Protein 8GI1 (pdb70)

Organism: NCBI:txid873513

Solvent-accessible surface area: 60807 Å² total; per-residue (Å²): 122,83,136,64,58,116,98,42,14,90,90,50,51,110,62,79,14,27,25,59,4,56,52,7,54,22,62,14,21,4,103,9,4,67,52,0,10,47,8,3,31,1,11,10,92,74,51,30,94,21,2,2,27,48,143,81,188,63,18,45,8,49,32,25,0,123,116,2,23,124,34,14,10,92,6,13,36,73,100,0,3,0,13,15,8,43,167,105,0,43,71,24,8,53,62,7,32,87,29,0,65,27,41,35,96,95,23,136,144,43,98,135,101,65,49,142,16,116,87,104,136,26,0,78,97,7,66,104,0,25,94,49,7,20,105,56,3,50,74,32,5,73,150,118,99,76,173,56,57,107,118,29,16,68,104,50,30,96,68,84,4,26,26,56,5,61,57,6,55,23,61,13,20,6,99,7,4,68,52,0,10,47,8,3,31,1,12,12,90,75,49,30,96,20,2,1,28,46,142,78,191,64,19,45,8,50,33,26,0,121,117,3,25,124,34,13,10,93,6,13,36,72,101,1,4,0,11,15,7,44,166,104,1,46,71,25,9,53,61,7,32,86,30,0,65,27,40,35,97,94,24,134,147,44,98,135,102,63,49,143,15,118,86,102,134,28,0,78,97,7,65,102,0,23,95,50,7,20,106,53,3,50,75,32,6,73,151,121,112,61,144,60,57,95,98,45,20,94,94,31,46,105,71,89,5,26,22,55,4,60,57,6,55,22,61,14,20,4,100,8,4,66,53,0,10,47,9,3,32,1,13,11,92,75,50,31,95,20,2,2,28,47,145,79,191,64,18,44,8,49,33,25,0,122,115,3,23,125,34,13,9,92,6,13,37,72,102,0,2,0,12,15,7,43,166,106,0,45,73,26,8,53,63,6,33,87,30,0,65,27,42,36,94,93,24,137,144,44,97,133,103,65,50,145,16,118,86,104,134,26,0,80,98,9,68,104,0,24,94,48,8,20,106,54,2,51,75,32,6,73,150,118,101,78,135,53,51,101,98,37,16,77,92,59,41,106,67,80,7,30,15,52,4,62,52,6,53,24,61,13,20,5,101,7,4,68,52,0,10,47,8,4,32,1,12,11,92,74,53,30,95,21,1,1,27,46,142,80,192,65,18,43,7,49,32,25,0,123,114,2,24,124,33,14,9,92,6,12,37,72,100,0,2,0,14,15,8,42,165,106,0,45,72,25,9,53,61,6,32,87,30,0,65,26,39,35,97,96,24,135,145,42,96,134,101,64,48,137,16,117,87,107,136,26,0,79,97,7,68,105,0,26,94,49,7,20,105,54,3,51,74,31,5,73,150,121,103,62,169,64,42,68,121,39,16,78,94,53,22,105,80,50,4,42,13,30,6,54,50,6,57,24,62,13,20,5,100,7,3,66,52,0,10,47,9,3,31,1,12,11,91,75,50,30,95,21,1,2,29,46,141,80,190,64,21,44,8,49,33,26,0,122,115,4,26,126,35,13,9,93,6,13,37,72,101,0,3,0,12,15,7,45,166,104,1,45,72,25,8,53,62,6,33,85,30,0,66,27,41,36,95,95,24,134,146,43,98,135,101,63,49,143,15,118,86,105,136,26,0,76,98,7,66,102,0,24,94,50,7,19,105,54,2,50,74,32,5,72,151,120,111,65,176,71,56,69,118,39,18,90,98,67,71,132,48,82,12,42,17,42,4,58,54,7,54,22,61,14,20,4,101,8,4,68,51,0,10,48,8,3,32,1,12,10,92,76,50,30,93,20,1,2,26,47,144,79,192,68,18,42,7,48,33,25,0,123,115,3,24,124,34,15,9,92,6,12,36,72,99,0,2,0,13,15,7,44,166,106,0,43,72,25,8,53,64,6,33,88,29,0,65,27,41,36,94,95,23,136,144,43,98,135,102,65,51,138,16,117,86,108,137,26,0,78,97,8,67,104,0,25,95,48,7,20,105,55,2,51,74,31,5,73,150,118,99,78,134,47,59,104,92,34,13,78,110,44,31,103,44,62,6,52,2,40,6,53,51,7,55,23,62,14,20,5,102,7,4,68,51,0,10,46,8,4,32,1,12,12,91,74,52,31,95,21,1,2,27,46,143,80,190,63,19,46,7,49,33,25,0,124,115,3,25,124,33,14,10,94,6,13,36,73,101,1,3,0,12,15,8,44,165,105,1,46,71,24,10,53,62,6,31,87,30,0,66,26,41,35,96,94,23,135,144,43,96,135,102,64,49,143,15,119,86,106,135,26,0,78,98,7,66,104,0,24,94,49,7,19,106,53,3,50,76,31,5,73,151,114,99,38,164,82,65,55,129,48,12,72,99,49,27,84,80,63,5,27,19,46,5,62,52,6,57,24,62,12,20,5,100,7,2,66,52,0,10,47,9,4,32,1,13,11,92,75,51,30,95,21,2,2,29,45,141,78,191,64,20,42,7,50,34,26,0,124,115,3,24,125,34,13,9,92,7,12,38,72,101,1,3,0,12,15,7,43,167,105,0,45,72,25,9,53,62,5,33,86,30,0,67,27,41,36,94,94,25,136,144,43,97,134,102,64,49,140,16,117,85,108,135,25,0,79,97,8,67,104,0,24,93,48,7,20,104,54,2,50,74,32,5,74,152,120

B-factor: mean 50.04, std 1.01, range [49.88, 75.0]

Radius of gyration: 36.74 Å; Cα contacts (8 Å, |Δi|>4): 1249; chains: 8; bounding box: 101×101×74 Å

Sequence (1152 aa):
AAYVAYYYAIKQLHQKSVENIEYAKYQAVLQAHKSLYKLLRFTTNTENEDSILIWEKYYFRKENIRKFIKELSKEIYNEGCGIFMSKEALSLISEYRNIVYGFMLSAQNNPQETIRITNRESVERMKKIHQNLSIEIRQAINLKAAYVAYYYAIKQLHQKSVENIEYAKYQAVLQAHKSLYKLLRFTTNTENEDSILIWEKYYFRKENIRKFIKELSKEIYNEGCGIFMSKEALSLISEYRNIVYGFMLSAQNNPQETIRITNRESVERMKKIHQNLSIEIRQAINLKAAYVAYYYAIKQLHQKSVENIEYAKYQAVLQAHKSLYKLLRFTTNTENEDSILIWEKYYFRKENIRKFIKELSKEIYNEGCGIFMSKEALSLISEYRNIVYGFMLSAQNNPQETIRITNRESVERMKKIHQNLSIEIRQAINLKAAYVAYYYAIKQLHQKSVENIEYAKYQAVLQAHKSLYKLLRFTTNTENEDSILIWEKYYFRKENIRKFIKELSKEIYNEGCGIFMSKEALSLISEYRNIVYGFMLSAQNNPQETIRITNRESVERMKKIHQNLSIEIRQAINLKAAYVAYYYAIKQLHQKSVENIEYAKYQAVLQAHKSLYKLLRFTTNTENEDSILIWEKYYFRKENIRKFIKELSKEIYNEGCGIFMSKEALSLISEYRNIVYGFMLSAQNNPQETIRITNRESVERMKKIHQNLSIEIRQAINLKAAYVAYYYAIKQLHQKSVENIEYAKYQAVLQAHKSLYKLLRFTTNTENEDSILIWEKYYFRKENIRKFIKELSKEIYNEGCGIFMSKEALSLISEYRNIVYGFMLSAQNNPQETIRITNRESVERMKKIHQNLSIEIRQAINLKAAYVAYYYAIKQLHQKSVENIEYAKYQAVLQAHKSLYKLLRFTTNTENEDSILIWEKYYFRKENIRKFIKELSKEIYNEGCGIFMSKEALSLISEYRNIVYGFMLSAQNNPQETIRITNRESVERMKKIHQNLSIEIRQAINLKAAYVAYYYAIKQLHQKSVENIEYAKYQAVLQAHKSLYKLLRFTTNTENEDSILIWEKYYFRKENIRKFIKELSKEIYNEGCGIFMSKEALSLISEYRNIVYGFMLSAQNNPQETIRITNRESVERMKKIHQNLSIEIRQAINLK

Nearest PDB structures (foldseek):
  8gi1-assembly1_A  TM=1.006E+00  e=3.257E-23  Segatella buccae
  7uj2-assembly1_A  TM=4.398E-01  e=1.183E+00  Borreliella burgdorferi 297
  8y7g-assembly1_A-2  TM=3.786E-01  e=6.427E+00  Marinitoga sp. 1155
  8gi1-assembly1_A  TM=1.007E+00  e=3.165E-23  Segatella buccae
  8y7g-assembly1_A-2  TM=3.786E-01  e=6.967E+00  Marinitoga sp. 1155

Structure (mmCIF, N/CA/C/O backbone):
data_8GI1
#
_entry.id   8GI1
#
loop_
_atom_site.group_PDB
_atom_site.id
_atom_site.type_symbol
_atom_site.label_atom_id
_atom_site.label_alt_id
_atom_site.label_comp_id
_atom_site.label_asym_id
_atom_site.label_entity_id
_atom_site.label_seq_id
_atom_site.pdbx_PDB_ins_code
_atom_site.Cartn_x
_atom_site.Cartn_y
_atom_site.Cartn_z
_atom_site.occupancy
_atom_site.B_iso_or_equiv
_atom_site.auth_seq_id
_atom_site.auth_comp_id
_atom_site.auth_asym_id
_atom_site.auth_atom_id
_atom_site.pdbx_PDB_model_num
ATOM 1 N N . ALA A 1 19 ? 131.195 151.947 117.932 1.00 50.00 19 ALA A N 1
ATOM 2 C CA . ALA A 1 19 ? 132.113 151.220 118.802 1.00 50.00 19 ALA A CA 1
ATOM 3 C C . ALA A 1 19 ? 132.922 152.176 119.672 1.00 50.00 19 ALA A C 1
ATOM 4 O O . ALA A 1 19 ? 133.069 151.964 120.877 1.00 50.00 19 ALA A O 1
ATOM 6 N N . ALA A 1 20 ? 133.430 153.241 119.062 1.00 50.00 20 ALA A N 1
ATOM 7 C CA . ALA A 1 20 ? 134.227 154.218 119.791 1.00 50.00 20 ALA A CA 1
ATOM 8 C C . ALA A 1 20 ? 133.399 154.880 120.886 1.00 50.00 20 ALA A C 1
ATOM 9 O O . ALA A 1 20 ? 133.881 155.085 122.001 1.00 50.00 20 ALA A O 1
ATOM 11 N N . TYR A 1 21 ? 132.147 155.199 120.572 1.00 50.00 21 TYR A N 1
ATOM 12 C CA . TYR A 1 21 ? 131.268 155.830 121.546 1.00 50.00 21 TYR A CA 1
ATOM 13 C C . TYR A 1 21 ? 131.042 154.901 122.732 1.00 50.00 21 TYR A C 1
ATOM 14 O O . TYR A 1 21 ? 131.057 155.337 123.883 1.00 50.00 21 TYR A O 1
ATOM 23 N N . VAL A 1 22 ? 130.834 153.619 122.447 1.00 50.00 22 VAL A N 1
ATOM 24 C CA . VAL A 1 22 ? 130.625 152.633 123.505 1.00 50.00 22 VAL A CA 1
ATOM 25 C C . VAL A 1 22 ? 131.880 152.483 124.369 1.00 50.00 22 VAL A C 1
ATOM 26 O O . VAL A 1 22 ? 131.791 152.314 125.585 1.00 50.00 22 VAL A O 1
ATOM 30 N N . ALA A 1 23 ? 133.045 152.544 123.729 1.00 50.00 23 ALA A N 1
ATOM 31 C CA . ALA A 1 23 ? 134.321 152.405 124.423 1.00 50.00 23 ALA A CA 1
ATOM 32 C C . ALA A 1 23 ? 134.484 153.391 125.578 1.00 50.00 23 ALA A C 1
ATOM 33 O O . ALA A 1 23 ? 134.649 152.987 126.729 1.00 50.00 23 ALA A O 1
ATOM 35 N N . TYR A 1 24 ? 134.439 154.683 125.268 1.00 50.00 24 TYR A N 1
ATOM 36 C CA . TYR A 1 24 ? 134.605 155.714 126.285 1.00 50.00 24 TYR A CA 1
ATOM 37 C C . TYR A 1 24 ? 133.398 155.709 127.231 1.00 50.00 24 TYR A C 1
ATOM 38 O O . TYR A 1 24 ? 133.555 155.909 128.430 1.00 50.00 24 TYR A O 1
ATOM 47 N N . TYR A 1 25 ? 132.197 155.467 126.694 1.00 50.00 25 TYR A N 1
ATOM 48 C CA . TYR A 1 25 ? 130.979 155.366 127.504 1.00 50.00 25 TYR A CA 1
ATOM 49 C C . TYR A 1 25 ? 131.108 154.136 128.399 1.00 50.00 25 TYR A C 1
ATOM 50 O O . TYR A 1 25 ? 130.794 154.155 129.600 1.00 50.00 25 TYR A O 1
ATOM 59 N N . TYR A 1 26 ? 131.626 153.063 127.802 1.00 50.00 26 TYR A N 1
ATOM 60 C CA . TYR A 1 26 ? 131.873 151.824 128.513 1.00 50.00 26 TYR A CA 1
ATOM 61 C C . TYR A 1 26 ? 132.906 152.091 129.602 1.00 50.00 26 TYR A C 1
ATOM 62 O O . TYR A 1 26 ? 132.756 151.613 130.714 1.00 50.00 26 TYR A O 1
ATOM 71 N N . ALA A 1 27 ? 133.942 152.870 129.290 1.00 50.00 27 ALA A N 1
ATOM 72 C CA . ALA A 1 27 ? 134.951 153.198 130.281 1.00 50.00 27 ALA A CA 1
ATOM 73 C C . ALA A 1 27 ? 134.321 153.971 131.440 1.00 50.00 27 ALA A C 1
ATOM 74 O O . ALA A 1 27 ? 134.571 153.658 132.594 1.00 50.00 27 ALA A O 1
ATOM 76 N N . ILE A 1 28 ? 133.454 154.942 131.165 1.00 50.00 28 ILE A N 1
ATOM 77 C CA . ILE A 1 28 ? 132.849 155.660 132.291 1.00 50.00 28 ILE A CA 1
ATOM 78 C C . ILE A 1 28 ? 131.990 154.718 133.143 1.00 50.00 28 ILE A C 1
ATOM 79 O O . ILE A 1 28 ? 131.991 154.817 134.370 1.00 50.00 28 ILE A O 1
ATOM 84 N N . LYS A 1 29 ? 131.261 153.807 132.499 1.00 50.00 29 LYS A N 1
ATOM 85 C CA . LYS A 1 29 ? 130.446 152.852 133.246 1.00 50.00 29 LYS A CA 1
ATOM 86 C C . LYS A 1 29 ? 131.303 151.918 134.115 1.00 50.00 29 LYS A C 1
ATOM 87 O O . LYS A 1 29 ? 130.940 151.584 13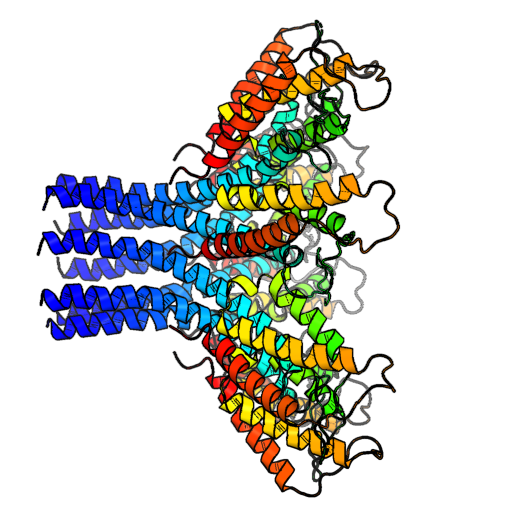5.243 1.00 50.00 29 LYS A O 1
ATOM 93 N N . GLN A 1 30 ? 132.442 151.509 133.563 1.00 50.00 30 GLN A N 1
ATOM 94 C CA . GLN A 1 30 ? 133.380 150.572 134.183 1.00 50.00 30 GLN A CA 1
ATOM 95 C C . GLN A 1 30 ? 134.155 151.031 135.420 1.00 50.00 30 GLN A C 1
ATOM 96 O O . GLN A 1 30 ? 133.960 150.468 136.499 1.00 50.00 30 GLN A O 1
ATOM 102 N N . LEU A 1 31 ? 135.049 152.011 135.262 1.00 50.00 31 LEU A N 1
ATOM 103 C CA . LEU A 1 31 ? 135.848 152.481 136.379 1.00 50.00 31 LEU A CA 1
ATOM 104 C C . LEU A 1 31 ? 134.965 152.901 137.537 1.00 50.00 31 LEU A C 1
ATOM 105 O O . LEU A 1 31 ? 135.179 152.458 138.677 1.00 50.00 31 LEU A O 1
ATOM 110 N N . HIS A 1 32 ? 133.930 153.653 137.167 1.00 50.00 32 HIS A N 1
ATOM 111 C CA . HIS A 1 32 ? 132.948 154.236 138.040 1.00 50.00 32 HIS A CA 1
ATOM 112 C C . HIS A 1 32 ? 132.471 153.139 138.903 1.00 50.00 32 HIS A C 1
ATOM 113 O O . HIS A 1 32 ? 132.464 153.270 140.106 1.00 50.00 32 HIS A O 1
ATOM 120 N N . GLN A 1 33 ? 132.120 152.036 138.284 1.00 50.00 33 GLN A N 1
ATOM 121 C CA . GLN A 1 33 ? 131.782 150.878 139.046 1.00 50.00 33 GLN A CA 1
ATOM 122 C C . GLN A 1 33 ? 132.895 150.487 139.985 1.00 50.00 33 GLN A C 1
ATOM 123 O O . GLN A 1 33 ? 132.654 150.287 141.194 1.00 50.00 33 GLN A O 1
ATOM 129 N N . LYS A 1 34 ? 134.159 150.621 139.567 1.00 50.00 34 LYS A N 1
ATOM 130 C CA . LYS A 1 34 ? 135.307 150.302 140.467 1.00 50.00 34 LYS A CA 1
ATOM 131 C C . LYS A 1 34 ? 135.281 150.910 141.903 1.00 50.00 34 LYS A C 1
ATOM 132 O O . LYS A 1 34 ? 135.413 150.180 142.908 1.00 50.00 34 LYS A O 1
ATOM 138 N N . SER A 1 35 ? 135.043 152.218 142.012 1.00 50.00 35 SER A N 1
ATOM 139 C CA . SER A 1 35 ? 134.927 152.822 143.344 1.00 50.00 35 SER A CA 1
ATOM 140 C C . SER A 1 35 ? 133.716 152.252 144.030 1.00 50.00 35 SER A C 1
ATOM 141 O O . SER A 1 35 ? 133.775 152.010 145.213 1.00 50.00 35 SER A O 1
ATOM 144 N N . VAL A 1 36 ? 132.609 152.082 143.308 1.00 50.00 36 VAL A N 1
ATOM 145 C CA . VAL A 1 36 ? 131.402 151.495 143.874 1.00 50.00 36 VAL A CA 1
ATOM 146 C C . VAL A 1 36 ? 131.629 150.047 144.268 1.00 50.00 36 VAL A C 1
ATOM 147 O O . VAL A 1 36 ? 130.990 149.567 145.177 1.00 50.00 36 VAL A O 1
ATOM 151 N N . GLU A 1 37 ? 132.435 149.291 143.540 1.00 50.00 37 GLU A N 1
ATOM 152 C CA . GLU A 1 37 ? 132.706 147.943 144.008 1.00 50.00 37 GLU A CA 1
ATOM 153 C C . GLU A 1 37 ? 133.481 148.016 145.300 1.00 50.00 37 GLU A C 1
ATOM 154 O O . GLU A 1 37 ? 133.246 147.217 146.183 1.00 50.00 37 GLU A O 1
ATOM 160 N N . ASN A 1 38 ? 134.432 148.933 145.428 1.00 50.00 38 ASN A N 1
ATOM 161 C CA . ASN A 1 38 ? 135.126 149.032 146.713 1.00 50.00 38 ASN A CA 1
ATOM 162 C C . ASN A 1 38 ? 134.208 149.301 147.933 1.00 50.00 38 ASN A C 1
ATOM 163 O O . ASN A 1 38 ? 134.210 148.569 148.900 1.00 50.00 38 ASN A O 1
ATOM 168 N N . ILE A 1 39 ? 133.451 150.378 147.896 1.00 50.00 39 ILE A N 1
ATOM 169 C CA . ILE A 1 39 ? 132.507 150.729 148.917 1.00 50.00 39 ILE A CA 1
ATOM 170 C C . ILE A 1 39 ? 131.574 149.573 149.206 1.00 50.00 39 ILE A C 1
ATOM 171 O O . ILE A 1 39 ? 131.303 149.300 150.374 1.00 50.00 39 ILE A O 1
ATOM 176 N N . GLU A 1 40 ? 131.074 148.876 148.180 1.00 50.00 40 GLU A N 1
ATOM 177 C CA . GLU A 1 40 ? 130.206 147.740 148.442 1.00 50.00 40 GLU A CA 1
ATOM 178 C C . GLU A 1 40 ? 130.935 146.752 149.335 1.00 50.00 40 GLU A C 1
ATOM 179 O O . GLU A 1 40 ? 130.334 146.197 150.255 1.00 50.00 40 GLU A O 1
ATOM 185 N N . TYR A 1 41 ? 132.226 146.533 149.085 1.00 50.00 41 TYR A N 1
ATOM 186 C CA . TYR A 1 41 ? 133.013 145.668 149.938 1.00 50.00 41 TYR A CA 1
ATOM 187 C C . TYR A 1 41 ? 133.020 146.147 151.383 1.00 50.00 41 TYR A C 1
ATOM 188 O O . TYR A 1 41 ? 132.799 145.350 152.297 1.00 50.00 41 TYR A O 1
ATOM 197 N N . ALA A 1 42 ? 133.307 147.439 151.611 1.00 50.00 42 ALA A N 1
ATOM 198 C CA . ALA A 1 42 ? 133.359 147.956 152.979 1.00 50.00 42 ALA A CA 1
ATOM 199 C C . ALA A 1 42 ? 132.042 147.791 153.701 1.00 50.00 42 ALA A C 1
ATOM 200 O O . ALA A 1 42 ? 132.017 147.435 154.887 1.00 50.00 42 ALA A O 1
ATOM 202 N N . LYS A 1 43 ? 130.938 148.003 152.999 1.00 50.00 43 LYS A N 1
ATOM 203 C CA . LYS A 1 43 ? 129.679 147.830 153.665 1.00 50.00 43 LYS A CA 1
ATOM 204 C C . LYS A 1 43 ? 129.464 146.369 153.971 1.00 50.00 43 LYS A C 1
ATOM 205 O O . LYS A 1 43 ? 129.025 146.047 155.071 1.00 50.00 43 LYS A O 1
ATOM 211 N N . TYR A 1 44 ? 129.800 145.466 153.045 1.00 50.00 44 TYR A N 1
ATOM 212 C CA . TYR A 1 44 ? 129.616 144.048 153.304 1.00 50.00 44 TYR A CA 1
ATOM 213 C C . TYR A 1 44 ? 130.322 143.641 154.559 1.00 50.00 44 TYR A C 1
ATOM 214 O O . TYR A 1 44 ? 129.758 142.908 155.368 1.00 50.00 44 TYR A O 1
ATOM 223 N N . GLN A 1 45 ? 131.564 144.068 154.732 1.00 50.00 45 GLN A N 1
ATOM 224 C CA . GLN A 1 45 ? 132.273 143.638 155.913 1.00 50.00 45 GLN A CA 1
ATOM 225 C C . GLN A 1 45 ? 131.561 144.115 157.178 1.00 50.00 45 GLN A C 1
ATOM 226 O O . GLN A 1 45 ? 131.474 143.366 158.156 1.00 50.00 45 GLN A O 1
ATOM 232 N N . ALA A 1 46 ? 131.010 145.331 157.171 1.00 50.00 46 ALA A N 1
ATOM 233 C CA . ALA A 1 46 ? 130.274 145.798 158.341 1.00 50.00 46 ALA A CA 1
ATOM 234 C C . ALA A 1 46 ? 129.020 144.965 158.585 1.00 50.00 46 ALA A C 1
ATOM 235 O O . ALA A 1 46 ? 128.687 144.677 159.737 1.00 50.00 46 ALA A O 1
ATOM 237 N N . VAL A 1 47 ? 128.356 144.540 157.508 1.00 50.00 47 VAL A N 1
ATOM 238 C CA . VAL A 1 47 ? 127.145 143.736 157.615 1.00 50.00 47 VAL A CA 1
ATOM 239 C C . VAL A 1 47 ? 127.488 142.396 158.204 1.00 50.00 47 VAL A C 1
ATOM 240 O O . VAL A 1 47 ? 126.759 141.876 159.045 1.00 50.00 47 VAL A O 1
ATOM 244 N N . LEU A 1 48 ? 128.583 141.820 157.759 1.00 50.00 48 LEU A N 1
ATOM 245 C CA . LEU A 1 48 ? 128.990 140.531 158.241 1.00 50.00 48 LEU A CA 1
ATOM 246 C C . LEU A 1 48 ? 129.217 140.570 159.733 1.00 50.00 48 LEU A C 1
ATOM 247 O O . LEU A 1 48 ? 128.756 139.672 160.441 1.00 50.00 48 LEU A O 1
ATOM 252 N N . GLN A 1 49 ? 129.881 141.609 160.241 1.00 50.00 49 GLN A N 1
ATOM 253 C CA . GLN A 1 49 ? 130.078 141.687 161.681 1.00 50.00 49 GLN A CA 1
ATOM 254 C C . GLN A 1 49 ? 128.777 141.944 162.435 1.00 50.00 49 GLN A C 1
ATOM 255 O O . GLN A 1 49 ? 128.562 141.369 163.503 1.00 50.00 49 GLN A O 1
ATOM 261 N N . ALA A 1 50 ? 127.897 142.787 161.886 1.00 50.00 50 ALA A N 1
ATOM 262 C CA . ALA A 1 50 ? 126.649 143.098 162.559 1.00 50.00 50 ALA A CA 1
ATOM 263 C C . ALA A 1 50 ? 125.787 141.874 162.738 1.00 50.00 50 ALA A C 1
ATOM 264 O O . ALA A 1 50 ? 125.194 141.695 163.801 1.00 50.00 50 ALA A O 1
ATOM 266 N N . HIS A 1 51 ? 125.758 140.992 161.742 1.00 50.00 51 HIS A N 1
ATOM 267 C CA . HIS A 1 51 ? 124.981 139.773 161.874 1.00 50.00 51 HIS A CA 1
ATOM 268 C C . HIS A 1 51 ? 125.715 138.715 162.686 1.00 50.00 51 HIS A C 1
ATOM 269 O O . HIS A 1 51 ? 125.101 138.018 163.498 1.00 50.00 51 HIS A O 1
ATOM 276 N N . LYS A 1 52 ? 127.044 138.658 162.612 1.00 50.00 52 LYS A N 1
ATOM 277 C CA . LYS A 1 52 ? 127.766 137.673 163.406 1.00 50.00 52 LYS A CA 1
ATOM 278 C C . LYS A 1 52 ? 127.453 137.854 164.883 1.00 50.00 52 LYS A C 1
ATOM 279 O O . LYS A 1 52 ? 127.282 136.882 165.617 1.00 50.00 52 LYS A O 1
ATOM 285 N N . SER A 1 53 ? 127.347 139.104 165.323 1.00 50.00 53 SER A N 1
ATOM 286 C CA . SER A 1 53 ? 127.049 139.421 166.711 1.00 50.00 53 SER A CA 1
ATOM 287 C C . SER A 1 53 ? 125.572 139.355 167.056 1.00 50.00 53 SER A C 1
ATOM 288 O O . SER A 1 53 ? 125.221 139.423 168.222 1.00 50.00 53 SER A O 1
ATOM 291 N N . LEU A 1 54 ? 124.698 139.221 166.073 1.00 50.00 54 LEU A N 1
ATOM 292 C CA . LEU A 1 54 ? 123.275 139.199 166.332 1.00 50.00 54 LEU A CA 1
ATOM 293 C C . LEU A 1 54 ? 122.850 137.784 166.560 1.00 50.00 54 LEU A C 1
ATOM 294 O O . LEU A 1 54 ? 122.018 137.509 167.409 1.00 50.00 54 LEU A O 1
ATOM 299 N N . TYR A 1 55 ? 123.460 136.871 165.826 1.00 50.00 55 TYR A N 1
ATOM 300 C CA . TYR A 1 55 ? 123.127 135.455 165.848 1.00 50.00 55 TYR A CA 1
ATOM 301 C C . TYR A 1 55 ? 123.057 134.901 167.251 1.00 50.00 55 TYR A C 1
ATOM 302 O O . TYR A 1 55 ? 122.157 134.141 167.565 1.00 50.00 55 TYR A O 1
ATOM 311 N N . LYS A 1 56 ? 123.959 135.283 168.138 1.00 50.00 56 LYS A N 1
ATOM 312 C CA . LYS A 1 56 ? 123.958 134.729 169.490 1.00 50.00 56 LYS A CA 1
ATOM 313 C C . LYS A 1 56 ? 122.644 134.947 170.230 1.00 50.00 56 LYS A C 1
ATOM 314 O O . LYS A 1 56 ? 122.309 134.212 171.161 1.00 50.00 56 LYS A O 1
ATOM 320 N N . LEU A 1 57 ? 121.877 135.945 169.824 1.00 50.00 57 LEU A N 1
ATOM 321 C CA . LEU A 1 57 ? 120.619 136.295 170.438 1.00 50.00 57 LEU A CA 1
ATOM 322 C C . LEU A 1 57 ? 119.615 135.178 170.233 1.00 50.00 57 LEU A C 1
ATOM 323 O O . LEU A 1 57 ? 118.689 135.018 171.027 1.00 50.00 57 LEU A O 1
ATOM 328 N N . LEU A 1 58 ? 119.818 134.381 169.188 1.00 50.00 58 LEU A N 1
ATOM 329 C CA . LEU A 1 58 ? 118.929 133.302 168.823 1.00 50.00 58 LEU A CA 1
ATOM 330 C C . LEU A 1 58 ? 118.972 132.181 169.804 1.00 50.00 58 LEU A C 1
ATOM 331 O O . LEU A 1 58 ? 118.059 131.370 169.822 1.00 50.00 58 LEU A O 1
ATOM 336 N N . ARG A 1 59 ? 119.966 132.107 170.676 1.00 50.00 59 ARG A N 1
ATOM 337 C CA . ARG A 1 59 ? 119.928 130.982 171.585 1.00 50.00 59 ARG A CA 1
ATOM 338 C C . ARG A 1 59 ? 118.664 131.049 172.437 1.00 50.00 59 ARG A C 1
ATOM 339 O O . ARG A 1 59 ? 118.100 130.023 172.789 1.00 50.00 59 ARG A O 1
ATOM 347 N N . PHE A 1 60 ? 118.128 132.245 172.674 1.00 50.00 60 PHE A N 1
ATOM 348 C CA . PHE A 1 60 ? 116.957 132.404 173.508 1.00 50.00 60 PHE A CA 1
ATOM 349 C C . PHE A 1 60 ? 115.695 131.915 172.831 1.00 50.00 60 PHE A C 1
ATOM 350 O O . PHE A 1 60 ? 114.691 131.659 173.482 1.00 50.00 60 PHE A O 1
ATOM 358 N N . THR A 1 61 ? 115.715 131.817 171.524 1.00 50.00 61 THR A N 1
ATOM 359 C CA . THR A 1 61 ? 114.528 131.496 170.775 1.00 50.00 61 THR A CA 1
ATOM 360 C C . THR A 1 61 ? 114.548 130.048 170.311 1.00 50.00 61 THR A C 1
ATOM 361 O O . THR A 1 61 ? 113.649 129.614 169.591 1.00 50.00 61 THR A O 1
ATOM 365 N N . THR A 1 62 ? 115.555 129.285 170.730 1.00 50.00 62 THR A N 1
ATOM 366 C CA . THR A 1 62 ? 115.688 127.917 170.255 1.00 50.00 62 THR A CA 1
ATOM 367 C C . THR A 1 62 ? 114.547 127.003 170.644 1.00 50.00 62 THR A C 1
ATOM 368 O O . THR A 1 62 ? 113.901 127.162 171.681 1.00 50.00 62 THR A O 1
ATOM 372 N N . ASN A 1 63 ? 114.308 126.012 169.793 1.00 50.00 63 ASN A N 1
ATOM 373 C CA . ASN A 1 63 ? 113.303 124.990 170.014 1.00 50.00 63 ASN A CA 1
ATOM 374 C C . ASN A 1 63 ? 113.911 123.704 170.570 1.00 50.00 63 ASN A C 1
ATOM 375 O O . ASN A 1 63 ? 113.249 122.665 170.629 1.00 50.00 63 ASN A O 1
ATOM 380 N N . THR A 1 64 ? 115.159 123.801 171.005 1.00 50.00 64 THR A N 1
ATOM 381 C CA . THR A 1 64 ? 115.905 122.708 171.601 1.00 50.00 64 THR A CA 1
ATOM 382 C C . THR A 1 64 ? 116.215 123.086 173.030 1.00 50.00 64 THR A C 1
ATOM 383 O O . THR A 1 64 ? 116.065 124.237 173.425 1.00 50.00 64 THR A O 1
ATOM 387 N N . GLU A 1 65 ? 116.686 122.152 173.826 1.00 50.00 65 GLU A N 1
ATOM 388 C CA . GLU A 1 65 ? 117.031 122.558 175.175 1.00 50.00 65 GLU A CA 1
ATOM 389 C C . GLU A 1 65 ? 118.378 123.242 175.142 1.00 50.00 65 GLU A C 1
ATOM 390 O O . GLU A 1 65 ? 119.173 123.006 174.228 1.00 50.00 65 GLU A O 1
ATOM 396 N N . ASN A 1 66 ? 118.620 124.094 176.126 1.00 50.00 66 ASN A N 1
ATOM 397 C CA . ASN A 1 66 ? 119.847 124.853 176.210 1.00 50.00 66 ASN A CA 1
ATOM 398 C C . ASN A 1 66 ? 120.161 125.164 177.667 1.00 50.00 66 ASN A C 1
ATOM 399 O O . ASN A 1 66 ? 119.397 124.806 178.561 1.00 50.00 66 ASN A O 1
ATOM 404 N N . GLU A 1 67 ? 121.267 125.861 177.894 1.00 50.00 67 GLU A N 1
ATOM 405 C CA . GLU A 1 67 ? 121.703 126.284 179.219 1.00 50.00 67 GLU A CA 1
ATOM 406 C C . GLU A 1 67 ? 120.703 127.243 179.841 1.00 50.00 67 GLU A C 1
ATOM 407 O O . GLU A 1 67 ? 120.484 127.243 181.053 1.00 50.00 67 GLU A O 1
ATOM 413 N N . ASP A 1 68 ? 120.106 128.073 179.000 1.00 50.00 68 ASP A N 1
ATOM 414 C CA . ASP A 1 68 ? 119.143 129.061 179.409 1.00 50.00 68 ASP A CA 1
ATOM 415 C C . ASP A 1 68 ? 117.786 128.912 178.687 1.00 50.00 68 ASP A C 1
ATOM 416 O O . ASP A 1 68 ? 116.855 128.334 179.265 1.00 50.00 68 ASP A O 1
ATOM 421 N N . SER A 1 69 ? 117.665 129.394 177.455 1.00 50.00 69 SER A N 1
ATOM 422 C CA . SER A 1 69 ? 116.413 129.400 176.690 1.00 50.00 69 SER A CA 1
ATOM 423 C C . SER A 1 69 ? 115.354 130.237 177.374 1.00 50.00 69 SER A C 1
ATOM 424 O O . SER A 1 69 ? 115.550 130.792 178.459 1.00 50.00 69 SER A O 1
ATOM 427 N N . ILE A 1 70 ? 114.220 130.318 176.718 1.00 50.00 70 ILE A N 1
ATOM 428 C CA . ILE A 1 70 ? 113.036 130.993 177.219 1.00 50.00 70 ILE A CA 1
ATOM 429 C C . ILE A 1 70 ? 111.991 129.986 177.550 1.00 50.00 70 ILE A C 1
ATOM 430 O O . ILE A 1 70 ? 111.305 130.073 178.568 1.00 50.00 70 ILE A O 1
ATOM 435 N N . LEU A 1 71 ? 111.794 129.073 176.630 1.00 50.00 71 LEU A N 1
ATOM 436 C CA . LEU A 1 71 ? 110.764 128.093 176.777 1.00 50.00 71 LEU A CA 1
ATOM 437 C C . LEU A 1 71 ? 111.405 126.727 177.043 1.00 50.00 71 LEU A C 1
ATOM 438 O O . LEU A 1 71 ? 112.459 126.432 176.457 1.00 50.00 71 LEU A O 1
ATOM 443 N N . ILE A 1 72 ? 110.807 125.932 177.953 1.00 50.00 72 ILE A N 1
ATOM 444 C CA . ILE A 1 72 ? 111.258 124.551 178.234 1.00 50.00 72 ILE A CA 1
ATOM 445 C C . ILE A 1 72 ? 110.216 123.502 177.815 1.00 50.00 72 ILE A C 1
ATOM 446 O O . ILE A 1 72 ? 109.023 123.594 178.156 1.00 50.00 72 ILE A O 1
ATOM 451 N N . TRP A 1 73 ? 110.675 122.496 177.064 1.00 50.00 73 TRP A N 1
ATOM 452 C CA . TRP A 1 73 ? 109.817 121.433 176.544 1.00 50.00 73 TRP A CA 1
ATOM 453 C C . TRP A 1 73 ? 109.545 120.296 177.522 1.00 50.00 73 TRP A C 1
ATOM 454 O O . TRP A 1 73 ? 110.447 119.810 178.206 1.00 50.00 73 TRP A O 1
ATOM 465 N N . GLU A 1 74 ? 108.287 119.873 177.586 1.00 50.00 74 GLU A N 1
ATOM 466 C CA . GLU A 1 74 ? 107.887 118.794 178.482 1.00 50.00 74 GLU A CA 1
ATOM 467 C C . GLU A 1 74 ? 106.733 117.984 177.900 1.00 50.00 74 GLU A C 1
ATOM 468 O O . GLU A 1 74 ? 105.818 118.539 177.291 1.00 50.00 74 GLU A O 1
ATOM 474 N N . LYS A 1 75 ? 106.782 116.671 178.094 1.00 50.00 75 LYS A N 1
ATOM 475 C CA . LYS A 1 75 ? 105.741 115.782 177.592 1.00 50.00 75 LYS A CA 1
ATOM 476 C C . LYS A 1 75 ? 105.751 114.449 178.333 1.00 50.00 75 LYS A C 1
ATOM 477 O O . LYS A 1 75 ? 106.791 114.006 178.819 1.00 50.00 75 LYS A O 1
ATOM 483 N N . TYR A 1 85 ? 102.532 121.826 178.775 1.00 50.00 85 TYR A N 1
ATOM 484 C CA . TYR A 1 85 ? 103.973 121.967 178.947 1.00 50.00 85 TYR A CA 1
ATOM 485 C C . TYR A 1 85 ? 104.437 123.369 178.503 1.00 50.00 85 TYR A C 1
ATOM 486 O O . TYR A 1 85 ? 103.764 124.335 178.837 1.00 50.00 85 TYR A O 1
ATOM 495 N N . TYR A 1 86 ? 105.565 123.486 177.802 1.00 50.00 86 TYR A N 1
ATOM 496 C CA . TYR A 1 86 ? 106.075 124.777 177.320 1.00 50.00 86 TYR A CA 1
ATOM 497 C C . TYR A 1 86 ? 106.121 125.839 178.399 1.00 50.00 86 TYR A C 1
ATOM 498 O O . TYR A 1 86 ? 105.420 126.840 178.314 1.00 50.00 86 TYR A O 1
ATOM 507 N N . PHE A 1 87 ? 106.878 125.591 179.441 1.00 50.00 87 PHE A N 1
ATOM 508 C CA . PHE A 1 87 ? 106.870 126.541 180.536 1.00 50.00 87 PHE A CA 1
ATOM 509 C C . PHE A 1 87 ? 107.791 127.694 180.215 1.00 50.00 87 PHE A C 1
ATOM 510 O O . PHE A 1 87 ? 108.858 127.499 179.630 1.00 50.00 87 PHE A O 1
ATOM 518 N N . ARG A 1 88 ? 107.376 128.907 180.552 1.00 50.00 88 ARG A N 1
ATOM 519 C CA . ARG A 1 88 ? 108.248 130.057 180.371 1.00 50.00 88 ARG A CA 1
ATOM 520 C C . ARG A 1 88 ? 109.212 130.191 181.532 1.00 50.00 88 ARG A C 1
ATOM 521 O O . ARG A 1 88 ? 108.860 129.934 182.693 1.00 50.00 88 ARG A O 1
ATOM 529 N N . LYS A 1 89 ? 110.395 130.693 181.240 1.00 50.00 89 LYS A N 1
ATOM 530 C CA . LYS A 1 89 ? 111.380 130.998 182.250 1.00 50.00 89 LYS A CA 1
ATOM 531 C C . LYS A 1 89 ? 111.515 132.499 182.448 1.00 50.00 89 LYS A C 1
ATOM 532 O O . LYS A 1 89 ? 111.180 133.305 181.579 1.00 50.00 89 LYS A O 1
ATOM 538 N N . GLU A 1 90 ? 112.156 132.883 183.537 1.00 50.00 90 GLU A N 1
ATOM 539 C CA . GLU A 1 90 ? 112.348 134.291 183.837 1.00 50.00 90 GLU A CA 1
ATOM 540 C C . GLU A 1 90 ? 113.556 134.848 183.113 1.00 50.00 90 GLU A C 1
ATOM 541 O O . GLU A 1 90 ? 113.886 136.029 183.244 1.00 50.00 90 GLU A O 1
ATOM 547 N N . ASN A 1 91 ? 114.145 134.007 182.247 1.00 50.00 91 ASN A N 1
ATOM 548 C CA . ASN A 1 91 ? 115.278 134.326 181.389 1.00 50.00 91 ASN A CA 1
ATOM 549 C C . ASN A 1 91 ? 114.848 135.317 180.338 1.00 50.00 91 ASN A C 1
ATOM 550 O O . ASN A 1 91 ? 115.692 135.901 179.666 1.00 50.00 91 ASN A O 1
ATOM 555 N N . ILE A 1 92 ? 113.551 135.598 180.283 1.00 50.00 92 ILE A N 1
ATOM 556 C CA . ILE A 1 92 ? 113.030 136.628 179.423 1.00 50.00 92 ILE A CA 1
ATOM 557 C C . ILE A 1 92 ? 113.737 137.923 179.770 1.00 50.00 92 ILE A C 1
ATOM 558 O O . ILE A 1 92 ? 113.956 138.733 178.873 1.00 50.00 92 ILE A O 1
ATOM 563 N N . ARG A 1 93 ? 114.079 138.153 181.045 1.00 50.00 93 ARG A N 1
ATOM 564 C CA . ARG A 1 93 ? 114.794 139.374 181.372 1.00 50.00 93 ARG A CA 1
ATOM 565 C C . ARG A 1 93 ? 116.161 139.418 180.690 1.00 50.00 93 ARG A C 1
ATOM 566 O O . ARG A 1 93 ? 116.632 140.500 180.324 1.00 50.00 93 ARG A O 1
ATOM 574 N N . LYS A 1 94 ? 116.826 138.268 180.532 1.00 50.00 94 LYS A N 1
ATOM 575 C CA . LYS A 1 94 ? 118.131 138.255 179.911 1.00 50.00 94 LYS A CA 1
ATOM 576 C C . LYS A 1 94 ? 117.956 138.563 178.447 1.00 50.00 94 LYS A C 1
ATOM 577 O O . LYS A 1 94 ? 118.733 139.329 177.887 1.00 50.00 94 LYS A O 1
ATOM 583 N N . PHE A 1 95 ? 116.900 138.012 177.848 1.00 50.00 95 PHE A N 1
ATOM 584 C CA . PHE A 1 95 ? 116.607 138.244 176.446 1.00 50.00 95 PHE A CA 1
ATOM 585 C C . PHE A 1 95 ? 116.408 139.702 176.162 1.00 50.00 95 PHE A C 1
ATOM 586 O O . PHE A 1 95 ? 117.002 140.225 175.222 1.00 50.00 95 PHE A O 1
ATOM 594 N N . ILE A 1 96 ? 115.588 140.377 176.961 1.00 50.00 96 ILE A N 1
ATOM 595 C CA . ILE A 1 96 ? 115.330 141.775 176.694 1.00 50.00 96 ILE A CA 1
ATOM 596 C C . ILE A 1 96 ? 116.612 142.584 176.810 1.00 50.00 96 ILE A C 1
ATOM 597 O O . ILE A 1 96 ? 116.852 143.466 175.982 1.00 50.00 96 ILE A O 1
ATOM 602 N N . LYS A 1 97 ? 117.437 142.322 177.822 1.00 50.00 97 LYS A N 1
ATOM 603 C CA . LYS A 1 97 ? 118.669 143.084 177.942 1.00 50.00 97 LYS A CA 1
ATOM 604 C C . LYS A 1 97 ? 119.633 142.819 176.777 1.00 50.00 97 LYS A C 1
ATOM 605 O O . LYS A 1 97 ? 120.239 143.758 176.240 1.00 50.00 97 LYS A O 1
ATOM 611 N N . GLU A 1 98 ? 119.748 141.564 176.330 1.00 50.00 98 GLU A N 1
ATOM 612 C CA . GLU A 1 98 ? 120.657 141.267 175.233 1.00 50.00 98 GLU A CA 1
ATOM 613 C C . GLU A 1 98 ? 120.131 141.901 173.963 1.00 50.00 98 GLU A C 1
ATOM 614 O O . GLU A 1 98 ? 120.906 142.424 173.164 1.00 50.00 98 GLU A O 1
ATOM 620 N N . LEU A 1 99 ? 118.813 141.926 173.805 1.00 50.00 99 LEU A N 1
ATOM 621 C CA . LEU A 1 99 ? 118.184 142.515 172.650 1.00 50.00 99 LEU A CA 1
ATOM 622 C C . LEU A 1 99 ? 118.481 143.993 172.544 1.00 50.00 99 LEU A C 1
ATOM 623 O O . LEU A 1 99 ? 118.844 144.481 171.474 1.00 50.00 99 LEU A O 1
ATOM 628 N N . SER A 1 100 ? 118.351 144.727 173.639 1.00 50.00 100 SER A N 1
ATOM 629 C CA . SER A 1 100 ? 118.626 146.155 173.602 1.00 50.00 100 SER A CA 1
ATOM 630 C C . SER A 1 100 ? 120.067 146.435 173.225 1.00 50.00 100 SER A C 1
ATOM 631 O O . SER A 1 100 ? 120.353 147.304 172.377 1.00 50.00 100 SER A O 1
ATOM 634 N N . LYS A 1 101 ? 120.990 145.673 173.814 1.00 50.00 101 LYS A N 1
ATOM 635 C CA . LYS A 1 101 ? 122.376 145.893 173.489 1.00 50.00 101 LYS A CA 1
ATOM 636 C C . LYS A 1 101 ? 122.685 145.614 172.030 1.00 50.00 101 LYS A C 1
ATOM 637 O O . LYS A 1 101 ? 123.352 146.422 171.378 1.00 50.00 101 LYS A O 1
ATOM 643 N N . GLU A 1 102 ? 122.164 144.527 171.471 1.00 50.00 102 GLU A N 1
ATOM 644 C CA . GLU A 1 102 ? 122.552 144.242 170.107 1.00 50.00 102 GLU A CA 1
ATOM 645 C C . GLU A 1 102 ? 121.902 145.140 169.080 1.00 50.00 102 GLU A C 1
ATOM 646 O O . GLU A 1 102 ? 122.555 145.544 168.114 1.00 50.00 102 GLU A O 1
ATOM 652 N N . ILE A 1 103 ? 120.643 145.503 169.275 1.00 50.00 103 ILE A N 1
ATOM 653 C CA . ILE A 1 103 ? 120.002 146.306 168.260 1.00 50.00 103 ILE A CA 1
ATOM 654 C C . ILE A 1 103 ? 120.483 147.742 168.297 1.00 50.00 103 ILE A C 1
ATOM 655 O O . ILE A 1 103 ? 120.752 148.320 167.237 1.00 50.00 103 ILE A O 1
ATOM 660 N N . TYR A 1 104 ? 120.589 148.342 169.483 1.00 50.00 104 TYR A N 1
ATOM 661 C CA . TYR A 1 104 ? 120.999 149.726 169.523 1.00 50.00 104 TYR A CA 1
ATOM 662 C C . TYR A 1 104 ? 122.422 149.969 169.954 1.00 50.00 104 TYR A C 1
ATOM 663 O O . TYR A 1 104 ? 123.188 150.548 169.193 1.00 50.00 104 TYR A O 1
ATOM 672 N N . ASN A 1 105 ? 122.852 149.464 171.104 1.00 50.00 105 ASN A N 1
ATOM 673 C CA . ASN A 1 105 ? 124.186 149.892 171.566 1.00 50.00 105 ASN A CA 1
ATOM 674 C C . ASN A 1 105 ? 125.329 149.459 170.659 1.00 50.00 105 ASN A C 1
ATOM 675 O O . ASN A 1 105 ? 126.293 150.201 170.467 1.00 50.00 105 ASN A O 1
ATOM 680 N N . GLU A 1 106 ? 125.197 148.296 170.048 1.00 50.00 106 GLU A N 1
ATOM 681 C CA . GLU A 1 106 ? 126.228 147.778 169.158 1.00 50.00 106 GLU A CA 1
ATOM 682 C C . GLU A 1 106 ? 125.990 148.177 167.697 1.00 50.00 106 GLU A C 1
ATOM 683 O O . GLU A 1 106 ? 126.725 147.753 166.803 1.00 50.00 106 GLU A O 1
ATOM 689 N N . GLY A 1 107 ? 124.905 148.897 167.437 1.00 50.00 107 GLY A N 1
ATOM 690 C CA . GLY A 1 107 ? 124.560 149.363 166.104 1.00 50.00 107 GLY A CA 1
ATOM 691 C C . GLY A 1 107 ? 124.025 148.313 165.132 1.00 50.00 107 GLY A C 1
ATOM 692 O O . GLY A 1 107 ? 123.978 148.574 163.930 1.00 50.00 107 GLY A O 1
ATOM 693 N N . CYS A 1 108 ? 123.566 147.142 165.583 1.00 50.00 108 CYS A N 1
ATOM 694 C CA . CYS A 1 108 ? 123.146 146.138 164.620 1.00 50.00 108 CYS A CA 1
ATOM 695 C C . CYS A 1 108 ? 121.983 146.583 163.773 1.00 50.00 108 CYS A C 1
ATOM 696 O O . CYS A 1 108 ? 121.925 146.244 162.590 1.00 50.00 108 CYS A O 1
ATOM 699 N N . GLY A 1 109 ? 121.073 147.368 164.351 1.00 50.00 109 GLY A N 1
ATOM 700 C CA . GLY A 1 109 ? 119.852 147.807 163.699 1.00 50.00 109 GLY A CA 1
ATOM 701 C C . GLY A 1 109 ? 120.067 148.455 162.333 1.00 50.00 109 GLY A C 1
ATOM 702 O O . GLY A 1 109 ? 119.147 148.454 161.515 1.00 50.00 109 GLY A O 1
ATOM 703 N N . ILE A 1 110 ? 121.250 149.009 162.079 1.00 50.00 110 ILE A N 1
ATOM 704 C CA . ILE A 1 110 ? 121.568 149.639 160.806 1.00 50.00 110 ILE A CA 1
ATOM 705 C C . ILE A 1 110 ? 121.693 148.659 159.653 1.00 50.00 110 ILE A C 1
ATOM 706 O O . ILE A 1 110 ? 121.340 148.980 158.518 1.00 50.00 110 ILE A O 1
ATOM 711 N N . PHE A 1 111 ? 122.306 147.513 159.909 1.00 50.00 111 PHE A N 1
ATOM 712 C CA . PHE A 1 111 ? 122.684 146.582 158.866 1.00 50.00 111 PHE A CA 1
ATOM 713 C C . PHE A 1 111 ? 121.761 145.404 158.717 1.00 50.00 111 PHE A C 1
ATOM 714 O O . PHE A 1 111 ? 122.074 144.436 158.018 1.00 50.00 111 PHE A O 1
ATOM 722 N N . MET A 1 112 ? 120.645 145.456 159.390 1.00 50.00 112 MET A N 1
ATOM 723 C CA . MET A 1 112 ? 119.690 144.383 159.324 1.00 50.00 112 MET A CA 1
ATOM 724 C C . MET A 1 112 ? 118.434 144.867 158.651 1.00 50.00 112 MET A C 1
ATOM 725 O O . MET A 1 112 ? 118.074 146.038 158.752 1.00 50.00 112 MET A O 1
ATOM 730 N N . SER A 1 113 ? 117.785 143.951 157.960 1.00 49.88 113 SER A N 1
ATOM 731 C CA . SER A 1 113 ? 116.585 144.200 157.199 1.00 49.88 113 SER A CA 1
ATOM 732 C C . SER A 1 113 ? 115.364 144.460 158.035 1.00 49.88 113 SER A C 1
ATOM 733 O O . SER A 1 113 ? 115.316 144.131 159.226 1.00 49.88 113 SER A O 1
ATOM 736 N N . LYS A 1 114 ? 114.350 145.031 157.386 1.00 49.88 114 LYS A N 1
ATOM 737 C CA . LYS A 1 114 ? 113.087 145.285 158.041 1.00 49.88 114 LYS A CA 1
ATOM 738 C C . LYS A 1 114 ? 112.422 143.997 158.459 1.00 49.88 114 LYS A C 1
ATOM 739 O O . LYS A 1 114 ? 111.728 143.967 159.473 1.00 49.88 114 LYS A O 1
ATOM 745 N N . GLU A 1 115 ? 112.604 142.936 157.687 1.00 49.88 115 GLU A N 1
ATOM 746 C CA . GLU A 1 115 ? 112.000 141.674 158.038 1.00 49.88 115 GLU A CA 1
ATOM 747 C C . GLU A 1 115 ? 112.629 141.132 159.311 1.00 49.88 115 GLU A C 1
ATOM 748 O O . GLU A 1 115 ? 111.914 140.659 160.197 1.00 49.88 115 GLU A O 1
ATOM 754 N N . ALA A 1 116 ? 113.953 141.224 159.444 1.00 49.88 116 ALA A N 1
ATOM 755 C CA . ALA A 1 116 ? 114.568 140.727 160.660 1.00 49.88 116 ALA A CA 1
ATOM 756 C C . ALA A 1 116 ? 114.087 141.514 161.863 1.00 49.88 116 ALA A C 1
ATOM 757 O O . ALA A 1 116 ? 113.787 140.932 162.906 1.00 49.88 116 ALA A O 1
ATOM 759 N N . LEU A 1 117 ? 113.946 142.833 161.713 1.00 50.00 117 LEU A N 1
ATOM 760 C CA . LEU A 1 117 ? 113.492 143.643 162.828 1.00 50.00 117 LEU A CA 1
ATOM 761 C C . LEU A 1 117 ? 112.048 143.365 163.174 1.00 50.00 117 LEU A C 1
ATOM 762 O O . LEU A 1 117 ? 111.702 143.324 164.356 1.00 50.00 117 LEU A O 1
ATOM 767 N N . SER A 1 118 ? 111.204 143.137 162.173 1.00 50.00 118 SER A N 1
ATOM 768 C CA . SER A 1 118 ? 109.808 142.846 162.425 1.00 50.00 118 SER A CA 1
ATOM 769 C C . SER A 1 118 ? 109.668 141.547 163.199 1.00 50.00 118 SER A C 1
ATOM 770 O O . SER A 1 118 ? 108.907 141.483 164.170 1.00 50.00 118 SER A O 1
ATOM 773 N N . LEU A 1 119 ? 110.419 140.514 162.803 1.00 50.00 119 LEU A N 1
ATOM 774 C CA . LEU A 1 119 ? 110.350 139.232 163.481 1.00 50.00 119 LEU A CA 1
ATOM 775 C C . LEU A 1 119 ? 110.825 139.324 164.916 1.00 50.00 119 LEU A C 1
ATOM 776 O O . LEU A 1 119 ? 110.190 138.770 165.820 1.00 50.00 119 LEU A O 1
ATOM 781 N N . ILE A 1 120 ? 111.882 140.088 165.158 1.00 50.00 120 ILE A N 1
ATOM 782 C CA . ILE A 1 120 ? 112.360 140.245 166.511 1.00 50.00 120 ILE A CA 1
ATOM 783 C C . ILE A 1 120 ? 111.348 140.991 167.342 1.00 50.00 120 ILE A C 1
ATOM 784 O O . ILE A 1 120 ? 111.117 140.618 168.492 1.00 50.00 120 ILE A O 1
ATOM 789 N N . SER A 1 121 ? 110.767 142.058 166.795 1.00 50.00 121 SER A N 1
ATOM 790 C CA . SER A 1 121 ? 109.792 142.841 167.523 1.00 50.00 121 SER A CA 1
ATOM 791 C C . SER A 1 121 ? 108.589 142.004 167.914 1.00 50.00 121 SER A C 1
ATOM 792 O O . SER A 1 121 ? 108.133 142.084 169.061 1.00 50.00 121 SER A O 1
ATOM 795 N N . GLU A 1 122 ? 108.070 141.179 166.997 1.00 50.00 122 GLU A N 1
ATOM 796 C CA . GLU A 1 122 ? 106.935 140.355 167.367 1.00 50.00 122 GLU A CA 1
ATOM 797 C C . GLU A 1 122 ? 107.311 139.390 168.477 1.00 50.00 122 GLU A C 1
ATOM 798 O O . GLU A 1 122 ? 106.546 139.216 169.432 1.00 50.00 122 GLU A O 1
ATOM 804 N N . TYR A 1 123 ? 108.486 138.762 168.376 1.00 50.00 123 TYR A N 1
ATOM 805 C CA . TYR A 1 123 ? 108.886 137.817 169.396 1.00 50.00 123 TYR A CA 1
ATOM 806 C C . TYR A 1 123 ? 108.934 138.523 170.727 1.00 50.00 123 TYR A C 1
ATOM 807 O O . TYR A 1 123 ? 108.414 138.015 171.724 1.00 50.00 123 TYR A O 1
ATOM 816 N N . ARG A 1 124 ? 109.562 139.709 170.752 1.00 50.00 124 ARG A N 1
ATOM 817 C CA . ARG A 1 124 ? 109.706 140.470 171.974 1.00 50.00 124 ARG A CA 1
ATOM 818 C C . ARG A 1 124 ? 108.373 140.710 172.611 1.00 50.00 124 ARG A C 1
ATOM 819 O O . ARG A 1 124 ? 108.218 140.496 173.808 1.00 50.00 124 ARG A O 1
ATOM 827 N N . ASN A 1 125 ? 107.382 141.094 171.824 1.00 50.00 125 ASN A N 1
ATOM 828 C CA . ASN A 1 125 ? 106.086 141.361 172.401 1.00 50.00 125 ASN A CA 1
ATOM 829 C C . ASN A 1 125 ? 105.412 140.106 172.954 1.00 50.00 125 ASN A C 1
ATOM 830 O O . ASN A 1 125 ? 104.686 140.186 173.948 1.00 50.00 125 ASN A O 1
ATOM 835 N N . ILE A 1 126 ? 105.680 138.935 172.380 1.00 50.00 126 ILE A N 1
ATOM 836 C CA . ILE A 1 126 ? 105.066 137.730 172.912 1.00 50.00 126 ILE A CA 1
ATOM 837 C C . ILE A 1 126 ? 105.639 137.418 174.293 1.00 50.00 126 ILE A C 1
ATOM 838 O O . ILE A 1 126 ? 104.886 137.170 175.240 1.00 50.00 126 ILE A O 1
ATOM 843 N N . VAL A 1 127 ? 106.965 137.461 174.423 1.00 50.00 127 VAL A N 1
ATOM 844 C CA . VAL A 1 127 ? 107.566 137.125 175.711 1.00 50.00 127 VAL A CA 1
ATOM 845 C C . VAL A 1 127 ? 107.381 138.229 176.742 1.00 50.00 127 VAL A C 1
ATOM 846 O O . VAL A 1 127 ? 107.237 137.964 177.942 1.00 50.00 127 VAL A O 1
ATOM 850 N N . TYR A 1 128 ? 107.394 139.468 176.290 1.00 50.00 128 TYR A N 1
ATOM 851 C CA . TYR A 1 128 ? 107.194 140.592 177.164 1.00 50.00 128 TYR A CA 1
ATOM 852 C C . TYR A 1 128 ? 105.784 140.510 177.719 1.00 50.00 128 TYR A C 1
ATOM 853 O O . TYR A 1 128 ? 105.583 140.689 178.922 1.00 50.00 128 TYR A O 1
ATOM 862 N N . GLY A 1 129 ? 104.816 140.252 176.846 1.00 49.88 129 GLY A N 1
ATOM 863 C CA . GLY A 1 129 ? 103.430 140.145 177.257 1.00 49.88 129 GLY A CA 1
ATOM 864 C C . GLY A 1 129 ? 103.260 139.090 178.330 1.00 49.88 129 GLY A C 1
ATOM 865 O O . GLY A 1 129 ? 102.519 139.280 179.294 1.00 49.88 129 GLY A O 1
ATOM 866 N N . PHE A 1 130 ? 103.953 137.969 178.158 1.00 49.88 130 PHE A N 1
ATOM 867 C CA . PHE A 1 130 ? 103.885 136.877 179.117 1.00 49.88 130 PHE A CA 1
ATOM 868 C C . PHE A 1 130 ? 104.298 137.360 180.502 1.00 49.88 130 PHE A C 1
ATOM 869 O O . PHE A 1 130 ? 103.623 137.083 181.493 1.00 49.88 130 PHE A O 1
ATOM 877 N N . MET A 1 131 ? 105.408 138.088 180.564 1.00 50.00 131 MET A N 1
ATOM 878 C CA . MET A 1 131 ? 105.901 138.601 181.827 1.00 50.00 131 MET A CA 1
ATOM 879 C C . MET A 1 131 ? 104.926 139.595 182.442 1.00 50.00 131 MET A C 1
ATOM 880 O O . MET A 1 131 ? 104.753 139.620 183.670 1.00 50.00 131 MET A O 1
ATOM 885 N N . LEU A 1 132 ? 104.285 140.410 181.598 1.00 50.00 132 LEU A N 1
ATOM 886 C CA . LEU A 1 132 ? 103.324 141.382 182.095 1.00 50.00 132 LEU A CA 1
ATOM 887 C C . LEU A 1 132 ? 102.130 140.669 182.699 1.00 50.00 132 LEU A C 1
ATOM 888 O O . LEU A 1 132 ? 101.578 141.121 183.700 1.00 50.00 132 LEU A O 1
ATOM 893 N N . SER A 1 133 ? 101.717 139.547 182.115 1.00 50.00 133 SER A N 1
ATOM 894 C CA . SER A 1 133 ? 100.615 138.803 182.694 1.00 50.00 133 SER A CA 1
ATOM 895 C C . SER A 1 133 ? 101.020 138.167 184.017 1.00 50.00 133 SER A C 1
ATOM 896 O O . SER A 1 133 ? 100.229 138.130 184.961 1.00 50.00 133 SER A O 1
ATOM 899 N N . ALA A 1 134 ? 102.268 137.696 184.114 1.00 50.00 134 ALA A N 1
ATOM 900 C CA . ALA A 1 134 ? 102.716 137.031 185.330 1.00 50.00 134 ALA A CA 1
ATOM 901 C C . ALA A 1 134 ? 102.608 137.925 186.562 1.00 50.00 134 ALA A C 1
ATOM 902 O O . ALA A 1 134 ? 102.177 137.460 187.618 1.00 50.00 134 ALA A O 1
ATOM 904 N N . GLN A 1 135 ? 102.931 139.218 186.438 1.00 50.00 135 GLN A N 1
ATOM 905 C CA . GLN A 1 135 ? 102.812 140.113 187.600 1.00 50.00 135 GLN A CA 1
ATOM 906 C C . GLN A 1 135 ? 103.465 139.510 188.829 1.00 50.00 135 GLN A C 1
ATOM 907 O O . GLN A 1 135 ? 104.691 139.382 188.907 1.00 50.00 135 GLN A O 1
ATOM 913 N N . ASN A 1 136 ? 102.649 139.131 189.819 1.00 50.00 136 ASN A N 1
ATOM 914 C CA . ASN A 1 136 ? 103.147 138.586 191.074 1.00 50.00 136 ASN A CA 1
ATOM 915 C C . ASN A 1 136 ? 103.392 137.116 190.829 1.00 50.00 136 ASN A C 1
ATOM 916 O O . ASN A 1 136 ? 102.684 136.235 191.316 1.00 50.00 136 ASN A O 1
ATOM 921 N N . ASN A 1 137 ? 104.416 136.892 190.041 1.00 50.00 137 ASN A N 1
ATOM 922 C CA . ASN A 1 137 ? 104.788 135.625 189.498 1.00 50.00 137 ASN A CA 1
ATOM 923 C C . ASN A 1 137 ? 104.978 134.582 190.589 1.00 50.00 137 ASN A C 1
ATOM 924 O O . ASN A 1 137 ? 105.871 134.736 191.429 1.00 50.00 137 ASN A O 1
ATOM 929 N N . PRO A 1 138 ? 104.208 133.480 190.600 1.00 50.00 138 PRO A N 1
ATOM 930 C CA . PRO A 1 138 ? 104.279 132.423 191.582 1.00 50.00 138 PRO A CA 1
ATOM 931 C C . PRO A 1 138 ? 105.453 131.498 191.300 1.00 50.00 138 PRO A C 1
ATOM 932 O O . PRO A 1 138 ? 105.263 130.331 190.964 1.00 50.00 138 PRO A O 1
ATOM 936 N N . GLN A 1 139 ? 106.653 132.049 191.462 1.00 50.00 139 GLN A N 1
ATOM 937 C CA . GLN A 1 139 ? 107.937 131.400 191.192 1.00 50.00 139 GLN A CA 1
ATOM 938 C C . GLN A 1 139 ? 108.188 131.300 189.697 1.00 50.00 139 GLN A C 1
ATOM 939 O O . GLN A 1 139 ? 107.390 131.747 188.882 1.00 50.00 139 GLN A O 1
ATOM 945 N N . GLU A 1 140 ? 109.320 130.743 189.319 1.00 50.00 140 GLU A N 1
ATOM 946 C CA . GLU A 1 140 ? 109.661 130.653 187.909 1.00 50.00 140 GLU A CA 1
ATOM 947 C C . GLU A 1 140 ? 108.999 129.432 187.297 1.00 50.00 140 GLU A C 1
ATOM 948 O O . GLU A 1 140 ? 108.343 128.668 187.998 1.00 50.00 140 GLU A O 1
ATOM 954 N N . THR A 1 141 ? 109.204 129.226 186.002 1.00 50.00 141 THR A N 1
ATOM 955 C CA . THR A 1 141 ? 108.668 128.065 185.299 1.00 50.00 141 THR A CA 1
ATOM 956 C C . THR A 1 141 ? 107.138 128.045 185.307 1.00 50.00 141 THR A C 1
ATOM 957 O O . THR A 1 141 ? 106.502 127.293 186.046 1.00 50.00 141 THR A O 1
ATOM 961 N N . ILE A 1 142 ? 106.542 128.877 184.451 1.00 50.00 142 ILE A N 1
ATOM 962 C CA . ILE A 1 142 ? 105.075 128.985 184.369 1.00 50.00 142 ILE A CA 1
ATOM 963 C C . ILE A 1 142 ? 104.489 128.414 183.071 1.00 50.00 142 ILE A C 1
ATOM 964 O O . ILE A 1 142 ? 104.888 128.791 181.973 1.00 50.00 142 ILE A O 1
ATOM 969 N N . ARG A 1 143 ? 103.516 127.518 183.210 1.00 50.00 143 ARG A N 1
ATOM 970 C CA . ARG A 1 143 ? 102.919 126.811 182.073 1.00 50.00 143 ARG A CA 1
ATOM 971 C C . ARG A 1 143 ? 102.193 127.718 181.108 1.00 50.00 143 ARG A C 1
ATOM 972 O O . ARG A 1 143 ? 101.539 128.672 181.523 1.00 50.00 143 ARG A O 1
ATOM 980 N N . ILE A 1 144 ? 102.296 127.414 179.812 1.00 50.00 144 ILE A N 1
ATOM 981 C CA . ILE A 1 144 ? 101.556 128.191 178.828 1.00 50.00 144 ILE A CA 1
ATOM 982 C C . ILE A 1 144 ? 100.397 127.369 178.333 1.00 50.00 144 ILE A C 1
ATOM 983 O O . ILE A 1 144 ? 100.575 126.279 177.795 1.00 50.00 144 ILE A O 1
ATOM 988 N N . THR A 1 145 ? 99.197 127.897 178.503 1.00 50.00 145 THR A N 1
ATOM 989 C CA . THR A 1 145 ? 98.009 127.161 178.128 1.00 50.00 145 THR A CA 1
ATOM 990 C C . THR A 1 145 ? 97.475 127.502 176.736 1.00 50.00 145 THR A C 1
ATOM 991 O O . THR A 1 145 ? 96.730 126.714 176.151 1.00 50.00 145 THR A O 1
ATOM 995 N N . ASN A 1 146 ? 97.866 128.649 176.182 1.00 50.00 146 ASN A N 1
ATOM 996 C CA . ASN A 1 146 ? 97.422 129.013 174.844 1.00 50.00 146 ASN A CA 1
ATOM 997 C C . ASN A 1 146 ? 98.520 128.681 173.852 1.00 50.00 146 ASN A C 1
ATOM 998 O O . ASN A 1 146 ? 99.474 129.453 173.686 1.00 50.00 146 ASN A O 1
ATOM 1003 N N . ARG A 1 147 ? 98.356 127.568 173.150 1.00 50.00 147 ARG A N 1
ATOM 1004 C CA . ARG A 1 147 ? 99.385 127.041 172.269 1.00 50.00 147 ARG A CA 1
ATOM 1005 C C . ARG A 1 147 ? 99.666 127.866 171.043 1.00 50.00 147 ARG A C 1
ATOM 1006 O O . ARG A 1 147 ? 100.643 127.594 170.343 1.00 50.00 147 ARG A O 1
ATOM 1014 N N . GLU A 1 148 ? 98.834 128.856 170.760 1.00 50.00 148 GLU A N 1
ATOM 1015 C CA . GLU A 1 148 ? 99.094 129.695 169.610 1.00 50.00 148 GLU A CA 1
ATOM 1016 C C . GLU A 1 148 ? 100.386 130.468 169.823 1.00 50.00 148 GLU A C 1
ATOM 1017 O O . GLU A 1 148 ? 101.130 130.695 168.866 1.00 50.00 148 GLU A O 1
ATOM 1023 N N . SER A 1 149 ? 100.675 130.869 171.074 1.00 50.00 149 SER A N 1
ATOM 1024 C CA . SER A 1 149 ? 101.873 131.648 171.332 1.00 50.00 149 SER A CA 1
ATOM 1025 C C . SER A 1 149 ? 103.086 130.765 171.176 1.00 50.00 149 SER A C 1
ATOM 1026 O O . SER A 1 149 ? 104.124 131.195 170.684 1.00 50.00 149 SER A O 1
ATOM 1029 N N . VAL A 1 150 ? 102.945 129.513 171.571 1.00 50.00 150 VAL A N 1
ATOM 1030 C CA . VAL A 1 150 ? 104.038 128.573 171.495 1.00 50.00 150 VAL A CA 1
ATOM 1031 C C . VAL A 1 150 ? 104.403 128.279 170.061 1.00 50.00 150 VAL A C 1
ATOM 1032 O O . VAL A 1 150 ? 105.585 128.311 169.693 1.00 50.00 150 VAL A O 1
ATOM 1036 N N . GLU A 1 151 ? 103.397 128.022 169.240 1.00 50.00 151 GLU A N 1
ATOM 1037 C CA . GLU A 1 151 ? 103.664 127.728 167.856 1.00 50.00 151 GLU A CA 1
ATOM 1038 C C . GLU A 1 151 ? 104.175 128.960 167.124 1.00 50.00 151 GLU A C 1
ATOM 1039 O O . GLU A 1 151 ? 105.058 128.845 166.266 1.00 50.00 151 GLU A O 1
ATOM 1045 N N . ARG A 1 152 ? 103.689 130.153 167.482 1.00 50.00 152 ARG A N 1
ATOM 1046 C CA . ARG A 1 152 ? 104.168 131.321 166.787 1.00 50.00 152 ARG A CA 1
ATOM 1047 C C . ARG A 1 152 ? 105.617 131.591 167.142 1.00 50.00 152 ARG A C 1
ATOM 1048 O O . ARG A 1 152 ? 106.386 131.977 166.262 1.00 50.00 152 ARG A O 1
ATOM 1056 N N . MET A 1 153 ? 106.011 131.400 168.405 1.00 50.00 153 MET A N 1
ATOM 1057 C CA . MET A 1 153 ? 107.401 131.621 168.753 1.00 50.00 153 MET A CA 1
ATOM 1058 C C . MET A 1 153 ? 108.309 130.680 167.985 1.00 50.00 153 MET A C 1
ATOM 1059 O O . MET A 1 153 ? 109.367 131.100 167.508 1.00 50.00 153 MET A O 1
ATOM 1064 N N . LYS A 1 154 ? 107.907 129.414 167.828 1.00 50.00 154 LYS A N 1
ATOM 1065 C CA . LYS A 1 154 ? 108.748 128.503 167.068 1.00 50.00 154 LYS A CA 1
ATOM 1066 C C . LYS A 1 154 ? 108.871 128.922 165.615 1.00 50.00 154 LYS A C 1
ATOM 1067 O O . LYS A 1 154 ? 109.963 128.844 165.038 1.00 50.00 154 LYS A O 1
ATOM 1073 N N . LYS A 1 155 ? 107.775 129.394 165.018 1.00 50.00 155 LYS A N 1
ATOM 1074 C CA . LYS A 1 155 ? 107.838 129.809 163.631 1.00 50.00 155 LYS A CA 1
ATOM 1075 C C . LYS A 1 155 ? 108.735 131.020 163.479 1.00 50.00 155 LYS A C 1
ATOM 1076 O O . LYS A 1 155 ? 109.479 131.108 162.497 1.00 50.00 155 LYS A O 1
ATOM 1082 N N . ILE A 1 156 ? 108.696 131.947 164.442 1.00 50.00 156 ILE A N 1
ATOM 1083 C CA . ILE A 1 156 ? 109.568 133.097 164.358 1.00 50.00 156 ILE A CA 1
ATOM 1084 C C . ILE A 1 156 ? 110.990 132.622 164.436 1.00 50.00 156 ILE A C 1
ATOM 1085 O O . ILE A 1 156 ? 111.820 133.058 163.655 1.00 50.00 156 ILE A O 1
ATOM 1090 N N . HIS A 1 157 ? 111.312 131.707 165.341 1.00 50.00 157 HIS A N 1
ATOM 1091 C CA . HIS A 1 157 ? 112.686 131.238 165.392 1.00 50.00 157 HIS A CA 1
ATOM 1092 C C . HIS A 1 157 ? 113.153 130.778 164.026 1.00 50.00 157 HIS A C 1
ATOM 1093 O O . HIS A 1 157 ? 114.247 131.147 163.587 1.00 50.00 157 HIS A O 1
ATOM 1100 N N . GLN A 1 158 ? 112.353 129.966 163.335 1.00 50.00 158 GLN A N 1
ATOM 1101 C CA . GLN A 1 158 ? 112.807 129.493 162.039 1.00 50.00 158 GLN A CA 1
ATOM 1102 C C . GLN A 1 158 ? 112.945 130.617 161.021 1.00 50.00 158 GLN A C 1
ATOM 1103 O O . GLN A 1 158 ? 113.948 130.682 160.303 1.00 50.00 158 GLN A O 1
ATOM 1109 N N . ASN A 1 159 ? 112.002 131.558 160.999 1.00 50.00 159 ASN A N 1
ATOM 1110 C CA . ASN A 1 159 ? 112.082 132.614 160.007 1.00 50.00 159 ASN A CA 1
ATOM 1111 C C . ASN A 1 159 ? 113.222 133.570 160.278 1.00 50.00 159 ASN A C 1
ATOM 1112 O O . ASN A 1 159 ? 113.841 134.082 159.343 1.00 50.00 159 ASN A O 1
ATOM 1117 N N . LEU A 1 160 ? 113.501 133.816 161.549 1.00 50.00 160 LEU A N 1
ATOM 1118 C CA . LEU A 1 160 ? 114.541 134.732 161.939 1.00 50.00 160 LEU A CA 1
ATOM 1119 C C . LEU A 1 160 ? 115.889 134.109 161.715 1.00 50.00 160 LEU A C 1
ATOM 1120 O O . LEU A 1 160 ? 116.811 134.789 161.273 1.00 50.00 160 LEU A O 1
ATOM 1125 N N . SER A 1 161 ? 116.024 132.816 162.001 1.00 50.00 161 SER A N 1
ATOM 1126 C CA . SER A 1 161 ? 117.281 132.129 161.803 1.00 50.00 161 SER A CA 1
ATOM 1127 C C . SER A 1 161 ? 117.657 132.184 160.335 1.00 50.00 161 SER A C 1
ATOM 1128 O O . SER A 1 161 ? 118.816 132.445 159.998 1.00 50.00 161 SER A O 1
ATOM 1131 N N . ILE A 1 162 ? 116.681 131.971 159.448 1.00 50.00 162 ILE A N 1
ATOM 1132 C CA . ILE A 1 162 ? 116.943 132.039 158.024 1.00 50.00 162 ILE A CA 1
ATOM 1133 C C . ILE A 1 162 ? 117.260 133.458 157.585 1.00 50.00 162 ILE A C 1
ATOM 1134 O O . ILE A 1 162 ? 118.183 133.651 156.795 1.00 50.00 162 ILE A O 1
ATOM 1139 N N . GLU A 1 163 ? 116.504 134.451 158.055 1.00 50.00 163 GLU A N 1
ATOM 1140 C CA . GLU A 1 163 ? 116.748 135.815 157.623 1.00 50.00 163 GLU A CA 1
ATOM 1141 C C . GLU A 1 163 ? 118.130 136.294 158.049 1.00 50.00 163 GLU A C 1
ATOM 1142 O O . GLU A 1 163 ? 118.802 136.990 157.288 1.00 50.00 163 GLU A O 1
ATOM 1148 N N . ILE A 1 164 ? 118.588 135.912 159.244 1.00 50.00 164 ILE A N 1
ATOM 1149 C CA . ILE A 1 164 ? 119.930 136.296 159.654 1.00 50.00 164 ILE A CA 1
ATOM 1150 C C . ILE A 1 164 ? 120.949 135.537 158.821 1.00 50.00 164 ILE A C 1
ATOM 1151 O O . ILE A 1 164 ? 121.878 136.124 158.283 1.00 50.00 164 ILE A O 1
ATOM 1156 N N . ARG A 1 165 ? 120.771 134.230 158.658 1.00 50.00 165 ARG A N 1
ATOM 1157 C CA . ARG A 1 165 ? 121.719 133.414 157.915 1.00 50.00 165 ARG A CA 1
ATOM 1158 C C . ARG A 1 165 ? 121.928 133.865 156.479 1.00 50.00 165 ARG A C 1
ATOM 1159 O O . ARG A 1 165 ? 123.038 133.775 155.956 1.00 50.00 165 ARG A O 1
ATOM 1167 N N . GLN A 1 166 ? 120.880 134.334 155.824 1.00 50.00 166 GLN A N 1
ATOM 1168 C CA . GLN A 1 166 ? 121.008 134.749 154.442 1.00 50.00 166 GLN A CA 1
ATOM 1169 C C . GLN A 1 166 ? 121.428 136.201 154.281 1.00 50.00 166 GLN A C 1
ATOM 1170 O O . GLN A 1 166 ? 121.660 136.655 153.165 1.00 50.00 166 GLN A O 1
ATOM 1176 N N . ALA A 1 167 ? 121.578 136.938 155.372 1.00 50.00 167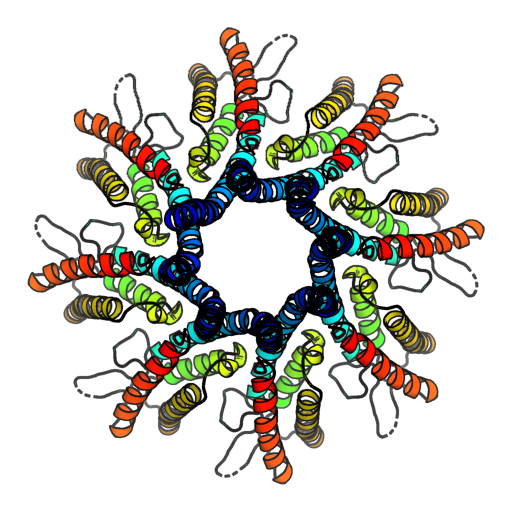 ALA A N 1
ATOM 1177 C CA . ALA A 1 167 ? 121.899 138.360 155.316 1.00 50.00 167 ALA A CA 1
ATOM 1178 C C . ALA A 1 167 ? 123.232 138.625 154.662 1.00 50.00 167 ALA A C 1
ATOM 1179 O O . ALA A 1 167 ? 123.457 139.691 154.096 1.00 50.00 167 ALA A O 1
ATOM 1181 N N . ILE A 1 168 ? 124.133 137.671 154.786 1.00 50.00 168 ILE A N 1
ATOM 1182 C CA . ILE A 1 168 ? 125.481 137.783 154.294 1.00 50.00 168 ILE A CA 1
ATOM 1183 C C . ILE A 1 168 ? 125.761 136.802 153.168 1.00 50.00 168 ILE A C 1
ATOM 1184 O O . ILE A 1 168 ? 126.924 136.549 152.838 1.00 50.00 168 ILE A O 1
ATOM 1189 N N . ASN A 1 169 ? 124.709 136.210 152.594 1.00 50.00 169 ASN A N 1
ATOM 1190 C CA . ASN A 1 169 ? 124.866 135.161 151.590 1.00 50.00 169 ASN A CA 1
ATOM 1191 C C . ASN A 1 169 ? 124.382 135.530 150.196 1.00 50.00 169 ASN A C 1
ATOM 1192 O O . ASN A 1 169 ? 123.962 134.662 149.436 1.00 50.00 169 ASN A O 1
ATOM 1197 N N . LEU A 1 170 ? 124.436 136.801 149.839 1.00 50.00 170 LEU A N 1
ATOM 1198 C CA . LEU A 1 170 ? 123.915 137.221 148.532 1.00 50.00 170 LEU A CA 1
ATOM 1199 C C . LEU A 1 170 ? 124.921 137.352 147.359 1.00 50.00 170 LEU A C 1
ATOM 1200 O O . LEU A 1 170 ? 124.523 137.799 146.278 1.00 50.00 170 LEU A O 1
ATOM 1205 N N . LYS A 1 171 ? 126.210 136.981 147.572 1.00 50.00 171 LYS A N 1
ATOM 1206 C CA . LYS A 1 171 ? 127.293 137.049 146.579 1.00 50.00 171 LYS A CA 1
ATOM 1207 C C . LYS A 1 171 ? 127.877 135.652 146.395 1.00 50.00 171 LYS A C 1
ATOM 1208 O O . LYS A 1 171 ? 128.139 135.208 145.271 1.00 50.00 171 LYS A O 1
ATOM 1214 N N . ALA B 1 19 ? 132.671 138.555 118.127 1.00 50.00 19 ALA B N 1
ATOM 1215 C CA . ALA B 1 19 ? 133.343 138.693 119.413 1.00 50.00 19 ALA B CA 1
ATOM 1216 C C . ALA B 1 19 ? 133.091 140.069 120.019 1.00 50.00 19 ALA B C 1
ATOM 1217 O O . ALA B 1 19 ? 133.254 140.269 121.223 1.00 50.00 19 ALA B O 1
ATOM 1219 N N . ALA B 1 20 ? 132.671 141.013 119.184 1.00 50.00 20 ALA B N 1
ATOM 1220 C CA . ALA B 1 20 ? 132.409 142.368 119.650 1.00 50.00 20 ALA B CA 1
ATOM 1221 C C . ALA B 1 20 ? 131.289 142.379 120.684 1.00 50.00 20 ALA B C 1
ATOM 1222 O O . ALA B 1 20 ? 131.372 143.078 121.694 1.00 50.00 20 ALA B O 1
ATOM 1224 N N . TYR B 1 21 ? 130.250 141.588 120.438 1.00 50.00 21 TYR B N 1
ATOM 1225 C CA . TYR B 1 21 ? 129.126 141.520 121.360 1.00 50.00 21 TYR B CA 1
ATOM 1226 C C . TYR B 1 21 ? 129.586 140.989 122.712 1.00 50.00 21 TYR B C 1
ATOM 1227 O O . TYR B 1 21 ? 129.186 141.499 123.758 1.00 50.00 21 TYR B O 1
ATOM 1236 N N . VAL B 1 22 ? 130.429 139.961 122.685 1.00 50.00 22 VAL B N 1
ATOM 1237 C CA . VAL B 1 22 ? 130.954 139.378 123.917 1.00 50.00 22 VAL B CA 1
ATOM 1238 C C . VAL B 1 22 ? 131.844 140.372 124.669 1.00 50.00 22 VAL B C 1
ATOM 1239 O O . VAL B 1 22 ? 131.835 140.422 125.899 1.00 50.00 22 VAL B O 1
ATOM 1243 N N . ALA B 1 23 ? 132.611 141.154 123.913 1.00 50.00 23 ALA B N 1
ATOM 1244 C CA . ALA B 1 23 ? 133.537 142.135 124.474 1.00 50.00 23 ALA B CA 1
ATOM 1245 C C . ALA B 1 23 ? 132.960 143.010 125.588 1.00 50.00 23 ALA B C 1
ATOM 1246 O O . ALA B 1 23 ? 133.429 142.959 126.725 1.00 50.00 23 ALA B O 1
ATOM 1248 N N . TYR B 1 24 ? 131.947 143.809 125.266 1.00 50.00 24 TYR B N 1
ATOM 1249 C CA . TYR B 1 24 ? 131.363 144.705 126.260 1.00 50.00 24 TYR B CA 1
ATOM 1250 C C . TYR B 1 24 ? 130.609 143.938 127.339 1.00 50.00 24 TYR B C 1
ATOM 1251 O O . TYR B 1 24 ? 130.829 144.157 128.529 1.00 50.00 24 TYR B O 1
ATOM 1260 N N . TYR B 1 25 ? 129.730 143.027 126.927 1.00 50.00 25 TYR B N 1
ATOM 1261 C CA . TYR B 1 25 ? 128.972 142.220 127.877 1.00 50.00 25 TYR B CA 1
ATOM 1262 C C . TYR B 1 25 ? 129.936 141.354 128.681 1.00 50.00 25 TYR B C 1
ATOM 1263 O O . TYR B 1 25 ? 129.832 141.248 129.906 1.00 50.00 25 TYR B O 1
ATOM 1272 N N . TYR B 1 26 ? 130.920 140.780 127.995 1.00 50.00 26 TYR B N 1
ATOM 1273 C CA . TYR B 1 26 ? 131.907 139.952 128.662 1.00 50.00 26 TYR B CA 1
ATOM 1274 C C . TYR B 1 26 ? 132.674 140.796 129.673 1.00 50.00 26 TYR B C 1
ATOM 1275 O O . TYR B 1 26 ? 132.888 140.362 130.798 1.00 50.00 26 TYR B O 1
ATOM 1284 N N . ALA B 1 27 ? 133.047 142.015 129.293 1.00 50.00 27 ALA B N 1
ATOM 1285 C CA . ALA B 1 27 ? 133.773 142.888 130.204 1.00 50.00 27 ALA B CA 1
ATOM 1286 C C . ALA B 1 27 ? 132.936 143.218 131.436 1.00 50.00 27 ALA B C 1
ATOM 1287 O O . ALA B 1 27 ? 133.447 143.178 132.556 1.00 50.00 27 ALA B O 1
ATOM 1289 N N . ILE B 1 28 ? 131.649 143.518 131.251 1.00 50.00 28 ILE B N 1
ATOM 1290 C CA . ILE B 1 28 ? 130.815 143.827 132.417 1.00 50.00 28 ILE B CA 1
ATOM 1291 C C . ILE B 1 28 ? 130.679 142.607 133.330 1.00 50.00 28 ILE B C 1
ATOM 1292 O O . ILE B 1 28 ? 130.679 142.739 134.555 1.00 50.00 28 ILE B O 1
ATOM 1297 N N . LYS B 1 29 ? 130.563 141.422 132.732 1.00 50.00 29 LYS B N 1
ATOM 1298 C CA . LYS B 1 29 ? 130.461 140.190 133.506 1.00 50.00 29 LYS B CA 1
ATOM 1299 C C . LYS B 1 29 ? 131.742 139.958 134.308 1.00 50.00 29 LYS B C 1
ATOM 1300 O O . LYS B 1 29 ? 131.703 139.531 135.462 1.00 50.00 29 LYS B O 1
ATOM 1306 N N . GLN B 1 30 ? 132.875 140.248 133.675 1.00 50.00 30 GLN B N 1
ATOM 1307 C CA . GLN B 1 30 ? 134.190 140.079 134.272 1.00 50.00 30 GLN B CA 1
ATOM 1308 C C . GLN B 1 30 ? 134.425 141.004 135.458 1.00 50.00 30 GLN B C 1
ATOM 1309 O O . GLN B 1 30 ? 134.787 140.538 136.539 1.00 50.00 30 GLN B O 1
ATOM 1315 N N . LEU B 1 31 ? 134.228 142.308 135.275 1.00 50.00 31 LEU B N 1
ATOM 1316 C CA . LEU B 1 31 ? 134.461 143.207 136.391 1.00 50.00 31 LEU B CA 1
ATOM 1317 C C . LEU B 1 31 ? 133.541 142.880 137.550 1.00 50.00 31 LEU B C 1
ATOM 1318 O O . LEU B 1 31 ? 134.007 142.720 138.690 1.00 50.00 31 LEU B O 1
ATOM 1323 N N . HIS B 1 32 ? 132.277 142.680 137.182 1.00 50.00 32 HIS B N 1
ATOM 1324 C CA . HIS B 1 32 ? 131.172 142.398 138.056 1.00 50.00 32 HIS B CA 1
ATOM 1325 C C . HIS B 1 32 ? 131.611 141.286 138.920 1.00 50.00 32 HIS B C 1
ATOM 1326 O O . HIS B 1 32 ? 131.515 141.375 140.123 1.00 50.00 32 HIS B O 1
ATOM 1333 N N . GLN B 1 33 ? 132.142 140.258 138.301 1.00 50.00 33 GLN B N 1
ATOM 1334 C CA . GLN B 1 33 ? 132.723 139.200 139.064 1.00 50.00 33 GLN B CA 1
ATOM 1335 C C . GLN B 1 33 ? 133.788 139.712 140.001 1.00 50.00 33 GLN B C 1
ATOM 1336 O O . GLN B 1 33 ? 133.760 139.401 141.210 1.00 50.00 33 GLN B O 1
ATOM 1342 N N . LYS B 1 34 ? 134.654 140.624 139.533 1.00 50.00 34 LYS B N 1
ATOM 1343 C CA . LYS B 1 34 ? 135.769 141.199 140.352 1.00 50.00 34 LYS B CA 1
ATOM 1344 C C . LYS B 1 34 ? 135.543 141.436 141.866 1.00 50.00 34 LYS B C 1
ATOM 1345 O O . LYS B 1 34 ? 136.179 140.798 142.731 1.00 50.00 34 LYS B O 1
ATOM 1351 N N . SER B 1 35 ? 134.617 142.319 142.202 1.00 50.00 35 SER B N 1
ATOM 1352 C CA . SER B 1 35 ? 134.331 142.477 143.617 1.00 50.00 35 SER B CA 1
ATOM 1353 C C . SER B 1 35 ? 133.529 141.343 144.211 1.00 50.00 35 SER B C 1
ATOM 1354 O O . SER B 1 35 ? 133.454 141.265 145.415 1.00 50.00 35 SER B O 1
ATOM 1357 N N . VAL B 1 36 ? 132.830 140.535 143.407 1.00 50.00 36 VAL B N 1
ATOM 1358 C CA . VAL B 1 36 ? 132.165 139.340 143.948 1.00 50.00 36 VAL B CA 1
ATOM 1359 C C . VAL B 1 36 ? 133.291 138.387 144.340 1.00 50.00 36 VAL B C 1
ATOM 1360 O O . VAL B 1 36 ? 133.136 137.639 145.276 1.00 50.00 36 VAL B O 1
ATOM 1364 N N . GLU B 1 37 ? 134.399 138.318 143.596 1.00 50.00 37 GLU B N 1
ATOM 1365 C CA . GLU B 1 37 ? 135.518 137.548 144.109 1.00 50.00 37 GLU B CA 1
ATOM 1366 C C . GLU B 1 37 ? 136.003 138.237 145.385 1.00 50.00 37 GLU B C 1
ATOM 1367 O O . GLU B 1 37 ? 136.342 137.558 146.339 1.00 50.00 37 GLU B O 1
ATOM 1373 N N . ASN B 1 38 ? 136.081 139.565 145.431 1.00 50.00 38 ASN B N 1
ATOM 1374 C CA . ASN B 1 38 ? 136.439 140.199 146.709 1.00 50.00 38 ASN B CA 1
ATOM 1375 C C . ASN B 1 38 ? 135.567 139.775 147.935 1.00 50.00 38 ASN B C 1
ATOM 1376 O O . ASN B 1 38 ? 136.086 139.260 148.906 1.00 50.00 38 ASN B O 1
ATOM 1381 N N . ILE B 1 39 ? 134.266 140.036 147.911 1.00 50.00 39 ILE B N 1
ATOM 1382 C CA . ILE B 1 39 ? 133.352 139.617 148.934 1.00 50.00 39 ILE B CA 1
ATOM 1383 C C . ILE B 1 39 ? 133.510 138.140 149.224 1.00 50.00 39 ILE B C 1
ATOM 1384 O O . ILE B 1 39 ? 133.512 137.757 150.392 1.00 50.00 39 ILE B O 1
ATOM 1389 N N . GLU B 1 40 ? 133.648 137.293 148.199 1.00 50.00 40 GLU B N 1
ATOM 1390 C CA . GLU B 1 40 ? 133.838 135.876 148.462 1.00 50.00 40 GLU B CA 1
ATOM 1391 C C . GLU B 1 40 ? 135.053 135.694 149.354 1.00 50.00 40 GLU B C 1
ATOM 1392 O O . GLU B 1 40 ? 135.022 134.878 150.274 1.00 50.00 40 GLU B O 1
ATOM 1398 N N . TYR B 1 41 ? 136.120 136.452 149.102 1.00 50.00 41 TYR B N 1
ATOM 1399 C CA . TYR B 1 41 ? 137.290 136.398 149.954 1.00 50.00 41 TYR B CA 1
ATOM 1400 C C . TYR B 1 41 ? 136.957 136.743 151.399 1.00 50.00 41 TYR B C 1
ATOM 1401 O O . TYR B 1 41 ? 137.366 136.024 152.313 1.00 50.00 41 TYR B O 1
ATOM 1410 N N . ALA B 1 42 ? 136.247 137.860 151.626 1.00 50.00 42 ALA B N 1
ATOM 1411 C CA . ALA B 1 42 ? 135.919 138.263 152.994 1.00 50.00 42 ALA B CA 1
ATOM 1412 C C . ALA B 1 42 ? 135.106 137.216 153.718 1.00 50.00 42 ALA B C 1
ATOM 1413 O O . ALA B 1 42 ? 135.341 136.948 154.904 1.00 50.00 42 ALA B O 1
ATOM 1415 N N . LYS B 1 43 ? 134.174 136.584 153.018 1.00 50.00 43 LYS B N 1
ATOM 1416 C CA . LYS B 1 43 ? 133.407 135.572 153.686 1.00 50.00 43 LYS B CA 1
ATOM 1417 C C . LYS B 1 43 ? 134.289 134.388 153.992 1.00 50.00 43 LYS B C 1
ATOM 1418 O O . LYS B 1 43 ? 134.207 133.851 155.092 1.00 50.00 43 LYS B O 1
ATOM 1424 N N . TYR B 1 44 ? 135.164 133.986 153.065 1.00 50.00 44 TYR B N 1
ATOM 1425 C CA . TYR B 1 44 ? 136.037 132.853 153.324 1.00 50.00 44 TYR B CA 1
ATOM 1426 C C . TYR B 1 44 ? 136.825 133.066 154.578 1.00 50.00 44 TYR B C 1
ATOM 1427 O O . TYR B 1 44 ? 136.946 132.150 155.388 1.00 50.00 44 TYR B O 1
ATOM 1436 N N . GLN B 1 45 ? 137.402 134.247 154.750 1.00 50.00 45 GLN B N 1
ATOM 1437 C CA . GLN B 1 45 ? 138.208 134.445 155.930 1.00 50.00 45 GLN B CA 1
ATOM 1438 C C . GLN B 1 45 ? 137.369 134.280 157.196 1.00 50.00 45 GLN B C 1
ATOM 1439 O O . GLN B 1 45 ? 137.838 133.690 158.174 1.00 50.00 45 GLN B O 1
ATOM 1445 N N . ALA B 1 46 ? 136.119 134.750 157.189 1.00 50.00 46 ALA B N 1
ATOM 1446 C CA . ALA B 1 46 ? 135.270 134.561 158.361 1.00 50.00 46 ALA B CA 1
ATOM 1447 C C . ALA B 1 46 ? 134.973 133.085 158.606 1.00 50.00 46 ALA B C 1
ATOM 1448 O O . ALA B 1 46 ? 134.942 132.647 159.759 1.00 50.00 46 ALA B O 1
ATOM 1450 N N . VAL B 1 47 ? 134.803 132.314 157.530 1.00 50.00 47 VAL B N 1
ATOM 1451 C CA . VAL B 1 47 ? 134.515 130.890 157.639 1.00 50.00 47 VAL B CA 1
ATOM 1452 C C . VAL B 1 47 ? 135.706 130.185 158.227 1.00 50.00 47 VAL B C 1
ATOM 1453 O O . VAL B 1 47 ? 135.559 129.303 159.069 1.00 50.00 47 VAL B O 1
ATOM 1457 N N . LEU B 1 48 ? 136.887 130.552 157.781 1.00 50.00 48 LEU B N 1
ATOM 1458 C CA . LEU B 1 48 ? 138.087 129.929 158.262 1.00 50.00 48 LEU B CA 1
ATOM 1459 C C . LEU B 1 48 ? 138.221 130.118 159.754 1.00 50.00 48 LEU B C 1
ATOM 1460 O O . LEU B 1 48 ? 138.531 129.158 160.462 1.00 50.00 48 LEU B O 1
ATOM 1465 N N . GLN B 1 49 ? 137.957 131.323 160.261 1.00 50.00 49 GLN B N 1
ATOM 1466 C CA . GLN B 1 49 ? 138.042 131.519 161.700 1.00 50.00 49 GLN B CA 1
ATOM 1467 C C . GLN B 1 49 ? 136.941 130.781 162.456 1.00 50.00 49 GLN B C 1
ATOM 1468 O O . GLN B 1 49 ? 137.197 130.224 163.525 1.00 50.00 49 GLN B O 1
ATOM 1474 N N . ALA B 1 50 ? 135.722 130.754 161.909 1.00 50.00 50 ALA B N 1
ATOM 1475 C CA . ALA B 1 50 ? 134.621 130.092 162.583 1.00 50.00 50 ALA B CA 1
ATOM 1476 C C . ALA B 1 50 ? 134.877 128.618 162.764 1.00 50.00 50 ALA B C 1
ATOM 1477 O O . ALA B 1 50 ? 134.586 128.073 163.827 1.00 50.00 50 ALA B O 1
ATOM 1479 N N . HIS B 1 51 ? 135.479 127.973 161.768 1.00 50.00 51 HIS B N 1
ATOM 1480 C CA . HIS B 1 51 ? 135.792 126.561 161.901 1.00 50.00 51 HIS B CA 1
ATOM 1481 C C . HIS B 1 51 ? 137.060 126.333 162.712 1.00 50.00 51 HIS B C 1
ATOM 1482 O O . HIS B 1 51 ? 137.120 125.407 163.524 1.00 50.00 51 HIS B O 1
ATOM 1489 N N . LYS B 1 52 ? 138.040 127.233 162.636 1.00 50.00 52 LYS B N 1
ATOM 1490 C CA . LYS B 1 52 ? 139.248 127.048 163.429 1.00 50.00 52 LYS B CA 1
ATOM 1491 C C . LYS B 1 52 ? 138.900 126.956 164.906 1.00 50.00 52 LYS B C 1
ATOM 1492 O O . LYS B 1 52 ? 139.468 126.148 165.640 1.00 50.00 52 LYS B O 1
ATOM 1498 N N . SER B 1 53 ? 137.942 127.765 165.346 1.00 50.00 53 SER B N 1
ATOM 1499 C CA . SER B 1 53 ? 137.508 127.780 166.735 1.00 50.00 53 SER B CA 1
ATOM 1500 C C . SER B 1 53 ? 136.511 126.689 167.082 1.00 50.00 53 SER B C 1
ATOM 1501 O O . SER B 1 53 ? 136.216 126.490 168.248 1.00 50.00 53 SER B O 1
ATOM 1504 N N . LEU B 1 54 ? 135.987 125.975 166.100 1.00 50.00 54 LEU B N 1
ATOM 1505 C CA . LEU B 1 54 ? 134.997 124.953 166.361 1.00 50.00 54 LEU B CA 1
ATOM 1506 C C . LEU B 1 54 ? 135.697 123.653 166.590 1.00 50.00 54 LEU B C 1
ATOM 1507 O O . LEU B 1 54 ? 135.304 122.871 167.440 1.00 50.00 54 LEU B O 1
ATOM 1512 N N . TYR B 1 55 ? 136.773 123.438 165.855 1.00 50.00 55 TYR B N 1
ATOM 1513 C CA . TYR B 1 55 ? 137.539 122.201 165.877 1.00 50.00 55 TYR B CA 1
ATOM 1514 C C . TYR B 1 55 ? 137.883 121.761 167.280 1.00 50.00 55 TYR B C 1
ATOM 1515 O O . TYR B 1 55 ? 137.785 120.588 167.595 1.00 50.00 55 TYR B O 1
ATOM 1524 N N . LYS B 1 56 ? 138.252 122.670 168.166 1.00 50.00 56 LYS B N 1
ATOM 1525 C CA . LYS B 1 56 ? 138.644 122.279 169.518 1.00 50.00 56 LYS B CA 1
ATOM 1526 C C . LYS B 1 56 ? 137.562 121.505 170.260 1.00 50.00 56 LYS B C 1
ATOM 1527 O O . LYS B 1 56 ? 137.846 120.749 171.191 1.00 50.00 56 LYS B O 1
ATOM 1533 N N . LEU B 1 57 ? 136.313 121.667 169.855 1.00 50.00 57 LEU B N 1
ATOM 1534 C CA . LEU B 1 57 ? 135.177 121.026 170.471 1.00 50.00 57 LEU B CA 1
ATOM 1535 C C . LEU B 1 57 ? 135.257 119.526 170.267 1.00 50.00 57 LEU B C 1
ATOM 1536 O O . LEU B 1 57 ? 134.716 118.759 171.062 1.00 50.00 57 LEU B O 1
ATOM 1541 N N . LEU B 1 58 ? 135.963 119.105 169.222 1.00 50.00 58 LEU B N 1
ATOM 1542 C CA . LEU B 1 58 ? 136.097 117.713 168.858 1.00 50.00 58 LEU B CA 1
ATOM 1543 C C . LEU B 1 58 ? 136.921 116.952 169.839 1.00 50.00 58 LEU B C 1
ATOM 1544 O O . LEU B 1 58 ? 136.849 115.733 169.858 1.00 50.00 58 LEU B O 1
ATOM 1549 N N . ARG B 1 59 ? 137.677 117.603 170.709 1.00 50.00 59 ARG B N 1
ATOM 1550 C CA . ARG B 1 59 ? 138.447 116.782 171.618 1.00 50.00 59 ARG B CA 1
ATOM 1551 C C . ARG B 1 59 ? 137.507 115.936 172.472 1.00 50.00 59 ARG B C 1
ATOM 1552 O O . ARG B 1 59 ? 137.834 114.812 172.825 1.00 50.00 59 ARG B O 1
ATOM 1560 N N . PHE B 1 60 ? 136.282 116.403 172.710 1.00 50.00 60 PHE B N 1
ATOM 1561 C CA . PHE B 1 60 ? 135.343 115.688 173.546 1.00 50.00 60 PHE B CA 1
ATOM 1562 C C . PHE B 1 60 ? 134.796 114.449 172.870 1.00 50.00 60 PHE B C 1
ATOM 1563 O O . PHE B 1 60 ? 134.267 113.559 173.523 1.00 50.00 60 PHE B O 1
ATOM 1571 N N . THR B 1 61 ? 134.878 114.393 171.563 1.00 50.00 61 THR B N 1
ATOM 1572 C CA . THR B 1 61 ? 134.265 113.326 170.816 1.00 50.00 61 THR B CA 1
ATOM 1573 C C . THR B 1 61 ? 135.302 112.316 170.352 1.00 50.00 61 THR B C 1
ATOM 1574 O O . THR B 1 61 ? 134.973 111.372 169.633 1.00 50.00 61 THR B O 1
ATOM 1578 N N . THR B 1 62 ? 136.554 112.489 170.769 1.00 50.00 62 THR B N 1
ATOM 1579 C CA . THR B 1 62 ? 137.615 111.615 170.294 1.00 50.00 62 THR B CA 1
ATOM 1580 C C . THR B 1 62 ? 137.455 110.162 170.685 1.00 50.00 62 THR B C 1
ATOM 1581 O O . THR B 1 62 ? 136.887 109.819 171.723 1.00 50.00 62 THR B O 1
ATOM 1585 N N . ASN B 1 63 ? 137.986 109.292 169.834 1.00 50.00 63 ASN B N 1
ATOM 1586 C CA . ASN B 1 63 ? 137.999 107.859 170.056 1.00 50.00 63 ASN B CA 1
ATOM 1587 C C . ASN B 1 63 ? 139.339 107.380 170.611 1.00 50.00 63 ASN B C 1
ATOM 1588 O O . ASN B 1 63 ? 139.605 106.177 170.671 1.00 50.00 63 ASN B O 1
ATOM 1593 N N . THR B 1 64 ? 140.153 108.332 171.045 1.00 50.00 64 THR B N 1
ATOM 1594 C CA . THR B 1 64 ? 141.454 108.087 171.639 1.00 50.00 64 THR B CA 1
ATOM 1595 C C . THR B 1 64 ? 141.407 108.575 173.068 1.00 50.00 64 THR B C 1
ATOM 1596 O O . THR B 1 64 ? 140.488 109.283 173.463 1.00 50.00 64 THR B O 1
ATOM 1600 N N . GLU B 1 65 ? 142.402 108.248 173.863 1.00 50.00 65 GLU B N 1
ATOM 1601 C CA . GLU B 1 65 ? 142.360 108.781 175.212 1.00 50.00 65 GLU B CA 1
ATOM 1602 C C . GLU B 1 65 ? 142.828 110.217 175.177 1.00 50.00 65 GLU B C 1
ATOM 1603 O O . GLU B 1 65 ? 143.556 110.611 174.262 1.00 50.00 65 GLU B O 1
ATOM 1609 N N . ASN B 1 66 ? 142.398 110.991 176.161 1.00 50.00 66 ASN B N 1
ATOM 1610 C CA . ASN B 1 66 ? 142.729 112.396 176.243 1.00 50.00 66 ASN B CA 1
ATOM 1611 C C . ASN B 1 66 ? 142.733 112.839 177.699 1.00 50.00 66 ASN B C 1
ATOM 1612 O O . ASN B 1 66 ? 142.446 112.046 178.595 1.00 50.00 66 ASN B O 1
ATOM 1617 N N . GLU B 1 67 ? 143.022 114.114 177.925 1.00 50.00 67 GLU B N 1
ATOM 1618 C CA . GLU B 1 67 ? 143.032 114.723 179.249 1.00 50.00 67 GLU B CA 1
ATOM 1619 C C . GLU B 1 67 ? 141.648 114.694 179.873 1.00 50.00 67 GLU B C 1
ATOM 1620 O O . GLU B 1 67 ? 141.494 114.541 181.085 1.00 50.00 67 GLU B O 1
ATOM 1626 N N . ASP B 1 68 ? 140.638 114.858 179.033 1.00 50.00 68 ASP B N 1
ATOM 1627 C CA . ASP B 1 68 ? 139.259 114.876 179.443 1.00 50.00 68 ASP B CA 1
ATOM 1628 C C . ASP B 1 68 ? 138.404 113.810 178.723 1.00 50.00 68 ASP B C 1
ATOM 1629 O O . ASP B 1 68 ? 138.155 112.744 179.302 1.00 50.00 68 ASP B O 1
ATOM 1634 N N . SER B 1 69 ? 137.976 114.064 177.491 1.00 50.00 69 SER B N 1
ATOM 1635 C CA . SER B 1 69 ? 137.086 113.182 176.728 1.00 50.00 69 SER B CA 1
ATOM 1636 C C . SER B 1 69 ? 135.746 113.026 177.414 1.00 50.00 69 SER B C 1
ATOM 1637 O O . SER B 1 69 ? 135.493 113.558 178.498 1.00 50.00 69 SER B O 1
ATOM 1640 N N . ILE B 1 70 ? 134.886 112.281 176.759 1.00 50.00 70 ILE B N 1
ATOM 1641 C CA . ILE B 1 70 ? 133.572 111.921 177.262 1.00 50.00 70 ILE B CA 1
ATOM 1642 C C . ILE B 1 70 ? 133.546 110.470 177.595 1.00 50.00 70 ILE B C 1
ATOM 1643 O O . ILE B 1 70 ? 133.000 110.048 178.613 1.00 50.00 70 ILE B O 1
ATOM 1648 N N . LEU B 1 71 ? 134.051 109.685 176.675 1.00 50.00 71 LEU B N 1
ATOM 1649 C CA . LEU B 1 71 ? 134.016 108.263 176.823 1.00 50.00 71 LEU B CA 1
ATOM 1650 C C . LEU B 1 71 ? 135.436 107.751 177.088 1.00 50.00 71 LEU B C 1
ATOM 1651 O O . LEU B 1 71 ? 136.389 108.288 176.501 1.00 50.00 71 LEU B O 1
ATOM 1656 N N . ILE B 1 72 ? 135.576 106.767 177.999 1.00 50.00 72 ILE B N 1
ATOM 1657 C CA . ILE B 1 72 ? 136.872 106.110 178.279 1.00 50.00 72 ILE B CA 1
ATOM 1658 C C . ILE B 1 72 ? 136.877 104.631 177.862 1.00 50.00 72 ILE B C 1
ATOM 1659 O O . ILE B 1 72 ? 135.969 103.853 178.204 1.00 50.00 72 ILE B O 1
ATOM 1664 N N . TRP B 1 73 ? 137.912 104.244 177.110 1.00 50.00 73 TRP B N 1
ATOM 1665 C CA . TRP B 1 73 ? 138.056 102.885 176.591 1.00 50.00 73 TRP B CA 1
ATOM 1666 C C . TRP B 1 73 ? 138.669 101.889 177.569 1.00 50.00 73 TRP B C 1
ATOM 1667 O O . TRP B 1 73 ? 139.651 102.184 178.252 1.00 50.00 73 TRP B O 1
ATOM 1678 N N . GLU B 1 74 ? 138.078 100.701 177.637 1.00 50.00 74 GLU B N 1
ATOM 1679 C CA . GLU B 1 74 ? 138.560 99.660 178.537 1.00 50.00 74 GLU B CA 1
ATOM 1680 C C . GLU B 1 74 ? 138.323 98.266 177.967 1.00 50.00 74 GLU B C 1
ATOM 1681 O O . GLU B 1 74 ? 137.272 97.992 177.388 1.00 50.00 74 GLU B O 1
ATOM 1687 N N . LYS B 1 75 ? 139.308 97.389 178.137 1.00 50.00 75 LYS B N 1
ATOM 1688 C CA . LYS B 1 75 ? 139.211 96.019 177.646 1.00 50.00 75 LYS B CA 1
ATOM 1689 C C . LYS B 1 75 ? 140.207 95.109 178.356 1.00 50.00 75 LYS B C 1
ATOM 1690 O O . LYS B 1 75 ? 141.363 95.479 178.564 1.00 50.00 75 LYS B O 1
ATOM 1696 N N . TYR B 1 85 ? 132.628 98.011 178.836 1.00 50.00 85 TYR B N 1
ATOM 1697 C CA . TYR B 1 85 ? 133.541 99.135 178.997 1.00 50.00 85 TYR B CA 1
ATOM 1698 C C . TYR B 1 85 ? 132.879 100.453 178.554 1.00 50.00 85 TYR B C 1
ATOM 1699 O O . TYR B 1 85 ? 131.720 100.663 178.892 1.00 50.00 85 TYR B O 1
ATOM 1708 N N . TYR B 1 86 ? 133.600 101.331 177.855 1.00 50.00 86 TYR B N 1
ATOM 1709 C CA . TYR B 1 86 ? 133.047 102.604 177.373 1.00 50.00 86 TYR B CA 1
ATOM 1710 C C . TYR B 1 86 ? 132.329 103.388 178.452 1.00 50.00 86 TYR B C 1
ATOM 1711 O O . TYR B 1 86 ? 131.126 103.600 178.368 1.00 50.00 86 TYR B O 1
ATOM 1720 N N . PHE B 1 87 ? 133.041 103.749 179.492 1.00 50.00 87 PHE B N 1
ATOM 1721 C CA . PHE B 1 87 ? 132.365 104.416 180.588 1.00 50.00 87 PHE B CA 1
ATOM 1722 C C . PHE B 1 87 ? 132.200 105.882 180.265 1.00 50.00 87 PHE B C 1
ATOM 1723 O O . PHE B 1 87 ? 133.092 106.498 179.679 1.00 50.00 87 PHE B O 1
ATOM 1731 N N . ARG B 1 88 ? 131.049 106.447 180.603 1.00 50.00 88 ARG B N 1
ATOM 1732 C CA . ARG B 1 88 ? 130.852 107.876 180.421 1.00 50.00 88 ARG B CA 1
ATOM 1733 C C . ARG B 1 88 ? 131.440 108.654 181.580 1.00 50.00 88 ARG B C 1
ATOM 1734 O O . ARG B 1 88 ? 131.374 108.224 182.742 1.00 50.00 88 ARG B O 1
ATOM 1742 N N . LYS B 1 89 ? 131.921 109.845 181.287 1.00 50.00 89 LYS B N 1
ATOM 1743 C CA . LYS B 1 89 ? 132.403 110.758 182.295 1.00 50.00 89 LYS B CA 1
ATOM 1744 C C . LYS B 1 89 ? 131.437 111.915 182.493 1.00 50.00 89 LYS B C 1
ATOM 1745 O O . LYS B 1 89 ? 130.630 112.247 181.625 1.00 50.00 89 LYS B O 1
ATOM 1751 N N . GLU B 1 90 ? 131.620 112.641 183.581 1.00 50.00 90 GLU B N 1
ATOM 1752 C CA . GLU B 1 90 ? 130.761 113.773 183.881 1.00 50.00 90 GLU B CA 1
ATOM 1753 C C . GLU B 1 90 ? 131.220 115.020 183.156 1.00 50.00 90 GLU B C 1
ATOM 1754 O O . GLU B 1 90 ? 130.618 116.088 183.286 1.00 50.00 90 GLU B O 1
ATOM 1760 N N . ASN B 1 91 ? 132.230 114.841 182.289 1.00 50.00 91 ASN B N 1
ATOM 1761 C CA . ASN B 1 91 ? 132.805 115.867 181.429 1.00 50.00 91 ASN B CA 1
ATOM 1762 C C . ASN B 1 91 ? 131.799 116.263 180.379 1.00 50.00 91 ASN B C 1
ATOM 1763 O O . ASN B 1 91 ? 131.982 117.272 179.706 1.00 50.00 91 ASN B O 1
ATOM 1768 N N . ILE B 1 92 ? 130.683 115.544 180.326 1.00 50.00 92 ILE B N 1
ATOM 1769 C CA . ILE B 1 92 ? 129.585 115.903 179.466 1.00 50.00 92 ILE B CA 1
ATOM 1770 C C . ILE B 1 92 ? 129.170 117.319 179.813 1.00 50.00 92 ILE B C 1
ATOM 1771 O O . ILE B 1 92 ? 128.751 118.046 178.915 1.00 50.00 92 ILE B O 1
ATOM 1776 N N . ARG B 1 93 ? 129.250 117.725 181.087 1.00 50.00 93 ARG B N 1
ATOM 1777 C CA . ARG B 1 93 ? 128.893 119.094 181.413 1.00 50.00 93 ARG B CA 1
ATOM 1778 C C . ARG B 1 93 ? 129.827 120.091 180.729 1.00 50.00 93 ARG B C 1
ATOM 1779 O O . ARG B 1 93 ? 129.395 121.189 180.363 1.00 50.00 93 ARG B O 1
ATOM 1787 N N . LYS B 1 94 ? 131.111 119.748 180.570 1.00 50.00 94 LYS B N 1
ATOM 1788 C CA . LYS B 1 94 ? 132.042 120.661 179.947 1.00 50.00 94 LYS B CA 1
ATOM 1789 C C . LYS B 1 94 ? 131.699 120.754 178.484 1.00 50.00 94 LYS B C 1
ATOM 1790 O O . LYS B 1 94 ? 131.706 121.844 177.923 1.00 50.00 94 LYS B O 1
ATOM 1796 N N . PHE B 1 95 ? 131.341 119.617 177.886 1.00 50.00 95 PHE B N 1
ATOM 1797 C CA . PHE B 1 95 ? 130.968 119.572 176.484 1.00 50.00 95 PHE B CA 1
ATOM 1798 C C . PHE B 1 95 ? 129.796 120.462 176.201 1.00 50.00 95 PHE B C 1
ATOM 1799 O O . PHE B 1 95 ? 129.845 121.251 175.260 1.00 50.00 95 PHE B O 1
ATOM 1807 N N . ILE B 1 96 ? 128.740 120.360 177.001 1.00 50.00 96 ILE B N 1
ATOM 1808 C CA . ILE B 1 96 ? 127.569 121.166 176.735 1.00 50.00 96 ILE B CA 1
ATOM 1809 C C . ILE B 1 96 ? 127.903 122.645 176.849 1.00 50.00 96 ILE B C 1
ATOM 1810 O O . ILE B 1 96 ? 127.448 123.437 176.020 1.00 50.00 96 ILE B O 1
ATOM 1815 N N . LYS B 1 97 ? 128.673 123.044 177.860 1.00 50.00 97 LYS B N 1
ATOM 1816 C CA . LYS B 1 97 ? 129.005 124.454 177.978 1.00 50.00 97 LYS B CA 1
ATOM 1817 C C . LYS B 1 97 ? 129.873 124.947 176.811 1.00 50.00 97 LYS B C 1
ATOM 1818 O O . LYS B 1 97 ? 129.637 126.039 176.274 1.00 50.00 97 LYS B O 1
ATOM 1824 N N . GLU B 1 98 ? 130.841 124.141 176.364 1.00 50.00 98 GLU B N 1
ATOM 1825 C CA . GLU B 1 98 ? 131.693 124.573 175.266 1.00 50.00 98 GLU B CA 1
ATOM 1826 C C . GLU B 1 98 ? 130.871 124.648 173.997 1.00 50.00 98 GLU B C 1
ATOM 1827 O O . GLU B 1 98 ? 131.048 125.565 173.197 1.00 50.00 98 GLU B O 1
ATOM 1833 N N . LEU B 1 99 ? 129.921 123.733 173.841 1.00 50.00 99 LEU B N 1
ATOM 1834 C CA . LEU B 1 99 ? 129.059 123.704 172.687 1.00 50.00 99 LEU B CA 1
ATOM 1835 C C . LEU B 1 99 ? 128.224 124.958 172.580 1.00 50.00 99 LEU B C 1
ATOM 1836 O O . LEU B 1 99 ? 128.134 125.559 171.510 1.00 50.00 99 LEU B O 1
ATOM 1841 N N . SER B 1 100 ? 127.614 125.387 173.675 1.00 50.00 100 SER B N 1
ATOM 1842 C CA . SER B 1 100 ? 126.798 126.591 173.638 1.00 50.00 100 SER B CA 1
ATOM 1843 C C . SER B 1 100 ? 127.619 127.807 173.259 1.00 50.00 100 SER B C 1
ATOM 1844 O O . SER B 1 100 ? 127.205 128.623 172.411 1.00 50.00 100 SER B O 1
ATOM 1847 N N . LYS B 1 101 ? 128.811 127.922 173.847 1.00 50.00 101 LYS B N 1
ATOM 1848 C CA . LYS B 1 101 ? 129.635 129.057 173.520 1.00 50.00 101 LYS B CA 1
ATOM 1849 C C . LYS B 1 101 ? 130.049 129.077 172.060 1.00 50.00 101 LYS B C 1
ATOM 1850 O O . LYS B 1 101 ? 129.948 130.119 171.407 1.00 50.00 101 LYS B O 1
ATOM 1856 N N . GLU B 1 102 ? 130.449 127.940 171.502 1.00 50.00 102 GLU B N 1
ATOM 1857 C CA . GLU B 1 102 ? 130.923 128.011 170.137 1.00 50.00 102 GLU B CA 1
ATOM 1858 C C . GLU B 1 102 ? 129.827 128.185 169.111 1.00 50.00 102 GLU B C 1
ATOM 1859 O O . GLU B 1 102 ? 130.002 128.932 168.145 1.00 50.00 102 GLU B O 1
ATOM 1865 N N . ILE B 1 103 ? 128.681 127.552 169.308 1.00 50.00 103 ILE B N 1
ATOM 1866 C CA . ILE B 1 103 ? 127.659 127.665 168.294 1.00 50.00 103 ILE B CA 1
ATOM 1867 C C . ILE B 1 103 ? 126.983 129.021 168.331 1.00 50.00 103 ILE B C 1
ATOM 1868 O O . ILE B 1 103 ? 126.764 129.619 167.270 1.00 50.00 103 ILE B O 1
ATOM 1873 N N . TYR B 1 104 ? 126.635 129.521 169.517 1.00 50.00 104 TYR B N 1
ATOM 1874 C CA . TYR B 1 104 ? 125.946 130.790 169.556 1.00 50.00 104 TYR B CA 1
ATOM 1875 C C . TYR B 1 104 ? 126.781 131.968 169.985 1.00 50.00 104 TYR B C 1
ATOM 1876 O O . TYR B 1 104 ? 126.912 132.919 169.223 1.00 50.00 104 TYR B O 1
ATOM 1885 N N . ASN B 1 105 ? 127.443 131.916 171.134 1.00 50.00 105 ASN B N 1
ATOM 1886 C CA . ASN B 1 105 ? 128.084 133.163 171.594 1.00 50.00 105 ASN B CA 1
ATOM 1887 C C . ASN B 1 105 ? 129.198 133.664 170.686 1.00 50.00 105 ASN B C 1
ATOM 1888 O O . ASN B 1 105 ? 129.354 134.870 170.492 1.00 50.00 105 ASN B O 1
ATOM 1893 N N . GLU B 1 106 ? 129.926 132.748 170.075 1.00 50.00 106 GLU B N 1
ATOM 1894 C CA . GLU B 1 106 ? 131.021 133.110 169.183 1.00 50.00 106 GLU B CA 1
ATOM 1895 C C . GLU B 1 106 ? 130.569 133.222 167.723 1.00 50.00 106 GLU B C 1
ATOM 1896 O O . GLU B 1 106 ? 131.387 133.441 166.828 1.00 50.00 106 GLU B O 1
ATOM 1902 N N . GLY B 1 107 ? 129.292 132.964 167.464 1.00 50.00 107 GLY B N 1
ATOM 1903 C CA . GLY B 1 107 ? 128.717 133.048 166.132 1.00 50.00 107 GLY B CA 1
ATOM 1904 C C . GLY B 1 107 ? 129.080 131.926 165.161 1.00 50.00 107 GLY B C 1
ATOM 1905 O O . GLY B 1 107 ? 128.861 132.076 163.959 1.00 50.00 107 GLY B O 1
ATOM 1906 N N . CYS B 1 108 ? 129.584 130.774 165.612 1.00 50.00 108 CYS B N 1
ATOM 1907 C CA . CYS B 1 108 ? 129.997 129.766 164.650 1.00 50.00 108 CYS B CA 1
ATOM 1908 C C . CYS B 1 108 ? 128.859 129.258 163.804 1.00 50.00 108 CYS B C 1
ATOM 1909 O O . CYS B 1 108 ? 129.056 128.976 162.621 1.00 50.00 108 CYS B O 1
ATOM 1912 N N . GLY B 1 109 ? 127.661 129.170 164.384 1.00 50.00 109 GLY B N 1
ATOM 1913 C CA . GLY B 1 109 ? 126.486 128.616 163.734 1.00 50.00 109 GLY B CA 1
ATOM 1914 C C . GLY B 1 109 ? 126.179 129.225 162.367 1.00 50.00 109 GLY B C 1
ATOM 1915 O O . GLY B 1 109 ? 125.528 128.573 161.551 1.00 50.00 109 GLY B O 1
ATOM 1916 N N . ILE B 1 110 ? 126.623 130.453 162.112 1.00 50.00 110 ILE B N 1
ATOM 1917 C CA . ILE B 1 110 ? 126.401 131.122 160.838 1.00 50.00 110 ILE B CA 1
ATOM 1918 C C . ILE B 1 110 ? 127.181 130.517 159.685 1.00 50.00 110 ILE B C 1
ATOM 1919 O O . ILE B 1 110 ? 126.703 130.493 158.550 1.00 50.00 110 ILE B O 1
ATOM 1924 N N . PHE B 1 111 ? 128.425 130.140 159.940 1.00 50.00 111 PHE B N 1
ATOM 1925 C CA . PHE B 1 111 ? 129.350 129.748 158.896 1.00 50.00 111 PHE B CA 1
ATOM 1926 C C . PHE B 1 111 ? 129.530 128.262 158.749 1.00 50.00 111 PHE B C 1
ATOM 1927 O O . PHE B 1 111 ? 130.435 127.799 158.049 1.00 50.00 111 PHE B O 1
ATOM 1935 N N . MET B 1 112 ? 128.705 127.511 159.423 1.00 50.00 112 MET B N 1
ATOM 1936 C CA . MET B 1 112 ? 128.789 126.077 159.359 1.00 50.00 112 MET B CA 1
ATOM 1937 C C . MET B 1 112 ? 127.558 125.530 158.687 1.00 50.00 112 MET B C 1
ATOM 1938 O O . MET B 1 112 ? 126.475 126.103 158.789 1.00 50.00 112 MET B O 1
ATOM 1943 N N . SER B 1 113 ? 127.746 124.423 157.997 1.00 49.88 113 SER B N 1
ATOM 1944 C CA . SER B 1 113 ? 126.720 123.749 157.238 1.00 49.88 113 SER B CA 1
ATOM 1945 C C . SER B 1 113 ? 125.674 123.070 158.076 1.00 49.88 113 SER B C 1
ATOM 1946 O O . SER B 1 113 ? 125.874 122.805 159.267 1.00 49.88 113 SER B O 1
ATOM 1949 N N . LYS B 1 114 ? 124.553 122.756 157.428 1.00 49.88 114 LYS B N 1
ATOM 1950 C CA . LYS B 1 114 ? 123.481 122.043 158.085 1.00 49.88 114 LYS B CA 1
ATOM 1951 C C . LYS B 1 114 ? 123.922 120.663 158.504 1.00 49.88 114 LYS B C 1
ATOM 1952 O O . LYS B 1 114 ? 123.454 120.152 159.519 1.00 49.88 114 LYS B O 1
ATOM 1958 N N . GLU B 1 115 ? 124.800 120.041 157.732 1.00 49.88 115 GLU B N 1
ATOM 1959 C CA . GLU B 1 115 ? 125.266 118.722 158.083 1.00 49.88 115 GLU B CA 1
ATOM 1960 C C . GLU B 1 115 ? 126.095 118.784 159.355 1.00 49.88 115 GLU B C 1
ATOM 1961 O O . GLU B 1 115 ? 125.925 117.945 160.242 1.00 49.88 115 GLU B O 1
ATOM 1967 N N . ALA B 1 116 ? 126.967 119.786 159.487 1.00 49.88 116 ALA B N 1
ATOM 1968 C CA . ALA B 1 116 ? 127.754 119.871 160.702 1.00 49.88 116 ALA B CA 1
ATOM 1969 C C . ALA B 1 116 ? 126.859 120.088 161.905 1.00 49.88 116 ALA B C 1
ATOM 1970 O O . ALA B 1 116 ? 127.059 119.465 162.949 1.00 49.88 116 ALA B O 1
ATOM 1972 N N . LEU B 1 117 ? 125.826 120.921 161.756 1.00 50.00 117 LEU B N 1
ATOM 1973 C CA . LEU B 1 117 ? 124.933 121.174 162.871 1.00 50.00 117 LEU B CA 1
ATOM 1974 C C . LEU B 1 117 ? 124.110 119.956 163.219 1.00 50.00 117 LEU B C 1
ATOM 1975 O O . LEU B 1 117 ? 123.895 119.684 164.402 1.00 50.00 117 LEU B O 1
ATOM 1980 N N . SER B 1 118 ? 123.673 119.197 162.220 1.00 50.00 118 SER B N 1
ATOM 1981 C CA . SER B 1 118 ? 122.892 118.004 162.474 1.00 50.00 118 SER B CA 1
ATOM 1982 C C . SER B 1 118 ? 123.713 116.988 163.248 1.00 50.00 118 SER B C 1
ATOM 1983 O O . SER B 1 118 ? 123.221 116.405 164.220 1.00 50.00 118 SER B O 1
ATOM 1986 N N . LEU B 1 119 ? 124.974 116.788 162.850 1.00 50.00 119 LEU B N 1
ATOM 1987 C CA . LEU B 1 119 ? 125.832 115.833 163.529 1.00 50.00 119 LEU B CA 1
ATOM 1988 C C . LEU B 1 119 ? 126.104 116.236 164.963 1.00 50.00 119 LEU B C 1
ATOM 1989 O O . LEU B 1 119 ? 126.048 115.396 165.868 1.00 50.00 119 LEU B O 1
ATOM 1994 N N . ILE B 1 120 ? 126.312 117.524 165.203 1.00 50.00 120 ILE B N 1
ATOM 1995 C CA . ILE B 1 120 ? 126.540 117.974 166.556 1.00 50.00 120 ILE B CA 1
ATOM 1996 C C . ILE B 1 120 ? 125.298 117.787 167.388 1.00 50.00 120 ILE B C 1
ATOM 1997 O O . ILE B 1 120 ? 125.400 117.361 168.538 1.00 50.00 120 ILE B O 1
ATOM 2002 N N . SER B 1 121 ? 124.132 118.130 166.842 1.00 50.00 121 SER B N 1
ATOM 2003 C CA . SER B 1 121 ? 122.890 117.994 167.572 1.00 50.00 121 SER B CA 1
ATOM 2004 C C . SER B 1 121 ? 122.631 116.552 167.964 1.00 50.00 121 SER B C 1
ATOM 2005 O O . SER B 1 121 ? 122.254 116.287 169.112 1.00 50.00 121 SER B O 1
ATOM 2008 N N . GLU B 1 122 ? 122.847 115.601 167.048 1.00 50.00 122 GLU B N 1
ATOM 2009 C CA . GLU B 1 122 ? 122.628 114.216 167.419 1.00 50.00 122 GLU B CA 1
ATOM 2010 C C . GLU B 1 122 ? 123.577 113.801 168.529 1.00 50.00 122 GLU B C 1
ATOM 2011 O O . GLU B 1 122 ? 123.160 113.138 169.485 1.00 50.00 122 GLU B O 1
ATOM 2017 N N . TYR B 1 123 ? 124.852 114.188 168.426 1.00 50.00 123 TYR B N 1
ATOM 2018 C CA . TYR B 1 123 ? 125.804 113.803 169.445 1.00 50.00 123 TYR B CA 1
ATOM 2019 C C . TYR B 1 123 ? 125.340 114.338 170.776 1.00 50.00 123 TYR B C 1
ATOM 2020 O O . TYR B 1 123 ? 125.333 113.612 171.774 1.00 50.00 123 TYR B O 1
ATOM 2029 N N . ARG B 1 124 ? 124.945 115.620 170.801 1.00 50.00 124 ARG B N 1
ATOM 2030 C CA . ARG B 1 124 ? 124.510 116.261 172.023 1.00 50.00 124 ARG B CA 1
ATOM 2031 C C . ARG B 1 124 ? 123.399 115.489 172.661 1.00 50.00 124 ARG B C 1
ATOM 2032 O O . ARG B 1 124 ? 123.442 115.229 173.859 1.00 50.00 124 ARG B O 1
ATOM 2040 N N . ASN B 1 125 ? 122.426 115.059 171.876 1.00 50.00 125 ASN B N 1
ATOM 2041 C CA . ASN B 1 125 ? 121.321 114.332 172.455 1.00 50.00 125 ASN B CA 1
ATOM 2042 C C . ASN B 1 125 ? 121.733 112.968 173.009 1.00 50.00 125 ASN B C 1
ATOM 2043 O O . ASN B 1 125 ? 121.164 112.512 174.004 1.00 50.00 125 ASN B O 1
ATOM 2048 N N . ILE B 1 126 ? 122.750 112.329 172.434 1.00 50.00 126 ILE B N 1
ATOM 2049 C CA . ILE B 1 126 ? 123.168 111.044 172.967 1.00 50.00 126 ILE B CA 1
ATOM 2050 C C . ILE B 1 126 ? 123.796 111.230 174.347 1.00 50.00 126 ILE B C 1
ATOM 2051 O O . ILE B 1 126 ? 123.440 110.523 175.295 1.00 50.00 126 ILE B O 1
ATOM 2056 N N . VAL B 1 127 ? 124.703 112.198 174.475 1.00 50.00 127 VAL B N 1
ATOM 2057 C CA . VAL B 1 127 ? 125.367 112.387 175.762 1.00 50.00 127 VAL B CA 1
ATOM 2058 C C . VAL B 1 127 ? 124.456 113.037 176.794 1.00 50.00 127 VAL B C 1
ATOM 2059 O O . VAL B 1 127 ? 124.543 112.749 177.994 1.00 50.00 127 VAL B O 1
ATOM 2063 N N . TYR B 1 128 ? 123.589 113.922 176.342 1.00 50.00 128 TYR B N 1
ATOM 2064 C CA . TYR B 1 128 ? 122.653 114.576 177.216 1.00 50.00 128 TYR B CA 1
ATOM 2065 C C . TYR B 1 128 ? 121.715 113.522 177.773 1.00 50.00 128 TYR B C 1
ATOM 2066 O O . TYR B 1 128 ? 121.448 113.507 178.976 1.00 50.00 128 TYR B O 1
ATOM 2075 N N . GLY B 1 129 ? 121.214 112.652 176.902 1.00 49.88 129 GLY B N 1
ATOM 2076 C CA . GLY B 1 129 ? 120.312 111.597 177.318 1.00 49.88 129 GLY B CA 1
ATOM 2077 C C . GLY B 1 129 ? 120.944 110.737 178.392 1.00 49.88 129 GLY B C 1
ATOM 2078 O O . GLY B 1 129 ? 120.294 110.361 179.367 1.00 49.88 129 GLY B O 1
ATOM 2079 N N . PHE B 1 130 ? 122.223 110.427 178.211 1.00 49.88 130 PHE B N 1
ATOM 2080 C CA . PHE B 1 130 ? 122.955 109.613 179.171 1.00 49.88 130 PHE B CA 1
ATOM 2081 C C . PHE B 1 130 ? 122.904 110.244 180.556 1.00 49.88 130 PHE B C 1
ATOM 2082 O O . PHE B 1 130 ? 122.630 109.568 181.547 1.00 49.88 130 PHE B O 1
ATOM 2090 N N . MET B 1 131 ? 123.165 111.546 180.618 1.00 50.00 131 MET B N 1
ATOM 2091 C CA . MET B 1 131 ? 123.152 112.259 181.881 1.00 50.00 131 MET B CA 1
ATOM 2092 C C . MET B 1 131 ? 121.761 112.273 182.497 1.00 50.00 131 MET B C 1
ATOM 2093 O O . MET B 1 131 ? 121.622 112.169 183.726 1.00 50.00 131 MET B O 1
ATOM 2098 N N . LEU B 1 132 ? 120.730 112.395 181.654 1.00 50.00 132 LEU B N 1
ATOM 2099 C CA . LEU B 1 132 ? 119.364 112.403 182.153 1.00 50.00 132 LEU B CA 1
ATOM 2100 C C . LEU B 1 132 ? 119.025 111.055 182.758 1.00 50.00 132 LEU B C 1
ATOM 2101 O O . LEU B 1 132 ? 118.316 110.985 183.760 1.00 50.00 132 LEU B O 1
ATOM 2106 N N . SER B 1 133 ? 119.525 109.969 182.175 1.00 50.00 133 SER B N 1
ATOM 2107 C CA . SER B 1 133 ? 119.273 108.664 182.755 1.00 50.00 133 SER B CA 1
ATOM 2108 C C . SER B 1 133 ? 120.011 108.502 184.078 1.00 50.00 133 SER B C 1
ATOM 2109 O O . SER B 1 133 ? 119.478 107.917 185.023 1.00 50.00 133 SER B O 1
ATOM 2112 N N . ALA B 1 134 ? 121.226 109.052 184.173 1.00 50.00 134 ALA B N 1
ATOM 2113 C CA . ALA B 1 134 ? 122.014 108.900 185.388 1.00 50.00 134 ALA B CA 1
ATOM 2114 C C . ALA B 1 134 ? 121.307 109.456 186.620 1.00 50.00 134 ALA B C 1
ATOM 2115 O O . ALA B 1 134 ? 121.332 108.824 187.677 1.00 50.00 134 ALA B O 1
ATOM 2117 N N . GLN B 1 135 ? 120.621 110.599 186.496 1.00 50.00 135 GLN B N 1
ATOM 2118 C CA . GLN B 1 135 ? 119.905 111.149 187.658 1.00 50.00 135 GLN B CA 1
ATOM 2119 C C . GLN B 1 135 ? 120.795 111.185 188.886 1.00 50.00 135 GLN B C 1
ATOM 2120 O O . GLN B 1 135 ? 121.752 111.962 188.963 1.00 50.00 135 GLN B O 1
ATOM 2126 N N . ASN B 1 136 ? 120.487 110.341 189.877 1.00 50.00 136 ASN B N 1
ATOM 2127 C CA . ASN B 1 136 ? 121.226 110.309 191.132 1.00 50.00 136 ASN B CA 1
ATOM 2128 C C . ASN B 1 136 ? 122.438 109.443 190.886 1.00 50.00 136 ASN B C 1
ATOM 2129 O O . ASN B 1 136 ? 122.561 108.320 191.374 1.00 50.00 136 ASN B O 1
ATOM 2134 N N . ASN B 1 137 ? 123.320 110.008 190.097 1.00 50.00 137 ASN B N 1
ATOM 2135 C CA . ASN B 1 137 ? 124.478 109.375 189.553 1.00 50.00 137 ASN B CA 1
ATOM 2136 C C . ASN B 1 137 ? 125.351 108.773 190.644 1.00 50.00 137 ASN B C 1
ATOM 2137 O O . ASN B 1 137 ? 125.875 109.514 191.483 1.00 50.00 137 ASN B O 1
ATOM 2142 N N . PRO B 1 138 ? 125.586 107.449 190.656 1.00 50.00 138 PRO B N 1
ATOM 2143 C CA . PRO B 1 138 ? 126.385 106.753 191.638 1.00 50.00 138 PRO B CA 1
ATOM 2144 C C . PRO B 1 138 ? 127.869 106.929 191.354 1.00 50.00 138 PRO B C 1
ATOM 2145 O O . PRO B 1 138 ? 128.559 105.969 191.018 1.00 50.00 138 PRO B O 1
ATOM 2149 N N . GLN B 1 139 ? 128.328 108.167 191.514 1.00 50.00 139 GLN B N 1
ATOM 2150 C CA . GLN B 1 139 ? 129.694 108.616 191.242 1.00 50.00 139 GLN B CA 1
ATOM 2151 C C . GLN B 1 139 ? 129.941 108.722 189.747 1.00 50.00 139 GLN B C 1
ATOM 2152 O O . GLN B 1 139 ? 129.060 108.473 188.933 1.00 50.00 139 GLN B O 1
ATOM 2158 N N . GLU B 1 140 ? 131.135 109.128 189.367 1.00 50.00 140 GLU B N 1
ATOM 2159 C CA . GLU B 1 140 ? 131.438 109.304 187.957 1.00 50.00 140 GLU B CA 1
ATOM 2160 C C . GLU B 1 140 ? 131.833 107.972 187.346 1.00 50.00 140 GLU B C 1
ATOM 2161 O O . GLU B 1 140 ? 131.910 106.969 188.048 1.00 50.00 140 GLU B O 1
ATOM 2167 N N . THR B 1 141 ? 132.122 107.970 186.050 1.00 50.00 141 THR B N 1
ATOM 2168 C CA . THR B 1 141 ? 132.563 106.770 185.348 1.00 50.00 141 THR B CA 1
ATOM 2169 C C . THR B 1 141 ? 131.496 105.673 185.358 1.00 50.00 141 THR B C 1
ATOM 2170 O O . THR B 1 141 ? 131.579 104.693 186.098 1.00 50.00 141 THR B O 1
ATOM 2174 N N . ILE B 1 142 ? 130.485 105.839 184.503 1.00 50.00 142 ILE B N 1
ATOM 2175 C CA . ILE B 1 142 ? 129.371 104.878 184.423 1.00 50.00 142 ILE B CA 1
ATOM 2176 C C . ILE B 1 142 ? 129.359 104.059 183.126 1.00 50.00 142 ILE B C 1
ATOM 2177 O O . ILE B 1 142 ? 129.374 104.607 182.028 1.00 50.00 142 ILE B O 1
ATOM 2182 N N . ARG B 1 143 ? 129.305 102.737 183.266 1.00 50.00 143 ARG B N 1
ATOM 2183 C CA . ARG B 1 143 ? 129.382 101.814 182.130 1.00 50.00 143 ARG B CA 1
ATOM 2184 C C . ARG B 1 143 ? 128.226 101.941 181.166 1.00 50.00 143 ARG B C 1
ATOM 2185 O O . ARG B 1 143 ? 127.090 102.154 181.582 1.00 50.00 143 ARG B O 1
ATOM 2193 N N . ILE B 1 144 ? 128.513 101.798 179.870 1.00 50.00 144 ILE B N 1
ATOM 2194 C CA . ILE B 1 144 ? 127.439 101.823 178.887 1.00 50.00 144 ILE B CA 1
ATOM 2195 C C . ILE B 1 144 ? 127.200 100.422 178.394 1.00 50.00 144 ILE B C 1
ATOM 2196 O O . ILE B 1 144 ? 128.096 99.776 177.856 1.00 50.00 144 ILE B O 1
ATOM 2201 N N . THR B 1 145 ? 125.979 99.947 178.566 1.00 50.00 145 THR B N 1
ATOM 2202 C CA . THR B 1 145 ? 125.659 98.586 178.192 1.00 50.00 145 THR B CA 1
ATOM 2203 C C . THR B 1 145 ? 125.039 98.448 176.801 1.00 50.00 145 THR B C 1
ATOM 2204 O O . THR B 1 145 ? 125.069 97.363 176.217 1.00 50.00 145 THR B O 1
ATOM 2208 N N . ASN B 1 146 ? 124.503 99.535 176.247 1.00 50.00 146 ASN B N 1
ATOM 2209 C CA . ASN B 1 146 ? 123.931 99.477 174.909 1.00 50.00 146 ASN B CA 1
ATOM 2210 C C . ASN B 1 146 ? 124.941 100.018 173.916 1.00 50.00 146 ASN B C 1
ATOM 2211 O O . ASN B 1 146 ? 125.069 101.238 173.748 1.00 50.00 146 ASN B O 1
ATOM 2216 N N . ARG B 1 147 ? 125.611 99.114 173.214 1.00 50.00 147 ARG B N 1
ATOM 2217 C CA . ARG B 1 147 ? 126.710 99.468 172.331 1.00 50.00 147 ARG B CA 1
ATOM 2218 C C . ARG B 1 147 ? 126.324 100.249 171.105 1.00 50.00 147 ARG B C 1
ATOM 2219 O O . ARG B 1 147 ? 127.207 100.747 170.404 1.00 50.00 147 ARG B O 1
ATOM 2227 N N . GLU B 1 148 ? 125.036 100.360 170.823 1.00 50.00 148 GLU B N 1
ATOM 2228 C CA . GLU B 1 148 ? 124.625 101.136 169.673 1.00 50.00 148 GLU B CA 1
ATOM 2229 C C . GLU B 1 148 ? 124.992 102.597 169.884 1.00 50.00 148 GLU B C 1
ATOM 2230 O O . GLU B 1 148 ? 125.356 103.282 168.926 1.00 50.00 148 GLU B O 1
ATOM 2236 N N . SER B 1 149 ? 124.914 103.086 171.135 1.00 50.00 149 SER B N 1
ATOM 2237 C CA . SER B 1 149 ? 125.210 104.484 171.391 1.00 50.00 149 SER B CA 1
ATOM 2238 C C . SER B 1 149 ? 126.692 104.717 171.233 1.00 50.00 149 SER B C 1
ATOM 2239 O O . SER B 1 149 ? 127.122 105.755 170.740 1.00 50.00 149 SER B O 1
ATOM 2242 N N . VAL B 1 150 ? 127.478 103.733 171.628 1.00 50.00 150 VAL B N 1
ATOM 2243 C CA . VAL B 1 150 ? 128.916 103.841 171.551 1.00 50.00 150 VAL B CA 1
ATOM 2244 C C . VAL B 1 150 ? 129.380 103.890 170.116 1.00 50.00 150 VAL B C 1
ATOM 2245 O O . VAL B 1 150 ? 130.193 104.748 169.747 1.00 50.00 150 VAL B O 1
ATOM 2249 N N . GLU B 1 151 ? 128.850 102.996 169.297 1.00 50.00 151 GLU B N 1
ATOM 2250 C CA . GLU B 1 151 ? 129.245 102.976 167.912 1.00 50.00 151 GLU B CA 1
ATOM 2251 C C . GLU B 1 151 ? 128.734 104.208 167.180 1.00 50.00 151 GLU B C 1
ATOM 2252 O O . GLU B 1 151 ? 129.439 104.750 166.320 1.00 50.00 151 GLU B O 1
ATOM 2258 N N . ARG B 1 152 ? 127.547 104.708 167.538 1.00 50.00 152 ARG B N 1
ATOM 2259 C CA . ARG B 1 152 ? 127.059 105.872 166.843 1.00 50.00 152 ARG B CA 1
ATOM 2260 C C . ARG B 1 152 ? 127.893 107.087 167.196 1.00 50.00 152 ARG B C 1
ATOM 2261 O O . ARG B 1 152 ? 128.163 107.903 166.315 1.00 50.00 152 ARG B O 1
ATOM 2269 N N . MET B 1 153 ? 128.308 107.232 168.458 1.00 50.00 153 MET B N 1
ATOM 2270 C CA . MET B 1 153 ? 129.135 108.372 168.804 1.00 50.00 153 MET B CA 1
ATOM 2271 C C . MET B 1 153 ? 130.442 108.348 168.035 1.00 50.00 153 MET B C 1
ATOM 2272 O O . MET B 1 153 ? 130.892 109.393 167.556 1.00 50.00 153 MET B O 1
ATOM 2277 N N . LYS B 1 154 ? 131.053 107.168 167.878 1.00 50.00 154 LYS B N 1
ATOM 2278 C CA . LYS B 1 154 ? 132.291 107.118 167.117 1.00 50.00 154 LYS B CA 1
ATOM 2279 C C . LYS B 1 154 ? 132.080 107.500 165.664 1.00 50.00 154 LYS B C 1
ATOM 2280 O O . LYS B 1 154 ? 132.906 108.217 165.085 1.00 50.00 154 LYS B O 1
ATOM 2286 N N . LYS B 1 155 ? 130.971 107.058 165.068 1.00 50.00 155 LYS B N 1
ATOM 2287 C CA . LYS B 1 155 ? 130.720 107.395 163.681 1.00 50.00 155 LYS B CA 1
ATOM 2288 C C . LYS B 1 155 ? 130.498 108.885 163.528 1.00 50.00 155 LYS B C 1
ATOM 2289 O O . LYS B 1 155 ? 130.961 109.473 162.545 1.00 50.00 155 LYS B O 1
ATOM 2295 N N . ILE B 1 156 ? 129.816 109.514 164.491 1.00 50.00 156 ILE B N 1
ATOM 2296 C CA . ILE B 1 156 ? 129.619 110.944 164.406 1.00 50.00 156 ILE B CA 1
ATOM 2297 C C . ILE B 1 156 ? 130.960 111.614 164.482 1.00 50.00 156 ILE B C 1
ATOM 2298 O O . ILE B 1 156 ? 131.238 112.508 163.700 1.00 50.00 156 ILE B O 1
ATOM 2303 N N . HIS B 1 157 ? 131.836 111.195 165.387 1.00 50.00 157 HIS B N 1
ATOM 2304 C CA . HIS B 1 157 ? 133.139 111.835 165.436 1.00 50.00 157 HIS B CA 1
ATOM 2305 C C . HIS B 1 157 ? 133.793 111.839 164.069 1.00 50.00 157 HIS B C 1
ATOM 2306 O O . HIS B 1 157 ? 134.305 112.873 163.628 1.00 50.00 157 HIS B O 1
ATOM 2313 N N . GLN B 1 158 ? 133.801 110.699 163.379 1.00 50.00 158 GLN B N 1
ATOM 2314 C CA . GLN B 1 158 ? 134.455 110.684 162.082 1.00 50.00 158 GLN B CA 1
ATOM 2315 C C . GLN B 1 158 ? 133.757 111.575 161.064 1.00 50.00 158 GLN B C 1
ATOM 2316 O O . GLN B 1 158 ? 134.419 112.330 160.345 1.00 50.00 158 GLN B O 1
ATOM 2322 N N . ASN B 1 159 ? 132.424 111.574 161.044 1.00 50.00 159 ASN B N 1
ATOM 2323 C CA . ASN B 1 159 ? 131.733 112.376 160.052 1.00 50.00 159 ASN B CA 1
ATOM 2324 C C . ASN B 1 159 ? 131.863 113.858 160.321 1.00 50.00 159 ASN B C 1
ATOM 2325 O O . ASN B 1 159 ? 131.938 114.657 159.385 1.00 50.00 159 ASN B O 1
ATOM 2330 N N . LEU B 1 160 ? 131.888 114.231 161.592 1.00 50.00 160 LEU B N 1
ATOM 2331 C CA . LEU B 1 160 ? 131.976 115.614 161.980 1.00 50.00 160 LEU B CA 1
ATOM 2332 C C . LEU B 1 160 ? 133.369 116.127 161.754 1.00 50.00 160 LEU B C 1
ATOM 2333 O O . LEU B 1 160 ? 133.540 117.259 161.311 1.00 50.00 160 LEU B O 1
ATOM 2338 N N . SER B 1 161 ? 134.380 115.308 162.040 1.00 50.00 161 SER B N 1
ATOM 2339 C CA . SER B 1 161 ? 135.754 115.711 161.840 1.00 50.00 161 SER B CA 1
ATOM 2340 C C . SER B 1 161 ? 135.979 116.015 160.372 1.00 50.00 161 SER B C 1
ATOM 2341 O O . SER B 1 161 ? 136.614 117.019 160.033 1.00 50.00 161 SER B O 1
ATOM 2344 N N . ILE B 1 162 ? 135.439 115.173 159.486 1.00 50.00 162 ILE B N 1
ATOM 2345 C CA . ILE B 1 162 ? 135.575 115.405 158.062 1.00 50.00 162 ILE B CA 1
ATOM 2346 C C . ILE B 1 162 ? 134.795 116.632 157.622 1.00 50.00 162 ILE B C 1
ATOM 2347 O O . ILE B 1 162 ? 135.310 117.421 156.831 1.00 50.00 162 ILE B O 1
ATOM 2352 N N . GLU B 1 163 ? 133.558 116.800 158.093 1.00 50.00 163 GLU B N 1
ATOM 2353 C CA . GLU B 1 163 ? 132.766 117.937 157.661 1.00 50.00 163 GLU B CA 1
ATOM 2354 C C . GLU B 1 163 ? 133.405 119.253 158.085 1.00 50.00 163 GLU B C 1
ATOM 2355 O O . GLU B 1 163 ? 133.387 120.220 157.323 1.00 50.00 163 GLU B O 1
ATOM 2361 N N . ILE B 1 164 ? 134.000 119.308 159.280 1.00 50.00 164 ILE B N 1
ATOM 2362 C CA . ILE B 1 164 ? 134.678 120.529 159.688 1.00 50.00 164 ILE B CA 1
ATOM 2363 C C . ILE B 1 164 ? 135.934 120.712 158.853 1.00 50.00 164 ILE B C 1
ATOM 2364 O O . ILE B 1 164 ? 136.175 121.784 158.314 1.00 50.00 164 ILE B O 1
ATOM 2369 N N . ARG B 1 165 ? 136.732 119.662 158.690 1.00 50.00 165 ARG B N 1
ATOM 2370 C CA . ARG B 1 165 ? 137.979 119.755 157.946 1.00 50.00 165 ARG B CA 1
ATOM 2371 C C . ARG B 1 165 ? 137.806 120.220 156.510 1.00 50.00 165 ARG B C 1
ATOM 2372 O O . ARG B 1 165 ? 138.654 120.941 155.985 1.00 50.00 165 ARG B O 1
ATOM 2380 N N . GLN B 1 166 ? 136.733 119.810 155.856 1.00 50.00 166 GLN B N 1
ATOM 2381 C CA . GLN B 1 166 ? 136.528 120.192 154.474 1.00 50.00 166 GLN B CA 1
ATOM 2382 C C . GLN B 1 166 ? 135.798 121.516 154.312 1.00 50.00 166 GLN B C 1
ATOM 2383 O O . GLN B 1 166 ? 135.640 122.000 153.196 1.00 50.00 166 GLN B O 1
ATOM 2389 N N . ALA B 1 167 ? 135.384 122.144 155.403 1.00 50.00 167 ALA B N 1
ATOM 2390 C CA . ALA B 1 167 ? 134.606 123.376 155.347 1.00 50.00 167 ALA B CA 1
ATOM 2391 C C . ALA B 1 167 ? 135.360 124.506 154.691 1.00 50.00 167 ALA B C 1
ATOM 2392 O O . ALA B 1 167 ? 134.765 125.418 154.125 1.00 50.00 167 ALA B O 1
ATOM 2394 N N . ILE B 1 168 ? 136.672 124.469 154.814 1.00 50.00 168 ILE B N 1
ATOM 2395 C CA . ILE B 1 168 ? 137.545 125.501 154.320 1.00 50.00 168 ILE B CA 1
ATOM 2396 C C . ILE B 1 168 ? 138.436 125.004 153.193 1.00 50.00 168 ILE B C 1
ATOM 2397 O O . ILE B 1 168 ? 139.436 125.647 152.862 1.00 50.00 168 ILE B O 1
ATOM 2402 N N . ASN B 1 169 ? 138.110 123.841 152.621 1.00 50.00 169 ASN B N 1
ATOM 2403 C CA . ASN B 1 169 ? 138.962 123.209 151.616 1.00 50.00 169 ASN B CA 1
ATOM 2404 C C . ASN B 1 169 ? 138.357 123.127 150.223 1.00 50.00 169 ASN B C 1
ATOM 2405 O O . ASN B 1 169 ? 138.673 122.215 149.464 1.00 50.00 169 ASN B O 1
ATOM 2410 N N . LEU B 1 170 ? 137.496 124.063 149.866 1.00 50.00 170 LEU B N 1
ATOM 2411 C CA . LEU B 1 170 ? 136.829 123.990 148.560 1.00 50.00 170 LEU B CA 1
ATOM 2412 C C . LEU B 1 170 ? 137.447 124.793 147.386 1.00 50.00 170 LEU B C 1
ATOM 2413 O O . LEU B 1 170 ? 136.848 124.827 146.305 1.00 50.00 170 LEU B O 1
ATOM 2418 N N . LYS B 1 171 ? 138.621 125.443 147.597 1.00 50.00 171 LYS B N 1
ATOM 2419 C CA . LYS B 1 171 ? 139.337 126.256 146.602 1.00 50.00 171 LYS B CA 1
ATOM 2420 C C . LYS B 1 171 ? 140.738 125.681 146.417 1.00 50.00 171 LYS B C 1
ATOM 2421 O O . LYS B 1 171 ? 141.236 125.551 145.293 1.00 50.00 171 LYS B O 1
ATOM 2427 N N . ALA C 1 19 ? 140.599 131.112 117.925 1.00 50.00 19 ALA C N 1
ATOM 2428 C CA . ALA C 1 19 ? 141.325 132.034 118.789 1.00 50.00 19 ALA C CA 1
ATOM 2429 C C . ALA C 1 19 ? 140.371 132.832 119.671 1.00 50.00 19 ALA C C 1
ATOM 2430 O O . ALA C 1 19 ? 140.592 132.976 120.874 1.00 50.00 19 ALA C O 1
ATOM 2432 N N . ALA C 1 20 ? 139.296 133.334 119.072 1.00 50.00 20 ALA C N 1
ATOM 2433 C CA . ALA C 1 20 ? 138.322 134.121 119.815 1.00 50.00 20 ALA C CA 1
ATOM 2434 C C . ALA C 1 20 ? 137.680 133.285 120.915 1.00 50.00 20 ALA C C 1
ATOM 2435 O O . ALA C 1 20 ? 137.488 133.762 122.035 1.00 50.00 20 ALA C O 1
ATOM 2437 N N . TYR C 1 21 ? 137.362 132.033 120.601 1.00 50.00 21 TYR C N 1
ATOM 2438 C CA . TYR C 1 21 ? 136.748 131.148 121.579 1.00 50.00 21 TYR C CA 1
ATOM 2439 C C . TYR C 1 21 ? 137.692 130.921 122.753 1.00 50.00 21 TYR C C 1
ATOM 2440 O O . TYR C 1 21 ? 137.271 130.930 123.910 1.00 50.00 21 TYR C O 1
ATOM 2449 N N . VAL C 1 22 ? 138.971 130.720 122.451 1.00 50.00 22 VAL C N 1
ATOM 2450 C CA . VAL C 1 22 ? 139.971 130.510 123.494 1.00 50.00 22 VAL C CA 1
ATOM 2451 C C . VAL C 1 22 ? 140.127 131.760 124.364 1.00 50.00 22 VAL C C 1
ATOM 2452 O O . VAL C 1 22 ? 140.310 131.665 125.577 1.00 50.00 22 VAL C O 1
ATOM 2456 N N . ALA C 1 23 ? 140.052 132.930 123.732 1.00 50.00 23 ALA C N 1
ATOM 2457 C CA . ALA C 1 23 ? 140.196 134.200 124.436 1.00 50.00 23 ALA C CA 1
ATOM 2458 C C . ALA C 1 23 ? 139.207 134.363 125.588 1.00 50.00 23 ALA C C 1
ATOM 2459 O O . ALA C 1 23 ? 139.610 134.530 126.740 1.00 50.00 23 ALA C O 1
ATOM 2461 N N . TYR C 1 24 ? 137.916 134.315 125.276 1.00 50.00 24 TYR C N 1
ATOM 2462 C CA . TYR C 1 24 ? 136.884 134.482 126.292 1.00 50.00 24 TYR C CA 1
ATOM 2463 C C . TYR C 1 24 ? 136.889 133.276 127.240 1.00 50.00 24 TYR C C 1
ATOM 2464 O O . TYR C 1 24 ? 136.688 133.436 128.438 1.00 50.00 24 TYR C O 1
ATOM 2473 N N . TYR C 1 25 ? 137.131 132.074 126.706 1.00 50.00 25 TYR C N 1
ATOM 2474 C CA . TYR C 1 25 ? 137.232 130.858 127.521 1.00 50.00 25 TYR C CA 1
ATOM 2475 C C . TYR C 1 25 ? 138.461 130.989 128.417 1.00 50.00 25 TYR C C 1
ATOM 2476 O O . TYR C 1 25 ? 138.441 130.675 129.618 1.00 50.00 25 TYR C O 1
ATOM 2485 N N . TYR C 1 26 ? 139.534 131.505 127.819 1.00 50.00 26 TYR C N 1
ATOM 2486 C CA . TYR C 1 26 ? 140.774 131.754 128.529 1.00 50.00 26 TYR C CA 1
ATOM 2487 C C . TYR C 1 26 ? 140.504 132.789 129.615 1.00 50.00 26 TYR C C 1
ATOM 2488 O O . TYR C 1 26 ? 140.978 132.640 130.729 1.00 50.00 26 TYR C O 1
ATOM 2497 N N . ALA C 1 27 ? 139.726 133.825 129.300 1.00 50.00 27 ALA C N 1
ATOM 2498 C CA . ALA C 1 27 ? 139.398 134.834 130.290 1.00 50.00 27 ALA C CA 1
ATOM 2499 C C . ALA C 1 27 ? 138.622 134.206 131.448 1.00 50.00 27 ALA C C 1
ATOM 2500 O O . ALA C 1 27 ? 138.936 134.456 132.602 1.00 50.00 27 ALA C O 1
ATOM 2502 N N . ILE C 1 28 ? 137.650 133.339 131.174 1.00 50.00 28 ILE C N 1
ATOM 2503 C CA . ILE C 1 28 ? 136.930 132.737 132.300 1.00 50.00 28 ILE C CA 1
ATOM 2504 C C . ILE C 1 28 ? 137.871 131.881 133.156 1.00 50.00 28 ILE C C 1
ATOM 2505 O O . ILE C 1 28 ? 137.769 131.886 134.383 1.00 50.00 28 ILE C O 1
ATOM 2510 N N . LYS C 1 29 ? 138.783 131.149 132.517 1.00 50.00 29 LYS C N 1
ATOM 2511 C CA . LYS C 1 29 ? 139.735 130.338 133.271 1.00 50.00 29 LYS C CA 1
ATOM 2512 C C . LYS C 1 29 ? 140.672 131.196 134.136 1.00 50.00 29 LYS C C 1
ATOM 2513 O O . LYS C 1 29 ? 141.002 130.839 135.267 1.00 50.00 29 LYS C O 1
ATOM 2519 N N . GLN C 1 30 ? 141.086 132.330 133.578 1.00 50.00 30 GLN C N 1
ATOM 2520 C CA . GLN C 1 30 ? 142.027 133.267 134.195 1.00 50.00 30 GLN C CA 1
ATOM 2521 C C . GLN C 1 30 ? 141.569 134.047 135.429 1.00 50.00 30 GLN C C 1
ATOM 2522 O O . GLN C 1 30 ? 142.134 133.858 136.508 1.00 50.00 30 GLN C O 1
ATOM 2528 N N . LEU C 1 31 ? 140.588 134.939 135.269 1.00 50.00 31 LEU C N 1
ATOM 2529 C CA . LEU C 1 31 ? 140.118 135.740 136.385 1.00 50.00 31 LEU C CA 1
ATOM 2530 C C . LEU C 1 31 ? 139.698 134.859 137.544 1.00 50.00 31 LEU C C 1
ATOM 2531 O O . LEU C 1 31 ? 140.141 135.075 138.684 1.00 50.00 31 LEU C O 1
ATOM 2536 N N . HIS C 1 32 ? 138.946 133.823 137.176 1.00 50.00 32 HIS C N 1
ATOM 2537 C CA . HIS C 1 32 ? 138.363 132.842 138.051 1.00 50.00 32 HIS C CA 1
ATOM 2538 C C . HIS C 1 32 ? 139.460 132.367 138.914 1.00 50.00 32 HIS C C 1
ATOM 2539 O O . HIS C 1 32 ? 139.329 132.362 140.117 1.00 50.00 32 HIS C O 1
ATOM 2546 N N . GLN C 1 33 ? 140.563 132.015 138.296 1.00 50.00 33 GLN C N 1
ATOM 2547 C CA . GLN C 1 33 ? 141.721 131.678 139.058 1.00 50.00 33 GLN C CA 1
ATOM 2548 C C . GLN C 1 33 ? 142.112 132.793 139.996 1.00 50.00 33 GLN C C 1
ATOM 2549 O O . GLN C 1 33 ? 142.312 132.554 141.205 1.00 50.00 33 GLN C O 1
ATOM 2555 N N . LYS C 1 34 ? 142.040 134.024 139.490 1.00 50.00 34 LYS C N 1
ATOM 2556 C CA . LYS C 1 34 ? 142.373 135.207 140.285 1.00 50.00 34 LYS C CA 1
ATOM 2557 C C . LYS C 1 34 ? 141.706 135.271 141.656 1.00 50.00 34 LYS C C 1
ATOM 2558 O O . LYS C 1 34 ? 142.345 135.658 142.630 1.00 50.00 34 LYS C O 1
ATOM 2564 N N . SER C 1 35 ? 140.428 134.906 141.747 1.00 50.00 35 SER C N 1
ATOM 2565 C CA . SER C 1 35 ? 139.777 134.917 143.057 1.00 50.00 35 SER C CA 1
ATOM 2566 C C . SER C 1 35 ? 140.427 133.897 143.936 1.00 50.00 35 SER C C 1
ATOM 2567 O O . SER C 1 35 ? 140.716 134.177 145.083 1.00 50.00 35 SER C O 1
ATOM 2570 N N . VAL C 1 36 ? 140.690 132.716 143.375 1.00 50.00 36 VAL C N 1
ATOM 2571 C CA . VAL C 1 36 ? 141.346 131.620 144.074 1.00 50.00 36 VAL C CA 1
ATOM 2572 C C . VAL C 1 36 ? 142.792 131.989 144.409 1.00 50.00 36 VAL C C 1
ATOM 2573 O O . VAL C 1 36 ? 143.342 131.390 145.311 1.00 50.00 36 VAL C O 1
ATOM 2577 N N . GLU C 1 37 ? 143.467 132.852 143.652 1.00 50.00 37 GLU C N 1
ATOM 2578 C CA . GLU C 1 37 ? 144.790 133.224 144.122 1.00 50.00 37 GLU C CA 1
ATOM 2579 C C . GLU C 1 37 ? 144.687 134.143 145.328 1.00 50.00 37 GLU C C 1
ATOM 2580 O O . GLU C 1 37 ? 145.713 134.533 145.848 1.00 50.00 37 GLU C O 1
ATOM 2586 N N . ASN C 1 38 ? 143.493 134.577 145.739 1.00 50.00 38 ASN C N 1
ATOM 2587 C CA . ASN C 1 38 ? 143.474 135.253 147.038 1.00 50.00 38 ASN C CA 1
ATOM 2588 C C . ASN C 1 38 ? 143.093 134.312 148.172 1.00 50.00 38 ASN C C 1
ATOM 2589 O O . ASN C 1 38 ? 143.613 134.424 149.286 1.00 50.00 38 ASN C O 1
ATOM 2594 N N . ILE C 1 39 ? 142.221 133.362 147.906 1.00 50.00 39 ILE C N 1
ATOM 2595 C CA . ILE C 1 39 ? 141.870 132.420 148.928 1.00 50.00 39 ILE C CA 1
ATOM 2596 C C . ILE C 1 39 ? 143.026 131.487 149.219 1.00 50.00 39 ILE C C 1
ATOM 2597 O O . ILE C 1 39 ? 143.299 131.218 150.387 1.00 50.00 39 ILE C O 1
ATOM 2602 N N . GLU C 1 40 ? 143.723 130.986 148.194 1.00 50.00 40 GLU C N 1
ATOM 2603 C CA . GLU C 1 40 ? 144.859 130.118 148.457 1.00 50.00 40 GLU C CA 1
ATOM 2604 C C . GLU C 1 40 ? 145.847 130.849 149.349 1.00 50.00 40 GLU C C 1
ATOM 2605 O O . GLU C 1 40 ? 146.402 130.249 150.270 1.00 50.00 40 GLU C O 1
ATOM 2611 N N . TYR C 1 41 ? 146.066 132.139 149.097 1.00 50.00 41 TYR C N 1
ATOM 2612 C CA . TYR C 1 41 ? 146.931 132.928 149.948 1.00 50.00 41 TYR C CA 1
ATOM 2613 C C . TYR C 1 41 ? 146.452 132.937 151.393 1.00 50.00 41 TYR C C 1
ATOM 2614 O O . TYR C 1 41 ? 147.249 132.718 152.308 1.00 50.00 41 TYR C O 1
ATOM 2623 N N . ALA C 1 42 ? 145.160 133.225 151.621 1.00 50.00 42 ALA C N 1
ATOM 2624 C CA . ALA C 1 42 ? 144.643 133.279 152.989 1.00 50.00 42 ALA C CA 1
ATOM 2625 C C . ALA C 1 42 ? 144.808 131.963 153.713 1.00 50.00 42 ALA C C 1
ATOM 2626 O O . ALA C 1 42 ? 145.164 131.940 154.899 1.00 50.00 42 ALA C O 1
ATOM 2628 N N . LYS C 1 43 ? 144.596 130.858 153.013 1.00 50.00 43 LYS C N 1
ATOM 2629 C CA . LYS C 1 43 ? 144.769 129.600 153.681 1.00 50.00 43 LYS C CA 1
ATOM 2630 C C . LYS C 1 43 ? 146.230 129.386 153.987 1.00 50.00 43 LYS C C 1
ATOM 2631 O O . LYS C 1 43 ? 146.552 128.948 155.088 1.00 50.00 43 LYS C O 1
ATOM 2637 N N . TYR C 1 44 ? 147.133 129.720 153.061 1.00 50.00 44 TYR C N 1
ATOM 2638 C CA . TYR C 1 44 ? 148.551 129.537 153.320 1.00 50.00 44 TYR C CA 1
ATOM 2639 C C . TYR C 1 44 ? 148.958 130.245 154.574 1.00 50.00 44 TYR C C 1
ATOM 2640 O O . TYR C 1 44 ? 149.691 129.682 155.384 1.00 50.00 44 TYR C O 1
ATOM 2649 N N . GLN C 1 45 ? 148.531 131.487 154.745 1.00 50.00 45 GLN C N 1
ATOM 2650 C CA . GLN C 1 45 ? 148.961 132.198 155.925 1.00 50.00 45 GLN C CA 1
ATOM 2651 C C . GLN C 1 45 ? 148.484 131.488 157.191 1.00 50.00 45 GLN C C 1
ATOM 2652 O O . GLN C 1 45 ? 149.233 131.403 158.169 1.00 50.00 45 GLN C O 1
ATOM 2658 N N . ALA C 1 46 ? 147.268 130.937 157.185 1.00 50.00 46 ALA C N 1
ATOM 2659 C CA . ALA C 1 46 ? 146.801 130.203 158.356 1.00 50.00 46 ALA C CA 1
ATOM 2660 C C . ALA C 1 46 ? 147.635 128.949 158.602 1.00 50.00 46 ALA C C 1
ATOM 2661 O O . ALA C 1 46 ? 147.923 128.618 159.755 1.00 50.00 46 ALA C O 1
ATOM 2663 N N . VAL C 1 47 ? 148.060 128.284 157.526 1.00 50.00 47 VAL C N 1
ATOM 2664 C CA . VAL C 1 47 ? 148.864 127.073 157.635 1.00 50.00 47 VAL C CA 1
ATOM 2665 C C . VAL C 1 47 ? 150.204 127.417 158.223 1.00 50.00 47 VAL C C 1
ATOM 2666 O O . VAL C 1 47 ? 150.724 126.689 159.066 1.00 50.00 47 VAL C O 1
ATOM 2670 N N . LEU C 1 48 ? 150.780 128.511 157.777 1.00 50.00 48 LEU C N 1
ATOM 2671 C CA . LEU C 1 48 ? 152.069 128.919 158.258 1.00 50.00 48 LEU C CA 1
ATOM 2672 C C . LEU C 1 48 ? 152.030 129.149 159.750 1.00 50.00 48 LEU C C 1
ATOM 2673 O O . LEU C 1 48 ? 152.928 128.689 160.458 1.00 50.00 48 LEU C O 1
ATOM 2678 N N . GLN C 1 49 ? 150.990 129.813 160.256 1.00 50.00 49 GLN C N 1
ATOM 2679 C CA . GLN C 1 49 ? 150.912 130.013 161.696 1.00 50.00 49 GLN C CA 1
ATOM 2680 C C . GLN C 1 49 ? 150.656 128.713 162.452 1.00 50.00 49 GLN C C 1
ATOM 2681 O O . GLN C 1 49 ? 151.231 128.500 163.521 1.00 50.00 49 GLN C O 1
ATOM 2687 N N . ALA C 1 50 ? 149.813 127.832 161.905 1.00 50.00 50 ALA C N 1
ATOM 2688 C CA . ALA C 1 50 ? 149.502 126.585 162.580 1.00 50.00 50 ALA C CA 1
ATOM 2689 C C . ALA C 1 50 ? 150.726 125.724 162.760 1.00 50.00 50 ALA C C 1
ATOM 2690 O O . ALA C 1 50 ? 150.905 125.132 163.824 1.00 50.00 50 ALA C O 1
ATOM 2692 N N . HIS C 1 51 ? 151.608 125.693 161.764 1.00 50.00 51 HIS C N 1
ATOM 2693 C CA . HIS C 1 51 ? 152.827 124.916 161.898 1.00 50.00 51 HIS C CA 1
ATOM 2694 C C . HIS C 1 51 ? 153.885 125.652 162.708 1.00 50.00 51 HIS C C 1
ATOM 2695 O O . HIS C 1 51 ? 154.582 125.039 163.521 1.00 50.00 51 HIS C O 1
ATOM 2702 N N . LYS C 1 52 ? 153.942 126.981 162.632 1.00 50.00 52 LYS C N 1
ATOM 2703 C CA . LYS C 1 52 ? 154.927 127.704 163.425 1.00 50.00 52 LYS C CA 1
ATOM 2704 C C . LYS C 1 52 ? 154.746 127.393 164.902 1.00 50.00 52 LYS C C 1
ATOM 2705 O O . LYS C 1 52 ? 155.718 127.224 165.637 1.00 50.00 52 LYS C O 1
ATOM 2711 N N . SER C 1 53 ? 153.496 127.288 165.343 1.00 50.00 53 SER C N 1
ATOM 2712 C CA . SER C 1 53 ? 153.179 126.992 166.731 1.00 50.00 53 SER C CA 1
ATOM 2713 C C . SER C 1 53 ? 153.245 125.516 167.079 1.00 50.00 53 SER C C 1
ATOM 2714 O O . SER C 1 53 ? 153.177 125.167 168.245 1.00 50.00 53 SER C O 1
ATOM 2717 N N . LEU C 1 54 ? 153.379 124.640 166.097 1.00 50.00 54 LEU C N 1
ATOM 2718 C CA . LEU C 1 54 ? 153.401 123.218 166.358 1.00 50.00 54 LEU C CA 1
ATOM 2719 C C . LEU C 1 54 ? 154.816 122.793 166.587 1.00 50.00 54 LEU C C 1
ATOM 2720 O O . LEU C 1 54 ? 155.091 121.963 167.437 1.00 50.00 54 LEU C O 1
ATOM 2725 N N . TYR C 1 55 ? 155.729 123.402 165.852 1.00 50.00 55 TYR C N 1
ATOM 2726 C CA . TYR C 1 55 ? 157.145 123.069 165.875 1.00 50.00 55 TYR C CA 1
ATOM 2727 C C . TYR C 1 55 ? 157.699 123.002 167.278 1.00 50.00 55 TYR C C 1
ATOM 2728 O O . TYR C 1 55 ? 158.459 122.102 167.593 1.00 50.00 55 TYR C O 1
ATOM 2737 N N . LYS C 1 56 ? 157.317 123.905 168.163 1.00 50.00 56 LYS C N 1
ATOM 2738 C CA . LYS C 1 56 ? 157.871 123.906 169.515 1.00 50.00 56 LYS C CA 1
ATOM 2739 C C . LYS C 1 56 ? 157.653 122.594 170.257 1.00 50.00 56 LYS C C 1
ATOM 2740 O O . LYS C 1 56 ? 158.388 122.260 171.189 1.00 50.00 56 LYS C O 1
ATOM 2746 N N . LEU C 1 57 ? 156.655 121.826 169.853 1.00 50.00 57 LEU C N 1
ATOM 2747 C CA . LEU C 1 57 ? 156.305 120.569 170.469 1.00 50.00 57 LEU C CA 1
ATOM 2748 C C . LEU C 1 57 ? 157.423 119.565 170.265 1.00 50.00 57 LEU C C 1
ATOM 2749 O O . LEU C 1 57 ? 157.583 118.640 171.061 1.00 50.00 57 LEU C O 1
ATOM 2754 N N . LEU C 1 58 ? 158.220 119.766 169.220 1.00 50.00 58 LEU C N 1
ATOM 2755 C CA . LEU C 1 58 ? 159.299 118.876 168.857 1.00 50.00 58 LEU C CA 1
ATOM 2756 C C . LEU C 1 58 ? 160.420 118.921 169.837 1.00 50.00 58 LEU C C 1
ATOM 2757 O O . LEU C 1 58 ? 161.231 118.008 169.857 1.00 50.00 58 LEU C O 1
ATOM 2762 N N . ARG C 1 59 ? 160.494 119.917 170.708 1.00 50.00 59 ARG C N 1
ATOM 2763 C CA . ARG C 1 59 ? 161.619 119.880 171.617 1.00 50.00 59 ARG C CA 1
ATOM 2764 C C . ARG C 1 59 ? 161.552 118.618 172.471 1.00 50.00 59 ARG C C 1
ATOM 2765 O O . ARG C 1 59 ? 162.578 118.054 172.824 1.00 50.00 59 ARG C O 1
ATOM 2773 N N . PHE C 1 60 ? 160.356 118.082 172.709 1.00 50.00 60 PHE C N 1
ATOM 2774 C CA . PHE C 1 60 ? 160.197 116.912 173.545 1.00 50.00 60 PHE C CA 1
ATOM 2775 C C . PHE C 1 60 ? 160.686 115.649 172.870 1.00 50.00 60 PHE C C 1
ATOM 2776 O O . PHE C 1 60 ? 160.942 114.646 173.523 1.00 50.00 60 PHE C O 1
ATOM 2784 N N . THR C 1 61 ? 160.784 115.667 171.563 1.00 50.00 61 THR C N 1
ATOM 2785 C CA . THR C 1 61 ? 161.105 114.479 170.816 1.00 50.00 61 THR C CA 1
ATOM 2786 C C . THR C 1 61 ? 162.553 114.498 170.352 1.00 50.00 61 THR C C 1
ATOM 2787 O O . THR C 1 61 ? 162.987 113.598 169.633 1.00 50.00 61 THR C O 1
ATOM 2791 N N . THR C 1 62 ? 163.316 115.506 170.769 1.00 50.00 62 THR C N 1
ATOM 2792 C CA . THR C 1 62 ? 164.684 115.638 170.294 1.00 50.00 62 THR C CA 1
ATOM 2793 C C . THR C 1 62 ? 165.598 114.498 170.685 1.00 50.00 62 THR C C 1
ATOM 2794 O O . THR C 1 62 ? 165.439 113.854 171.723 1.00 50.00 62 THR C O 1
ATOM 2798 N N . ASN C 1 63 ? 166.589 114.258 169.834 1.00 50.00 63 ASN C N 1
ATOM 2799 C CA . ASN C 1 63 ? 167.611 113.253 170.057 1.00 50.00 63 ASN C CA 1
ATOM 2800 C C . ASN C 1 63 ? 168.897 113.862 170.612 1.00 50.00 63 ASN C C 1
ATOM 2801 O O . ASN C 1 63 ? 169.936 113.200 170.672 1.00 50.00 63 ASN C O 1
ATOM 2806 N N . THR C 1 64 ? 168.800 115.111 171.045 1.00 50.00 64 THR C N 1
ATOM 2807 C CA . THR C 1 64 ? 169.893 115.858 171.639 1.00 50.00 64 THR C CA 1
ATOM 2808 C C . THR C 1 64 ? 169.515 116.170 173.068 1.00 50.00 64 THR C C 1
ATOM 2809 O O . THR C 1 64 ? 168.364 116.021 173.463 1.00 50.00 64 THR C O 1
ATOM 2813 N N . GLU C 1 65 ? 170.449 116.643 173.863 1.00 50.00 65 GLU C N 1
ATOM 2814 C CA . GLU C 1 65 ? 170.043 116.990 175.212 1.00 50.00 65 GLU C CA 1
ATOM 2815 C C . GLU C 1 65 ? 169.359 118.337 175.176 1.00 50.00 65 GLU C C 1
ATOM 2816 O O . GLU C 1 65 ? 169.595 119.130 174.261 1.00 50.00 65 GLU C O 1
ATOM 2822 N N . ASN C 1 66 ? 168.507 118.580 176.160 1.00 50.00 66 ASN C N 1
ATOM 2823 C CA . ASN C 1 66 ? 167.748 119.808 176.242 1.00 50.00 66 ASN C CA 1
ATOM 2824 C C . ASN C 1 66 ? 167.437 120.124 177.698 1.00 50.00 66 ASN C C 1
ATOM 2825 O O . ASN C 1 66 ? 167.795 119.361 178.594 1.00 50.00 66 ASN C O 1
ATOM 2830 N N . GLU C 1 67 ? 166.740 121.230 177.924 1.00 50.00 67 GLU C N 1
ATOM 2831 C CA . GLU C 1 67 ? 166.317 121.668 179.248 1.00 50.00 67 GLU C CA 1
ATOM 2832 C C . GLU C 1 67 ? 165.358 120.669 179.871 1.00 50.00 67 GLU C C 1
ATOM 2833 O O . GLU C 1 67 ? 165.358 120.452 181.084 1.00 50.00 67 GLU C O 1
ATOM 2839 N N . ASP C 1 68 ? 164.528 120.071 179.032 1.00 50.00 68 ASP C N 1
ATOM 2840 C CA . ASP C 1 68 ? 163.540 119.108 179.442 1.00 50.00 68 ASP C CA 1
ATOM 2841 C C . ASP C 1 68 ? 163.689 117.750 178.722 1.00 50.00 68 ASP C C 1
ATOM 2842 O O . ASP C 1 68 ? 164.267 116.820 179.302 1.00 50.00 68 ASP C O 1
ATOM 2847 N N . SER C 1 69 ? 163.207 117.627 177.491 1.00 50.00 69 SER C N 1
ATOM 2848 C CA . SER C 1 69 ? 163.201 116.374 176.728 1.00 50.00 69 SER C CA 1
ATOM 2849 C C . SER C 1 69 ? 162.364 115.316 177.413 1.00 50.00 69 SER C C 1
ATOM 2850 O O . SER C 1 69 ? 161.809 115.514 178.498 1.00 50.00 69 SER C O 1
ATOM 2853 N N . ILE C 1 70 ? 162.283 114.181 176.759 1.00 50.00 70 ILE C N 1
ATOM 2854 C CA . ILE C 1 70 ? 161.608 112.998 177.262 1.00 50.00 70 ILE C CA 1
ATOM 2855 C C . ILE C 1 70 ? 162.615 111.953 177.595 1.00 50.00 70 ILE C C 1
ATOM 2856 O O . ILE C 1 70 ? 162.528 111.269 178.614 1.00 50.00 70 ILE C O 1
ATOM 2861 N N . LEU C 1 71 ? 163.528 111.755 176.675 1.00 50.00 71 LEU C N 1
ATOM 2862 C CA . LEU C 1 71 ? 164.509 110.725 176.824 1.00 50.00 71 LEU C CA 1
ATOM 2863 C C . LEU C 1 71 ? 165.874 111.367 177.089 1.00 50.00 71 LEU C C 1
ATOM 2864 O O . LEU C 1 71 ? 166.169 112.420 176.501 1.00 50.00 71 LEU C O 1
ATOM 2869 N N . ILE C 1 72 ? 166.670 110.770 178.000 1.00 50.00 72 ILE C N 1
ATOM 2870 C CA . ILE C 1 72 ? 168.050 111.222 178.280 1.00 50.00 72 ILE C CA 1
ATOM 2871 C C . ILE C 1 72 ? 169.100 110.179 177.863 1.00 50.00 72 ILE C C 1
ATOM 2872 O O . ILE C 1 72 ? 169.008 108.987 178.206 1.00 50.00 72 ILE C O 1
ATOM 2877 N N . TRP C 1 73 ? 170.106 110.637 177.111 1.00 50.00 73 TRP C N 1
ATOM 2878 C CA . TRP C 1 73 ? 171.169 109.778 176.593 1.00 50.00 73 TRP C CA 1
ATOM 2879 C C . TRP C 1 73 ? 172.306 109.508 177.571 1.00 50.00 73 TRP C C 1
ATOM 2880 O O . TRP C 1 73 ? 172.792 110.411 178.253 1.00 50.00 73 TRP C O 1
ATOM 2891 N N . GLU C 1 74 ? 172.730 108.250 177.638 1.00 50.00 74 GLU C N 1
ATOM 2892 C CA . GLU C 1 74 ? 173.811 107.853 178.532 1.00 50.00 74 GLU C CA 1
ATOM 2893 C C . GLU C 1 74 ? 174.620 106.698 177.951 1.00 50.00 74 GLU C C 1
ATOM 2894 O O . GLU C 1 74 ? 174.064 105.782 177.345 1.00 50.00 74 GLU C O 1
ATOM 2900 N N . LYS C 1 75 ? 175.934 106.748 178.143 1.00 50.00 75 LYS C N 1
ATOM 2901 C CA . LYS C 1 75 ? 176.823 105.706 177.642 1.00 50.00 75 LYS C CA 1
ATOM 2902 C C . LYS C 1 75 ? 178.160 105.725 178.375 1.00 50.00 75 LYS C C 1
ATOM 2903 O O . LYS C 1 75 ? 178.643 106.784 178.778 1.00 50.00 75 LYS C O 1
ATOM 2909 N N . TYR C 1 85 ? 170.782 102.498 178.828 1.00 50.00 85 TYR C N 1
ATOM 2910 C CA . TYR C 1 85 ? 170.635 103.938 179.006 1.00 50.00 85 TYR C CA 1
ATOM 2911 C C . TYR C 1 85 ? 169.233 104.401 178.560 1.00 50.00 85 TYR C C 1
ATOM 2912 O O . TYR C 1 85 ? 168.267 103.728 178.894 1.00 50.00 85 TYR C O 1
ATOM 2921 N N . TYR C 1 86 ? 169.116 105.528 177.858 1.00 50.00 86 TYR C N 1
ATOM 2922 C CA . TYR C 1 86 ? 167.825 106.037 177.375 1.00 50.00 86 TYR C CA 1
ATOM 2923 C C . TYR C 1 86 ? 166.763 106.085 178.454 1.00 50.00 86 TYR C C 1
ATOM 2924 O O . TYR C 1 86 ? 165.762 105.384 178.370 1.00 50.00 86 TYR C O 1
ATOM 2933 N N . PHE C 1 87 ? 167.011 106.844 179.494 1.00 50.00 87 PHE C N 1
ATOM 2934 C CA . PHE C 1 87 ? 166.061 106.838 180.589 1.00 50.00 87 PHE C CA 1
ATOM 2935 C C . PHE C 1 87 ? 164.908 107.758 180.267 1.00 50.00 87 PHE C C 1
ATOM 2936 O O . PHE C 1 87 ? 165.103 108.824 179.680 1.00 50.00 87 PHE C O 1
ATOM 2944 N N . ARG C 1 88 ? 163.695 107.343 180.605 1.00 50.00 88 ARG C N 1
ATOM 2945 C CA . ARG C 1 88 ? 162.545 108.215 180.422 1.00 50.00 88 ARG C CA 1
ATOM 2946 C C . ARG C 1 88 ? 162.411 109.181 181.582 1.00 50.00 88 ARG C C 1
ATOM 2947 O O . ARG C 1 88 ? 162.668 108.831 182.743 1.00 50.00 88 ARG C O 1
ATOM 2955 N N . LYS C 1 89 ? 161.909 110.363 181.288 1.00 50.00 89 LYS C N 1
ATOM 2956 C CA . LYS C 1 89 ? 161.604 111.350 182.296 1.00 50.00 89 LYS C CA 1
ATOM 2957 C C . LYS C 1 89 ? 160.103 111.485 182.494 1.00 50.00 89 LYS C C 1
ATOM 2958 O O . LYS C 1 89 ? 159.297 111.149 181.625 1.00 50.00 89 LYS C O 1
ATOM 2964 N N . GLU C 1 90 ? 159.718 112.128 183.582 1.00 50.00 90 GLU C N 1
ATOM 2965 C CA . GLU C 1 90 ? 158.310 112.320 183.881 1.00 50.00 90 GLU C CA 1
ATOM 2966 C C . GLU C 1 90 ? 157.753 113.527 183.155 1.00 50.00 90 GLU C C 1
ATOM 2967 O O . GLU C 1 90 ? 156.572 113.857 183.286 1.00 50.00 90 GLU C O 1
ATOM 2973 N N . ASN C 1 91 ? 158.594 114.115 182.288 1.00 50.00 91 ASN C N 1
ATOM 2974 C CA . ASN C 1 91 ? 158.275 115.246 181.429 1.00 50.00 91 ASN C CA 1
ATOM 2975 C C . ASN C 1 91 ? 157.284 114.814 180.378 1.00 50.00 91 ASN C C 1
ATOM 2976 O O . ASN C 1 91 ? 156.700 115.657 179.705 1.00 50.00 91 ASN C O 1
ATOM 2981 N N . ILE C 1 92 ? 157.003 113.517 180.325 1.00 50.00 92 ILE C N 1
ATOM 2982 C CA . ILE C 1 92 ? 155.973 112.995 179.466 1.00 50.00 92 ILE C CA 1
ATOM 2983 C C . ILE C 1 92 ? 154.678 113.702 179.812 1.00 50.00 92 ILE C C 1
ATOM 2984 O O . ILE C 1 92 ? 153.868 113.920 178.915 1.00 50.00 92 ILE C O 1
ATOM 2989 N N . ARG C 1 93 ? 154.448 114.046 181.087 1.00 50.00 93 ARG C N 1
ATOM 2990 C CA . ARG C 1 93 ? 153.227 114.762 181.412 1.00 50.00 93 ARG C CA 1
ATOM 2991 C C . ARG C 1 93 ? 153.183 116.128 180.728 1.00 50.00 93 ARG C C 1
ATOM 2992 O O . ARG C 1 93 ? 152.101 116.598 180.361 1.00 50.00 93 ARG C O 1
ATOM 3000 N N . LYS C 1 94 ? 154.333 116.792 180.569 1.00 50.00 94 LYS C N 1
ATOM 3001 C CA . LYS C 1 94 ? 154.346 118.096 179.946 1.00 50.00 94 LYS C CA 1
ATOM 3002 C C . LYS C 1 94 ? 154.038 117.919 178.482 1.00 50.00 94 LYS C C 1
ATOM 3003 O O . LYS C 1 94 ? 153.272 118.695 177.921 1.00 50.00 94 LYS C O 1
ATOM 3009 N N . PHE C 1 95 ? 154.589 116.862 177.885 1.00 50.00 95 PHE C N 1
ATOM 3010 C CA . PHE C 1 95 ? 154.357 116.567 176.483 1.00 50.00 95 PHE C CA 1
ATOM 3011 C C . PHE C 1 95 ? 152.899 116.367 176.200 1.00 50.00 95 PHE C C 1
ATOM 3012 O O . PHE C 1 95 ? 152.376 116.959 175.259 1.00 50.00 95 PHE C O 1
ATOM 3020 N N . ILE C 1 96 ? 152.224 115.548 177.000 1.00 50.00 96 ILE C N 1
ATOM 3021 C CA . ILE C 1 96 ? 150.826 115.290 176.734 1.00 50.00 96 ILE C CA 1
ATOM 3022 C C . ILE C 1 96 ? 150.017 116.572 176.848 1.00 50.00 96 ILE C C 1
ATOM 3023 O O . ILE C 1 96 ? 149.135 116.810 176.019 1.00 50.00 96 ILE C O 1
ATOM 3028 N N . LYS C 1 97 ? 150.279 117.399 177.858 1.00 50.00 97 LYS C N 1
ATOM 3029 C CA . LYS C 1 97 ? 149.517 118.631 177.976 1.00 50.00 97 LYS C CA 1
ATOM 3030 C C . LYS C 1 97 ? 149.782 119.593 176.809 1.00 50.00 97 LYS C C 1
ATOM 3031 O O . LYS C 1 97 ? 148.843 120.198 176.271 1.00 50.00 97 LYS C O 1
ATOM 3037 N N . GLU C 1 98 ? 151.037 119.707 176.362 1.00 50.00 98 GLU C N 1
ATOM 3038 C CA . GLU C 1 98 ? 151.334 120.614 175.264 1.00 50.00 98 GLU C CA 1
ATOM 3039 C C . GLU C 1 98 ? 150.700 120.086 173.995 1.00 50.00 98 GLU C C 1
ATOM 3040 O O . GLU C 1 98 ? 150.176 120.860 173.194 1.00 50.00 98 GLU C O 1
ATOM 3046 N N . LEU C 1 99 ? 150.675 118.768 173.839 1.00 50.00 99 LEU C N 1
ATOM 3047 C CA . LEU C 1 99 ? 150.086 118.137 172.685 1.00 50.00 99 LEU C CA 1
ATOM 3048 C C . LEU C 1 99 ? 148.608 118.434 172.578 1.00 50.00 99 LEU C C 1
ATOM 3049 O O . LEU C 1 99 ? 148.120 118.795 171.508 1.00 50.00 99 LEU C O 1
ATOM 3054 N N . SER C 1 100 ? 147.874 118.305 173.674 1.00 50.00 100 SER C N 1
ATOM 3055 C CA . SER C 1 100 ? 146.446 118.580 173.636 1.00 50.00 100 SER C CA 1
ATOM 3056 C C . SER C 1 100 ? 146.166 120.021 173.257 1.00 50.00 100 SER C C 1
ATOM 3057 O O . SER C 1 100 ? 145.297 120.305 172.408 1.00 50.00 100 SER C O 1
ATOM 3060 N N . LYS C 1 101 ? 146.927 120.945 173.844 1.00 50.00 101 LYS C N 1
ATOM 3061 C CA . LYS C 1 101 ? 146.707 122.330 173.517 1.00 50.00 101 LYS C CA 1
ATOM 3062 C C . LYS C 1 101 ? 146.986 122.637 172.057 1.00 50.00 101 LYS C C 1
ATOM 3063 O O . LYS C 1 101 ? 146.178 123.302 171.404 1.00 50.00 101 LYS C O 1
ATOM 3069 N N . GLU C 1 102 ? 148.073 122.115 171.499 1.00 50.00 102 GLU C N 1
ATOM 3070 C CA . GLU C 1 102 ? 148.358 122.501 170.135 1.00 50.00 102 GLU C CA 1
ATOM 3071 C C . GLU C 1 102 ? 147.460 121.849 169.109 1.00 50.00 102 GLU C C 1
ATOM 3072 O O . GLU C 1 102 ? 147.056 122.500 168.142 1.00 50.00 102 GLU C O 1
ATOM 3078 N N . ILE C 1 103 ? 147.097 120.590 169.306 1.00 50.00 103 ILE C N 1
ATOM 3079 C CA . ILE C 1 103 ? 146.295 119.947 168.292 1.00 50.00 103 ILE C CA 1
ATOM 3080 C C . ILE C 1 103 ? 144.858 120.428 168.328 1.00 50.00 103 ILE C C 1
ATOM 3081 O O . ILE C 1 103 ? 144.280 120.695 167.268 1.00 50.00 103 ILE C O 1
ATOM 3086 N N . TYR C 1 104 ? 144.258 120.536 169.514 1.00 50.00 104 TYR C N 1
ATOM 3087 C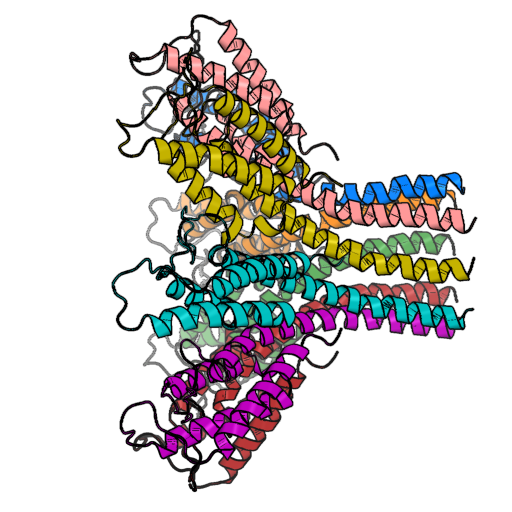 CA . TYR C 1 104 ? 142.874 120.946 169.553 1.00 50.00 104 TYR C CA 1
ATOM 3088 C C . TYR C 1 104 ? 142.631 122.370 169.982 1.00 50.00 104 TYR C C 1
ATOM 3089 O O . TYR C 1 104 ? 142.052 123.134 169.220 1.00 50.00 104 TYR C O 1
ATOM 3098 N N . ASN C 1 105 ? 143.136 122.802 171.131 1.00 50.00 105 ASN C N 1
ATOM 3099 C CA . ASN C 1 105 ? 142.708 124.136 171.591 1.00 50.00 105 ASN C CA 1
ATOM 3100 C C . ASN C 1 105 ? 143.141 125.278 170.682 1.00 50.00 105 ASN C C 1
ATOM 3101 O O . ASN C 1 105 ? 142.399 126.242 170.489 1.00 50.00 105 ASN C O 1
ATOM 3106 N N . GLU C 1 106 ? 144.304 125.145 170.071 1.00 50.00 106 GL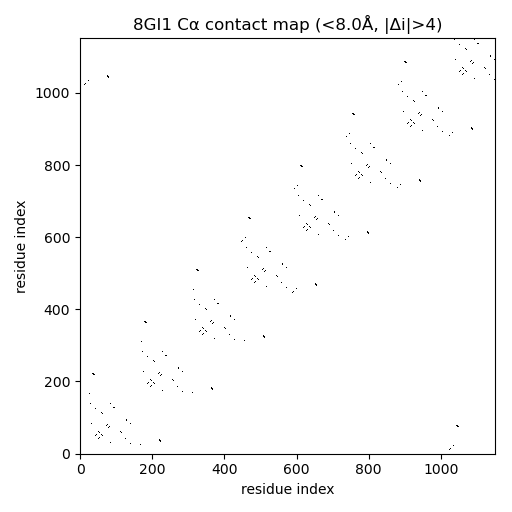U C N 1
ATOM 3107 C CA . GLU C 1 106 ? 144.822 126.175 169.180 1.00 50.00 106 GLU C CA 1
ATOM 3108 C C . GLU C 1 106 ? 144.423 125.934 167.719 1.00 50.00 106 GLU C C 1
ATOM 3109 O O . GLU C 1 106 ? 144.847 126.668 166.824 1.00 50.00 106 GLU C O 1
ATOM 3115 N N . GLY C 1 107 ? 143.703 124.849 167.461 1.00 50.00 107 GLY C N 1
ATOM 3116 C CA . GLY C 1 107 ? 143.237 124.501 166.128 1.00 50.00 107 GLY C CA 1
ATOM 3117 C C . GLY C 1 107 ? 144.287 123.965 165.157 1.00 50.00 107 GLY C C 1
ATOM 3118 O O . GLY C 1 107 ? 144.026 123.916 163.955 1.00 50.00 107 GLY C O 1
ATOM 3119 N N . CYS C 1 108 ? 145.458 123.507 165.609 1.00 50.00 108 CYS C N 1
ATOM 3120 C CA . CYS C 1 108 ? 146.462 123.085 164.647 1.00 50.00 108 CYS C CA 1
ATOM 3121 C C . CYS C 1 108 ? 146.017 121.921 163.802 1.00 50.00 108 CYS C C 1
ATOM 3122 O O . CYS C 1 108 ? 146.356 121.861 162.619 1.00 50.00 108 CYS C O 1
ATOM 3125 N N . GLY C 1 109 ? 145.232 121.012 164.381 1.00 50.00 109 GLY C N 1
ATOM 3126 C CA . GLY C 1 109 ? 144.793 119.790 163.731 1.00 50.00 109 GLY C CA 1
ATOM 3127 C C . GLY C 1 109 ? 144.145 120.002 162.365 1.00 50.00 109 GLY C C 1
ATOM 3128 O O . GLY C 1 109 ? 144.147 119.081 161.548 1.00 50.00 109 GLY C O 1
ATOM 3129 N N . ILE C 1 110 ? 143.591 121.185 162.109 1.00 50.00 110 ILE C N 1
ATOM 3130 C CA . ILE C 1 110 ? 142.961 121.501 160.835 1.00 50.00 110 ILE C CA 1
ATOM 3131 C C . ILE C 1 110 ? 143.941 121.624 159.682 1.00 50.00 110 ILE C C 1
ATOM 3132 O O . ILE C 1 110 ? 143.620 121.269 158.548 1.00 50.00 110 ILE C O 1
ATOM 3137 N N . PHE C 1 111 ? 145.087 122.237 159.937 1.00 50.00 111 PHE C N 1
ATOM 3138 C CA . PHE C 1 111 ? 146.018 122.614 158.893 1.00 50.00 111 PHE C CA 1
ATOM 3139 C C . PHE C 1 111 ? 147.196 121.691 158.746 1.00 50.00 111 PHE C C 1
ATOM 3140 O O . PHE C 1 111 ? 148.164 122.002 158.046 1.00 50.00 111 PHE C O 1
ATOM 3148 N N . MET C 1 112 ? 147.144 120.576 159.421 1.00 50.00 112 MET C N 1
ATOM 3149 C CA . MET C 1 112 ? 148.217 119.621 159.356 1.00 50.00 112 MET C CA 1
ATOM 3150 C C . MET C 1 112 ? 147.734 118.363 158.686 1.00 50.00 112 MET C C 1
ATOM 3151 O O . MET C 1 112 ? 146.563 118.004 158.787 1.00 50.00 112 MET C O 1
ATOM 3156 N N . SER C 1 113 ? 148.650 117.713 157.996 1.00 49.88 113 SER C N 1
ATOM 3157 C CA . SER C 1 113 ? 148.401 116.512 157.237 1.00 49.88 113 SER C CA 1
ATOM 3158 C C . SER C 1 113 ? 148.141 115.292 158.075 1.00 49.88 113 SER C C 1
ATOM 3159 O O . SER C 1 113 ? 148.470 115.246 159.266 1.00 49.88 113 SER C O 1
ATOM 3162 N N . LYS C 1 114 ? 147.570 114.277 157.427 1.00 49.88 114 LYS C N 1
ATOM 3163 C CA . LYS C 1 114 ? 147.316 113.015 158.084 1.00 49.88 114 LYS C CA 1
ATOM 3164 C C . LYS C 1 114 ? 148.604 112.351 158.504 1.00 49.88 114 LYS C C 1
ATOM 3165 O O . LYS C 1 114 ? 148.634 111.659 159.519 1.00 49.88 114 LYS C O 1
ATOM 3171 N N . GLU C 1 115 ? 149.665 112.532 157.731 1.00 49.88 115 GLU C N 1
ATOM 3172 C CA . GLU C 1 115 ? 150.927 111.929 158.083 1.00 49.88 115 GLU C CA 1
ATOM 3173 C C . GLU C 1 115 ? 151.469 112.560 159.355 1.00 49.88 115 GLU C C 1
ATOM 3174 O O . GLU C 1 115 ? 151.942 111.846 160.242 1.00 49.88 115 GLU C O 1
ATOM 3180 N N . ALA C 1 116 ? 151.377 113.884 159.486 1.00 49.88 116 ALA C N 1
ATOM 3181 C CA . ALA C 1 116 ? 151.874 114.501 160.701 1.00 49.88 116 ALA C CA 1
ATOM 3182 C C . ALA C 1 116 ? 151.087 114.022 161.905 1.00 49.88 116 ALA C C 1
ATOM 3183 O O . ALA C 1 116 ? 151.669 113.724 162.948 1.00 49.88 116 ALA C O 1
ATOM 3185 N N . LEU C 1 117 ? 149.768 113.881 161.755 1.00 50.00 117 LEU C N 1
ATOM 3186 C CA . LEU C 1 117 ? 148.958 113.429 162.871 1.00 50.00 117 LEU C CA 1
ATOM 3187 C C . LEU C 1 117 ? 149.236 111.985 163.219 1.00 50.00 117 LEU C C 1
ATOM 3188 O O . LEU C 1 117 ? 149.277 111.641 164.402 1.00 50.00 117 LEU C O 1
ATOM 3193 N N . SER C 1 118 ? 149.464 111.139 162.220 1.00 50.00 118 SER C N 1
ATOM 3194 C CA . SER C 1 118 ? 149.755 109.744 162.474 1.00 50.00 118 SER C CA 1
ATOM 3195 C C . SER C 1 118 ? 151.054 109.605 163.248 1.00 50.00 118 SER C C 1
ATOM 3196 O O . SER C 1 118 ? 151.119 108.846 164.220 1.00 50.00 118 SER C O 1
ATOM 3199 N N . LEU C 1 119 ? 152.087 110.356 162.851 1.00 50.00 119 LEU C N 1
ATOM 3200 C CA . LEU C 1 119 ? 153.369 110.288 163.529 1.00 50.00 119 LEU C CA 1
ATOM 3201 C C . LEU C 1 119 ? 153.277 110.765 164.963 1.00 50.00 119 LEU C C 1
ATOM 3202 O O . LEU C 1 119 ? 153.831 110.132 165.868 1.00 50.00 119 LEU C O 1
ATOM 3207 N N . ILE C 1 120 ? 152.513 111.823 165.203 1.00 50.00 120 ILE C N 1
ATOM 3208 C CA . ILE C 1 120 ? 152.356 112.303 166.556 1.00 50.00 120 ILE C CA 1
ATOM 3209 C C . ILE C 1 120 ? 151.610 111.292 167.388 1.00 50.00 120 ILE C C 1
ATOM 3210 O O . ILE C 1 120 ? 151.983 111.063 168.539 1.00 50.00 120 ILE C O 1
ATOM 3215 N N . SER C 1 121 ? 150.543 110.710 166.842 1.00 50.00 121 SER C N 1
ATOM 3216 C CA . SER C 1 121 ? 149.760 109.736 167.572 1.00 50.00 121 SER C CA 1
ATOM 3217 C C . SER C 1 121 ? 150.598 108.534 167.965 1.00 50.00 121 SER C C 1
ATOM 3218 O O . SER C 1 121 ? 150.518 108.080 169.113 1.00 50.00 121 SER C O 1
ATOM 3221 N N . GLU C 1 122 ? 151.423 108.014 167.049 1.00 50.00 122 GLU C N 1
ATOM 3222 C CA . GLU C 1 122 ? 152.247 106.879 167.421 1.00 50.00 122 GLU C CA 1
ATOM 3223 C C . GLU C 1 122 ? 153.212 107.257 168.530 1.00 50.00 122 GLU C C 1
ATOM 3224 O O . GLU C 1 122 ? 153.386 106.494 169.486 1.00 50.00 122 GLU C O 1
ATOM 3230 N N . TYR C 1 123 ? 153.840 108.432 168.427 1.00 50.00 123 TYR C N 1
ATOM 3231 C CA . TYR C 1 123 ? 154.785 108.834 169.446 1.00 50.00 123 TYR C CA 1
ATOM 3232 C C . TYR C 1 123 ? 154.079 108.884 170.777 1.00 50.00 123 TYR C C 1
ATOM 3233 O O . TYR C 1 123 ? 154.587 108.366 171.775 1.00 50.00 123 TYR C O 1
ATOM 3242 N N . ARG C 1 124 ? 152.893 109.512 170.801 1.00 50.00 124 ARG C N 1
ATOM 3243 C CA . ARG C 1 124 ? 152.132 109.658 172.023 1.00 50.00 124 ARG C CA 1
ATOM 3244 C C . ARG C 1 124 ? 151.892 108.326 172.662 1.00 50.00 124 ARG C C 1
ATOM 3245 O O . ARG C 1 124 ? 152.106 108.173 173.859 1.00 50.00 124 ARG C O 1
ATOM 3253 N N . ASN C 1 125 ? 151.508 107.334 171.877 1.00 50.00 125 ASN C N 1
ATOM 3254 C CA . ASN C 1 125 ? 151.241 106.039 172.456 1.00 50.00 125 ASN C CA 1
ATOM 3255 C C . ASN C 1 125 ? 152.496 105.366 173.010 1.00 50.00 125 ASN C C 1
ATOM 3256 O O . ASN C 1 125 ? 152.416 104.641 174.005 1.00 50.00 125 ASN C O 1
ATOM 3261 N N . ILE C 1 126 ? 153.667 105.633 172.436 1.00 50.00 126 ILE C N 1
ATOM 3262 C CA . ILE C 1 126 ? 154.872 105.020 172.969 1.00 50.00 126 ILE C CA 1
ATOM 3263 C C . ILE C 1 126 ? 155.184 105.595 174.349 1.00 50.00 126 ILE C C 1
ATOM 3264 O O . ILE C 1 126 ? 155.432 104.844 175.297 1.00 50.00 126 ILE C O 1
ATOM 3269 N N . VAL C 1 127 ? 155.141 106.921 174.476 1.00 50.00 127 VAL C N 1
ATOM 3270 C CA . VAL C 1 127 ? 155.477 107.525 175.763 1.00 50.00 127 VAL C CA 1
ATOM 3271 C C . VAL C 1 127 ? 154.373 107.341 176.795 1.00 50.00 127 VAL C C 1
ATOM 3272 O O . VAL C 1 127 ? 154.638 107.199 177.995 1.00 50.00 127 VAL C O 1
ATOM 3276 N N . TYR C 1 128 ? 153.134 107.353 176.343 1.00 50.00 128 TYR C N 1
ATOM 3277 C CA . TYR C 1 128 ? 152.010 107.155 177.217 1.00 50.00 128 TYR C CA 1
ATOM 3278 C C . TYR C 1 128 ? 152.092 105.746 177.774 1.00 50.00 128 TYR C C 1
ATOM 3279 O O . TYR C 1 128 ? 151.913 105.547 178.978 1.00 50.00 128 TYR C O 1
ATOM 3288 N N . GLY C 1 129 ? 152.356 104.777 176.904 1.00 49.88 129 GLY C N 1
ATOM 3289 C CA . GLY C 1 129 ? 152.465 103.393 177.323 1.00 49.88 129 GLY C CA 1
ATOM 3290 C C . GLY C 1 129 ? 153.522 103.232 178.395 1.00 49.88 129 GLY C C 1
ATOM 3291 O O . GLY C 1 129 ? 153.332 102.502 179.368 1.00 49.88 129 GLY C O 1
ATOM 3292 N N . PHE C 1 130 ? 154.643 103.921 178.216 1.00 49.88 130 PHE C N 1
ATOM 3293 C CA . PHE C 1 130 ? 155.736 103.861 179.175 1.00 49.88 130 PHE C CA 1
ATOM 3294 C C . PHE C 1 130 ? 155.255 104.274 180.560 1.00 49.88 130 PHE C C 1
ATOM 3295 O O . PHE C 1 130 ? 155.547 103.607 181.553 1.00 49.88 130 PHE C O 1
ATOM 3303 N N . MET C 1 131 ? 154.514 105.375 180.620 1.00 50.00 131 MET C N 1
ATOM 3304 C CA . MET C 1 131 ? 154.001 105.870 181.882 1.00 50.00 131 MET C CA 1
ATOM 3305 C C . MET C 1 131 ? 153.007 104.895 182.499 1.00 50.00 131 MET C C 1
ATOM 3306 O O . MET C 1 131 ? 152.982 104.725 183.727 1.00 50.00 131 MET C O 1
ATOM 3311 N N . LEU C 1 132 ? 152.192 104.253 181.656 1.00 50.00 132 LEU C N 1
ATOM 3312 C CA . LEU C 1 132 ? 151.220 103.293 182.155 1.00 50.00 132 LEU C CA 1
ATOM 3313 C C . LEU C 1 132 ? 151.933 102.100 182.761 1.00 50.00 132 LEU C C 1
ATOM 3314 O O . LEU C 1 132 ? 151.481 101.549 183.762 1.00 50.00 132 LEU C O 1
ATOM 3319 N N . SER C 1 133 ? 153.055 101.686 182.177 1.00 50.00 133 SER C N 1
ATOM 3320 C CA . SER C 1 133 ? 153.800 100.585 182.758 1.00 50.00 133 SER C CA 1
ATOM 3321 C C . SER C 1 133 ? 154.436 100.992 184.080 1.00 50.00 133 SER C C 1
ATOM 3322 O O . SER C 1 133 ? 154.473 100.203 185.026 1.00 50.00 133 SER C O 1
ATOM 3325 N N . ALA C 1 134 ? 154.906 102.240 184.175 1.00 50.00 134 ALA C N 1
ATOM 3326 C CA . ALA C 1 134 ? 155.571 102.691 185.390 1.00 50.00 134 ALA C CA 1
ATOM 3327 C C . ALA C 1 134 ? 154.677 102.585 186.623 1.00 50.00 134 ALA C C 1
ATOM 3328 O O . ALA C 1 134 ? 155.142 102.155 187.679 1.00 50.00 134 ALA C O 1
ATOM 3330 N N . GLN C 1 135 ? 153.384 102.907 186.498 1.00 50.00 135 GLN C N 1
ATOM 3331 C CA . GLN C 1 135 ? 152.489 102.790 187.660 1.00 50.00 135 GLN C CA 1
ATOM 3332 C C . GLN C 1 135 ? 153.092 103.445 188.888 1.00 50.00 135 GLN C C 1
ATOM 3333 O O . GLN C 1 135 ? 153.220 104.671 188.964 1.00 50.00 135 GLN C O 1
ATOM 3339 N N . ASN C 1 136 ? 153.471 102.631 189.880 1.00 50.00 136 ASN C N 1
ATOM 3340 C CA . ASN C 1 136 ? 154.016 103.131 191.134 1.00 50.00 136 ASN C CA 1
ATOM 3341 C C . ASN C 1 136 ? 155.486 103.376 190.888 1.00 50.00 136 ASN C C 1
ATOM 3342 O O . ASN C 1 136 ? 156.367 102.669 191.377 1.00 50.00 136 ASN C O 1
ATOM 3347 N N . ASN C 1 137 ? 155.710 104.398 190.099 1.00 50.00 137 ASN C N 1
ATOM 3348 C CA . ASN C 1 137 ? 156.977 104.770 189.555 1.00 50.00 137 ASN C CA 1
ATOM 3349 C C . ASN C 1 137 ? 158.020 104.962 190.646 1.00 50.00 137 ASN C C 1
ATOM 3350 O O . ASN C 1 137 ? 157.866 105.856 191.484 1.00 50.00 137 ASN C O 1
ATOM 3355 N N . PRO C 1 138 ? 159.122 104.192 190.658 1.00 50.00 138 PRO C N 1
ATOM 3356 C CA . PRO C 1 138 ? 160.179 104.264 191.640 1.00 50.00 138 PRO C CA 1
ATOM 3357 C C . PRO C 1 138 ? 161.104 105.438 191.356 1.00 50.00 138 PRO C C 1
ATOM 3358 O O . PRO C 1 138 ? 162.271 105.248 191.020 1.00 50.00 138 PRO C O 1
ATOM 3362 N N . GLN C 1 139 ? 160.553 106.638 191.516 1.00 50.00 139 GLN C N 1
ATOM 3363 C CA . GLN C 1 139 ? 161.202 107.922 191.244 1.00 50.00 139 GLN C CA 1
ATOM 3364 C C . GLN C 1 139 ? 161.302 108.170 189.748 1.00 50.00 139 GLN C C 1
ATOM 3365 O O . GLN C 1 139 ? 160.855 107.371 188.935 1.00 50.00 139 GLN C O 1
ATOM 3371 N N . GLU C 1 140 ? 161.859 109.302 189.368 1.00 50.00 140 GLU C N 1
ATOM 3372 C CA . GLU C 1 140 ? 161.949 109.640 187.958 1.00 50.00 140 GLU C CA 1
ATOM 3373 C C . GLU C 1 140 ? 163.170 108.978 187.347 1.00 50.00 140 GLU C C 1
ATOM 3374 O O . GLU C 1 140 ? 163.934 108.323 188.049 1.00 50.00 140 GLU C O 1
ATOM 3380 N N . THR C 1 141 ? 163.376 109.180 186.052 1.00 50.00 141 THR C N 1
ATOM 3381 C CA . THR C 1 141 ? 164.537 108.643 185.349 1.00 50.00 141 THR C CA 1
ATOM 3382 C C . THR C 1 141 ? 164.557 107.113 185.360 1.00 50.00 141 THR C C 1
ATOM 3383 O O . THR C 1 141 ? 165.309 106.479 186.100 1.00 50.00 141 THR C O 1
ATOM 3387 N N . ILE C 1 142 ? 163.725 106.516 184.505 1.00 50.00 142 ILE C N 1
ATOM 3388 C CA . ILE C 1 142 ? 163.617 105.049 184.425 1.00 50.00 142 ILE C CA 1
ATOM 3389 C C . ILE C 1 142 ? 164.188 104.461 183.128 1.00 50.00 142 ILE C C 1
ATOM 3390 O O . ILE C 1 142 ? 163.811 104.858 182.030 1.00 50.00 142 ILE C O 1
ATOM 3395 N N . ARG C 1 143 ? 165.084 103.488 183.269 1.00 50.00 143 ARG C N 1
ATOM 3396 C CA . ARG C 1 143 ? 165.791 102.889 182.133 1.00 50.00 143 ARG C CA 1
ATOM 3397 C C . ARG C 1 143 ? 164.884 102.161 181.169 1.00 50.00 143 ARG C C 1
ATOM 3398 O O . ARG C 1 143 ? 163.930 101.508 181.585 1.00 50.00 143 ARG C O 1
ATOM 3406 N N . ILE C 1 144 ? 165.188 102.262 179.873 1.00 50.00 144 ILE C N 1
ATOM 3407 C CA . ILE C 1 144 ? 164.411 101.521 178.890 1.00 50.00 144 ILE C CA 1
ATOM 3408 C C . ILE C 1 144 ? 165.234 100.361 178.397 1.00 50.00 144 ILE C C 1
ATOM 3409 O O . ILE C 1 144 ? 166.323 100.538 177.859 1.00 50.00 144 ILE C O 1
ATOM 3414 N N . THR C 1 145 ? 164.706 99.161 178.569 1.00 50.00 145 THR C N 1
ATOM 3415 C CA . THR C 1 145 ? 165.442 97.973 178.196 1.00 50.00 145 THR C CA 1
ATOM 3416 C C . THR C 1 145 ? 165.101 97.436 176.805 1.00 50.00 145 THR C C 1
ATOM 3417 O O . THR C 1 145 ? 165.889 96.690 176.221 1.00 50.00 145 THR C O 1
ATOM 3421 N N . ASN C 1 146 ? 163.954 97.826 176.250 1.00 50.00 146 ASN C N 1
ATOM 3422 C CA . ASN C 1 146 ? 163.590 97.380 174.913 1.00 50.00 146 ASN C CA 1
ATOM 3423 C C . ASN C 1 146 ? 163.922 98.476 173.919 1.00 50.00 146 ASN C C 1
ATOM 3424 O O . ASN C 1 146 ? 163.150 99.430 173.752 1.00 50.00 146 ASN C O 1
ATOM 3429 N N . ARG C 1 147 ? 165.035 98.311 173.218 1.00 50.00 147 ARG C N 1
ATOM 3430 C CA . ARG C 1 147 ? 165.562 99.339 172.335 1.00 50.00 147 ARG C CA 1
ATOM 3431 C C . ARG C 1 147 ? 164.736 99.618 171.108 1.00 50.00 147 ARG C C 1
ATOM 3432 O O . ARG C 1 147 ? 165.008 100.594 170.407 1.00 50.00 147 ARG C O 1
ATOM 3440 N N . GLU C 1 148 ? 163.747 98.785 170.827 1.00 50.00 148 GLU C N 1
ATOM 3441 C CA . GLU C 1 148 ? 162.908 99.043 169.676 1.00 50.00 148 GLU C CA 1
ATOM 3442 C C . GLU C 1 148 ? 162.134 100.335 169.887 1.00 50.00 148 GLU C C 1
ATOM 3443 O O . GLU C 1 148 ? 161.907 101.078 168.929 1.00 50.00 148 GLU C O 1
ATOM 3449 N N . SER C 1 149 ? 161.733 100.626 171.138 1.00 50.00 149 SER C N 1
ATOM 3450 C CA . SER C 1 149 ? 160.954 101.825 171.394 1.00 50.00 149 SER C CA 1
ATOM 3451 C C . SER C 1 149 ? 161.837 103.038 171.236 1.00 50.00 149 SER C C 1
ATOM 3452 O O . SER C 1 149 ? 161.407 104.075 170.742 1.00 50.00 149 SER C O 1
ATOM 3455 N N . VAL C 1 150 ? 163.089 102.897 171.631 1.00 50.00 150 VAL C N 1
ATOM 3456 C CA . VAL C 1 150 ? 164.029 103.990 171.553 1.00 50.00 150 VAL C CA 1
ATOM 3457 C C . VAL C 1 150 ? 164.323 104.353 170.119 1.00 50.00 150 VAL C C 1
ATOM 3458 O O . VAL C 1 150 ? 164.291 105.534 169.749 1.00 50.00 150 VAL C O 1
ATOM 3462 N N . GLU C 1 151 ? 164.580 103.346 169.299 1.00 50.00 151 GLU C N 1
ATOM 3463 C CA . GLU C 1 151 ? 164.874 103.610 167.915 1.00 50.00 151 GLU C CA 1
ATOM 3464 C C . GLU C 1 151 ? 163.642 104.120 167.182 1.00 50.00 151 GLU C C 1
ATOM 3465 O O . GLU C 1 151 ? 163.757 105.002 166.323 1.00 50.00 151 GLU C O 1
ATOM 3471 N N . ARG C 1 152 ? 162.449 103.635 167.541 1.00 50.00 152 ARG C N 1
ATOM 3472 C CA . ARG C 1 152 ? 161.281 104.112 166.845 1.00 50.00 152 ARG C CA 1
ATOM 3473 C C . ARG C 1 152 ? 161.011 105.562 167.198 1.00 50.00 152 ARG C C 1
ATOM 3474 O O . ARG C 1 152 ? 160.625 106.329 166.316 1.00 50.00 152 ARG C O 1
ATOM 3482 N N . MET C 1 153 ? 161.202 105.958 168.460 1.00 50.00 153 MET C N 1
ATOM 3483 C CA . MET C 1 153 ? 160.981 107.349 168.806 1.00 50.00 153 MET C CA 1
ATOM 3484 C C . MET C 1 153 ? 161.922 108.255 168.036 1.00 50.00 153 MET C C 1
ATOM 3485 O O . MET C 1 153 ? 161.502 109.312 167.557 1.00 50.00 153 MET C O 1
ATOM 3490 N N . LYS C 1 154 ? 163.188 107.853 167.880 1.00 50.00 154 LYS C N 1
ATOM 3491 C CA . LYS C 1 154 ? 164.099 108.693 167.118 1.00 50.00 154 LYS C CA 1
ATOM 3492 C C . LYS C 1 154 ? 163.680 108.814 165.665 1.00 50.00 154 LYS C C 1
ATOM 3493 O O . LYS C 1 154 ? 163.757 109.905 165.086 1.00 50.00 154 LYS C O 1
ATOM 3499 N N . LYS C 1 155 ? 163.208 107.717 165.070 1.00 50.00 155 LYS C N 1
ATOM 3500 C CA . LYS C 1 155 ? 162.793 107.777 163.683 1.00 50.00 155 LYS C CA 1
ATOM 3501 C C . LYS C 1 155 ? 161.582 108.674 163.529 1.00 50.00 155 LYS C C 1
ATOM 3502 O O . LYS C 1 155 ? 161.493 109.416 162.546 1.00 50.00 155 LYS C O 1
ATOM 3508 N N . ILE C 1 156 ? 160.655 108.636 164.493 1.00 50.00 156 ILE C N 1
ATOM 3509 C CA . ILE C 1 156 ? 159.504 109.508 164.407 1.00 50.00 156 ILE C CA 1
ATOM 3510 C C . ILE C 1 156 ? 159.979 110.930 164.483 1.00 50.00 156 ILE C C 1
ATOM 3511 O O . ILE C 1 156 ? 159.543 111.759 163.700 1.00 50.00 156 ILE C O 1
ATOM 3516 N N . HIS C 1 157 ? 160.894 111.254 165.387 1.00 50.00 157 HIS C N 1
ATOM 3517 C CA . HIS C 1 157 ? 161.363 112.628 165.436 1.00 50.00 157 HIS C CA 1
ATOM 3518 C C . HIS C 1 157 ? 161.823 113.093 164.069 1.00 50.00 157 HIS C C 1
ATOM 3519 O O . HIS C 1 157 ? 161.454 114.186 163.628 1.00 50.00 157 HIS C O 1
ATOM 3526 N N . GLN C 1 158 ? 162.635 112.292 163.379 1.00 50.00 158 GLN C N 1
ATOM 3527 C CA . GLN C 1 158 ? 163.108 112.744 162.083 1.00 50.00 158 GLN C CA 1
ATOM 3528 C C . GLN C 1 158 ? 161.984 112.880 161.064 1.00 50.00 158 GLN C C 1
ATOM 3529 O O . GLN C 1 158 ? 161.919 113.882 160.345 1.00 50.00 158 GLN C O 1
ATOM 3535 N N . ASN C 1 159 ? 161.043 111.937 161.044 1.00 50.00 159 ASN C N 1
ATOM 3536 C CA . ASN C 1 159 ? 159.987 112.015 160.052 1.00 50.00 159 ASN C CA 1
ATOM 3537 C C . ASN C 1 159 ? 159.031 113.155 160.321 1.00 50.00 159 ASN C C 1
ATOM 3538 O O . ASN C 1 159 ? 158.519 113.773 159.385 1.00 50.00 159 ASN C O 1
ATOM 3543 N N . LEU C 1 160 ? 158.785 113.436 161.592 1.00 50.00 160 LEU C N 1
ATOM 3544 C CA . LEU C 1 160 ? 157.869 114.477 161.980 1.00 50.00 160 LEU C CA 1
ATOM 3545 C C . LEU C 1 160 ? 158.492 115.825 161.754 1.00 50.00 160 LEU C C 1
ATOM 3546 O O . LEU C 1 160 ? 157.812 116.746 161.310 1.00 50.00 160 LEU C O 1
ATOM 3551 N N . SER C 1 161 ? 159.785 115.960 162.039 1.00 50.00 161 SER C N 1
ATOM 3552 C CA . SER C 1 161 ? 160.472 117.217 161.839 1.00 50.00 161 SER C CA 1
ATOM 3553 C C . SER C 1 161 ? 160.417 117.590 160.371 1.00 50.00 161 SER C C 1
ATOM 3554 O O . SER C 1 161 ? 160.156 118.749 160.032 1.00 50.00 161 SER C O 1
ATOM 3557 N N . ILE C 1 162 ? 160.630 116.613 159.485 1.00 50.00 162 ILE C N 1
ATOM 3558 C CA . ILE C 1 162 ? 160.562 116.873 158.061 1.00 50.00 162 ILE C CA 1
ATOM 3559 C C . ILE C 1 162 ? 159.143 117.189 157.621 1.00 50.00 162 ILE C C 1
ATOM 3560 O O . ILE C 1 162 ? 158.950 118.110 156.830 1.00 50.00 162 ILE C O 1
ATOM 3565 N N . GLU C 1 163 ? 158.150 116.433 158.093 1.00 50.00 163 GLU C N 1
ATOM 3566 C CA . GLU C 1 163 ? 156.786 116.677 157.660 1.00 50.00 163 GLU C CA 1
ATOM 3567 C C . GLU C 1 163 ? 156.307 118.059 158.084 1.00 50.00 163 GLU C C 1
ATOM 3568 O O . GLU C 1 163 ? 155.610 118.730 157.322 1.00 50.00 163 GLU C O 1
ATOM 3574 N N . ILE C 1 164 ? 156.689 118.519 159.278 1.00 50.00 164 ILE C N 1
ATOM 3575 C CA . ILE C 1 164 ? 156.304 119.862 159.686 1.00 50.00 164 ILE C CA 1
ATOM 3576 C C . ILE C 1 164 ? 157.063 120.880 158.851 1.00 50.00 164 ILE C C 1
ATOM 3577 O O . ILE C 1 164 ? 156.476 121.808 158.312 1.00 50.00 164 ILE C O 1
ATOM 3582 N N . ARG C 1 165 ? 158.370 120.701 158.689 1.00 50.00 165 ARG C N 1
ATOM 3583 C CA . ARG C 1 165 ? 159.186 121.648 157.944 1.00 50.00 165 ARG C CA 1
ATOM 3584 C C . ARG C 1 165 ? 158.735 121.855 156.508 1.00 50.00 165 ARG C C 1
ATOM 3585 O O . ARG C 1 165 ? 158.825 122.964 155.983 1.00 50.00 165 ARG C O 1
ATOM 3593 N N . GLN C 1 166 ? 158.266 120.806 155.854 1.00 50.00 166 GLN C N 1
ATOM 3594 C CA . GLN C 1 166 ? 157.851 120.931 154.472 1.00 50.00 166 GLN C CA 1
ATOM 3595 C C . GLN C 1 166 ? 156.399 121.351 154.310 1.00 50.00 166 GLN C C 1
ATOM 3596 O O . GLN C 1 166 ? 155.945 121.581 153.194 1.00 50.00 166 GLN C O 1
ATOM 3602 N N . ALA C 1 167 ? 155.662 121.503 155.401 1.00 50.00 167 ALA C N 1
ATOM 3603 C CA . ALA C 1 167 ? 154.240 121.824 155.345 1.00 50.00 167 ALA C CA 1
ATOM 3604 C C . ALA C 1 167 ? 153.975 123.155 154.688 1.00 50.00 167 ALA C C 1
ATOM 3605 O O . ALA C 1 167 ? 152.909 123.379 154.122 1.00 50.00 167 ALA C O 1
ATOM 3607 N N . ILE C 1 168 ? 154.929 124.057 154.811 1.00 50.00 168 ILE C N 1
ATOM 3608 C CA . ILE C 1 168 ? 154.817 125.404 154.317 1.00 50.00 168 ILE C CA 1
ATOM 3609 C C . ILE C 1 168 ? 155.798 125.682 153.190 1.00 50.00 168 ILE C C 1
ATOM 3610 O O . ILE C 1 168 ? 156.051 126.845 152.858 1.00 50.00 168 ILE C O 1
ATOM 3615 N N . ASN C 1 169 ? 156.390 124.629 152.618 1.00 50.00 169 ASN C N 1
ATOM 3616 C CA . ASN C 1 169 ? 157.439 124.785 151.614 1.00 50.00 169 ASN C CA 1
ATOM 3617 C C . ASN C 1 169 ? 157.070 124.298 150.221 1.00 50.00 169 ASN C C 1
ATOM 3618 O O . ASN C 1 169 ? 157.938 123.877 149.461 1.00 50.00 169 ASN C O 1
ATOM 3623 N N . LEU C 1 170 ? 155.799 124.352 149.863 1.00 50.00 170 LEU C N 1
ATOM 3624 C CA . LEU C 1 170 ? 155.379 123.828 148.557 1.00 50.00 170 LEU C CA 1
ATOM 3625 C C . LEU C 1 170 ? 155.248 124.832 147.383 1.00 50.00 170 LEU C C 1
ATOM 3626 O O . LEU C 1 170 ? 154.801 124.433 146.302 1.00 50.00 170 LEU C O 1
ATOM 3631 N N . LYS C 1 171 ? 155.619 126.122 147.594 1.00 50.00 171 LYS C N 1
ATOM 3632 C CA . LYS C 1 171 ? 155.551 127.203 146.599 1.00 50.00 171 LYS C CA 1
ATOM 3633 C C . LYS C 1 171 ? 156.947 127.787 146.414 1.00 50.00 171 LYS C C 1
ATOM 3634 O O . LYS C 1 171 ? 157.391 128.047 145.289 1.00 50.00 171 LYS C O 1
ATOM 3640 N N . ALA D 1 19 ? 152.956 131.545 117.898 1.00 50.00 19 ALA D N 1
ATOM 3641 C CA . ALA D 1 19 ? 152.819 132.711 118.763 1.00 50.00 19 ALA D CA 1
ATOM 3642 C C . ALA D 1 19 ? 151.588 132.593 119.657 1.00 50.00 19 ALA D C 1
ATOM 3643 O O . ALA D 1 19 ? 151.652 132.853 120.859 1.00 50.00 19 ALA D O 1
ATOM 3645 N N . ALA D 1 20 ? 150.471 132.181 119.067 1.00 50.00 20 ALA D N 1
ATOM 3646 C CA . ALA D 1 20 ? 149.232 132.040 119.819 1.00 50.00 20 ALA D CA 1
ATOM 3647 C C . ALA D 1 20 ? 149.384 130.995 120.917 1.00 50.00 20 ALA D C 1
ATOM 3648 O O . ALA D 1 20 ? 148.916 131.192 122.040 1.00 50.00 20 ALA D O 1
ATOM 3650 N N . TYR D 1 21 ? 150.051 129.891 120.598 1.00 50.00 21 TYR D N 1
ATOM 3651 C CA . TYR D 1 21 ? 150.255 128.832 121.575 1.00 50.00 21 TYR D CA 1
ATOM 3652 C C . TYR D 1 21 ? 151.087 129.346 122.744 1.00 50.00 21 TYR D C 1
ATOM 3653 O O . TYR D 1 21 ? 150.794 129.051 123.903 1.00 50.00 21 TYR D O 1
ATOM 3662 N N . VAL D 1 22 ? 152.124 130.117 122.433 1.00 50.00 22 VAL D N 1
ATOM 3663 C CA . VAL D 1 22 ? 152.985 130.684 123.467 1.00 50.00 22 VAL D CA 1
ATOM 3664 C C . VAL D 1 22 ? 152.212 131.674 124.344 1.00 50.00 22 VAL D C 1
ATOM 3665 O O . VAL D 1 22 ? 152.424 131.742 125.555 1.00 50.00 22 VAL D O 1
ATOM 3669 N N . ALA D 1 23 ? 151.318 132.438 123.721 1.00 50.00 23 ALA D N 1
ATOM 3670 C CA . ALA D 1 23 ? 150.521 133.434 124.429 1.00 50.00 23 ALA D CA 1
ATOM 3671 C C . ALA D 1 23 ? 149.711 132.856 125.589 1.00 50.00 23 ALA D C 1
ATOM 3672 O O . ALA D 1 23 ? 149.870 133.275 126.735 1.00 50.00 23 ALA D O 1
ATOM 3674 N N . TYR D 1 24 ? 148.844 131.895 125.287 1.00 50.00 24 TYR D N 1
ATOM 3675 C CA . TYR D 1 24 ? 147.997 131.283 126.304 1.00 50.00 24 TYR D CA 1
ATOM 3676 C C . TYR D 1 24 ? 148.855 130.437 127.253 1.00 50.00 24 TYR D C 1
ATOM 3677 O O . TYR D 1 24 ? 148.601 130.409 128.453 1.00 50.00 24 TYR D O 1
ATOM 3686 N N . TYR D 1 25 ? 149.877 129.761 126.718 1.00 50.00 25 TYR D N 1
ATOM 3687 C CA . TYR D 1 25 ? 150.809 128.974 127.532 1.00 50.00 25 TYR D CA 1
ATOM 3688 C C . TYR D 1 25 ? 151.583 129.936 128.428 1.00 50.00 25 TYR D C 1
ATOM 3689 O O . TYR D 1 25 ? 151.789 129.700 129.629 1.00 50.00 25 TYR D O 1
ATOM 3698 N N . TYR D 1 26 ? 151.976 131.062 127.832 1.00 50.00 26 TYR D N 1
ATOM 3699 C CA . TYR D 1 26 ? 152.675 132.114 128.544 1.00 50.00 26 TYR D CA 1
ATOM 3700 C C . TYR D 1 26 ? 151.753 132.654 129.630 1.00 50.00 26 TYR D C 1
ATOM 3701 O O . TYR D 1 26 ? 152.194 132.885 130.743 1.00 50.00 26 TYR D O 1
ATOM 3710 N N . ALA D 1 27 ? 150.470 132.835 129.316 1.00 50.00 27 ALA D N 1
ATOM 3711 C CA . ALA D 1 27 ? 149.525 133.316 130.306 1.00 50.00 27 ALA D CA 1
ATOM 3712 C C . ALA D 1 27 ? 149.424 132.323 131.465 1.00 50.00 27 ALA D C 1
ATOM 3713 O O . ALA D 1 27 ? 149.471 132.720 132.619 1.00 50.00 27 ALA D O 1
ATOM 3715 N N . ILE D 1 28 ? 149.349 131.024 131.191 1.00 50.00 28 ILE D N 1
ATOM 3716 C CA . ILE D 1 28 ? 149.269 130.090 132.318 1.00 50.00 28 ILE D CA 1
ATOM 3717 C C . ILE D 1 28 ? 150.542 130.148 133.171 1.00 50.00 28 ILE D C 1
ATOM 3718 O O . ILE D 1 28 ? 150.470 130.081 134.398 1.00 50.00 28 ILE D O 1
ATOM 3723 N N . LYS D 1 29 ? 151.702 130.275 132.528 1.00 50.00 29 LYS D N 1
ATOM 3724 C CA . LYS D 1 29 ? 152.952 130.372 133.278 1.00 50.00 29 LYS D CA 1
ATOM 3725 C C . LYS D 1 29 ? 153.010 131.640 134.144 1.00 50.00 29 LYS D C 1
ATOM 3726 O O . LYS D 1 29 ? 153.503 131.621 135.272 1.00 50.00 29 LYS D O 1
ATOM 3732 N N . GLN D 1 30 ? 152.495 132.733 133.590 1.00 50.00 30 GLN D N 1
ATOM 3733 C CA . GLN D 1 30 ? 152.494 134.061 134.205 1.00 50.00 30 GLN D CA 1
ATOM 3734 C C . GLN D 1 30 ? 151.617 134.289 135.439 1.00 50.00 30 GLN D C 1
ATOM 3735 O O . GLN D 1 30 ? 152.151 134.552 136.518 1.00 50.00 30 GLN D O 1
ATOM 3741 N N . LEU D 1 31 ? 150.292 134.227 135.279 1.00 50.00 31 LEU D N 1
ATOM 3742 C CA . LEU D 1 31 ? 149.393 134.461 136.395 1.00 50.00 31 LEU D CA 1
ATOM 3743 C C . LEU D 1 31 ? 149.720 133.541 137.554 1.00 50.00 31 LEU D C 1
ATOM 3744 O O . LEU D 1 31 ? 149.881 134.007 138.694 1.00 50.00 31 LEU D O 1
ATOM 3749 N N . HIS D 1 32 ? 149.920 132.277 137.186 1.00 50.00 32 HIS D N 1
ATOM 3750 C CA . HIS D 1 32 ? 150.202 131.171 138.060 1.00 50.00 32 HIS D CA 1
ATOM 3751 C C . HIS D 1 32 ? 151.314 131.611 138.924 1.00 50.00 32 HIS D C 1
ATOM 3752 O O . HIS D 1 32 ? 151.225 131.515 140.127 1.00 50.00 32 HIS D O 1
ATOM 3759 N N . GLN D 1 33 ? 152.343 132.142 138.305 1.00 50.00 33 GLN D N 1
ATOM 3760 C CA . GLN D 1 33 ? 153.400 132.723 139.067 1.00 50.00 33 GLN D CA 1
ATOM 3761 C C . GLN D 1 33 ? 152.888 133.787 140.005 1.00 50.00 33 GLN D C 1
ATOM 3762 O O . GLN D 1 33 ? 153.199 133.760 141.214 1.00 50.00 33 GLN D O 1
ATOM 3768 N N . LYS D 1 34 ? 152.022 134.627 139.462 1.00 50.00 34 LYS D N 1
ATOM 3769 C CA . LYS D 1 34 ? 151.416 135.716 140.168 1.00 50.00 34 LYS D CA 1
ATOM 3770 C C . LYS D 1 34 ? 150.911 135.351 141.532 1.00 50.00 34 LYS D C 1
ATOM 3771 O O . LYS D 1 34 ? 151.029 136.144 142.439 1.00 50.00 34 LYS D O 1
ATOM 3777 N N . SER D 1 35 ? 150.316 134.165 141.671 1.00 50.00 35 SER D N 1
ATOM 3778 C CA . SER D 1 35 ? 149.840 133.727 142.984 1.00 50.00 35 SER D CA 1
ATOM 3779 C C . SER D 1 35 ? 151.051 133.388 143.790 1.00 50.00 35 SER D C 1
ATOM 3780 O O . SER D 1 35 ? 151.072 133.625 144.983 1.00 50.00 35 SER D O 1
ATOM 3783 N N . VAL D 1 36 ? 152.082 132.857 143.123 1.00 50.00 36 VAL D N 1
ATOM 3784 C CA . VAL D 1 36 ? 153.366 132.538 143.745 1.00 50.00 36 VAL D CA 1
ATOM 3785 C C . VAL D 1 36 ? 154.144 133.791 144.136 1.00 50.00 36 VAL D C 1
ATOM 3786 O O . VAL D 1 36 ? 154.983 133.753 145.006 1.00 50.00 36 VAL D O 1
ATOM 3790 N N . GLU D 1 37 ? 153.863 134.917 143.495 1.00 50.00 37 GLU D N 1
ATOM 3791 C CA . GLU D 1 37 ? 154.441 136.185 143.869 1.00 50.00 37 GLU D CA 1
ATOM 3792 C C . GLU D 1 37 ? 153.985 136.526 145.278 1.00 50.00 37 GLU D C 1
ATOM 3793 O O . GLU D 1 37 ? 154.759 137.078 146.031 1.00 50.00 37 GLU D O 1
ATOM 3799 N N . ASN D 1 38 ? 152.727 136.257 145.627 1.00 50.00 38 ASN D N 1
ATOM 3800 C CA . ASN D 1 38 ? 152.233 136.521 146.972 1.00 50.00 38 ASN D CA 1
ATOM 3801 C C . ASN D 1 38 ? 152.684 135.566 148.098 1.00 50.00 38 ASN D C 1
ATOM 3802 O O . ASN D 1 38 ? 153.129 136.008 149.137 1.00 50.00 38 ASN D O 1
ATOM 3807 N N . ILE D 1 39 ? 152.565 134.266 147.915 1.00 50.00 39 ILE D N 1
ATOM 3808 C CA . ILE D 1 39 ? 152.983 133.351 148.937 1.00 50.00 39 ILE D CA 1
ATOM 3809 C C . ILE D 1 39 ? 154.460 133.510 149.227 1.00 50.00 39 ILE D C 1
ATOM 3810 O O . ILE D 1 39 ? 154.844 133.512 150.396 1.00 50.00 39 ILE D O 1
ATOM 3815 N N . GLU D 1 40 ? 155.307 133.648 148.202 1.00 50.00 40 GLU D N 1
ATOM 3816 C CA . GLU D 1 40 ? 156.724 133.838 148.465 1.00 50.00 40 GLU D CA 1
ATOM 3817 C C . GLU D 1 40 ? 156.906 135.053 149.357 1.00 50.00 40 GLU D C 1
ATOM 3818 O O . GLU D 1 40 ? 157.723 135.022 150.278 1.00 50.00 40 GLU D O 1
ATOM 3824 N N . TYR D 1 41 ? 156.148 136.120 149.105 1.00 50.00 41 TYR D N 1
ATOM 3825 C CA . TYR D 1 41 ? 156.202 137.289 149.957 1.00 50.00 41 TYR D CA 1
ATOM 3826 C C . TYR D 1 41 ? 155.857 136.957 151.402 1.00 50.00 41 TYR D C 1
ATOM 3827 O O . TYR D 1 41 ? 156.576 137.366 152.316 1.00 50.00 41 TYR D O 1
ATOM 3836 N N . ALA D 1 42 ? 154.741 136.247 151.630 1.00 50.00 42 ALA D N 1
ATOM 3837 C CA . ALA D 1 42 ? 154.337 135.919 152.998 1.00 50.00 42 ALA D CA 1
ATOM 3838 C C . ALA D 1 42 ? 155.385 135.106 153.722 1.00 50.00 42 ALA D C 1
ATOM 3839 O O . ALA D 1 42 ? 155.653 135.341 154.908 1.00 50.00 42 ALA D O 1
ATOM 3841 N N . LYS D 1 43 ? 156.016 134.174 153.021 1.00 50.00 43 LYS D N 1
ATOM 3842 C CA . LYS D 1 43 ? 157.028 133.407 153.689 1.00 50.00 43 LYS D CA 1
ATOM 3843 C C . LYS D 1 43 ? 158.213 134.289 153.995 1.00 50.00 43 LYS D C 1
ATOM 3844 O O . LYS D 1 43 ? 158.750 134.207 155.096 1.00 50.00 43 LYS D O 1
ATOM 3850 N N . TYR D 1 44 ? 158.615 135.164 153.069 1.00 50.00 44 TYR D N 1
ATOM 3851 C CA . TYR D 1 44 ? 159.747 136.037 153.328 1.00 50.00 44 TYR D CA 1
ATOM 3852 C C . TYR D 1 44 ? 159.534 136.825 154.582 1.00 50.00 44 TYR D C 1
ATOM 3853 O O . TYR D 1 44 ? 160.451 136.946 155.391 1.00 50.00 44 TYR D O 1
ATOM 3862 N N . GLN D 1 45 ? 158.354 137.402 154.753 1.00 50.00 45 GLN D N 1
ATOM 3863 C CA . GLN D 1 45 ? 158.155 138.208 155.933 1.00 50.00 45 GLN D CA 1
ATOM 3864 C C . GLN D 1 45 ? 158.320 137.369 157.199 1.00 50.00 45 GLN D C 1
ATOM 3865 O O . GLN D 1 45 ? 158.911 137.838 158.177 1.00 50.00 45 GLN D O 1
ATOM 3871 N N . ALA D 1 46 ? 157.850 136.119 157.193 1.00 50.00 46 ALA D N 1
ATOM 3872 C CA . ALA D 1 46 ? 158.040 135.270 158.364 1.00 50.00 46 ALA D CA 1
ATOM 3873 C C . ALA D 1 46 ? 159.515 134.973 158.610 1.00 50.00 46 ALA D C 1
ATOM 3874 O O . ALA D 1 46 ? 159.953 134.942 159.762 1.00 50.00 46 ALA D O 1
ATOM 3876 N N . VAL D 1 47 ? 160.286 134.803 157.534 1.00 50.00 47 VAL D N 1
ATOM 3877 C CA . VAL D 1 47 ? 161.711 134.515 157.642 1.00 50.00 47 VAL D CA 1
ATOM 3878 C C . VAL D 1 47 ? 162.415 135.706 158.231 1.00 50.00 47 VAL D C 1
ATOM 3879 O O . VAL D 1 47 ? 163.298 135.559 159.073 1.00 50.00 47 VAL D O 1
ATOM 3883 N N . LEU D 1 48 ? 162.049 136.887 157.784 1.00 50.00 48 LEU D N 1
ATOM 3884 C CA . LEU D 1 48 ? 162.672 138.087 158.265 1.00 50.00 48 LEU D CA 1
ATOM 3885 C C . LEU D 1 48 ? 162.482 138.222 159.757 1.00 50.00 48 LEU D C 1
ATOM 3886 O O . LEU D 1 48 ? 163.442 138.532 160.465 1.00 50.00 48 LEU D O 1
ATOM 3891 N N . GLN D 1 49 ? 161.277 137.957 160.264 1.00 50.00 49 GLN D N 1
ATOM 3892 C CA . GLN D 1 49 ? 161.082 138.042 161.704 1.00 50.00 49 GLN D CA 1
ATOM 3893 C C . GLN D 1 49 ? 161.819 136.942 162.460 1.00 50.00 49 GLN D C 1
ATOM 3894 O O . GLN D 1 49 ? 162.377 137.197 163.528 1.00 50.00 49 GLN D O 1
ATOM 3900 N N . ALA D 1 50 ? 161.846 135.723 161.912 1.00 50.00 50 ALA D N 1
ATOM 3901 C CA . ALA D 1 50 ? 162.508 134.621 162.587 1.00 50.00 50 ALA D CA 1
ATOM 3902 C C . ALA D 1 50 ? 163.983 134.878 162.767 1.00 50.00 50 ALA D C 1
ATOM 3903 O O . ALA D 1 50 ? 164.528 134.586 163.831 1.00 50.00 50 ALA D O 1
ATOM 3905 N N . HIS D 1 51 ? 164.628 135.480 161.771 1.00 50.00 51 HIS D N 1
ATOM 3906 C CA . HIS D 1 51 ? 166.039 135.793 161.904 1.00 50.00 51 HIS D CA 1
ATOM 3907 C C . HIS D 1 51 ? 166.268 137.061 162.715 1.00 50.00 51 HIS D C 1
ATOM 3908 O O . HIS D 1 51 ? 167.194 137.121 163.527 1.00 50.00 51 HIS D O 1
ATOM 3915 N N . LYS D 1 52 ? 165.368 138.041 162.639 1.00 50.00 52 LYS D N 1
ATOM 3916 C CA . LYS D 1 52 ? 165.553 139.249 163.432 1.00 50.00 52 LYS D CA 1
ATOM 3917 C C . LYS D 1 52 ? 165.645 138.901 164.909 1.00 50.00 52 LYS D C 1
ATOM 3918 O O . LYS D 1 52 ? 166.452 139.468 165.643 1.00 50.00 52 LYS D O 1
ATOM 3924 N N . SER D 1 53 ? 164.836 137.942 165.349 1.00 50.00 53 SER D N 1
ATOM 3925 C CA . SER D 1 53 ? 164.821 137.509 166.738 1.00 50.00 53 SER D CA 1
ATOM 3926 C C . SER D 1 53 ? 165.912 136.512 167.085 1.00 50.00 53 SER D C 1
ATOM 3927 O O . SER D 1 53 ? 166.111 136.217 168.251 1.00 50.00 53 SER D O 1
ATOM 3930 N N . LEU D 1 54 ? 166.626 135.988 166.103 1.00 50.00 54 LEU D N 1
ATOM 3931 C CA . LEU D 1 54 ? 167.648 134.997 166.364 1.00 50.00 54 LEU D CA 1
ATOM 3932 C C . LEU D 1 54 ? 168.948 135.698 166.593 1.00 50.00 54 LEU D C 1
ATOM 3933 O O . LEU D 1 54 ? 169.730 135.305 167.443 1.00 50.00 54 LEU D O 1
ATOM 3938 N N . TYR D 1 55 ? 169.163 136.774 165.858 1.00 50.00 55 TYR D N 1
ATOM 3939 C CA . TYR D 1 55 ? 170.400 137.540 165.880 1.00 50.00 55 TYR D CA 1
ATOM 3940 C C . TYR D 1 55 ? 170.840 137.884 167.283 1.00 50.00 55 TYR D C 1
ATOM 3941 O O . TYR D 1 55 ? 172.013 137.785 167.598 1.00 50.00 55 TYR D O 1
ATOM 3950 N N . LYS D 1 56 ? 169.931 138.252 168.169 1.00 50.00 56 LYS D N 1
ATOM 3951 C CA . LYS D 1 56 ? 170.322 138.645 169.521 1.00 50.00 56 LYS D CA 1
ATOM 3952 C C . LYS D 1 56 ? 171.096 137.562 170.263 1.00 50.00 56 LYS D C 1
ATOM 3953 O O . LYS D 1 56 ? 171.852 137.846 171.194 1.00 50.00 56 LYS D O 1
ATOM 3959 N N . LEU D 1 57 ? 170.934 136.314 169.858 1.00 50.00 57 LEU D N 1
ATOM 3960 C CA . LEU D 1 57 ? 171.575 135.178 170.474 1.00 50.00 57 LEU D CA 1
ATOM 3961 C C . LEU D 1 57 ? 173.075 135.258 170.270 1.00 50.00 57 LEU D C 1
ATOM 3962 O O . LEU D 1 57 ? 173.842 134.717 171.065 1.00 50.00 57 LEU D O 1
ATOM 3967 N N . LEU D 1 58 ? 173.496 135.964 169.225 1.00 50.00 58 LEU D N 1
ATOM 3968 C CA . LEU D 1 58 ? 174.888 136.098 168.861 1.00 50.00 58 LEU D CA 1
ATOM 3969 C C . LEU D 1 58 ? 175.649 136.922 169.842 1.00 50.00 58 LEU D C 1
ATOM 3970 O O . LEU D 1 58 ? 176.868 136.850 169.861 1.00 50.00 58 LEU D O 1
ATOM 3975 N N . ARG D 1 59 ? 174.998 137.678 170.712 1.00 50.00 59 ARG D N 1
ATOM 3976 C CA . ARG D 1 59 ? 175.819 138.448 171.621 1.00 50.00 59 ARG D CA 1
ATOM 3977 C C . ARG D 1 59 ? 176.665 137.508 172.475 1.00 50.00 59 ARG D C 1
ATOM 3978 O O . ARG D 1 59 ? 177.789 137.835 172.828 1.00 50.00 59 ARG D O 1
ATOM 3986 N N . PHE D 1 60 ? 176.198 136.283 172.713 1.00 50.00 60 PHE D N 1
ATOM 3987 C CA . PHE D 1 60 ? 176.913 135.344 173.548 1.00 50.00 60 PHE D CA 1
ATOM 3988 C C . PHE D 1 60 ? 178.152 134.797 172.873 1.00 50.00 60 PHE D C 1
ATOM 3989 O O . PHE D 1 60 ? 179.042 134.269 173.526 1.00 50.00 60 PHE D O 1
ATOM 3997 N N . THR D 1 61 ? 178.208 134.879 171.566 1.00 50.00 61 THR D N 1
ATOM 3998 C CA . THR D 1 61 ? 179.275 134.266 170.819 1.00 50.00 61 THR D CA 1
ATOM 3999 C C . THR D 1 61 ? 180.285 135.304 170.355 1.00 50.00 61 THR D C 1
ATOM 4000 O O . THR D 1 61 ? 181.229 134.974 169.636 1.00 50.00 61 THR D O 1
ATOM 4004 N N . THR D 1 62 ? 180.112 136.556 170.772 1.00 50.00 62 THR D N 1
ATOM 4005 C CA . THR D 1 62 ? 180.986 137.617 170.297 1.00 50.00 62 THR D CA 1
ATOM 4006 C C . THR D 1 62 ? 182.439 137.457 170.687 1.00 50.00 62 THR D C 1
ATOM 4007 O O . THR D 1 62 ? 182.782 136.889 171.725 1.00 50.00 62 THR D O 1
ATOM 4011 N N . ASN D 1 63 ? 183.309 137.988 169.837 1.00 50.00 63 ASN D N 1
ATOM 4012 C CA . ASN D 1 63 ? 184.742 138.000 170.059 1.00 50.00 63 ASN D CA 1
ATOM 4013 C C . ASN D 1 63 ? 185.221 139.340 170.614 1.00 50.00 63 ASN D C 1
ATOM 4014 O O . ASN D 1 63 ? 186.424 139.607 170.674 1.00 50.00 63 ASN D O 1
ATOM 4019 N N . THR D 1 64 ? 184.269 140.154 171.047 1.00 50.00 64 THR D N 1
ATOM 4020 C CA . THR D 1 64 ? 184.514 141.455 171.642 1.00 50.00 64 THR D CA 1
ATOM 4021 C C . THR D 1 64 ? 184.026 141.409 173.071 1.00 50.00 64 THR D C 1
ATOM 4022 O O . THR D 1 64 ? 183.318 140.489 173.466 1.00 50.00 64 THR D O 1
ATOM 4026 N N . GLU D 1 65 ? 184.353 142.403 173.866 1.00 50.00 65 GLU D N 1
ATOM 4027 C CA . GLU D 1 65 ? 183.820 142.361 175.214 1.00 50.00 65 GLU D CA 1
ATOM 4028 C C . GLU D 1 65 ? 182.384 142.830 175.180 1.00 50.00 65 GLU D C 1
ATOM 4029 O O . GLU D 1 65 ? 181.990 143.558 174.264 1.00 50.00 65 GLU D O 1
ATOM 4035 N N . ASN D 1 66 ? 181.610 142.399 176.163 1.00 50.00 66 ASN D N 1
ATOM 4036 C CA . ASN D 1 66 ? 180.205 142.730 176.246 1.00 50.00 66 ASN D CA 1
ATOM 4037 C C . ASN D 1 66 ? 179.762 142.734 177.702 1.00 50.00 66 ASN D C 1
ATOM 4038 O O . ASN D 1 66 ? 180.554 142.448 178.597 1.00 50.00 66 ASN D O 1
ATOM 4043 N N . GLU D 1 67 ? 178.487 143.023 177.928 1.00 50.00 67 GLU D N 1
ATOM 4044 C CA . GLU D 1 67 ? 177.878 143.033 179.252 1.00 50.00 67 GLU D CA 1
ATOM 4045 C C . GLU D 1 67 ? 177.907 141.649 179.876 1.00 50.00 67 GLU D C 1
ATOM 4046 O O . GLU D 1 67 ? 178.060 141.495 181.088 1.00 50.00 67 GLU D O 1
ATOM 4052 N N . ASP D 1 68 ? 177.743 140.639 179.036 1.00 50.00 68 ASP D N 1
ATOM 4053 C CA . ASP D 1 68 ? 177.725 139.260 179.446 1.00 50.00 68 ASP D CA 1
ATOM 4054 C C . ASP D 1 68 ? 178.791 138.405 178.726 1.00 50.00 68 ASP D C 1
ATOM 4055 O O . ASP D 1 68 ? 179.857 138.156 179.305 1.00 50.00 68 ASP D O 1
ATOM 4060 N N . SER D 1 69 ? 178.537 137.977 177.494 1.00 50.00 69 SER D N 1
ATOM 4061 C CA . SER D 1 69 ? 179.419 137.087 176.731 1.00 50.00 69 SER D CA 1
ATOM 4062 C C . SER D 1 69 ? 179.575 135.747 177.417 1.00 50.00 69 SER D C 1
ATOM 4063 O O . SER D 1 69 ? 179.043 135.494 178.501 1.00 50.00 69 SER D O 1
ATOM 4066 N N . ILE D 1 70 ? 180.321 134.887 176.762 1.00 50.00 70 ILE D N 1
ATOM 4067 C CA . ILE D 1 70 ? 180.680 133.574 177.265 1.00 50.00 70 ILE D CA 1
ATOM 4068 C C . ILE D 1 70 ? 182.131 133.547 177.597 1.00 50.00 70 ILE D C 1
ATOM 4069 O O . ILE D 1 70 ? 182.554 133.002 178.616 1.00 50.00 70 ILE D O 1
ATOM 4074 N N . LEU D 1 71 ? 182.917 134.053 176.677 1.00 50.00 71 LEU D N 1
ATOM 4075 C CA . LEU D 1 71 ? 184.338 134.018 176.826 1.00 50.00 71 LEU D CA 1
ATOM 4076 C C . LEU D 1 71 ? 184.850 135.437 177.091 1.00 50.00 71 LEU D C 1
ATOM 4077 O O . LEU D 1 71 ? 184.314 136.390 176.503 1.00 50.00 71 LEU D O 1
ATOM 4082 N N . ILE D 1 72 ? 185.834 135.578 178.002 1.00 50.00 72 ILE D N 1
ATOM 4083 C CA . ILE D 1 72 ? 186.491 136.874 178.282 1.00 50.00 72 ILE D CA 1
ATOM 4084 C C . ILE D 1 72 ? 187.970 136.878 177.864 1.00 50.00 72 ILE D C 1
ATOM 4085 O O . ILE D 1 72 ? 188.748 135.970 178.207 1.00 50.00 72 ILE D O 1
ATOM 4090 N N . TRP D 1 73 ? 188.357 137.913 177.112 1.00 50.00 73 TRP D N 1
ATOM 4091 C CA . TRP D 1 73 ? 189.716 138.058 176.593 1.00 50.00 73 TRP D CA 1
ATOM 4092 C C . TRP D 1 73 ? 190.712 138.671 177.572 1.00 50.00 73 TRP D C 1
ATOM 4093 O O . TRP D 1 73 ? 190.417 139.653 178.254 1.00 50.00 73 TRP D O 1
ATOM 4104 N N . GLU D 1 74 ? 191.900 138.080 177.639 1.00 50.00 74 GLU D N 1
ATOM 4105 C CA . GLU D 1 74 ? 192.944 138.562 178.535 1.00 50.00 74 GLU D CA 1
ATOM 4106 C C . GLU D 1 74 ? 194.332 138.316 177.955 1.00 50.00 74 GLU D C 1
ATOM 4107 O O . GLU D 1 74 ? 194.588 137.274 177.351 1.00 50.00 74 GLU D O 1
ATOM 4113 N N . LYS D 1 75 ? 195.225 139.281 178.145 1.00 50.00 75 LYS D N 1
ATOM 4114 C CA . LYS D 1 75 ? 196.590 139.173 177.644 1.00 50.00 75 LYS D CA 1
ATOM 4115 C C . LYS D 1 75 ? 197.521 140.131 178.378 1.00 50.00 75 LYS D C 1
ATOM 4116 O O . LYS D 1 75 ? 197.122 141.234 178.752 1.00 50.00 75 LYS D O 1
ATOM 4122 N N . TYR D 1 85 ? 193.326 133.993 180.511 1.00 50.00 85 TYR D N 1
ATOM 4123 C CA . TYR D 1 85 ? 193.348 133.757 179.074 1.00 50.00 85 TYR D CA 1
ATOM 4124 C C . TYR D 1 85 ? 192.122 132.946 178.619 1.00 50.00 85 TYR D C 1
ATOM 4125 O O . TYR D 1 85 ? 191.955 131.784 178.944 1.00 50.00 85 TYR D O 1
ATOM 4134 N N . TYR D 1 86 ? 191.271 133.601 177.858 1.00 50.00 86 TYR D N 1
ATOM 4135 C CA . TYR D 1 86 ? 189.998 133.048 177.375 1.00 50.00 86 TYR D CA 1
ATOM 4136 C C . TYR D 1 86 ? 189.213 132.331 178.454 1.00 50.00 86 TYR D C 1
ATOM 4137 O O . TYR D 1 86 ? 189.002 131.127 178.370 1.00 50.00 86 TYR D O 1
ATOM 4146 N N . PHE D 1 87 ? 188.852 133.043 179.495 1.00 50.00 87 PHE D N 1
ATOM 4147 C CA . PHE D 1 87 ? 188.185 132.366 180.590 1.00 50.00 87 PHE D CA 1
ATOM 4148 C C . PHE D 1 87 ? 186.719 132.202 180.268 1.00 50.00 87 PHE D C 1
ATOM 4149 O O . PHE D 1 87 ? 186.103 133.093 179.681 1.00 50.00 87 PHE D O 1
ATOM 4157 N N . ARG D 1 88 ? 186.155 131.051 180.606 1.00 50.00 88 ARG D N 1
ATOM 4158 C CA . ARG D 1 88 ? 184.725 130.854 180.424 1.00 50.00 88 ARG D CA 1
ATOM 4159 C C . ARG D 1 88 ? 183.948 131.442 181.583 1.00 50.00 88 ARG D C 1
ATOM 4160 O O . ARG D 1 88 ? 184.377 131.376 182.745 1.00 50.00 88 ARG D O 1
ATOM 4168 N N . LYS D 1 89 ? 182.756 131.923 181.290 1.00 50.00 89 LYS D N 1
ATOM 4169 C CA . LYS D 1 89 ? 181.843 132.405 182.298 1.00 50.00 89 LYS D CA 1
ATOM 4170 C C . LYS D 1 89 ? 180.686 131.439 182.496 1.00 50.00 89 LYS D C 1
ATOM 4171 O O . LYS D 1 89 ? 180.354 130.631 181.628 1.00 50.00 89 LYS D O 1
ATOM 4177 N N . GLU D 1 90 ? 179.961 131.621 183.584 1.00 50.00 90 GLU D N 1
ATOM 4178 C CA . GLU D 1 90 ? 178.829 130.762 183.884 1.00 50.00 90 GLU D CA 1
ATOM 4179 C C . GLU D 1 90 ? 177.582 131.221 183.158 1.00 50.00 90 GLU D C 1
ATOM 4180 O O . GLU D 1 90 ? 176.513 130.619 183.289 1.00 50.00 90 GLU D O 1
ATOM 4186 N N . ASN D 1 91 ? 177.760 132.231 182.292 1.00 50.00 91 ASN D N 1
ATOM 4187 C CA . ASN D 1 91 ? 176.734 132.806 181.432 1.00 50.00 91 ASN D CA 1
ATOM 4188 C C . ASN D 1 91 ? 176.339 131.800 180.382 1.00 50.00 91 ASN D C 1
ATOM 4189 O O . ASN D 1 91 ? 175.330 131.983 179.709 1.00 50.00 91 ASN D O 1
ATOM 4194 N N . ILE D 1 92 ? 177.057 130.684 180.329 1.00 50.00 92 ILE D N 1
ATOM 4195 C CA . ILE D 1 92 ? 176.699 129.586 179.469 1.00 50.00 92 ILE D CA 1
ATOM 4196 C C . ILE D 1 92 ? 175.283 129.171 179.816 1.00 50.00 92 ILE D C 1
ATOM 4197 O O . ILE D 1 92 ? 174.556 128.752 178.918 1.00 50.00 92 ILE D O 1
ATOM 4202 N N . ARG D 1 93 ? 174.877 129.251 181.090 1.00 50.00 93 ARG D N 1
ATOM 4203 C CA . ARG D 1 93 ? 173.508 128.894 181.416 1.00 50.00 93 ARG D CA 1
ATOM 4204 C C . ARG D 1 93 ? 172.511 129.828 180.732 1.00 50.00 93 ARG D C 1
ATOM 4205 O O . ARG D 1 93 ? 171.413 129.396 180.366 1.00 50.00 93 ARG D O 1
ATOM 4213 N N . LYS D 1 94 ? 172.853 131.112 180.573 1.00 50.00 94 LYS D N 1
ATOM 4214 C CA . LYS D 1 94 ? 171.940 132.043 179.950 1.00 50.00 94 LYS D CA 1
ATOM 4215 C C . LYS D 1 94 ? 171.848 131.700 178.487 1.00 50.00 94 LYS D C 1
ATOM 4216 O O . LYS D 1 94 ? 170.757 131.707 177.926 1.00 50.00 94 LYS D O 1
ATOM 4222 N N . PHE D 1 95 ? 172.985 131.342 177.889 1.00 50.00 95 PHE D N 1
ATOM 4223 C CA . PHE D 1 95 ? 173.029 130.969 176.487 1.00 50.00 95 PHE D CA 1
ATOM 4224 C C . PHE D 1 95 ? 172.139 129.797 176.204 1.00 50.00 95 PHE D C 1
ATOM 4225 O O . PHE D 1 95 ? 171.350 129.846 175.263 1.00 50.00 95 PHE D O 1
ATOM 4233 N N . ILE D 1 96 ? 172.241 128.741 177.004 1.00 50.00 96 ILE D N 1
ATOM 4234 C CA . ILE D 1 96 ? 171.436 127.570 176.738 1.00 50.00 96 ILE D CA 1
ATOM 4235 C C . ILE D 1 96 ? 169.957 127.904 176.852 1.00 50.00 96 ILE D C 1
ATOM 4236 O O . ILE D 1 96 ? 169.164 127.449 176.024 1.00 50.00 96 ILE D O 1
ATOM 4241 N N . LYS D 1 97 ? 169.558 128.674 177.863 1.00 50.00 97 LYS D N 1
ATOM 4242 C CA . LYS D 1 97 ? 168.148 129.006 177.981 1.00 50.00 97 LYS D CA 1
ATOM 4243 C C . LYS D 1 97 ? 167.654 129.873 176.815 1.00 50.00 97 LYS D C 1
ATOM 4244 O O . LYS D 1 97 ? 166.562 129.637 176.277 1.00 50.00 97 LYS D O 1
ATOM 4250 N N . GLU D 1 98 ? 168.461 130.842 176.367 1.00 50.00 98 GLU D N 1
ATOM 4251 C CA . GLU D 1 98 ? 168.029 131.693 175.269 1.00 50.00 98 GLU D CA 1
ATOM 4252 C C . GLU D 1 98 ? 167.954 130.872 174.000 1.00 50.00 98 GLU D C 1
ATOM 4253 O O . GLU D 1 98 ? 167.037 131.049 173.200 1.00 50.00 98 GLU D O 1
ATOM 4259 N N . LEU D 1 99 ? 168.868 129.922 173.844 1.00 50.00 99 LEU D N 1
ATOM 4260 C CA . LEU D 1 99 ? 168.898 129.060 172.690 1.00 50.00 99 LEU D CA 1
ATOM 4261 C C . LEU D 1 99 ? 167.643 128.224 172.583 1.00 50.00 99 LEU D C 1
ATOM 4262 O O . LEU D 1 99 ? 167.042 128.135 171.513 1.00 50.00 99 LEU D O 1
ATOM 4267 N N . SER D 1 100 ? 167.215 127.614 173.679 1.00 50.00 100 SER D N 1
ATOM 4268 C CA . SER D 1 100 ? 166.011 126.799 173.641 1.00 50.00 100 SER D CA 1
ATOM 4269 C C . SER D 1 100 ? 164.794 127.619 173.262 1.00 50.00 100 SER D C 1
ATOM 4270 O O . SER D 1 100 ? 163.978 127.206 172.414 1.00 50.00 100 SER D O 1
ATOM 4273 N N . LYS D 1 101 ? 164.680 128.811 173.850 1.00 50.00 101 LYS D N 1
ATOM 4274 C CA . LYS D 1 101 ? 163.544 129.635 173.523 1.00 50.00 101 LYS D CA 1
ATOM 4275 C C . LYS D 1 101 ? 163.524 130.049 172.064 1.00 50.00 101 LYS D C 1
ATOM 4276 O O . LYS D 1 101 ? 162.482 129.949 171.411 1.00 50.00 101 LYS D O 1
ATOM 4282 N N . GLU D 1 102 ? 164.662 130.449 171.505 1.00 50.00 102 GLU D N 1
ATOM 4283 C CA . GLU D 1 102 ? 164.590 130.924 170.141 1.00 50.00 102 GLU D CA 1
ATOM 4284 C C . GLU D 1 102 ? 164.416 129.828 169.115 1.00 50.00 102 GLU D C 1
ATOM 4285 O O . GLU D 1 102 ? 163.669 130.003 168.148 1.00 50.00 102 GLU D O 1
ATOM 4291 N N . ILE D 1 103 ? 165.049 128.681 169.311 1.00 50.00 103 ILE D N 1
ATOM 4292 C CA . ILE D 1 103 ? 164.936 127.659 168.297 1.00 50.00 103 ILE D CA 1
ATOM 4293 C C . ILE D 1 103 ? 163.581 126.984 168.334 1.00 50.00 103 ILE D C 1
ATOM 4294 O O . ILE D 1 103 ? 162.983 126.764 167.274 1.00 50.00 103 ILE D O 1
ATOM 4299 N N . TYR D 1 104 ? 163.080 126.636 169.520 1.00 50.00 104 TYR D N 1
ATOM 4300 C CA . TYR D 1 104 ? 161.812 125.947 169.559 1.00 50.00 104 TYR D CA 1
ATOM 4301 C C . TYR D 1 104 ? 160.633 126.781 169.988 1.00 50.00 104 TYR D C 1
ATOM 4302 O O . TYR D 1 104 ? 159.683 126.913 169.226 1.00 50.00 104 TYR D O 1
ATOM 4311 N N . ASN D 1 105 ? 160.685 127.444 171.138 1.00 50.00 105 ASN D N 1
ATOM 4312 C CA . ASN D 1 105 ? 159.439 128.085 171.598 1.00 50.00 105 ASN D CA 1
ATOM 4313 C C . ASN D 1 105 ? 158.937 129.198 170.689 1.00 50.00 105 ASN D C 1
ATOM 4314 O O . ASN D 1 105 ? 157.731 129.355 170.496 1.00 50.00 105 ASN D O 1
ATOM 4319 N N . GLU D 1 106 ? 159.853 129.926 170.078 1.00 50.00 106 GLU D N 1
ATOM 4320 C CA . GLU D 1 106 ? 159.491 131.021 169.187 1.00 50.00 106 GLU D CA 1
ATOM 4321 C C . GLU D 1 106 ? 159.379 130.569 167.726 1.00 50.00 106 GLU D C 1
ATOM 4322 O O . GLU D 1 106 ? 159.160 131.387 166.831 1.00 50.00 106 GLU D O 1
ATOM 4328 N N . GLY D 1 107 ? 159.637 129.292 167.468 1.00 50.00 107 GLY D N 1
ATOM 4329 C CA . GLY D 1 107 ? 159.553 128.717 166.135 1.00 50.00 107 GLY D CA 1
ATOM 4330 C C . GLY D 1 107 ? 160.675 129.081 165.164 1.00 50.00 107 GLY D C 1
ATOM 4331 O O . GLY D 1 107 ? 160.525 128.862 163.962 1.00 50.00 107 GLY D O 1
ATOM 4332 N N . CYS D 1 108 ? 161.827 129.585 165.616 1.00 50.00 108 CYS D N 1
ATOM 4333 C CA . CYS D 1 108 ? 162.835 129.997 164.653 1.00 50.00 108 CYS D CA 1
ATOM 4334 C C . CYS D 1 108 ? 163.343 128.859 163.808 1.00 50.00 108 CYS D C 1
ATOM 4335 O O . CYS D 1 108 ? 163.625 129.057 162.625 1.00 50.00 108 CYS D O 1
ATOM 4338 N N . GLY D 1 109 ? 163.431 127.661 164.387 1.00 50.00 109 GLY D N 1
ATOM 4339 C CA . GLY D 1 109 ? 163.985 126.487 163.737 1.00 50.00 109 GLY D CA 1
ATOM 4340 C C . GLY D 1 109 ? 163.376 126.179 162.371 1.00 50.00 109 GLY D C 1
ATOM 4341 O O . GLY D 1 109 ? 164.028 125.528 161.554 1.00 50.00 109 GLY D O 1
ATOM 4342 N N . ILE D 1 110 ? 162.148 126.623 162.115 1.00 50.00 110 ILE D N 1
ATOM 4343 C CA . ILE D 1 110 ? 161.479 126.401 160.842 1.00 50.00 110 ILE D CA 1
ATOM 4344 C C . ILE D 1 110 ? 162.085 127.181 159.688 1.00 50.00 110 ILE D C 1
ATOM 4345 O O . ILE D 1 110 ? 162.108 126.704 158.554 1.00 50.00 110 ILE D O 1
ATOM 4350 N N . PHE D 1 111 ? 162.461 128.426 159.943 1.00 50.00 111 PHE D N 1
ATOM 4351 C CA . PHE D 1 111 ? 162.853 129.350 158.900 1.00 50.00 111 PHE D CA 1
ATOM 4352 C C . PHE D 1 111 ? 164.339 129.531 158.752 1.00 50.00 111 PHE D C 1
ATOM 4353 O O . PHE D 1 111 ? 164.802 130.436 158.052 1.00 50.00 111 PHE D O 1
ATOM 4361 N N . MET D 1 112 ? 165.090 128.705 159.426 1.00 50.00 112 MET D N 1
ATOM 4362 C CA . MET D 1 112 ? 166.524 128.789 159.362 1.00 50.00 112 MET D CA 1
ATOM 4363 C C . MET D 1 112 ? 167.071 127.558 158.691 1.00 50.00 112 MET D C 1
ATOM 4364 O O . MET D 1 112 ? 166.498 126.476 158.792 1.00 50.00 112 MET D O 1
ATOM 4369 N N . SER D 1 113 ? 168.178 127.746 158.000 1.00 49.88 113 SER D N 1
ATOM 4370 C CA . SER D 1 113 ? 168.852 126.721 157.241 1.00 49.88 113 SER D CA 1
ATOM 4371 C C . SER D 1 113 ? 169.531 125.675 158.079 1.00 49.88 113 SER D C 1
ATOM 4372 O O . SER D 1 113 ? 169.796 125.875 159.270 1.00 49.88 113 SER D O 1
ATOM 4375 N N . LYS D 1 114 ? 169.845 124.553 157.431 1.00 49.88 114 LYS D N 1
ATOM 4376 C CA . LYS D 1 114 ? 170.558 123.482 158.088 1.00 49.88 114 LYS D CA 1
ATOM 4377 C C . LYS D 1 114 ? 171.938 123.923 158.507 1.00 49.88 114 LYS D C 1
ATOM 4378 O O . LYS D 1 114 ? 172.449 123.454 159.522 1.00 49.88 114 LYS D O 1
ATOM 4384 N N . GLU D 1 115 ? 172.560 124.801 157.735 1.00 49.88 115 GLU D N 1
ATOM 4385 C CA . GLU D 1 115 ? 173.879 125.267 158.086 1.00 49.88 115 GLU D CA 1
ATOM 4386 C C . GLU D 1 115 ? 173.817 126.096 159.358 1.00 49.88 115 GLU D C 1
ATOM 4387 O O . GLU D 1 115 ? 174.656 125.926 160.245 1.00 49.88 115 GLU D O 1
ATOM 4393 N N . ALA D 1 116 ? 172.815 126.967 159.490 1.00 49.88 116 ALA D N 1
ATOM 4394 C CA . ALA D 1 116 ? 172.730 127.755 160.705 1.00 49.88 116 ALA D CA 1
ATOM 4395 C C . ALA D 1 116 ? 172.513 126.860 161.908 1.00 49.88 116 ALA D C 1
ATOM 4396 O O . ALA D 1 116 ? 173.136 127.060 162.952 1.00 49.88 116 ALA D O 1
ATOM 4398 N N . LEU D 1 117 ? 171.680 125.827 161.759 1.00 50.00 117 LEU D N 1
ATOM 4399 C CA . LEU D 1 117 ? 171.428 124.934 162.874 1.00 50.00 117 LEU D CA 1
ATOM 4400 C C . LEU D 1 117 ? 172.645 124.110 163.222 1.00 50.00 117 LEU D C 1
ATOM 4401 O O . LEU D 1 117 ? 172.918 123.896 164.405 1.00 50.00 117 LEU D O 1
ATOM 4406 N N . SER D 1 118 ? 173.404 123.674 162.223 1.00 50.00 118 SER D N 1
ATOM 4407 C CA . SER D 1 118 ? 174.597 122.893 162.477 1.00 50.00 118 SER D CA 1
ATOM 4408 C C . SER D 1 118 ? 175.614 123.713 163.251 1.00 50.00 118 SER D C 1
ATOM 4409 O O . SER D 1 118 ? 176.196 123.222 164.223 1.00 50.00 118 SER D O 1
ATOM 4412 N N . LEU D 1 119 ? 175.813 124.975 162.853 1.00 50.00 119 LEU D N 1
ATOM 4413 C CA . LEU D 1 119 ? 176.768 125.833 163.531 1.00 50.00 119 LEU D CA 1
ATOM 4414 C C . LEU D 1 119 ? 176.365 126.105 164.966 1.00 50.00 119 LEU D C 1
ATOM 4415 O O . LEU D 1 119 ? 177.205 126.049 165.871 1.00 50.00 119 LEU D O 1
ATOM 4420 N N . ILE D 1 120 ? 175.078 126.313 165.206 1.00 50.00 120 ILE D N 1
ATOM 4421 C CA . ILE D 1 120 ? 174.627 126.541 166.559 1.00 50.00 120 ILE D CA 1
ATOM 4422 C C . ILE D 1 120 ? 174.815 125.299 167.391 1.00 50.00 120 ILE D C 1
ATOM 4423 O O . ILE D 1 120 ? 175.241 125.401 168.541 1.00 50.00 120 ILE D O 1
ATOM 4428 N N . SER D 1 121 ? 174.472 124.133 166.845 1.00 50.00 121 SER D N 1
ATOM 4429 C CA . SER D 1 121 ? 174.607 122.891 167.575 1.00 50.00 121 SER D CA 1
ATOM 4430 C C . SER D 1 121 ? 176.049 122.632 167.967 1.00 50.00 121 SER D C 1
ATOM 4431 O O . SER D 1 121 ? 176.314 122.255 169.115 1.00 50.00 121 SER D O 1
ATOM 4434 N N . GLU D 1 122 ? 177.000 122.848 167.051 1.00 50.00 122 GLU D N 1
ATOM 4435 C CA . GLU D 1 122 ? 178.385 122.629 167.422 1.00 50.00 122 GLU D CA 1
ATOM 4436 C C . GLU D 1 122 ? 178.801 123.578 168.532 1.00 50.00 122 GLU D C 1
ATOM 4437 O O . GLU D 1 122 ? 179.464 123.161 169.488 1.00 50.00 122 GLU D O 1
ATOM 4443 N N . TYR D 1 123 ? 178.414 124.853 168.429 1.00 50.00 123 TYR D N 1
ATOM 4444 C CA . TYR D 1 123 ? 178.798 125.805 169.448 1.00 50.00 123 TYR D CA 1
ATOM 4445 C C . TYR D 1 123 ? 178.264 125.341 170.779 1.00 50.00 123 TYR D C 1
ATOM 4446 O O . TYR D 1 123 ? 178.990 125.334 171.777 1.00 50.00 123 TYR D O 1
ATOM 4455 N N . ARG D 1 124 ? 176.981 124.946 170.804 1.00 50.00 124 ARG D N 1
ATOM 4456 C CA . ARG D 1 124 ? 176.340 124.511 172.025 1.00 50.00 124 ARG D CA 1
ATOM 4457 C C . ARG D 1 124 ? 177.113 123.400 172.664 1.00 50.00 124 ARG D C 1
ATOM 4458 O O . ARG D 1 124 ? 177.372 123.443 173.862 1.00 50.00 124 ARG D O 1
ATOM 4466 N N . ASN D 1 125 ? 177.543 122.427 171.879 1.00 50.00 125 ASN D N 1
ATOM 4467 C CA . ASN D 1 125 ? 178.270 121.322 172.458 1.00 50.00 125 ASN D CA 1
ATOM 4468 C C . ASN D 1 125 ? 179.633 121.734 173.011 1.00 50.00 125 ASN D C 1
ATOM 4469 O O . ASN D 1 125 ? 180.089 121.165 174.006 1.00 50.00 125 ASN D O 1
ATOM 4474 N N . ILE D 1 126 ? 180.272 122.751 172.437 1.00 50.00 126 ILE D N 1
ATOM 4475 C CA . ILE D 1 126 ? 181.558 123.170 172.970 1.00 50.00 126 ILE D CA 1
ATOM 4476 C C . ILE D 1 126 ? 181.372 123.797 174.350 1.00 50.00 126 ILE D C 1
ATOM 4477 O O . ILE D 1 126 ? 182.079 123.441 175.298 1.00 50.00 126 ILE D O 1
ATOM 4482 N N . VAL D 1 127 ? 180.404 124.704 174.478 1.00 50.00 127 VAL D N 1
ATOM 4483 C CA . VAL D 1 127 ? 180.215 125.368 175.765 1.00 50.00 127 VAL D CA 1
ATOM 4484 C C . VAL D 1 127 ? 179.564 124.458 176.797 1.00 50.00 127 VAL D C 1
ATOM 4485 O O . VAL D 1 127 ? 179.852 124.544 177.997 1.00 50.00 127 VAL D O 1
ATOM 4489 N N . TYR D 1 128 ? 178.680 123.590 176.345 1.00 50.00 128 TYR D N 1
ATOM 4490 C CA . TYR D 1 128 ? 178.026 122.655 177.219 1.00 50.00 128 TYR D CA 1
ATOM 4491 C C . TYR D 1 128 ? 179.080 121.716 177.776 1.00 50.00 128 TYR D C 1
ATOM 4492 O O . TYR D 1 128 ? 179.095 121.449 178.979 1.00 50.00 128 TYR D O 1
ATOM 4501 N N . GLY D 1 129 ? 179.952 121.218 176.906 1.00 49.88 129 GLY D N 1
ATOM 4502 C CA . GLY D 1 129 ? 181.009 120.316 177.323 1.00 49.88 129 GLY D CA 1
ATOM 4503 C C . GLY D 1 129 ? 181.872 120.951 178.393 1.00 49.88 129 GLY D C 1
ATOM 4504 O O . GLY D 1 129 ? 182.261 120.300 179.362 1.00 49.88 129 GLY D O 1
ATOM 4505 N N . PHE D 1 130 ? 182.171 122.233 178.215 1.00 49.88 130 PHE D N 1
ATOM 4506 C CA . PHE D 1 130 ? 182.987 122.967 179.171 1.00 49.88 130 PHE D CA 1
ATOM 4507 C C . PHE D 1 130 ? 182.359 122.914 180.558 1.00 49.88 130 PHE D C 1
ATOM 4508 O O . PHE D 1 130 ? 183.039 122.647 181.548 1.00 49.88 130 PHE D O 1
ATOM 4516 N N . MET D 1 131 ? 181.056 123.166 180.621 1.00 50.00 131 MET D N 1
ATOM 4517 C CA . MET D 1 131 ? 180.343 123.154 181.884 1.00 50.00 131 MET D CA 1
ATOM 4518 C C . MET D 1 131 ? 180.329 121.762 182.500 1.00 50.00 131 MET D C 1
ATOM 4519 O O . MET D 1 131 ? 180.433 121.623 183.728 1.00 50.00 131 MET D O 1
ATOM 4524 N N . LEU D 1 132 ? 180.207 120.731 181.657 1.00 50.00 132 LEU D N 1
ATOM 4525 C CA . LEU D 1 132 ? 180.199 119.365 182.156 1.00 50.00 132 LEU D CA 1
ATOM 4526 C C . LEU D 1 132 ? 181.547 119.026 182.761 1.00 50.00 132 LEU D C 1
ATOM 4527 O O . LEU D 1 132 ? 181.617 118.317 183.763 1.00 50.00 132 LEU D O 1
ATOM 4532 N N . SER D 1 133 ? 182.633 119.527 182.178 1.00 50.00 133 SER D N 1
ATOM 4533 C CA . SER D 1 133 ? 183.938 119.274 182.758 1.00 50.00 133 SER D CA 1
ATOM 4534 C C . SER D 1 133 ? 184.100 120.012 184.080 1.00 50.00 133 SER D C 1
ATOM 4535 O O . SER D 1 133 ? 184.685 119.480 185.026 1.00 50.00 133 SER D O 1
ATOM 4538 N N . ALA D 1 134 ? 183.550 121.228 184.176 1.00 50.00 134 ALA D N 1
ATOM 4539 C CA . ALA D 1 134 ? 183.702 122.016 185.391 1.00 50.00 134 ALA D CA 1
ATOM 4540 C C . ALA D 1 134 ? 183.146 121.309 186.623 1.00 50.00 134 ALA D C 1
ATOM 4541 O O . ALA D 1 134 ? 183.778 121.334 187.680 1.00 50.00 134 ALA D O 1
ATOM 4543 N N . GLN D 1 135 ? 182.003 120.622 186.499 1.00 50.00 135 GLN D N 1
ATOM 4544 C CA . GLN D 1 135 ? 181.454 119.906 187.661 1.00 50.00 135 GLN D CA 1
ATOM 4545 C C . GLN D 1 135 ? 181.417 120.796 188.889 1.00 50.00 135 GLN D C 1
ATOM 4546 O O . GLN D 1 135 ? 180.640 121.753 188.965 1.00 50.00 135 GLN D O 1
ATOM 4552 N N . ASN D 1 136 ? 182.261 120.488 189.880 1.00 50.00 136 ASN D N 1
ATOM 4553 C CA . ASN D 1 136 ? 182.293 121.227 191.135 1.00 50.00 136 ASN D CA 1
ATOM 4554 C C . ASN D 1 136 ? 183.159 122.440 190.889 1.00 50.00 136 ASN D C 1
ATOM 4555 O O . ASN D 1 136 ? 184.282 122.563 191.377 1.00 50.00 136 ASN D O 1
ATOM 4560 N N . ASN D 1 137 ? 182.594 123.321 190.100 1.00 50.00 137 ASN D N 1
ATOM 4561 C CA . ASN D 1 137 ? 183.227 124.480 189.556 1.00 50.00 137 ASN D CA 1
ATOM 4562 C C . ASN D 1 137 ? 183.829 125.353 190.647 1.00 50.00 137 ASN D C 1
ATOM 4563 O O . ASN D 1 137 ? 183.088 125.876 191.485 1.00 50.00 137 ASN D O 1
ATOM 4568 N N . PRO D 1 138 ? 185.153 125.588 190.659 1.00 50.00 138 PRO D N 1
ATOM 4569 C CA . PRO D 1 138 ? 185.849 126.386 191.640 1.00 50.00 138 PRO D CA 1
ATOM 4570 C C . PRO D 1 138 ? 185.673 127.870 191.357 1.00 50.00 138 PRO D C 1
ATOM 4571 O O . PRO D 1 138 ? 186.633 128.561 191.021 1.00 50.00 138 PRO D O 1
ATOM 4575 N N . GLN D 1 139 ? 184.435 128.329 191.517 1.00 50.00 139 GLN D N 1
ATOM 4576 C CA . GLN D 1 139 ? 183.986 129.696 191.245 1.00 50.00 139 GLN D CA 1
ATOM 4577 C C . GLN D 1 139 ? 183.880 129.942 189.750 1.00 50.00 139 GLN D C 1
ATOM 4578 O O . GLN D 1 139 ? 184.129 129.061 188.936 1.00 50.00 139 GLN D O 1
ATOM 4584 N N . GLU D 1 140 ? 183.474 131.136 189.370 1.00 50.00 140 GLU D N 1
ATOM 4585 C CA . GLU D 1 140 ? 183.298 131.439 187.960 1.00 50.00 140 GLU D CA 1
ATOM 4586 C C . GLU D 1 140 ? 184.630 131.834 187.348 1.00 50.00 140 GLU D C 1
ATOM 4587 O O . GLU D 1 140 ? 185.633 131.911 188.050 1.00 50.00 140 GLU D O 1
ATOM 4593 N N . THR D 1 141 ? 184.631 132.123 186.053 1.00 50.00 141 THR D N 1
ATOM 4594 C CA . THR D 1 141 ? 185.832 132.565 185.351 1.00 50.00 141 THR D CA 1
ATOM 4595 C C . THR D 1 141 ? 186.928 131.497 185.361 1.00 50.00 141 THR D C 1
ATOM 4596 O O . THR D 1 141 ? 187.909 131.580 186.101 1.00 50.00 141 THR D O 1
ATOM 4600 N N . ILE D 1 142 ? 186.762 130.487 184.506 1.00 50.00 142 ILE D N 1
ATOM 4601 C CA . ILE D 1 142 ? 187.723 129.373 184.426 1.00 50.00 142 ILE D CA 1
ATOM 4602 C C . ILE D 1 142 ? 188.543 129.361 183.129 1.00 50.00 142 ILE D C 1
ATOM 4603 O O . ILE D 1 142 ? 187.995 129.375 182.030 1.00 50.00 142 ILE D O 1
ATOM 4608 N N . ARG D 1 143 ? 189.864 129.307 183.269 1.00 50.00 143 ARG D N 1
ATOM 4609 C CA . ARG D 1 143 ? 190.787 129.384 182.133 1.00 50.00 143 ARG D CA 1
ATOM 4610 C C . ARG D 1 143 ? 190.660 128.228 181.169 1.00 50.00 143 ARG D C 1
ATOM 4611 O O . ARG D 1 143 ? 190.448 127.091 181.585 1.00 50.00 143 ARG D O 1
ATOM 4619 N N . ILE D 1 144 ? 190.804 128.514 179.873 1.00 50.00 144 ILE D N 1
ATOM 4620 C CA . ILE D 1 144 ? 190.779 127.441 178.890 1.00 50.00 144 ILE D CA 1
ATOM 4621 C C . ILE D 1 144 ? 192.180 127.202 178.396 1.00 50.00 144 ILE D C 1
ATOM 4622 O O . ILE D 1 144 ? 192.825 128.098 177.858 1.00 50.00 144 ILE D O 1
ATOM 4627 N N . THR D 1 145 ? 192.655 125.980 178.568 1.00 50.00 145 THR D N 1
ATOM 4628 C CA . THR D 1 145 ? 194.016 125.661 178.195 1.00 50.00 145 THR D CA 1
ATOM 4629 C C . THR D 1 145 ? 194.154 125.041 176.803 1.00 50.00 145 THR D C 1
ATOM 4630 O O . THR D 1 145 ? 195.238 125.071 176.219 1.00 50.00 145 THR D O 1
ATOM 4634 N N . ASN D 1 146 ? 193.067 124.505 176.249 1.00 50.00 146 ASN D N 1
ATOM 4635 C CA . ASN D 1 146 ? 193.125 123.932 174.912 1.00 50.00 146 ASN D CA 1
ATOM 4636 C C . ASN D 1 146 ? 192.584 124.942 173.918 1.00 50.00 146 ASN D C 1
ATOM 4637 O O . ASN D 1 146 ? 191.364 125.071 173.751 1.00 50.00 146 ASN D O 1
ATOM 4642 N N . ARG D 1 147 ? 193.488 125.613 173.216 1.00 50.00 147 ARG D N 1
ATOM 4643 C CA . ARG D 1 147 ? 193.133 126.712 172.334 1.00 50.00 147 ARG D CA 1
ATOM 4644 C C . ARG D 1 147 ? 192.352 126.326 171.107 1.00 50.00 147 ARG D C 1
ATOM 4645 O O . ARG D 1 147 ? 191.854 127.208 170.406 1.00 50.00 147 ARG D O 1
ATOM 4653 N N . GLU D 1 148 ? 192.241 125.037 170.826 1.00 50.00 148 GLU D N 1
ATOM 4654 C CA . GLU D 1 148 ? 191.465 124.627 169.675 1.00 50.00 148 GLU D CA 1
ATOM 4655 C C . GLU D 1 148 ? 190.005 124.994 169.887 1.00 50.00 148 GLU D C 1
ATOM 4656 O O . GLU D 1 148 ? 189.319 125.358 168.929 1.00 50.00 148 GLU D O 1
ATOM 4662 N N . SER D 1 149 ? 189.516 124.916 171.137 1.00 50.00 149 SER D N 1
ATOM 4663 C CA . SER D 1 149 ? 188.117 125.212 171.394 1.00 50.00 149 SER D CA 1
ATOM 4664 C C . SER D 1 149 ? 187.884 126.694 171.236 1.00 50.00 149 SER D C 1
ATOM 4665 O O . SER D 1 149 ? 186.846 127.123 170.742 1.00 50.00 149 SER D O 1
ATOM 4668 N N . VAL D 1 150 ? 188.868 127.480 171.631 1.00 50.00 150 VAL D N 1
ATOM 4669 C CA . VAL D 1 150 ? 188.760 128.917 171.553 1.00 50.00 150 VAL D CA 1
ATOM 4670 C C . VAL D 1 150 ? 188.711 129.382 170.119 1.00 50.00 150 VAL D C 1
ATOM 4671 O O . VAL D 1 150 ? 187.853 130.195 169.749 1.00 50.00 150 VAL D O 1
ATOM 4675 N N . GLU D 1 151 ? 189.605 128.852 169.299 1.00 50.00 151 GLU D N 1
ATOM 4676 C CA . GLU D 1 151 ? 189.625 129.247 167.915 1.00 50.00 151 GLU D CA 1
ATOM 4677 C C . GLU D 1 151 ? 188.394 128.736 167.182 1.00 50.00 151 GLU D C 1
ATOM 4678 O O . GLU D 1 151 ? 187.851 129.441 166.323 1.00 50.00 151 GLU D O 1
ATOM 4684 N N . ARG D 1 152 ? 187.894 127.549 167.541 1.00 50.00 152 ARG D N 1
ATOM 4685 C CA . ARG D 1 152 ? 186.730 127.061 166.845 1.00 50.00 152 ARG D CA 1
ATOM 4686 C C . ARG D 1 152 ? 185.514 127.895 167.198 1.00 50.00 152 ARG D C 1
ATOM 4687 O O . ARG D 1 152 ? 184.698 128.165 166.317 1.00 50.00 152 ARG D O 1
ATOM 4695 N N . MET D 1 153 ? 185.369 128.310 168.461 1.00 50.00 153 MET D N 1
ATOM 4696 C CA . MET D 1 153 ? 184.229 129.137 168.807 1.00 50.00 153 MET D CA 1
ATOM 4697 C C . MET D 1 153 ? 184.253 130.443 168.037 1.00 50.00 153 MET D C 1
ATOM 4698 O O . MET D 1 153 ? 183.208 130.894 167.559 1.00 50.00 153 MET D O 1
ATOM 4703 N N . LYS D 1 154 ? 185.433 131.054 167.881 1.00 50.00 154 LYS D N 1
ATOM 4704 C CA . LYS D 1 154 ? 185.483 132.292 167.120 1.00 50.00 154 LYS D CA 1
ATOM 4705 C C . LYS D 1 154 ? 185.101 132.081 165.667 1.00 50.00 154 LYS D C 1
ATOM 4706 O O . LYS D 1 154 ? 184.384 132.908 165.088 1.00 50.00 154 LYS D O 1
ATOM 4712 N N . LYS D 1 155 ? 185.54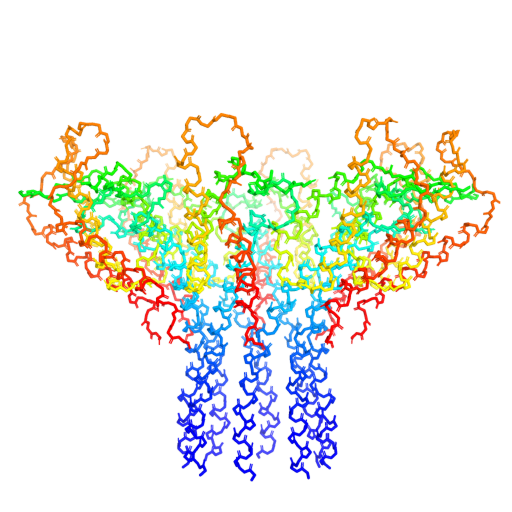3 130.972 165.071 1.00 50.00 155 LYS D N 1
ATOM 4713 C CA . LYS D 1 155 ? 185.206 130.722 163.684 1.00 50.00 155 LYS D CA 1
ATOM 4714 C C . LYS D 1 155 ? 183.716 130.499 163.531 1.00 50.00 155 LYS D C 1
ATOM 4715 O O . LYS D 1 155 ? 183.128 130.962 162.548 1.00 50.00 155 LYS D O 1
ATOM 4721 N N . ILE D 1 156 ? 183.087 129.817 164.494 1.00 50.00 156 ILE D N 1
ATOM 4722 C CA . ILE D 1 156 ? 181.657 129.620 164.409 1.00 50.00 156 ILE D CA 1
ATOM 4723 C C . ILE D 1 156 ? 180.987 130.961 164.485 1.00 50.00 156 ILE D C 1
ATOM 4724 O O . ILE D 1 156 ? 180.093 131.239 163.703 1.00 50.00 156 ILE D O 1
ATOM 4729 N N . HIS D 1 157 ? 181.406 131.837 165.389 1.00 50.00 157 HIS D N 1
ATOM 4730 C CA . HIS D 1 157 ? 180.766 133.140 165.438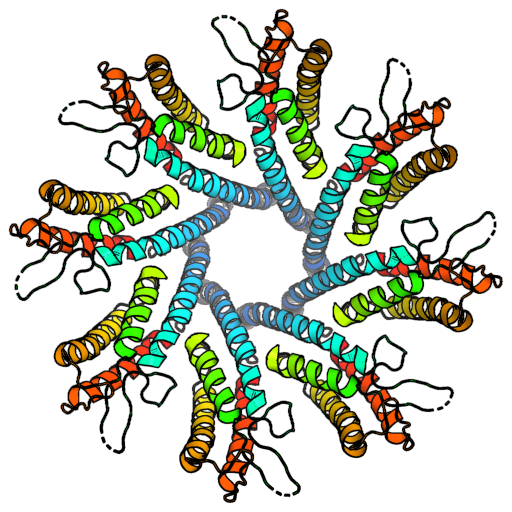 1.00 50.00 157 HIS D CA 1
ATOM 4731 C C . HIS D 1 157 ? 180.762 133.794 164.072 1.00 50.00 157 HIS D C 1
ATOM 4732 O O . HIS D 1 157 ? 179.728 134.306 163.631 1.00 50.00 157 HIS D O 1
ATOM 4739 N N . GLN D 1 158 ? 181.902 133.802 163.382 1.00 50.00 158 GLN D N 1
ATOM 4740 C CA . GLN D 1 158 ? 181.917 134.456 162.085 1.00 50.00 158 GLN D CA 1
ATOM 4741 C C . GLN D 1 158 ? 181.026 133.758 161.067 1.00 50.00 158 GLN D C 1
ATOM 4742 O O . GLN D 1 158 ? 180.271 134.420 160.348 1.00 50.00 158 GLN D O 1
ATOM 4748 N N . ASN D 1 159 ? 181.027 132.426 161.046 1.00 50.00 159 ASN D N 1
ATOM 4749 C CA . ASN D 1 159 ? 180.225 131.734 160.054 1.00 50.00 159 ASN D CA 1
ATOM 4750 C C . ASN D 1 159 ? 178.743 131.865 160.324 1.00 50.00 159 ASN D C 1
ATOM 4751 O O . ASN D 1 159 ? 177.944 131.939 159.388 1.00 50.00 159 ASN D O 1
ATOM 4756 N N . LEU D 1 160 ? 178.370 131.889 161.594 1.00 50.00 160 LEU D N 1
ATOM 4757 C CA . LEU D 1 160 ? 176.987 131.977 161.983 1.00 50.00 160 LEU D CA 1
ATOM 4758 C C . LEU D 1 160 ? 176.474 133.370 161.757 1.00 50.00 160 LEU D C 1
ATOM 4759 O O . LEU D 1 160 ? 175.342 133.541 161.314 1.00 50.00 160 LEU D O 1
ATOM 4764 N N . SER D 1 161 ? 177.292 134.381 162.043 1.00 50.00 161 SER D N 1
ATOM 4765 C CA . SER D 1 161 ? 176.889 135.755 161.843 1.00 50.00 161 SER D CA 1
ATOM 4766 C C . SER D 1 161 ? 176.586 135.980 160.374 1.00 50.00 161 SER D C 1
ATOM 4767 O O . SER D 1 161 ? 175.582 136.615 160.036 1.00 50.00 161 SER D O 1
ATOM 4770 N N . ILE D 1 162 ? 177.428 135.440 159.489 1.00 50.00 162 ILE D N 1
ATOM 4771 C CA . ILE D 1 162 ? 177.196 135.576 158.064 1.00 50.00 162 ILE D CA 1
ATOM 4772 C C . ILE D 1 162 ? 175.969 134.796 157.625 1.00 50.00 162 ILE D C 1
ATOM 4773 O O . ILE D 1 162 ? 175.180 135.311 156.834 1.00 50.00 162 ILE D O 1
ATOM 4778 N N . GLU D 1 163 ? 175.801 133.559 158.096 1.00 50.00 163 GLU D N 1
ATOM 4779 C CA . GLU D 1 163 ? 174.664 132.767 157.664 1.00 50.00 163 GLU D CA 1
ATOM 4780 C C . GLU D 1 163 ? 173.348 133.406 158.088 1.00 50.00 163 GLU D C 1
ATOM 4781 O O . GLU D 1 163 ? 172.381 133.388 157.326 1.00 50.00 163 GLU D O 1
ATOM 4787 N N . ILE D 1 164 ? 173.293 134.001 159.282 1.00 50.00 164 ILE D N 1
ATOM 4788 C CA . ILE D 1 164 ? 172.072 134.678 159.691 1.00 50.00 164 ILE D CA 1
ATOM 4789 C C . ILE D 1 164 ? 171.889 135.935 158.856 1.00 50.00 164 ILE D C 1
ATOM 4790 O O . ILE D 1 164 ? 170.817 136.176 158.317 1.00 50.00 164 ILE D O 1
ATOM 4795 N N . ARG D 1 165 ? 172.939 136.733 158.693 1.00 50.00 165 ARG D N 1
ATOM 4796 C CA . ARG D 1 165 ? 172.846 137.980 157.949 1.00 50.00 165 ARG D CA 1
ATOM 4797 C C . ARG D 1 165 ? 172.380 137.807 156.513 1.00 50.00 165 ARG D C 1
ATOM 4798 O O . ARG D 1 165 ? 171.660 138.655 155.988 1.00 50.00 165 ARG D O 1
ATOM 4806 N N . GLN D 1 166 ? 172.791 136.734 155.859 1.00 50.00 166 GLN D N 1
ATOM 4807 C CA . GLN D 1 166 ? 172.408 136.529 154.477 1.00 50.00 166 GLN D CA 1
ATOM 4808 C C . GLN D 1 166 ? 171.085 135.799 154.316 1.00 50.00 166 GLN D C 1
ATOM 4809 O O . GLN D 1 166 ? 170.601 135.641 153.199 1.00 50.00 166 GLN D O 1
ATOM 4815 N N . ALA D 1 167 ? 170.456 135.385 155.406 1.00 50.00 167 ALA D N 1
ATOM 4816 C CA . ALA D 1 167 ? 169.224 134.606 155.350 1.00 50.00 167 ALA D CA 1
ATOM 4817 C C . ALA D 1 167 ? 168.095 135.360 154.694 1.00 50.00 167 ALA D C 1
ATOM 4818 O O . ALA D 1 167 ? 167.182 134.765 154.128 1.00 50.00 167 ALA D O 1
ATOM 4820 N N . ILE D 1 168 ? 168.132 136.672 154.817 1.00 50.00 168 ILE D N 1
ATOM 4821 C CA . ILE D 1 168 ? 167.100 137.546 154.323 1.00 50.00 168 ILE D CA 1
ATOM 4822 C C . ILE D 1 168 ? 167.596 138.436 153.196 1.00 50.00 168 ILE D C 1
ATOM 4823 O O . ILE D 1 168 ? 166.953 139.437 152.865 1.00 50.00 168 ILE D O 1
ATOM 4828 N N . ASN D 1 169 ? 168.759 138.110 152.624 1.00 50.00 169 ASN D N 1
ATOM 4829 C CA . ASN D 1 169 ? 169.391 138.962 151.620 1.00 50.00 169 ASN D CA 1
ATOM 4830 C C . ASN D 1 169 ? 169.474 138.358 150.226 1.00 50.00 169 ASN D C 1
ATOM 4831 O O . ASN D 1 169 ? 170.385 138.674 149.467 1.00 50.00 169 ASN D O 1
ATOM 4836 N N . LEU D 1 170 ? 168.537 137.497 149.869 1.00 50.00 170 LEU D N 1
ATOM 4837 C CA . LEU D 1 170 ? 168.610 136.830 148.563 1.00 50.00 170 LEU D CA 1
ATOM 4838 C C . LEU D 1 170 ? 167.807 137.447 147.389 1.00 50.00 170 LEU D C 1
ATOM 4839 O O . LEU D 1 170 ? 167.773 136.848 146.308 1.00 50.00 170 LEU D O 1
ATOM 4844 N N . LYS D 1 171 ? 167.157 138.621 147.600 1.00 50.00 171 LYS D N 1
ATOM 4845 C CA . LYS D 1 171 ? 166.344 139.338 146.605 1.00 50.00 171 LYS D CA 1
ATOM 4846 C C . LYS D 1 171 ? 166.919 140.738 146.420 1.00 50.00 171 LYS D C 1
ATOM 4847 O O . LYS D 1 171 ? 167.049 141.236 145.296 1.00 50.00 171 LYS D O 1
ATOM 4853 N N . ALA E 1 19 ? 161.666 140.236 117.694 1.00 50.00 19 ALA E N 1
ATOM 4854 C CA . ALA E 1 19 ? 160.943 141.151 118.568 1.00 50.00 19 ALA E CA 1
ATOM 4855 C C . ALA E 1 19 ? 160.042 140.394 119.538 1.00 50.00 19 ALA E C 1
ATOM 4856 O O . ALA E 1 19 ? 159.972 140.726 120.723 1.00 50.00 19 ALA E O 1
ATOM 4858 N N . ALA E 1 20 ? 159.364 139.369 119.033 1.00 50.00 20 ALA E N 1
ATOM 4859 C CA . ALA E 1 20 ? 158.467 138.574 119.860 1.00 50.00 20 ALA E CA 1
ATOM 4860 C C . ALA E 1 20 ? 159.239 137.886 120.978 1.00 50.00 20 ALA E C 1
ATOM 4861 O O . ALA E 1 20 ? 158.788 137.849 122.122 1.00 50.00 20 ALA E O 1
ATOM 4863 N N . TYR E 1 21 ? 160.417 137.364 120.648 1.00 50.00 21 TYR E N 1
ATOM 4864 C CA . TYR E 1 21 ? 161.253 136.690 121.634 1.00 50.00 21 TYR E CA 1
ATOM 4865 C C . TYR E 1 21 ? 161.677 137.671 122.722 1.00 50.00 21 TYR E C 1
ATOM 4866 O O . TYR E 1 21 ? 161.687 137.335 123.906 1.00 50.00 21 TYR E O 1
ATOM 4875 N N . VAL E 1 22 ? 162.026 138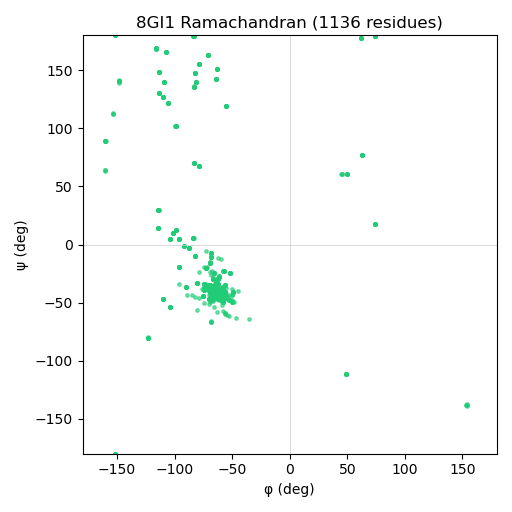.886 122.310 1.00 50.00 22 VAL E N 1
ATOM 4876 C CA . VAL E 1 22 ? 162.432 139.929 123.242 1.00 50.00 22 VAL E CA 1
ATOM 4877 C C . VAL E 1 22 ? 161.279 140.289 124.172 1.00 50.00 22 VAL E C 1
ATOM 4878 O O . VAL E 1 22 ? 161.475 140.505 125.367 1.00 50.00 22 VAL E O 1
ATOM 4882 N N . ALA E 1 23 ? 160.074 140.352 123.611 1.00 50.00 23 ALA E N 1
ATOM 4883 C CA . ALA E 1 23 ? 158.884 140.686 124.384 1.00 50.00 23 ALA E CA 1
ATOM 4884 C C . ALA E 1 23 ? 158.624 139.661 125.483 1.00 50.00 23 ALA E C 1
ATOM 4885 O O . ALA E 1 23 ? 158.371 140.022 126.633 1.00 50.00 23 ALA E O 1
ATOM 4887 N N . TYR E 1 24 ? 158.686 138.382 125.125 1.00 50.00 24 TYR E N 1
ATOM 4888 C CA . TYR E 1 24 ? 158.452 137.310 126.086 1.00 50.00 24 TYR E CA 1
ATOM 4889 C C . TYR E 1 24 ? 159.477 137.386 127.225 1.00 50.00 24 TYR E C 1
ATOM 4890 O O . TYR E 1 24 ? 159.131 137.197 128.391 1.00 50.00 24 TYR E O 1
ATOM 4899 N N . TYR E 1 25 ? 160.728 137.692 126.885 1.00 50.00 25 TYR E N 1
ATOM 4900 C CA . TYR E 1 25 ? 161.785 137.809 127.878 1.00 50.00 25 TYR E CA 1
ATOM 4901 C C . TYR E 1 25 ? 161.468 138.957 128.824 1.00 50.00 25 TYR E C 1
ATOM 4902 O O . TYR E 1 25 ? 161.650 138.844 130.036 1.00 50.00 25 TYR E O 1
ATOM 4911 N N . TYR E 1 26 ? 160.990 140.066 128.262 1.00 50.00 26 TYR E N 1
ATOM 4912 C CA . TYR E 1 26 ? 160.628 141.228 129.066 1.00 50.00 26 TYR E CA 1
ATOM 4913 C C . TYR E 1 26 ? 159.466 140.893 129.994 1.00 50.00 26 TYR E C 1
ATOM 4914 O O . TYR E 1 26 ? 159.435 141.302 131.154 1.00 50.00 26 TYR E O 1
ATOM 4923 N N . ALA E 1 27 ? 158.513 140.138 129.459 1.00 50.00 27 ALA E N 1
ATOM 4924 C CA . ALA E 1 27 ? 157.329 139.725 130.186 1.00 50.00 27 ALA E CA 1
ATOM 4925 C C . ALA E 1 27 ? 157.717 138.913 131.404 1.00 50.00 27 ALA E C 1
ATOM 4926 O O . ALA E 1 27 ? 157.205 139.153 132.498 1.00 50.00 27 ALA E O 1
ATOM 4928 N N . ILE E 1 28 ? 158.622 137.953 131.233 1.00 50.00 28 ILE E N 1
ATOM 4929 C CA . ILE E 1 28 ? 159.010 137.159 132.403 1.00 50.00 28 ILE E CA 1
ATOM 4930 C C . ILE E 1 28 ? 159.952 137.948 133.313 1.00 50.00 28 ILE E C 1
ATOM 4931 O O . ILE E 1 28 ? 159.861 137.861 134.537 1.00 50.00 28 ILE E O 1
ATOM 4936 N N . LYS E 1 29 ? 160.857 138.720 132.709 1.00 50.00 29 LYS E N 1
ATOM 4937 C CA . LYS E 1 29 ? 161.786 139.541 133.477 1.00 50.00 29 LYS E CA 1
ATOM 4938 C C . LYS E 1 29 ? 161.026 140.600 134.274 1.00 50.00 29 LYS E C 1
ATOM 4939 O O . LYS E 1 29 ? 161.355 140.888 135.425 1.00 50.00 29 LYS E O 1
ATOM 4945 N N . GLN E 1 30 ? 160.007 141.173 133.641 1.00 50.00 30 GLN E N 1
ATOM 4946 C CA . GLN E 1 30 ? 159.181 142.211 134.237 1.00 50.00 30 GLN E CA 1
ATOM 4947 C C . GLN E 1 30 ? 158.356 141.715 135.417 1.00 50.00 30 GLN E C 1
ATOM 4948 O O . GLN E 1 30 ? 158.345 142.352 136.470 1.00 50.00 30 GLN E O 1
ATOM 4954 N N . LEU E 1 31 ? 157.663 140.588 135.263 1.00 50.00 31 LEU E N 1
ATOM 4955 C CA . LEU E 1 31 ? 156.862 140.118 136.379 1.00 50.00 31 LEU E CA 1
ATOM 4956 C C . LEU E 1 31 ? 157.743 139.698 137.539 1.00 50.00 31 LEU E C 1
ATOM 4957 O O . LEU E 1 31 ? 157.527 140.141 138.678 1.00 50.00 31 LEU E O 1
ATOM 4962 N N . HIS E 1 32 ? 158.779 138.946 137.170 1.00 50.00 32 HIS E N 1
ATOM 4963 C CA . HIS E 1 32 ? 159.760 138.363 138.045 1.00 50.00 32 HIS E CA 1
ATOM 4964 C C . HIS E 1 32 ? 160.235 139.460 138.909 1.00 50.00 32 HIS E C 1
ATOM 4965 O O . HIS E 1 32 ? 160.240 139.329 140.112 1.00 50.00 32 HIS E O 1
ATOM 4972 N N . GLN E 1 33 ? 160.537 140.555 138.231 1.00 50.00 33 GLN E N 1
ATOM 4973 C CA . GLN E 1 33 ? 160.889 141.737 138.931 1.00 50.00 33 GLN E CA 1
ATOM 4974 C C . GLN E 1 33 ? 159.697 142.093 139.816 1.00 50.00 33 GLN E C 1
ATOM 4975 O O . GLN E 1 33 ? 159.836 142.917 140.684 1.00 50.00 33 GLN E O 1
ATOM 4981 N N . LYS E 1 34 ? 158.531 141.474 139.628 1.00 50.00 34 LYS E N 1
ATOM 4982 C CA . LYS E 1 34 ? 157.434 141.754 140.539 1.00 50.00 34 LYS E CA 1
ATOM 4983 C C . LYS E 1 34 ? 157.802 141.276 141.955 1.00 50.00 34 LYS E C 1
ATOM 4984 O O . LYS E 1 34 ? 157.490 141.949 142.937 1.00 50.00 34 LYS E O 1
ATOM 4990 N N . SER E 1 35 ? 158.470 140.123 142.081 1.00 50.00 35 SER E N 1
ATOM 4991 C CA . SER E 1 35 ? 158.890 139.671 143.410 1.00 50.00 35 SER E CA 1
ATOM 4992 C C . SER E 1 35 ? 159.843 140.631 143.959 1.00 50.00 35 SER E C 1
ATOM 4993 O O . SER E 1 35 ? 159.712 140.966 145.102 1.00 50.00 35 SER E O 1
ATOM 4996 N N . VAL E 1 36 ? 160.789 141.108 143.167 1.00 50.00 36 VAL E N 1
ATOM 4997 C CA . VAL E 1 36 ? 161.701 142.046 143.731 1.00 50.00 36 VAL E CA 1
ATOM 4998 C C . VAL E 1 36 ? 160.976 143.302 144.172 1.00 50.00 36 VAL E C 1
ATOM 4999 O O . VAL E 1 36 ? 161.155 143.670 145.292 1.00 50.00 36 VAL E O 1
ATOM 5003 N N . GLU E 1 37 ? 160.020 143.818 143.413 1.00 50.00 37 GLU E N 1
ATOM 5004 C CA . GLU E 1 37 ? 159.300 145.018 143.823 1.00 50.00 37 GLU E CA 1
ATOM 5005 C C . GLU E 1 37 ? 158.576 144.779 145.120 1.00 50.00 37 GLU E C 1
ATOM 5006 O O . GLU E 1 37 ? 158.545 145.646 145.963 1.00 50.00 37 GLU E O 1
ATOM 5012 N N . ASN E 1 38 ? 157.947 143.629 145.266 1.00 50.00 38 ASN E N 1
ATOM 5013 C CA . ASN E 1 38 ? 157.296 143.322 146.526 1.00 50.00 38 ASN E CA 1
ATOM 5014 C C . ASN E 1 38 ? 158.153 143.012 147.756 1.00 50.00 38 ASN E C 1
ATOM 5015 O O . ASN E 1 38 ? 157.795 143.360 148.861 1.00 50.00 38 ASN E O 1
ATOM 5020 N N . ILE E 1 39 ? 159.267 142.324 147.573 1.00 50.00 39 ILE E N 1
ATOM 5021 C CA . ILE E 1 39 ? 160.082 141.942 148.708 1.00 50.00 39 ILE E CA 1
ATOM 5022 C C . ILE E 1 39 ? 160.966 143.057 149.139 1.00 50.00 39 ILE E C 1
ATOM 5023 O O . ILE E 1 39 ? 161.044 143.303 150.324 1.00 50.00 39 ILE E O 1
ATOM 5028 N N . GLU E 1 40 ? 161.616 143.723 148.189 1.00 50.00 40 GLU E N 1
ATOM 5029 C CA . GLU E 1 40 ? 162.483 144.859 148.452 1.00 50.00 40 GLU E CA 1
ATOM 5030 C C . GLU E 1 40 ? 161.752 145.847 149.344 1.00 50.00 40 GLU E C 1
ATOM 5031 O O . GLU E 1 40 ? 162.352 146.402 150.265 1.00 50.00 40 GLU E O 1
ATOM 5037 N N . TYR E 1 41 ? 160.462 146.066 149.092 1.00 50.00 41 TYR E N 1
ATOM 5038 C CA . TYR E 1 41 ? 159.673 146.931 149.943 1.00 50.00 41 TYR E CA 1
ATOM 5039 C C . TYR E 1 41 ? 159.664 146.451 151.388 1.00 50.00 41 TYR E C 1
ATOM 5040 O O . TYR E 1 41 ? 159.883 147.248 152.303 1.00 50.00 41 TYR E O 1
ATOM 5049 N N . ALA E 1 42 ? 159.377 145.159 151.616 1.00 50.00 42 ALA E N 1
ATOM 5050 C CA . ALA E 1 42 ? 159.322 144.642 152.984 1.00 50.00 42 ALA E CA 1
ATOM 5051 C C . ALA E 1 42 ? 160.638 144.807 153.708 1.00 50.00 42 ALA E C 1
ATOM 5052 O O . ALA E 1 42 ? 160.661 145.163 154.894 1.00 50.00 42 ALA E O 1
ATOM 5054 N N . LYS E 1 43 ? 161.743 144.595 153.008 1.00 50.00 43 LYS E N 1
ATOM 5055 C CA . LYS E 1 43 ? 163.001 144.769 153.676 1.00 50.00 43 LYS E CA 1
ATOM 5056 C C . LYS E 1 43 ? 163.215 146.230 153.982 1.00 50.00 43 LYS E C 1
ATOM 5057 O O . LYS E 1 43 ? 163.652 146.551 155.083 1.00 50.00 43 LYS E O 1
ATOM 5063 N N . TYR E 1 44 ? 162.881 147.133 153.056 1.00 50.00 44 TYR E N 1
ATOM 5064 C CA . TYR E 1 44 ? 163.064 148.551 153.315 1.00 50.00 44 TYR E CA 1
ATOM 5065 C C . TYR E 1 44 ? 162.356 148.957 154.569 1.00 50.00 44 TYR E C 1
ATOM 5066 O O . TYR E 1 44 ? 162.919 149.690 155.379 1.00 50.00 44 TYR E O 1
ATOM 5075 N N . GLN E 1 45 ? 161.114 148.530 154.740 1.00 50.00 45 GLN E N 1
ATOM 5076 C CA . GLN E 1 45 ? 160.403 148.960 155.920 1.00 50.00 45 GLN E CA 1
ATOM 5077 C C . GLN E 1 45 ? 161.113 148.483 157.186 1.00 50.00 45 GLN E C 1
ATOM 5078 O O . GLN E 1 45 ? 161.198 149.232 158.164 1.00 50.00 45 GLN E O 1
ATOM 5084 N N . ALA E 1 46 ? 161.664 147.267 157.180 1.00 50.00 46 ALA E N 1
ATOM 5085 C CA . ALA E 1 46 ? 162.398 146.800 158.351 1.00 50.00 46 ALA E CA 1
ATOM 5086 C C . ALA E 1 46 ? 163.651 147.633 158.597 1.00 50.00 46 ALA E C 1
ATOM 5087 O O . ALA E 1 46 ? 163.982 147.921 159.750 1.00 50.00 46 ALA E O 1
ATOM 5089 N N . VAL E 1 47 ? 164.317 148.058 157.522 1.00 50.00 47 VAL E N 1
ATOM 5090 C CA . VAL E 1 47 ? 165.528 148.862 157.631 1.00 50.00 47 VAL E CA 1
ATOM 5091 C C . VAL E 1 47 ? 165.184 150.202 158.219 1.00 50.00 47 VAL E C 1
ATOM 5092 O O . VAL E 1 47 ? 165.911 150.722 159.061 1.00 50.00 47 VAL E O 1
ATOM 5096 N N . LEU E 1 48 ? 164.089 150.778 157.772 1.00 50.00 48 LEU E N 1
ATOM 5097 C CA . LEU E 1 48 ? 163.681 152.067 158.254 1.00 50.00 48 LEU E CA 1
ATOM 5098 C C . LEU E 1 48 ? 163.452 152.028 159.745 1.00 50.00 48 LEU E C 1
ATOM 5099 O O . LEU E 1 48 ? 163.912 152.926 160.454 1.00 50.00 48 LEU E O 1
ATOM 5104 N N . GLN E 1 49 ? 162.787 150.989 160.252 1.00 50.00 49 GLN E N 1
ATOM 5105 C CA . GLN E 1 49 ? 162.588 150.911 161.692 1.00 50.00 49 GLN E CA 1
ATOM 5106 C C . GLN E 1 49 ? 163.887 150.654 162.448 1.00 50.00 49 GLN E C 1
ATOM 5107 O O . GLN E 1 49 ? 164.100 151.229 163.516 1.00 50.00 49 GLN E O 1
ATOM 5113 N N . ALA E 1 50 ? 164.768 149.811 161.900 1.00 50.00 50 ALA E N 1
ATOM 5114 C CA . ALA E 1 50 ? 166.015 149.500 162.576 1.00 50.00 50 ALA E CA 1
ATOM 5115 C C . ALA E 1 50 ? 166.877 150.724 162.756 1.00 50.00 50 ALA E C 1
ATOM 5116 O O . ALA E 1 50 ? 167.468 150.903 163.820 1.00 50.00 50 ALA E O 1
ATOM 5118 N N . HIS E 1 51 ? 166.907 151.606 161.760 1.00 50.00 51 HIS E N 1
ATOM 5119 C CA . HIS E 1 51 ? 167.684 152.825 161.894 1.00 50.00 51 HIS E CA 1
ATOM 5120 C C . HIS E 1 51 ? 166.949 153.883 162.705 1.00 50.00 51 HIS E C 1
ATOM 5121 O O . HIS E 1 51 ? 167.561 154.580 163.518 1.00 50.00 51 HIS E O 1
ATOM 5128 N N . LYS E 1 52 ? 165.620 153.940 162.628 1.00 50.00 52 LYS E N 1
ATOM 5129 C CA . LYS E 1 52 ? 164.896 154.925 163.421 1.00 50.00 52 LYS E CA 1
ATOM 5130 C C . LYS E 1 52 ? 165.207 154.744 164.899 1.00 50.00 52 LYS E C 1
ATOM 5131 O O . LYS E 1 52 ? 165.376 155.716 165.633 1.00 50.00 52 LYS E O 1
ATOM 5137 N N . SER E 1 53 ? 165.312 153.494 165.339 1.00 50.00 53 SER E N 1
ATOM 5138 C CA . SER E 1 53 ? 165.608 153.177 166.727 1.00 50.00 53 SER E CA 1
ATOM 5139 C C . SER E 1 53 ? 167.084 153.243 167.075 1.00 50.00 53 SER E C 1
ATOM 5140 O O . SER E 1 53 ? 167.433 153.175 168.241 1.00 50.00 53 SER E O 1
ATOM 5143 N N . LEU E 1 54 ? 167.960 153.377 166.093 1.00 50.00 54 LEU E N 1
ATOM 5144 C CA . LEU E 1 54 ? 169.382 153.399 166.355 1.00 50.00 54 LEU E CA 1
ATOM 5145 C C . LEU E 1 54 ? 169.807 154.814 166.584 1.00 50.00 54 LEU E C 1
ATOM 5146 O O . LEU E 1 54 ? 170.637 155.089 167.434 1.00 50.00 54 LEU E O 1
ATOM 5151 N N . TYR E 1 55 ? 169.198 155.727 165.849 1.00 50.00 55 TYR E N 1
ATOM 5152 C CA . TYR E 1 55 ? 169.531 157.143 165.871 1.00 50.00 55 TYR E CA 1
ATOM 5153 C C . TYR E 1 55 ? 169.598 157.697 167.274 1.00 50.00 55 TYR E C 1
ATOM 5154 O O . TYR E 1 55 ? 170.498 158.457 167.590 1.00 50.00 55 TYR E O 1
ATOM 5163 N N . LYS E 1 56 ? 168.695 157.315 168.160 1.00 50.00 56 LYS E N 1
ATOM 5164 C CA . LYS E 1 56 ? 168.694 157.869 169.512 1.00 50.00 56 LYS E CA 1
ATOM 5165 C C . LYS E 1 56 ? 170.006 157.651 170.254 1.00 50.00 56 LYS E C 1
ATOM 5166 O O . LYS E 1 56 ? 170.340 158.386 171.186 1.00 50.00 56 LYS E O 1
ATOM 5172 N N . LEU E 1 57 ? 170.774 156.653 169.849 1.00 50.00 57 LEU E N 1
ATOM 5173 C CA . LEU E 1 57 ? 172.031 156.303 170.465 1.00 50.00 57 LEU E CA 1
ATOM 5174 C C . LEU E 1 57 ? 173.035 157.420 170.262 1.00 50.00 57 LEU E C 1
ATOM 5175 O O . LEU E 1 57 ? 173.960 157.580 171.058 1.00 50.00 57 LEU E O 1
ATOM 5180 N N . LEU E 1 58 ? 172.834 158.217 169.217 1.00 50.00 58 LEU E N 1
ATOM 5181 C CA . LEU E 1 58 ? 173.724 159.296 168.854 1.00 50.00 58 LEU E CA 1
ATOM 5182 C C . LEU E 1 58 ? 173.679 160.417 169.835 1.00 50.00 58 LEU E C 1
ATOM 5183 O O . LEU E 1 58 ? 174.592 161.228 169.854 1.00 50.00 58 LEU E O 1
ATOM 5188 N N . ARG E 1 59 ? 172.683 160.491 170.705 1.00 50.00 59 ARG E N 1
ATOM 5189 C CA . ARG E 1 59 ? 172.720 161.616 171.614 1.00 50.00 59 ARG E CA 1
ATOM 5190 C C . ARG E 1 59 ? 173.982 161.549 172.468 1.00 50.00 59 ARG E C 1
ATOM 5191 O O . ARG E 1 59 ? 174.545 162.575 172.821 1.00 50.00 59 ARG E O 1
ATOM 5199 N N . PHE E 1 60 ? 174.518 160.353 172.706 1.00 50.00 60 PHE E N 1
ATOM 5200 C CA . PHE E 1 60 ? 175.687 160.194 173.542 1.00 50.00 60 PHE E CA 1
ATOM 5201 C C . PHE E 1 60 ? 176.951 160.683 172.867 1.00 50.00 60 PHE E C 1
ATOM 5202 O O . PHE E 1 60 ? 177.953 160.939 173.520 1.00 50.00 60 PHE E O 1
ATOM 5210 N N . THR E 1 61 ? 176.933 160.781 171.560 1.00 50.00 61 THR E N 1
ATOM 5211 C CA . THR E 1 61 ? 178.121 161.103 170.813 1.00 50.00 61 THR E CA 1
ATOM 5212 C C . THR E 1 61 ? 178.102 162.551 170.349 1.00 50.00 61 THR E C 1
ATOM 5213 O O . THR E 1 61 ? 179.002 162.985 169.631 1.00 50.00 61 THR E O 1
ATOM 5217 N N . THR E 1 62 ? 177.094 163.313 170.767 1.00 50.00 62 THR E N 1
ATOM 5218 C CA . THR E 1 62 ? 176.962 164.681 170.292 1.00 50.00 62 THR E CA 1
ATOM 5219 C C . THR E 1 62 ? 178.102 165.596 170.683 1.00 50.00 62 THR E C 1
ATOM 5220 O O . THR E 1 62 ? 178.746 165.437 171.721 1.00 50.00 62 THR E O 1
ATOM 5224 N N . ASN E 1 63 ? 178.342 166.587 169.832 1.00 50.00 63 ASN E N 1
ATOM 5225 C CA . ASN E 1 63 ? 179.347 167.609 170.055 1.00 50.00 63 ASN E CA 1
ATOM 5226 C C . ASN E 1 63 ? 178.738 168.895 170.610 1.00 50.00 63 ASN E C 1
ATOM 5227 O O . ASN E 1 63 ? 179.399 169.934 170.670 1.00 50.00 63 ASN E O 1
ATOM 5232 N N . THR E 1 64 ? 177.489 168.797 171.043 1.00 50.00 64 THR E N 1
ATOM 5233 C CA . THR E 1 64 ? 176.742 169.890 171.638 1.00 50.00 64 THR E CA 1
ATOM 5234 C C . THR E 1 64 ? 176.429 169.512 173.066 1.00 50.00 64 THR E C 1
ATOM 5235 O O . THR E 1 64 ? 176.579 168.361 173.461 1.00 50.00 64 THR E O 1
ATOM 5239 N N . GLU E 1 65 ? 175.957 170.446 173.861 1.00 50.00 65 GLU E N 1
ATOM 5240 C CA . GLU E 1 65 ? 175.610 170.040 175.210 1.00 50.00 65 GLU E CA 1
ATOM 5241 C C . GLU E 1 65 ? 174.263 169.356 175.174 1.00 50.00 65 GLU E C 1
ATOM 5242 O O . GLU E 1 65 ? 173.469 169.592 174.259 1.00 50.00 65 GLU E O 1
ATOM 5248 N N . ASN E 1 66 ? 174.019 168.504 176.158 1.00 50.00 66 ASN E N 1
ATOM 5249 C CA . ASN E 1 66 ? 172.792 167.745 176.240 1.00 50.00 66 ASN E CA 1
ATOM 5250 C C . ASN E 1 66 ? 172.476 167.433 177.696 1.00 50.00 66 ASN E C 1
ATOM 5251 O O . ASN E 1 66 ? 173.238 167.791 178.591 1.00 50.00 66 ASN E O 1
ATOM 5256 N N . GLU E 1 67 ? 171.369 166.736 177.921 1.00 50.00 67 GLU E N 1
ATOM 5257 C CA . GLU E 1 67 ? 170.931 166.313 179.245 1.00 50.00 67 GLU E CA 1
ATOM 5258 C C . GLU E 1 67 ? 171.930 165.354 179.869 1.00 50.00 67 GLU E C 1
ATOM 5259 O O . GLU E 1 67 ? 172.147 165.354 181.081 1.00 50.00 67 GLU E O 1
ATOM 5265 N N . ASP E 1 68 ? 172.529 164.524 179.029 1.00 50.00 68 ASP E N 1
ATOM 5266 C CA . ASP E 1 68 ? 173.491 163.536 179.440 1.00 50.00 68 ASP E CA 1
ATOM 5267 C C . ASP E 1 68 ? 174.849 163.686 178.720 1.00 50.00 68 ASP E C 1
ATOM 5268 O O . ASP E 1 68 ? 175.779 164.264 179.300 1.00 50.00 68 ASP E O 1
ATOM 5273 N N . SER E 1 69 ? 174.972 163.204 177.488 1.00 50.00 69 SER E N 1
ATOM 5274 C CA . SER E 1 69 ? 176.226 163.198 176.725 1.00 50.00 69 SER E CA 1
ATOM 5275 C C . SER E 1 69 ? 177.284 162.361 177.411 1.00 50.00 69 SER E C 1
ATOM 5276 O O . SER E 1 69 ? 177.086 161.806 178.496 1.00 50.00 69 SER E O 1
ATOM 5279 N N . ILE E 1 70 ? 178.419 162.280 176.757 1.00 50.00 70 ILE E N 1
ATOM 5280 C CA . ILE E 1 70 ? 179.602 161.605 177.260 1.00 50.00 70 ILE E CA 1
ATOM 5281 C C . ILE E 1 70 ? 180.646 162.612 177.593 1.00 50.00 70 ILE E C 1
ATOM 5282 O O . ILE E 1 70 ? 181.330 162.525 178.612 1.00 50.00 70 ILE E O 1
ATOM 5287 N N . LEU E 1 71 ? 180.845 163.525 176.673 1.00 50.00 71 LEU E N 1
ATOM 5288 C CA . LEU E 1 71 ? 181.874 164.505 176.822 1.00 50.00 71 LEU E CA 1
ATOM 5289 C C . LEU E 1 71 ? 181.233 165.871 177.087 1.00 50.00 71 LEU E C 1
ATOM 5290 O O . LEU E 1 71 ? 180.180 166.166 176.499 1.00 50.00 71 LEU E O 1
ATOM 5295 N N . ILE E 1 72 ? 181.829 166.666 177.998 1.00 50.00 72 ILE E N 1
ATOM 5296 C CA . ILE E 1 72 ? 181.378 168.047 178.279 1.00 50.00 72 ILE E CA 1
ATOM 5297 C C . ILE E 1 72 ? 182.420 169.096 177.861 1.00 50.00 72 ILE E C 1
ATOM 5298 O O . ILE E 1 72 ? 183.613 169.004 178.204 1.00 50.00 72 ILE E O 1
ATOM 5303 N N . TRP E 1 73 ? 181.962 170.102 177.110 1.00 50.00 73 TRP E N 1
ATOM 5304 C CA . TRP E 1 73 ? 182.821 171.166 176.591 1.00 50.00 73 TRP E CA 1
ATOM 5305 C C . TRP E 1 73 ? 183.091 172.302 177.570 1.00 50.00 73 TRP E C 1
ATOM 5306 O O . TRP E 1 73 ? 182.188 172.788 178.252 1.00 50.00 73 TRP E O 1
ATOM 5317 N N . GLU E 1 74 ? 184.349 172.727 177.637 1.00 50.00 74 GLU E N 1
ATOM 5318 C CA . GLU E 1 74 ? 184.743 173.807 178.533 1.00 50.00 74 GLU E CA 1
ATOM 5319 C C . GLU E 1 74 ? 185.900 174.617 177.957 1.00 50.00 74 GLU E C 1
ATOM 5320 O O . GLU E 1 74 ? 186.826 174.063 177.366 1.00 50.00 74 GLU E O 1
ATOM 5326 N N . LYS E 1 75 ? 185.839 175.933 178.137 1.00 50.00 75 LYS E N 1
ATOM 5327 C CA . LYS E 1 75 ? 186.879 176.827 177.641 1.00 50.00 75 LYS E CA 1
ATOM 5328 C C . LYS E 1 75 ? 186.835 178.170 178.361 1.00 50.00 75 LYS E C 1
ATOM 5329 O O . LYS E 1 75 ? 185.760 178.707 178.627 1.00 50.00 75 LYS E O 1
ATOM 5335 N N . TYR E 1 85 ? 190.102 170.779 178.820 1.00 50.00 85 TYR E N 1
ATOM 5336 C CA . TYR E 1 85 ? 188.663 170.633 179.002 1.00 50.00 85 TYR E CA 1
ATOM 5337 C C . TYR E 1 85 ? 188.198 169.230 178.557 1.00 50.00 85 TYR E C 1
ATOM 5338 O O . TYR E 1 85 ? 188.871 168.265 178.893 1.00 50.00 85 TYR E O 1
ATOM 5347 N N . TYR E 1 86 ? 187.071 169.113 177.856 1.00 50.00 86 TYR E N 1
ATOM 5348 C CA . TYR E 1 86 ? 186.562 167.822 177.373 1.00 50.00 86 TYR E CA 1
ATOM 5349 C C . TYR E 1 86 ? 186.514 166.760 178.452 1.00 50.00 86 TYR E C 1
ATOM 5350 O O . TYR E 1 86 ? 187.216 165.759 178.368 1.00 50.00 86 TYR E O 1
ATOM 5359 N N . PHE E 1 87 ? 185.756 167.008 179.493 1.00 50.00 87 PHE E N 1
ATOM 5360 C CA . PHE E 1 87 ? 185.762 166.057 180.588 1.00 50.00 87 PHE E CA 1
ATOM 5361 C C . PHE E 1 87 ? 184.841 164.904 180.265 1.00 50.00 87 PHE E C 1
ATOM 5362 O O . PHE E 1 87 ? 183.775 165.099 179.678 1.00 50.00 87 PHE E O 1
ATOM 5370 N N . ARG E 1 88 ? 185.256 163.691 180.603 1.00 50.00 88 ARG E N 1
ATOM 5371 C CA . ARG E 1 88 ? 184.384 162.541 180.420 1.00 50.00 88 ARG E CA 1
ATOM 5372 C C . ARG E 1 88 ? 183.418 162.407 181.580 1.00 50.00 88 ARG E C 1
ATOM 5373 O O . ARG E 1 88 ? 183.768 162.664 182.741 1.00 50.00 88 ARG E O 1
ATOM 5381 N N . LYS E 1 89 ? 182.236 161.905 181.286 1.00 50.00 89 LYS E N 1
ATOM 5382 C CA . LYS E 1 89 ? 181.249 161.600 182.294 1.00 50.00 89 LYS E CA 1
ATOM 5383 C C . LYS E 1 89 ? 181.114 160.099 182.491 1.00 50.00 89 LYS E C 1
ATOM 5384 O O . LYS E 1 89 ? 181.451 159.293 181.623 1.00 50.00 89 LYS E O 1
ATOM 5390 N N . GLU E 1 90 ? 180.471 159.715 183.579 1.00 50.00 90 GLU E N 1
ATOM 5391 C CA . GLU E 1 90 ? 180.279 158.307 183.879 1.00 50.00 90 GLU E CA 1
ATOM 5392 C C . GLU E 1 90 ? 179.072 157.750 183.153 1.00 50.00 90 GLU E C 1
ATOM 5393 O O . GLU E 1 90 ? 178.742 156.569 183.283 1.00 50.00 90 GLU E O 1
ATOM 5399 N N . ASN E 1 91 ? 178.484 158.591 182.286 1.00 50.00 91 ASN E N 1
ATOM 5400 C CA . ASN E 1 91 ? 177.353 158.272 181.426 1.00 50.00 91 ASN E CA 1
ATOM 5401 C C . ASN E 1 91 ? 177.785 157.281 180.376 1.00 50.00 91 ASN E C 1
ATOM 5402 O O . ASN E 1 91 ? 176.942 156.697 179.702 1.00 50.00 91 ASN E O 1
ATOM 5407 N N . ILE E 1 92 ? 179.082 157.000 180.323 1.00 50.00 92 ILE E N 1
ATOM 5408 C CA . ILE E 1 92 ? 179.605 155.970 179.464 1.00 50.00 92 ILE E CA 1
ATOM 5409 C C . ILE E 1 92 ? 178.897 154.675 179.809 1.00 50.00 92 ILE E C 1
ATOM 5410 O O . ILE E 1 92 ? 178.680 153.865 178.912 1.00 50.00 92 ILE E O 1
ATOM 5415 N N . ARG E 1 93 ? 178.553 154.445 181.084 1.00 50.00 93 ARG E N 1
ATOM 5416 C CA . ARG E 1 93 ? 177.837 153.224 181.409 1.00 50.00 93 ARG E CA 1
ATOM 5417 C C . ARG E 1 93 ? 176.472 153.180 180.725 1.00 50.00 93 ARG E C 1
ATOM 5418 O O . ARG E 1 93 ? 176.001 152.098 180.358 1.00 50.00 93 ARG E O 1
ATOM 5426 N N . LYS E 1 94 ? 175.807 154.330 180.566 1.00 50.00 94 LYS E N 1
ATOM 5427 C CA . LYS E 1 94 ? 174.503 154.343 179.943 1.00 50.00 94 LYS E CA 1
ATOM 5428 C C . LYS E 1 94 ? 174.680 154.035 178.479 1.00 50.00 94 LYS E C 1
ATOM 5429 O O . LYS E 1 94 ? 173.904 153.269 177.917 1.00 50.00 94 LYS E O 1
ATOM 5435 N N . PHE E 1 95 ? 175.737 154.586 177.882 1.00 50.00 95 PHE E N 1
ATOM 5436 C CA . PHE E 1 95 ? 176.033 154.354 176.480 1.00 50.00 95 PHE E CA 1
ATOM 5437 C C . PHE E 1 95 ? 176.232 152.896 176.196 1.00 50.00 95 PHE E C 1
ATOM 5438 O O . PHE E 1 95 ? 175.640 152.373 175.255 1.00 50.00 95 PHE E O 1
ATOM 5446 N N . ILE E 1 96 ? 177.051 152.221 176.997 1.00 50.00 96 ILE E N 1
ATOM 5447 C CA . ILE E 1 96 ? 177.310 150.823 176.730 1.00 50.00 96 ILE E CA 1
ATOM 5448 C C . ILE E 1 96 ? 176.028 150.014 176.844 1.00 50.00 96 ILE E C 1
ATOM 5449 O O . ILE E 1 96 ? 175.789 149.132 176.015 1.00 50.00 96 ILE E O 1
ATOM 5454 N N . LYS E 1 97 ? 175.201 150.276 177.854 1.00 50.00 97 LYS E N 1
ATOM 5455 C CA . LYS E 1 97 ? 173.969 149.514 177.972 1.00 50.00 97 LYS E CA 1
ATOM 5456 C C . LYS E 1 97 ? 173.007 149.779 176.806 1.00 50.00 97 LYS E C 1
ATOM 5457 O O . LYS E 1 97 ? 172.402 148.840 176.268 1.00 50.00 97 LYS E O 1
ATOM 5463 N N . GLU E 1 98 ? 172.892 151.034 176.359 1.00 50.00 98 GLU E N 1
ATOM 5464 C CA . GLU E 1 98 ? 171.985 151.331 175.260 1.00 50.00 98 GLU E CA 1
ATOM 5465 C C . GLU E 1 98 ? 172.513 150.697 173.991 1.00 50.00 98 GLU E C 1
ATOM 5466 O O . GLU E 1 98 ? 171.740 150.174 173.191 1.00 50.00 98 GLU E O 1
ATOM 5472 N N . LEU E 1 99 ? 173.832 150.672 173.835 1.00 50.00 99 LEU E N 1
ATOM 5473 C CA . LEU E 1 99 ? 174.463 150.083 172.681 1.00 50.00 99 LEU E CA 1
ATOM 5474 C C . LEU E 1 99 ? 174.166 148.605 172.575 1.00 50.00 99 LEU E C 1
ATOM 5475 O O . LEU E 1 99 ? 173.805 148.117 171.504 1.00 50.00 99 LEU E O 1
ATOM 5480 N N . SER E 1 100 ? 174.294 147.871 173.670 1.00 50.00 100 SER E N 1
ATOM 5481 C CA . SER E 1 100 ? 174.019 146.443 173.632 1.00 50.00 100 SER E CA 1
ATOM 5482 C C . SER E 1 100 ? 172.579 146.163 173.253 1.00 50.00 100 SER E C 1
ATOM 5483 O O . SER E 1 100 ? 172.295 145.294 172.404 1.00 50.00 100 SER E O 1
ATOM 5486 N N . LYS E 1 101 ? 171.655 146.925 173.840 1.00 50.00 101 LYS E N 1
ATOM 5487 C CA . LYS E 1 101 ? 170.270 146.705 173.513 1.00 50.00 101 LYS E CA 1
ATOM 5488 C C . LYS E 1 101 ? 169.963 146.984 172.053 1.00 50.00 101 LYS E C 1
ATOM 5489 O O . LYS E 1 101 ? 169.297 146.176 171.400 1.00 50.00 101 LYS E O 1
ATOM 5495 N N . GLU E 1 102 ? 170.485 148.071 171.495 1.00 50.00 102 GLU E N 1
ATOM 5496 C CA . GLU E 1 102 ? 170.099 148.356 170.131 1.00 50.00 102 GLU E CA 1
ATOM 5497 C C . GLU E 1 102 ? 170.751 147.458 169.105 1.00 50.00 102 GLU E C 1
ATOM 5498 O O . GLU E 1 102 ? 170.100 147.054 168.137 1.00 50.00 102 GLU E O 1
ATOM 5504 N N . ILE E 1 103 ? 172.010 147.095 169.302 1.00 50.00 103 ILE E N 1
ATOM 5505 C CA . ILE E 1 103 ? 172.653 146.292 168.288 1.00 50.00 103 ILE E CA 1
ATOM 5506 C C . ILE E 1 103 ? 172.172 144.856 168.324 1.00 50.00 103 ILE E C 1
ATOM 5507 O O . ILE E 1 103 ? 171.905 144.278 167.263 1.00 50.00 103 ILE E O 1
ATOM 5512 N N . TYR E 1 104 ? 172.064 144.256 169.510 1.00 50.00 104 TYR E N 1
ATOM 5513 C CA . TYR E 1 104 ? 171.654 142.872 169.549 1.00 50.00 104 TYR E CA 1
ATOM 5514 C C . TYR E 1 104 ? 170.230 142.629 169.977 1.00 50.00 104 TYR E C 1
ATOM 5515 O O . TYR E 1 104 ? 169.466 142.050 169.215 1.00 50.00 104 TYR E O 1
ATOM 5524 N N . ASN E 1 105 ? 169.798 143.134 171.127 1.00 50.00 105 ASN E N 1
ATOM 5525 C CA . ASN E 1 105 ? 168.463 142.706 171.586 1.00 50.00 105 ASN E CA 1
ATOM 5526 C C . ASN E 1 105 ? 167.322 143.139 170.677 1.00 50.00 105 ASN E C 1
ATOM 5527 O O . ASN E 1 105 ? 166.358 142.397 170.484 1.00 50.00 105 ASN E O 1
ATOM 5532 N N . GLU E 1 106 ? 167.455 144.302 170.067 1.00 50.00 106 GLU E N 1
ATOM 5533 C CA . GLU E 1 106 ? 166.425 144.820 169.175 1.00 50.00 106 GLU E CA 1
ATOM 5534 C C . GLU E 1 106 ? 166.666 144.421 167.714 1.00 50.00 106 GLU E C 1
ATOM 5535 O O . GLU E 1 106 ? 165.932 144.845 166.819 1.00 50.00 106 GLU E O 1
ATOM 5541 N N . GLY E 1 107 ? 167.751 143.701 167.456 1.00 50.00 107 GLY E N 1
ATOM 5542 C CA . GLY E 1 107 ? 168.099 143.235 166.124 1.00 50.00 107 GLY E CA 1
ATOM 5543 C C . GLY E 1 107 ? 168.635 144.285 165.153 1.00 50.00 107 GLY E C 1
ATOM 5544 O O . GLY E 1 107 ? 168.684 144.024 163.951 1.00 50.00 107 GLY E O 1
ATOM 5545 N N . CYS E 1 108 ? 169.093 145.456 165.605 1.00 50.00 108 CYS E N 1
ATOM 5546 C CA . CYS E 1 108 ? 169.515 146.460 164.642 1.00 50.00 108 CYS E CA 1
ATOM 5547 C C . CYS E 1 108 ? 170.679 146.015 163.797 1.00 50.00 108 CYS E C 1
ATOM 5548 O O . CYS E 1 108 ? 170.739 146.355 162.614 1.00 50.00 108 CYS E O 1
ATOM 5551 N N . GLY E 1 109 ? 171.589 145.230 164.377 1.00 50.00 109 GLY E N 1
ATOM 5552 C CA . GLY E 1 109 ? 172.811 144.792 163.727 1.00 50.00 109 GLY E CA 1
ATOM 5553 C C . GLY E 1 109 ? 172.598 144.144 162.361 1.00 50.00 109 GLY E C 1
ATOM 5554 O O . GLY E 1 109 ? 173.520 144.145 161.544 1.00 50.00 109 GLY E O 1
ATOM 5555 N N . ILE E 1 110 ? 171.416 143.590 162.104 1.00 50.00 110 ILE E N 1
ATOM 5556 C CA . ILE E 1 110 ? 171.100 142.960 160.831 1.00 50.00 110 ILE E CA 1
ATOM 5557 C C . ILE E 1 110 ? 170.977 143.940 159.678 1.00 50.00 110 ILE E C 1
ATOM 5558 O O . ILE E 1 110 ? 171.332 143.619 158.543 1.00 50.00 110 ILE E O 1
ATOM 5563 N N . PHE E 1 111 ? 170.363 145.086 159.933 1.00 50.00 111 PHE E N 1
ATOM 5564 C CA . PHE E 1 111 ? 169.987 146.017 158.889 1.00 50.00 111 PHE E CA 1
ATOM 5565 C C . PHE E 1 111 ? 170.910 147.195 158.742 1.00 50.00 111 PHE E C 1
ATOM 5566 O O . PHE E 1 111 ? 170.598 148.163 158.042 1.00 50.00 111 PHE E O 1
ATOM 5574 N N . MET E 1 112 ? 172.025 147.143 159.417 1.00 50.00 112 MET E N 1
ATOM 5575 C CA . MET E 1 112 ? 172.980 148.216 159.352 1.00 50.00 112 MET E CA 1
ATOM 5576 C C . MET E 1 112 ? 174.237 147.732 158.682 1.00 50.00 112 MET E C 1
ATOM 5577 O O . MET E 1 112 ? 174.597 146.561 158.783 1.00 50.00 112 MET E O 1
ATOM 5582 N N . SER E 1 113 ? 174.887 148.648 157.992 1.00 49.88 113 SER E N 1
ATOM 5583 C CA . SER E 1 113 ? 176.089 148.399 157.233 1.00 49.88 113 SER E CA 1
ATOM 5584 C C . SER E 1 113 ? 177.308 148.139 158.071 1.00 49.88 113 SER E C 1
ATOM 5585 O O . SER E 1 113 ? 177.354 148.468 159.262 1.00 49.88 113 SER E O 1
ATOM 5588 N N . LYS E 1 114 ? 178.323 147.569 157.424 1.00 49.88 114 LYS E N 1
ATOM 5589 C CA . LYS E 1 114 ? 179.585 147.315 158.081 1.00 49.88 114 LYS E CA 1
ATOM 5590 C C . LYS E 1 114 ? 180.249 148.603 158.500 1.00 49.88 114 LYS E C 1
ATOM 5591 O O . LYS E 1 114 ? 180.942 148.633 159.515 1.00 49.88 114 LYS E O 1
ATOM 5597 N N . GLU E 1 115 ? 180.069 149.664 157.728 1.00 49.88 115 GLU E N 1
ATOM 5598 C CA . GLU E 1 115 ? 180.672 150.926 158.080 1.00 49.88 115 GLU E CA 1
ATOM 5599 C C . GLU E 1 115 ? 180.041 151.468 159.352 1.00 49.88 115 GLU E C 1
ATOM 5600 O O . GLU E 1 115 ? 180.754 151.941 160.239 1.00 49.88 115 GLU E O 1
ATOM 5606 N N . ALA E 1 116 ? 178.716 151.375 159.483 1.00 49.88 116 ALA E N 1
ATOM 5607 C CA . ALA E 1 116 ? 178.099 151.872 160.698 1.00 49.88 116 ALA E CA 1
ATOM 5608 C C . ALA E 1 116 ? 178.578 151.085 161.901 1.00 49.88 116 ALA E C 1
ATOM 5609 O O . ALA E 1 116 ? 178.876 151.667 162.945 1.00 49.88 116 ALA E O 1
ATOM 5611 N N . LEU E 1 117 ? 178.720 149.766 161.751 1.00 50.00 117 LEU E N 1
ATOM 5612 C CA . LEU E 1 117 ? 179.172 148.956 162.867 1.00 50.00 117 LEU E CA 1
ATOM 5613 C C . LEU E 1 117 ? 180.615 149.234 163.216 1.00 50.00 117 LEU E C 1
ATOM 5614 O O . LEU E 1 117 ? 180.959 149.275 164.398 1.00 50.00 117 LEU E O 1
ATOM 5619 N N . SER E 1 118 ? 181.461 149.463 162.216 1.00 50.00 118 SER E N 1
ATOM 5620 C CA . SER E 1 118 ? 182.856 149.754 162.471 1.00 50.00 118 SER E CA 1
ATOM 5621 C C . SER E 1 118 ? 182.995 151.053 163.245 1.00 50.00 118 SER E C 1
ATOM 5622 O O . SER E 1 118 ? 183.754 151.117 164.217 1.00 50.00 118 SER E O 1
ATOM 5625 N N . LEU E 1 119 ? 182.245 152.086 162.848 1.00 50.00 119 LEU E N 1
ATOM 5626 C CA . LEU E 1 119 ? 182.312 153.367 163.526 1.00 50.00 119 LEU E CA 1
ATOM 5627 C C . LEU E 1 119 ? 181.835 153.275 164.960 1.00 50.00 119 LEU E C 1
ATOM 5628 O O . LEU E 1 119 ? 182.468 153.829 165.865 1.00 50.00 119 LEU E O 1
ATOM 5633 N N . ILE E 1 120 ? 180.777 152.511 165.200 1.00 50.00 120 ILE E N 1
ATOM 5634 C CA . ILE E 1 120 ? 180.297 152.354 166.552 1.00 50.00 120 ILE E CA 1
ATOM 5635 C C . ILE E 1 120 ? 181.308 151.608 167.385 1.00 50.00 120 ILE E C 1
ATOM 5636 O O . ILE E 1 120 ? 181.537 151.981 168.536 1.00 50.00 120 ILE E O 1
ATOM 5641 N N . SER E 1 121 ? 181.890 150.541 166.839 1.00 50.00 121 SER E N 1
ATOM 5642 C CA . SER E 1 121 ? 182.864 149.758 167.569 1.00 50.00 121 SER E CA 1
ATOM 5643 C C . SER E 1 121 ? 184.066 150.595 167.962 1.00 50.00 121 SER E C 1
ATOM 5644 O O . SER E 1 121 ? 184.520 150.515 169.110 1.00 50.00 121 SER E O 1
ATOM 5647 N N . GLU E 1 122 ? 184.586 151.420 167.046 1.00 50.00 122 GLU E N 1
ATOM 5648 C CA . GLU E 1 122 ? 185.721 152.245 167.418 1.00 50.00 122 GLU E CA 1
ATOM 5649 C C . GLU E 1 122 ? 185.343 153.209 168.527 1.00 50.00 122 GLU E C 1
ATOM 5650 O O . GLU E 1 122 ? 186.106 153.383 169.484 1.00 50.00 122 GLU E O 1
ATOM 5656 N N . TYR E 1 123 ? 184.168 153.837 168.424 1.00 50.00 123 TYR E N 1
ATOM 5657 C CA . TYR E 1 123 ? 183.766 154.782 169.444 1.00 50.00 123 TYR E CA 1
ATOM 5658 C C . TYR E 1 123 ? 183.716 154.076 170.774 1.00 50.00 123 TYR E C 1
ATOM 5659 O O . TYR E 1 123 ? 184.234 154.584 171.772 1.00 50.00 123 TYR E O 1
ATOM 5668 N N . ARG E 1 124 ? 183.088 152.890 170.798 1.00 50.00 124 ARG E N 1
ATOM 5669 C CA . ARG E 1 124 ? 182.942 152.129 172.020 1.00 50.00 124 ARG E CA 1
ATOM 5670 C C . ARG E 1 124 ? 184.274 151.889 172.659 1.00 50.00 124 ARG E C 1
ATOM 5671 O O . ARG E 1 124 ? 184.427 152.103 173.857 1.00 50.00 124 ARG E O 1
ATOM 5679 N N . ASN E 1 125 ? 185.266 151.505 171.874 1.00 50.00 125 ASN E N 1
ATOM 5680 C CA . ASN E 1 125 ? 186.561 151.238 172.453 1.00 50.00 125 ASN E CA 1
ATOM 5681 C C . ASN E 1 125 ? 187.234 152.493 173.007 1.00 50.00 125 ASN E C 1
ATOM 5682 O O . ASN E 1 125 ? 187.958 152.413 174.003 1.00 50.00 125 ASN E O 1
ATOM 5687 N N . ILE E 1 126 ? 186.967 153.664 172.433 1.00 50.00 126 ILE E N 1
ATOM 5688 C CA . ILE E 1 126 ? 187.580 154.869 172.966 1.00 50.00 126 ILE E CA 1
ATOM 5689 C C . ILE E 1 126 ? 187.004 155.181 174.346 1.00 50.00 126 ILE E C 1
ATOM 5690 O O . ILE E 1 126 ? 187.756 155.429 175.295 1.00 50.00 126 ILE E O 1
ATOM 5695 N N . VAL E 1 127 ? 185.678 155.138 174.474 1.00 50.00 127 VAL E N 1
ATOM 5696 C CA . VAL E 1 127 ? 185.075 155.474 175.761 1.00 50.00 127 VAL E CA 1
ATOM 5697 C C . VAL E 1 127 ? 185.258 154.370 176.792 1.00 50.00 127 VAL E C 1
ATOM 5698 O O . VAL E 1 127 ? 185.400 154.635 177.992 1.00 50.00 127 VAL E O 1
ATOM 5702 N N . TYR E 1 128 ? 185.246 153.131 176.340 1.00 50.00 128 TYR E N 1
ATOM 5703 C CA . TYR E 1 128 ? 185.445 152.007 177.214 1.00 50.00 128 TYR E CA 1
ATOM 5704 C C . TYR E 1 128 ? 186.854 152.089 177.772 1.00 50.00 128 TYR E C 1
ATOM 5705 O O . TYR E 1 128 ? 187.053 151.910 178.975 1.00 50.00 128 TYR E O 1
ATOM 5714 N N . GLY E 1 129 ? 187.823 152.353 176.902 1.00 49.88 129 GLY E N 1
ATOM 5715 C CA . GLY E 1 129 ? 189.208 152.461 177.319 1.00 49.88 129 GLY E CA 1
ATOM 5716 C C . GLY E 1 129 ? 189.369 153.514 178.395 1.00 49.88 129 GLY E C 1
ATOM 5717 O O . GLY E 1 129 ? 190.094 153.317 179.370 1.00 49.88 129 GLY E O 1
ATOM 5718 N N . PHE E 1 130 ? 188.685 154.639 178.215 1.00 49.88 130 PHE E N 1
ATOM 5719 C CA . PHE E 1 130 ? 188.746 155.730 179.176 1.00 49.88 130 PHE E CA 1
ATOM 5720 C C . PHE E 1 130 ? 188.330 155.248 180.560 1.00 49.88 130 PHE E C 1
ATOM 5721 O O . PHE E 1 130 ? 188.996 155.535 181.554 1.00 49.88 130 PHE E O 1
ATOM 5729 N N . MET E 1 131 ? 187.225 154.511 180.618 1.00 50.00 131 MET E N 1
ATOM 5730 C CA . MET E 1 131 ? 186.730 153.997 181.880 1.00 50.00 131 MET E CA 1
ATOM 5731 C C . MET E 1 131 ? 187.704 153.003 182.496 1.00 50.00 131 MET E C 1
ATOM 5732 O O . MET E 1 131 ? 187.875 152.978 183.725 1.00 50.00 131 MET E O 1
ATOM 5737 N N . LEU E 1 132 ? 188.346 152.189 181.653 1.00 50.00 132 LEU E N 1
ATOM 5738 C CA . LEU E 1 132 ? 189.306 151.217 182.152 1.00 50.00 132 LEU E CA 1
ATOM 5739 C C . LEU E 1 132 ? 190.499 151.930 182.758 1.00 50.00 132 LEU E C 1
ATOM 5740 O O . LEU E 1 132 ? 191.050 151.478 183.760 1.00 50.00 132 LEU E O 1
ATOM 5745 N N . SER E 1 133 ? 190.913 153.052 182.175 1.00 50.00 133 SER E N 1
ATOM 5746 C CA . SER E 1 133 ? 192.014 153.796 182.756 1.00 50.00 133 SER E CA 1
ATOM 5747 C C . SER E 1 133 ? 191.607 154.432 184.078 1.00 50.00 133 SER E C 1
ATOM 5748 O O . SER E 1 133 ? 192.396 154.469 185.023 1.00 50.00 133 SER E O 1
ATOM 5751 N N . ALA E 1 134 ? 190.359 154.903 184.173 1.00 50.00 134 ALA E N 1
ATOM 5752 C CA . ALA E 1 134 ? 189.908 155.567 185.388 1.00 50.00 134 ALA E CA 1
ATOM 5753 C C . ALA E 1 134 ? 190.014 154.673 186.620 1.00 50.00 134 ALA E C 1
ATOM 5754 O O . ALA E 1 134 ? 190.444 155.138 187.677 1.00 50.00 134 ALA E O 1
ATOM 5756 N N . GLN E 1 135 ? 189.692 153.380 186.496 1.00 50.00 135 GLN E N 1
ATOM 5757 C CA . GLN E 1 135 ? 189.809 152.485 187.658 1.00 50.00 135 GLN E CA 1
ATOM 5758 C C . GLN E 1 135 ? 189.154 153.088 188.886 1.00 50.00 135 GLN E C 1
ATOM 5759 O O . GLN E 1 135 ? 187.927 153.216 188.962 1.00 50.00 135 GLN E O 1
ATOM 5765 N N . ASN E 1 136 ? 189.968 153.467 189.877 1.00 50.00 136 ASN E N 1
ATOM 5766 C CA . ASN E 1 136 ? 189.468 154.012 191.131 1.00 50.00 136 ASN E CA 1
ATOM 5767 C C . ASN E 1 136 ? 189.223 155.482 190.886 1.00 50.00 136 ASN E C 1
ATOM 5768 O O . ASN E 1 136 ? 189.930 156.363 191.374 1.00 50.00 136 ASN E O 1
ATOM 5773 N N . ASN E 1 137 ? 188.200 155.706 190.096 1.00 50.00 137 ASN E N 1
ATOM 5774 C CA . ASN E 1 137 ? 187.829 156.973 189.553 1.00 50.00 137 ASN E CA 1
ATOM 5775 C C . ASN E 1 137 ? 187.637 158.016 190.644 1.00 50.00 137 ASN E C 1
ATOM 5776 O O . ASN E 1 137 ? 186.743 157.862 191.482 1.00 50.00 137 ASN E O 1
ATOM 5781 N N . PRO E 1 138 ? 188.407 159.118 190.656 1.00 50.00 138 PRO E N 1
ATOM 5782 C CA . PRO E 1 138 ? 188.334 160.175 191.638 1.00 50.00 138 PRO E CA 1
ATOM 5783 C C . PRO E 1 138 ? 187.161 161.100 191.354 1.00 50.00 138 PRO E C 1
ATOM 5784 O O . PRO E 1 138 ? 187.351 162.267 191.018 1.00 50.00 138 PRO E O 1
ATOM 5788 N N . GLN E 1 139 ? 185.960 160.549 191.514 1.00 50.00 139 GLN E N 1
ATOM 5789 C CA . GLN E 1 139 ? 184.677 161.198 191.242 1.00 50.00 139 GLN E CA 1
ATOM 5790 C C . GLN E 1 139 ? 184.428 161.298 189.746 1.00 50.00 139 GLN E C 1
ATOM 5791 O O . GLN E 1 139 ? 185.228 160.851 188.933 1.00 50.00 139 GLN E O 1
ATOM 5797 N N . GLU E 1 140 ? 183.297 161.855 189.366 1.00 50.00 140 GLU E N 1
ATOM 5798 C CA . GLU E 1 140 ? 182.958 161.945 187.956 1.00 50.00 140 GLU E CA 1
ATOM 5799 C C . GLU E 1 140 ? 183.621 163.166 187.345 1.00 50.00 140 GLU E C 1
ATOM 5800 O O . GLU E 1 140 ? 184.276 163.930 188.047 1.00 50.00 140 GLU E O 1
ATOM 5806 N N . THR E 1 141 ? 183.419 163.372 186.050 1.00 50.00 141 THR E N 1
ATOM 5807 C CA . THR E 1 141 ? 183.956 164.533 185.348 1.00 50.00 141 THR E CA 1
ATOM 5808 C C . THR E 1 141 ? 185.486 164.553 185.358 1.00 50.00 141 THR E C 1
ATOM 5809 O O . THR E 1 141 ? 186.120 165.305 186.099 1.00 50.00 141 THR E O 1
ATOM 5813 N N . ILE E 1 142 ? 186.083 163.721 184.503 1.00 50.00 142 ILE E N 1
ATOM 5814 C CA . ILE E 1 142 ? 187.550 163.613 184.424 1.00 50.00 142 ILE E CA 1
ATOM 5815 C C . ILE E 1 142 ? 188.139 164.184 183.127 1.00 50.00 142 ILE E C 1
ATOM 5816 O O . ILE E 1 142 ? 187.741 163.808 182.028 1.00 50.00 142 ILE E O 1
ATOM 5821 N N . ARG E 1 143 ? 189.111 165.081 183.268 1.00 50.00 143 ARG E N 1
ATOM 5822 C CA . ARG E 1 143 ? 189.710 165.788 182.132 1.00 50.00 143 ARG E CA 1
ATOM 5823 C C . ARG E 1 143 ? 190.438 164.881 181.168 1.00 50.00 143 ARG E C 1
ATOM 5824 O O . ARG E 1 143 ? 191.091 163.927 181.584 1.00 50.00 143 ARG E O 1
ATOM 5832 N N . ILE E 1 144 ? 190.337 165.185 179.872 1.00 50.00 144 ILE E N 1
ATOM 5833 C CA . ILE E 1 144 ? 191.079 164.408 178.889 1.00 50.00 144 ILE E CA 1
ATOM 5834 C C . ILE E 1 144 ? 192.239 165.230 178.396 1.00 50.00 144 ILE E C 1
ATOM 5835 O O . ILE E 1 144 ? 192.061 166.320 177.858 1.00 50.00 144 ILE E O 1
ATOM 5840 N N . THR E 1 145 ? 193.438 164.702 178.568 1.00 50.00 145 THR E N 1
ATOM 5841 C CA . THR E 1 145 ? 194.627 165.438 178.195 1.00 50.00 145 THR E CA 1
ATOM 5842 C C . THR E 1 145 ? 195.163 165.098 176.804 1.00 50.00 145 THR E C 1
ATOM 5843 O O . THR E 1 145 ? 195.909 165.886 176.220 1.00 50.00 145 THR E O 1
ATOM 5847 N N . ASN E 1 146 ? 194.773 163.951 176.249 1.00 50.00 146 ASN E N 1
ATOM 5848 C CA . ASN E 1 146 ? 195.220 163.587 174.912 1.00 50.00 146 ASN E CA 1
ATOM 5849 C C . ASN E 1 146 ? 194.123 163.919 173.918 1.00 50.00 146 ASN E C 1
ATOM 5850 O O . ASN E 1 146 ? 193.170 163.147 173.750 1.00 50.00 146 ASN E O 1
ATOM 5855 N N . ARG E 1 147 ? 194.289 165.032 173.217 1.00 50.00 147 ARG E N 1
ATOM 5856 C CA . ARG E 1 147 ? 193.261 165.559 172.334 1.00 50.00 147 ARG E CA 1
ATOM 5857 C C . ARG E 1 147 ? 192.982 164.734 171.107 1.00 50.00 147 ARG E C 1
ATOM 5858 O O . ARG E 1 147 ? 192.006 165.006 170.406 1.00 50.00 147 ARG E O 1
ATOM 5866 N N . GLU E 1 148 ? 193.815 163.744 170.826 1.00 50.00 148 GLU E N 1
ATOM 5867 C CA . GLU E 1 148 ? 193.557 162.905 169.675 1.00 50.00 148 GLU E CA 1
ATOM 5868 C C . GLU E 1 148 ? 192.265 162.132 169.886 1.00 50.00 148 GLU E C 1
ATOM 5869 O O . GLU E 1 148 ? 191.522 161.905 168.928 1.00 50.00 148 GLU E O 1
ATOM 5875 N N . SER E 1 149 ? 191.973 161.731 171.136 1.00 50.00 149 SER E N 1
ATOM 5876 C CA . SER E 1 149 ? 190.775 160.952 171.392 1.00 50.00 149 SER E CA 1
ATOM 5877 C C . SER E 1 149 ? 189.562 161.835 171.234 1.00 50.00 149 SER E C 1
ATOM 5878 O O . SER E 1 149 ? 188.525 161.404 170.740 1.00 50.00 149 SER E O 1
ATOM 5881 N N . VAL E 1 150 ? 189.702 163.087 171.629 1.00 50.00 150 VAL E N 1
ATOM 5882 C CA . VAL E 1 150 ? 188.610 164.026 171.552 1.00 50.00 150 VAL E CA 1
ATOM 5883 C C . VAL E 1 150 ? 188.247 164.321 170.117 1.00 50.00 150 VAL E C 1
ATOM 5884 O O . VAL E 1 150 ? 187.066 164.288 169.747 1.00 50.00 150 VAL E O 1
ATOM 5888 N N . GLU E 1 151 ? 189.254 164.578 169.298 1.00 50.00 151 GLU E N 1
ATOM 5889 C CA . GLU E 1 151 ? 188.990 164.872 167.913 1.00 50.00 151 GLU E CA 1
ATOM 5890 C C . GLU E 1 151 ? 188.480 163.640 167.180 1.00 50.00 151 GLU E C 1
ATOM 5891 O O . GLU E 1 151 ? 187.599 163.755 166.321 1.00 50.00 151 GLU E O 1
ATOM 5897 N N . ARG E 1 152 ? 188.966 162.447 167.539 1.00 50.00 152 ARG E N 1
ATOM 5898 C CA . ARG E 1 152 ? 188.488 161.279 166.843 1.00 50.00 152 ARG E CA 1
ATOM 5899 C C . ARG E 1 152 ? 187.038 161.009 167.196 1.00 50.00 152 ARG E C 1
ATOM 5900 O O . ARG E 1 152 ? 186.271 160.623 166.314 1.00 50.00 152 ARG E O 1
ATOM 5908 N N . MET E 1 153 ? 186.642 161.200 168.458 1.00 50.00 153 MET E N 1
ATOM 5909 C CA . MET E 1 153 ? 185.252 160.978 168.804 1.00 50.00 153 MET E CA 1
ATOM 5910 C C . MET E 1 153 ? 184.345 161.919 168.034 1.00 50.00 153 MET E C 1
ATOM 5911 O O . MET E 1 153 ? 183.288 161.499 167.555 1.00 50.00 153 MET E O 1
ATOM 5916 N N . LYS E 1 154 ? 184.747 163.185 167.878 1.00 50.00 154 LYS E N 1
ATOM 5917 C CA . LYS E 1 154 ? 183.907 164.096 167.117 1.00 50.00 154 LYS E CA 1
ATOM 5918 C C . LYS E 1 154 ? 183.787 163.677 165.663 1.00 50.00 154 LYS E C 1
ATOM 5919 O O . LYS E 1 154 ? 182.696 163.755 165.084 1.00 50.00 154 LYS E O 1
ATOM 5925 N N . LYS E 1 155 ? 184.884 163.206 165.068 1.00 50.00 155 LYS E N 1
ATOM 5926 C CA . LYS E 1 155 ? 184.823 162.791 163.681 1.00 50.00 155 LYS E CA 1
ATOM 5927 C C . LYS E 1 155 ? 183.927 161.580 163.527 1.00 50.00 155 LYS E C 1
ATOM 5928 O O . LYS E 1 155 ? 183.184 161.492 162.544 1.00 50.00 155 LYS E O 1
ATOM 5934 N N . ILE E 1 156 ? 183.964 160.653 164.490 1.00 50.00 156 ILE E N 1
ATOM 5935 C CA . ILE E 1 156 ? 183.092 159.503 164.405 1.00 50.00 156 ILE E CA 1
ATOM 5936 C C . ILE E 1 156 ? 181.670 159.977 164.480 1.00 50.00 156 ILE E C 1
ATOM 5937 O O . ILE E 1 156 ? 180.841 159.541 163.698 1.00 50.00 156 ILE E O 1
ATOM 5942 N N . HIS E 1 157 ? 181.346 160.892 165.385 1.00 50.00 157 HIS E N 1
ATOM 5943 C CA . HIS E 1 157 ? 179.972 161.361 165.434 1.00 50.00 157 HIS E CA 1
ATOM 5944 C C . HIS E 1 157 ? 179.508 161.821 164.067 1.00 50.00 157 HIS E C 1
ATOM 5945 O O . HIS E 1 157 ? 178.414 161.452 163.626 1.00 50.00 157 HIS E O 1
ATOM 5952 N N . GLN E 1 158 ? 180.309 162.633 163.377 1.00 50.00 158 GLN E N 1
ATOM 5953 C CA . GLN E 1 158 ? 179.857 163.106 162.081 1.00 50.00 158 GLN E CA 1
ATOM 5954 C C . GLN E 1 158 ? 179.721 161.982 161.062 1.00 50.00 158 GLN E C 1
ATOM 5955 O O . GLN E 1 158 ? 178.719 161.917 160.342 1.00 50.00 158 GLN E O 1
ATOM 5961 N N . ASN E 1 159 ? 180.664 161.042 161.042 1.00 50.00 159 ASN E N 1
ATOM 5962 C CA . ASN E 1 159 ? 180.586 159.986 160.050 1.00 50.00 159 ASN E CA 1
ATOM 5963 C C . ASN E 1 159 ? 179.445 159.029 160.318 1.00 50.00 159 ASN E C 1
ATOM 5964 O O . ASN E 1 159 ? 178.828 158.518 159.382 1.00 50.00 159 ASN E O 1
ATOM 5969 N N . LEU E 1 160 ? 179.164 158.783 161.589 1.00 50.00 160 LEU E N 1
ATOM 5970 C CA . LEU E 1 160 ? 178.124 157.867 161.977 1.00 50.00 160 LEU E CA 1
ATOM 5971 C C . LEU E 1 160 ? 176.776 158.490 161.751 1.00 50.00 160 LEU E C 1
ATOM 5972 O O . LEU E 1 160 ? 175.855 157.810 161.307 1.00 50.00 160 LEU E O 1
ATOM 5977 N N . SER E 1 161 ? 176.640 159.783 162.037 1.00 50.00 161 SER E N 1
ATOM 5978 C CA . SER E 1 161 ? 175.384 160.470 161.837 1.00 50.00 161 SER E CA 1
ATOM 5979 C C . SER E 1 161 ? 175.010 160.415 160.368 1.00 50.00 161 SER E C 1
ATOM 5980 O O . SER E 1 161 ? 173.852 160.154 160.029 1.00 50.00 161 SER E O 1
ATOM 5983 N N . ILE E 1 162 ? 175.988 160.628 159.483 1.00 50.00 162 ILE E N 1
ATOM 5984 C CA . ILE E 1 162 ? 175.728 160.560 158.058 1.00 50.00 162 ILE E CA 1
ATOM 5985 C C . ILE E 1 162 ? 175.412 159.141 157.619 1.00 50.00 162 ILE E C 1
ATOM 5986 O O . ILE E 1 162 ? 174.490 158.948 156.827 1.00 50.00 162 ILE E O 1
ATOM 5991 N N . GLU E 1 163 ? 176.167 158.148 158.090 1.00 50.00 163 GLU E N 1
ATOM 5992 C CA . GLU E 1 163 ? 175.924 156.784 157.657 1.00 50.00 163 GLU E CA 1
ATOM 5993 C C . GLU E 1 163 ? 174.541 156.305 158.081 1.00 50.00 163 GLU E C 1
ATOM 5994 O O . GLU E 1 163 ? 173.871 155.609 157.319 1.00 50.00 163 GLU E O 1
ATOM 6000 N N . ILE E 1 164 ? 174.081 156.687 159.275 1.00 50.00 164 ILE E N 1
ATOM 6001 C CA . ILE E 1 164 ? 172.739 156.303 159.683 1.00 50.00 164 ILE E CA 1
ATOM 6002 C C . ILE E 1 164 ? 171.721 157.062 158.848 1.00 50.00 164 ILE E C 1
ATOM 6003 O O . ILE E 1 164 ? 170.793 156.475 158.308 1.00 50.00 164 ILE E O 1
ATOM 6008 N N . ARG E 1 165 ? 171.899 158.369 158.685 1.00 50.00 165 ARG E N 1
ATOM 6009 C CA . ARG E 1 165 ? 170.952 159.185 157.941 1.00 50.00 165 ARG E CA 1
ATOM 6010 C C . ARG E 1 165 ? 170.746 158.734 156.504 1.00 50.00 165 ARG E C 1
ATOM 6011 O O . ARG E 1 165 ? 169.637 158.824 155.980 1.00 50.00 165 ARG E O 1
ATOM 6019 N N . GLN E 1 166 ? 171.795 158.265 155.851 1.00 50.00 166 GLN E N 1
ATOM 6020 C CA . GLN E 1 166 ? 171.670 157.850 154.469 1.00 50.00 166 GLN E CA 1
ATOM 6021 C C . GLN E 1 166 ? 171.250 156.398 154.307 1.00 50.00 166 GLN E C 1
ATOM 6022 O O . GLN E 1 166 ? 171.020 155.944 153.191 1.00 50.00 166 GLN E O 1
ATOM 6028 N N . ALA E 1 167 ? 171.098 155.661 155.398 1.00 50.00 167 ALA E N 1
ATOM 6029 C CA . ALA E 1 167 ? 170.777 154.239 155.341 1.00 50.00 167 ALA E CA 1
ATOM 6030 C C . ALA E 1 167 ? 169.445 153.974 154.685 1.00 50.00 167 ALA E C 1
ATOM 6031 O O . ALA E 1 167 ? 169.222 152.908 154.118 1.00 50.00 167 ALA E O 1
ATOM 6033 N N . ILE E 1 168 ? 168.544 154.928 154.807 1.00 50.00 168 ILE E N 1
ATOM 6034 C CA . ILE E 1 168 ? 167.197 154.816 154.313 1.00 50.00 168 ILE E CA 1
ATOM 6035 C C . ILE E 1 168 ? 166.919 155.797 153.187 1.00 50.00 168 ILE E C 1
ATOM 6036 O O . ILE E 1 168 ? 165.756 156.050 152.855 1.00 50.00 168 ILE E O 1
ATOM 6041 N N . ASN E 1 169 ? 167.972 156.389 152.614 1.00 50.00 169 ASN E N 1
ATOM 6042 C CA . ASN E 1 169 ? 167.816 157.438 151.610 1.00 50.00 169 ASN E CA 1
ATOM 6043 C C . ASN E 1 169 ? 168.303 157.069 150.217 1.00 50.00 169 ASN E C 1
ATOM 6044 O O . ASN E 1 169 ? 168.724 157.937 149.458 1.00 50.00 169 ASN E O 1
ATOM 6049 N N . LEU E 1 170 ? 168.250 155.798 149.860 1.00 50.00 170 LEU E N 1
ATOM 6050 C CA . LEU E 1 170 ? 168.773 155.378 148.554 1.00 50.00 170 LEU E CA 1
ATOM 6051 C C . LEU E 1 170 ? 167.769 155.247 147.379 1.00 50.00 170 LEU E C 1
ATOM 6052 O O . LEU E 1 170 ? 168.169 154.801 146.299 1.00 50.00 170 LEU E O 1
ATOM 6057 N N . LYS E 1 171 ? 166.480 155.618 147.590 1.00 50.00 171 LYS E N 1
ATOM 6058 C CA . LYS E 1 171 ? 165.398 155.550 146.595 1.00 50.00 171 LYS E CA 1
ATOM 6059 C C . LYS E 1 171 ? 164.814 156.947 146.410 1.00 50.00 171 LYS E C 1
ATOM 6060 O O . LYS E 1 171 ? 164.554 157.391 145.286 1.00 50.00 171 LYS E O 1
ATOM 6066 N N . ALA F 1 19 ? 161.613 152.958 117.492 1.00 50.00 19 ALA F N 1
ATOM 6067 C CA . ALA F 1 19 ? 160.475 153.142 118.384 1.00 50.00 19 ALA F CA 1
ATOM 6068 C C . ALA F 1 19 ? 160.321 151.957 119.332 1.00 50.00 19 ALA F C 1
ATOM 6069 O O . ALA F 1 19 ? 160.101 152.129 120.533 1.00 50.00 19 ALA F O 1
ATOM 6071 N N . ALA F 1 20 ? 160.456 150.751 118.791 1.00 50.00 20 ALA F N 1
ATOM 6072 C CA . ALA F 1 20 ? 160.319 149.546 119.597 1.00 50.00 20 ALA F CA 1
ATOM 6073 C C . ALA F 1 20 ? 161.387 149.501 120.682 1.00 50.00 20 ALA F C 1
ATOM 6074 O O . ALA F 1 20 ? 161.102 149.147 121.826 1.00 50.00 20 ALA F O 1
ATOM 6076 N N . TYR F 1 21 ? 162.611 149.878 120.327 1.00 50.00 21 TYR F N 1
ATOM 6077 C CA . TYR F 1 21 ? 163.704 149.875 121.289 1.00 50.00 21 TYR F CA 1
ATOM 6078 C C . TYR F 1 21 ? 163.415 150.856 122.418 1.00 50.00 21 TYR F C 1
ATOM 6079 O O . TYR F 1 21 ? 163.652 150.557 123.588 1.00 50.00 21 TYR F O 1
ATOM 6088 N N . VAL F 1 22 ? 162.899 152.029 122.063 1.00 50.00 22 VAL F N 1
ATOM 6089 C CA . VAL F 1 22 ? 162.565 153.040 123.061 1.00 50.00 22 VAL F CA 1
ATOM 6090 C C . VAL F 1 22 ? 161.442 152.551 123.981 1.00 50.00 22 VAL F C 1
ATOM 6091 O O . VAL F 1 22 ? 161.456 152.814 125.183 1.00 50.00 22 VAL F O 1
ATOM 6095 N N . ALA F 1 23 ? 160.474 151.837 123.408 1.00 50.00 23 ALA F N 1
ATOM 6096 C CA . ALA F 1 23 ? 159.350 151.318 124.180 1.00 50.00 23 ALA F CA 1
ATOM 6097 C C . ALA F 1 23 ? 159.820 150.415 125.317 1.00 50.00 23 ALA F C 1
ATOM 6098 O O . ALA F 1 23 ? 159.285 150.466 126.424 1.00 50.00 23 ALA F O 1
ATOM 6100 N N . TYR F 1 24 ? 160.821 149.588 125.034 1.00 50.00 24 TYR F N 1
ATOM 6101 C CA . TYR F 1 24 ? 161.364 148.669 126.029 1.00 50.00 24 TYR F CA 1
ATOM 6102 C C . TYR F 1 24 ? 161.999 149.460 127.168 1.00 50.00 24 TYR F C 1
ATOM 6103 O O . TYR F 1 24 ? 161.825 149.130 128.341 1.00 50.00 24 TYR F O 1
ATOM 6112 N N . TYR F 1 25 ? 162.728 150.513 126.810 1.00 50.00 25 TYR F N 1
ATOM 6113 C CA . TYR F 1 25 ? 163.369 151.373 127.794 1.00 50.00 25 TYR F CA 1
ATOM 6114 C C . TYR F 1 25 ? 162.313 152.045 128.668 1.00 50.00 25 TYR F C 1
ATOM 6115 O O . TYR F 1 25 ? 162.489 152.162 129.880 1.00 50.00 25 TYR F O 1
ATOM 6124 N N . TYR F 1 26 ? 161.218 152.490 128.054 1.00 50.00 26 TYR F N 1
ATOM 6125 C CA . TYR F 1 26 ? 160.140 153.122 128.816 1.00 50.00 26 TYR F CA 1
ATOM 6126 C C . TYR F 1 26 ? 159.523 152.118 129.788 1.00 50.00 26 TYR F C 1
ATOM 6127 O O . TYR F 1 26 ? 159.207 152.456 130.929 1.00 50.00 26 TYR F O 1
ATOM 6136 N N . ALA F 1 27 ? 159.355 150.882 129.325 1.00 50.00 27 ALA F N 1
ATOM 6137 C CA . ALA F 1 27 ? 158.787 149.819 130.144 1.00 50.00 27 ALA F CA 1
ATOM 6138 C C . ALA F 1 27 ? 159.628 149.604 131.396 1.00 50.00 27 ALA F C 1
ATOM 6139 O O . ALA F 1 27 ? 159.106 149.607 132.511 1.00 50.00 27 ALA F O 1
ATOM 6141 N N . ILE F 1 28 ? 160.931 149.415 131.209 1.00 50.00 28 ILE F N 1
ATOM 6142 C CA . ILE F 1 28 ? 161.832 149.210 132.345 1.00 50.00 28 ILE F CA 1
ATOM 6143 C C . ILE F 1 28 ? 161.817 150.411 133.292 1.00 50.00 28 ILE F C 1
ATOM 6144 O O . ILE F 1 28 ? 161.855 150.248 134.512 1.00 50.00 28 ILE F O 1
ATOM 6149 N N . LYS F 1 29 ? 161.759 151.615 132.726 1.00 50.00 29 LYS F N 1
ATOM 6150 C CA . LYS F 1 29 ? 161.715 152.833 133.528 1.00 50.00 29 LYS F CA 1
ATOM 6151 C C . LYS F 1 29 ? 160.423 152.889 134.333 1.00 50.00 29 LYS F C 1
ATOM 6152 O O . LYS F 1 29 ? 160.402 153.289 135.497 1.00 50.00 29 LYS F O 1
ATOM 6158 N N . GLN F 1 30 ? 159.347 152.474 133.677 1.00 50.00 30 GLN F N 1
ATOM 6159 C CA . GLN F 1 30 ? 158.009 152.466 134.228 1.00 50.00 30 GLN F CA 1
ATOM 6160 C C . GLN F 1 30 ? 157.828 151.484 135.369 1.00 50.00 30 GLN F C 1
ATOM 6161 O O . GLN F 1 30 ? 157.177 151.825 136.358 1.00 50.00 30 GLN F O 1
ATOM 6167 N N . LEU F 1 31 ? 158.382 150.274 135.266 1.00 50.00 31 LEU F N 1
ATOM 6168 C CA . LEU F 1 31 ? 158.149 149.376 136.382 1.00 50.00 31 LEU F CA 1
ATOM 6169 C C . LEU F 1 31 ? 159.068 149.703 137.541 1.00 50.00 31 LEU F C 1
ATOM 6170 O O . LEU F 1 31 ? 158.603 149.864 138.681 1.00 50.00 31 LEU F O 1
ATOM 6175 N N . HIS F 1 32 ? 160.332 149.903 137.173 1.00 50.00 32 HIS F N 1
ATOM 6176 C CA . HIS F 1 32 ? 161.438 150.185 138.047 1.00 50.00 32 HIS F CA 1
ATOM 6177 C C . HIS F 1 32 ? 160.998 151.298 138.911 1.00 50.00 32 HIS F C 1
ATOM 6178 O O . HIS F 1 32 ? 161.094 151.209 140.114 1.00 50.00 32 HIS F O 1
ATOM 6185 N N . GLN F 1 33 ? 160.267 152.178 138.260 1.00 50.00 33 GLN F N 1
ATOM 6186 C CA . GLN F 1 33 ? 159.675 153.251 138.961 1.00 50.00 33 GLN F CA 1
ATOM 6187 C C . GLN F 1 33 ? 158.628 152.639 139.862 1.00 50.00 33 GLN F C 1
ATOM 6188 O O . GLN F 1 33 ? 158.299 153.241 140.839 1.00 50.00 33 GLN F O 1
ATOM 6194 N N . LYS F 1 34 ? 158.107 151.448 139.586 1.00 50.00 34 LYS F N 1
ATOM 6195 C CA . LYS F 1 34 ? 157.109 150.906 140.523 1.00 50.00 34 LYS F CA 1
ATOM 6196 C C . LYS F 1 34 ? 157.664 150.629 141.932 1.00 50.00 34 LYS F C 1
ATOM 6197 O O . LYS F 1 34 ? 157.008 150.914 142.961 1.00 50.00 34 LYS F O 1
ATOM 6203 N N . SER F 1 35 ? 158.885 150.093 141.996 1.00 50.00 35 SER F N 1
ATOM 6204 C CA . SER F 1 35 ? 159.502 149.838 143.294 1.00 50.00 35 SER F CA 1
ATOM 6205 C C . SER F 1 35 ? 159.710 151.166 143.976 1.00 50.00 35 SER F C 1
ATOM 6206 O O . SER F 1 35 ? 159.483 151.247 145.160 1.00 50.00 35 SER F O 1
ATOM 6209 N N . VAL F 1 36 ? 160.151 152.201 143.252 1.00 50.00 36 VAL F N 1
ATOM 6210 C CA . VAL F 1 36 ? 160.330 153.525 143.828 1.00 50.00 36 VAL F CA 1
ATOM 6211 C C . VAL F 1 36 ? 159.012 154.143 144.277 1.00 50.00 36 VAL F C 1
ATOM 6212 O O . VAL F 1 36 ? 158.973 154.927 145.193 1.00 50.00 36 VAL F O 1
ATOM 6216 N N . GLU F 1 37 ? 157.938 153.850 143.577 1.00 50.00 37 GLU F N 1
ATOM 6217 C CA . GLU F 1 37 ? 156.623 154.300 143.952 1.00 50.00 37 GLU F CA 1
ATOM 6218 C C . GLU F 1 37 ? 156.247 153.687 145.275 1.00 50.00 37 GLU F C 1
ATOM 6219 O O . GLU F 1 37 ? 155.593 154.341 146.056 1.00 50.00 37 GLU F O 1
ATOM 6225 N N . ASN F 1 38 ? 156.578 152.423 145.527 1.00 50.00 38 ASN F N 1
ATOM 6226 C CA . ASN F 1 38 ? 156.221 151.875 146.847 1.00 50.00 38 ASN F CA 1
ATOM 6227 C C . ASN F 1 38 ? 157.088 152.200 148.097 1.00 50.00 38 ASN F C 1
ATOM 6228 O O . ASN F 1 38 ? 156.628 152.099 149.211 1.00 50.00 38 ASN F O 1
ATOM 6233 N N . ILE F 1 39 ? 158.342 152.551 147.901 1.00 50.00 39 ILE F N 1
ATOM 6234 C CA . ILE F 1 39 ? 159.256 152.970 148.924 1.00 50.00 39 ILE F CA 1
ATOM 6235 C C . ILE F 1 39 ? 159.098 154.447 149.213 1.00 50.00 39 ILE F C 1
ATOM 6236 O O . ILE F 1 39 ? 159.095 154.831 150.382 1.00 50.00 39 ILE F O 1
ATOM 6241 N N . GLU F 1 40 ? 158.960 155.294 148.188 1.00 50.00 40 GLU F N 1
ATOM 6242 C CA . GLU F 1 40 ? 158.769 156.710 148.450 1.00 50.00 40 GLU F CA 1
ATOM 6243 C C . GLU F 1 40 ? 157.554 156.893 149.342 1.00 50.00 40 GLU F C 1
ATOM 6244 O O . GLU F 1 40 ? 157.585 157.709 150.263 1.00 50.00 40 GLU F O 1
ATOM 6250 N N . TYR F 1 41 ? 156.487 156.134 149.090 1.00 50.00 41 TYR F N 1
ATOM 6251 C CA . TYR F 1 41 ? 155.318 156.189 149.942 1.00 50.00 41 TYR F CA 1
ATOM 6252 C C . TYR F 1 41 ? 155.650 155.844 151.387 1.00 50.00 41 TYR F C 1
ATOM 6253 O O . TYR F 1 41 ? 155.241 156.563 152.301 1.00 50.00 41 TYR F O 1
ATOM 6262 N N . ALA F 1 42 ? 156.361 154.728 151.615 1.00 50.00 42 ALA F N 1
ATOM 6263 C CA . ALA F 1 42 ? 156.688 154.325 152.983 1.00 50.00 42 ALA F CA 1
ATOM 6264 C C . ALA F 1 42 ? 157.501 155.372 153.707 1.00 50.00 42 ALA F C 1
ATOM 6265 O O . ALA F 1 42 ? 157.266 155.641 154.893 1.00 50.00 42 ALA F O 1
ATOM 6267 N N . LYS F 1 43 ? 158.433 156.004 153.007 1.00 50.00 43 LYS F N 1
ATOM 6268 C CA . LYS F 1 43 ? 159.200 157.016 153.674 1.00 50.00 43 LYS F CA 1
ATOM 6269 C C . LYS F 1 43 ? 158.318 158.201 153.980 1.00 50.00 43 LYS F C 1
ATOM 6270 O O . LYS F 1 43 ? 158.399 158.738 155.080 1.00 50.00 43 LYS F O 1
ATOM 6276 N N . TYR F 1 44 ? 157.443 158.602 153.053 1.00 50.00 44 TYR F N 1
ATOM 6277 C CA . TYR F 1 44 ? 156.569 159.735 153.312 1.00 50.00 44 TYR F CA 1
ATOM 6278 C C . TYR F 1 44 ? 155.781 159.522 154.566 1.00 50.00 44 TYR F C 1
ATOM 6279 O O . TYR F 1 44 ? 155.660 160.439 155.375 1.00 50.00 44 TYR F O 1
ATOM 6288 N N . GLN F 1 45 ? 155.205 158.342 154.737 1.00 50.00 45 GLN F N 1
ATOM 6289 C CA . GLN F 1 45 ? 154.398 158.144 155.917 1.00 50.00 45 GLN F CA 1
ATOM 6290 C C . GLN F 1 45 ? 155.237 158.309 157.183 1.00 50.00 45 GLN F C 1
ATOM 6291 O O . GLN F 1 45 ? 154.768 158.900 158.161 1.00 50.00 45 GLN F O 1
ATOM 6297 N N . ALA F 1 46 ? 156.487 157.839 157.177 1.00 50.00 46 ALA F N 1
ATOM 6298 C CA . ALA F 1 46 ? 157.336 158.029 158.349 1.00 50.00 46 ALA F CA 1
ATOM 6299 C C . ALA F 1 46 ? 157.633 159.505 158.594 1.00 50.00 46 ALA F C 1
ATOM 6300 O O . ALA F 1 46 ? 157.664 159.943 159.746 1.00 50.00 46 ALA F O 1
ATOM 6302 N N . VAL F 1 47 ? 157.803 160.275 157.517 1.00 50.00 47 VAL F N 1
ATOM 6303 C CA . VAL F 1 47 ? 158.090 161.700 157.626 1.00 50.00 47 VAL F CA 1
ATOM 6304 C C . VAL F 1 47 ? 156.900 162.405 158.214 1.00 50.00 47 VAL F C 1
ATOM 6305 O O . VAL F 1 47 ? 157.046 163.287 159.055 1.00 50.00 47 VAL F O 1
ATOM 6309 N N . LEU F 1 48 ? 155.719 162.038 157.767 1.00 50.00 48 LEU F N 1
ATOM 6310 C CA . LEU F 1 48 ? 154.519 162.661 158.248 1.00 50.00 48 LEU F CA 1
ATOM 6311 C C . LEU F 1 48 ? 154.384 162.471 159.740 1.00 50.00 48 LEU F C 1
ATOM 6312 O O . LEU F 1 48 ? 154.074 163.432 160.448 1.00 50.00 48 LEU F O 1
ATOM 6317 N N . GLN F 1 49 ? 154.649 161.267 160.247 1.00 50.00 49 GLN F N 1
ATOM 6318 C CA . GLN F 1 49 ? 154.563 161.072 161.687 1.00 50.00 49 GLN F CA 1
ATOM 6319 C C . GLN F 1 49 ? 155.664 161.810 162.443 1.00 50.00 49 GLN F C 1
ATOM 6320 O O . GLN F 1 49 ? 155.408 162.368 163.511 1.00 50.00 49 GLN F O 1
ATOM 6326 N N . ALA F 1 50 ? 156.883 161.837 161.895 1.00 50.00 50 ALA F N 1
ATOM 6327 C CA . ALA F 1 50 ? 157.984 162.499 162.570 1.00 50.00 50 ALA F CA 1
ATOM 6328 C C . ALA F 1 50 ? 157.727 163.974 162.750 1.00 50.00 50 ALA F C 1
ATOM 6329 O O . ALA F 1 50 ? 158.019 164.519 163.813 1.00 50.00 50 ALA F O 1
ATOM 6331 N N . HIS F 1 51 ? 157.125 164.619 161.753 1.00 50.00 51 HIS F N 1
ATOM 6332 C CA . HIS F 1 51 ? 156.812 166.030 161.886 1.00 50.00 51 HIS F CA 1
ATOM 6333 C C . HIS F 1 51 ? 155.544 166.258 162.696 1.00 50.00 51 HIS F C 1
ATOM 6334 O O . HIS F 1 51 ? 155.484 167.184 163.509 1.00 50.00 51 HIS F O 1
ATOM 6341 N N . LYS F 1 52 ? 154.564 165.358 162.621 1.00 50.00 52 LYS F N 1
ATOM 6342 C CA . LYS F 1 52 ? 153.356 165.543 163.413 1.00 50.00 52 LYS F CA 1
ATOM 6343 C C . LYS F 1 52 ? 153.704 165.636 164.891 1.00 50.00 52 LYS F C 1
ATOM 6344 O O . LYS F 1 52 ? 153.136 166.444 165.625 1.00 50.00 52 LYS F O 1
ATOM 6350 N N . SER F 1 53 ? 154.662 164.827 165.332 1.00 50.00 53 SER F N 1
ATOM 6351 C CA . SER F 1 53 ? 155.096 164.813 166.720 1.00 50.00 53 SER F CA 1
ATOM 6352 C C . SER F 1 53 ? 156.093 165.904 167.067 1.00 50.00 53 SER F C 1
ATOM 6353 O O . SER F 1 53 ? 156.387 166.104 168.233 1.00 50.00 53 SER F O 1
ATOM 6356 N N . LEU F 1 54 ? 156.617 166.618 166.085 1.00 50.00 54 LEU F N 1
ATOM 6357 C CA . LEU F 1 54 ? 157.607 167.639 166.346 1.00 50.00 54 LEU F CA 1
ATOM 6358 C C . LEU F 1 54 ? 156.906 168.940 166.574 1.00 50.00 54 LEU F C 1
ATOM 6359 O O . LEU F 1 54 ? 157.299 169.723 167.424 1.00 50.00 54 LEU F O 1
ATOM 6364 N N . TYR F 1 55 ? 155.830 169.155 165.839 1.00 50.00 55 TYR F N 1
ATOM 6365 C CA . TYR F 1 55 ? 155.064 170.391 165.860 1.00 50.00 55 TYR F CA 1
ATOM 6366 C C . TYR F 1 55 ? 154.720 170.831 167.263 1.00 50.00 55 TYR F C 1
ATOM 6367 O O . TYR F 1 55 ? 154.818 172.005 167.578 1.00 50.00 55 TYR F O 1
ATOM 6376 N N . LYS F 1 56 ? 154.351 169.923 168.149 1.00 50.00 56 LYS F N 1
ATOM 6377 C CA . LYS F 1 56 ? 153.959 170.314 169.501 1.00 50.00 56 LYS F CA 1
ATOM 6378 C C . LYS F 1 56 ? 155.041 171.089 170.243 1.00 50.00 56 LYS F C 1
ATOM 6379 O O . LYS F 1 56 ? 154.757 171.845 171.174 1.00 50.00 56 LYS F O 1
ATOM 6385 N N . LEU F 1 57 ? 156.289 170.926 169.838 1.00 50.00 57 LEU F N 1
ATOM 6386 C CA . LEU F 1 57 ? 157.426 171.568 170.454 1.00 50.00 57 LEU F CA 1
ATOM 6387 C C . LEU F 1 57 ? 157.345 173.068 170.250 1.00 50.00 57 LEU F C 1
ATOM 6388 O O . LEU F 1 57 ? 157.886 173.836 171.045 1.00 50.00 57 LEU F O 1
ATOM 6393 N N . LEU F 1 58 ? 156.639 173.489 169.204 1.00 50.00 58 LEU F N 1
ATOM 6394 C CA . LEU F 1 58 ? 156.505 174.881 168.840 1.00 50.00 58 LEU F CA 1
ATOM 6395 C C . LEU F 1 58 ? 155.681 175.642 169.820 1.00 50.00 58 LEU F C 1
ATOM 6396 O O . LEU F 1 58 ? 155.752 176.861 169.839 1.00 50.00 58 LEU F O 1
ATOM 6401 N N . ARG F 1 59 ? 154.925 174.991 170.691 1.00 50.00 59 ARG F N 1
ATOM 6402 C CA . ARG F 1 59 ? 154.155 175.812 171.600 1.00 50.00 59 ARG F CA 1
ATOM 6403 C C . ARG F 1 59 ? 155.095 176.658 172.453 1.00 50.00 59 ARG F C 1
ATOM 6404 O O . ARG F 1 59 ? 154.767 177.782 172.806 1.00 50.00 59 ARG F O 1
ATOM 6412 N N . PHE F 1 60 ? 156.319 176.192 172.691 1.00 50.00 60 PHE F N 1
ATOM 6413 C CA . PHE F 1 60 ? 157.259 176.907 173.527 1.00 50.00 60 PHE F CA 1
ATOM 6414 C C . PHE F 1 60 ? 157.806 178.146 172.851 1.00 50.00 60 PHE F C 1
ATOM 6415 O O . PHE F 1 60 ? 158.333 179.037 173.504 1.00 50.00 60 PHE F O 1
ATOM 6423 N N . THR F 1 61 ? 157.724 178.202 171.544 1.00 50.00 61 THR F N 1
ATOM 6424 C CA . THR F 1 61 ? 158.337 179.269 170.797 1.00 50.00 61 THR F CA 1
ATOM 6425 C C . THR F 1 61 ? 157.299 180.279 170.332 1.00 50.00 61 THR F C 1
ATOM 6426 O O . THR F 1 61 ? 157.628 181.222 169.613 1.00 50.00 61 THR F O 1
ATOM 6430 N N . THR F 1 62 ? 156.047 180.105 170.750 1.00 50.00 62 THR F N 1
ATOM 6431 C CA . THR F 1 62 ? 154.986 180.979 170.274 1.00 50.00 62 THR F CA 1
ATOM 6432 C C . THR F 1 62 ? 155.145 182.432 170.664 1.00 50.00 62 THR F C 1
ATOM 6433 O O . THR F 1 62 ? 155.713 182.775 171.702 1.00 50.00 62 THR F O 1
ATOM 6437 N N . ASN F 1 63 ? 154.614 183.302 169.813 1.00 50.00 63 ASN F N 1
ATOM 6438 C CA . ASN F 1 63 ? 154.602 184.735 170.035 1.00 50.00 63 ASN F CA 1
ATOM 6439 C C . ASN F 1 63 ? 153.262 185.214 170.589 1.00 50.00 63 ASN F C 1
ATOM 6440 O O . ASN F 1 63 ? 152.995 186.416 170.649 1.00 50.00 63 ASN F O 1
ATOM 6445 N N . THR F 1 64 ? 152.447 184.262 171.023 1.00 50.00 64 THR F N 1
ATOM 6446 C CA . THR F 1 64 ? 151.146 184.507 171.617 1.00 50.00 64 THR F CA 1
ATOM 6447 C C . THR F 1 64 ? 151.193 184.019 173.046 1.00 50.00 64 THR F C 1
ATOM 6448 O O . THR F 1 64 ? 152.113 183.311 173.442 1.00 50.00 64 THR F O 1
ATOM 6452 N N . GLU F 1 65 ? 150.198 184.346 173.841 1.00 50.00 65 GLU F N 1
ATOM 6453 C CA . GLU F 1 65 ? 150.240 183.814 175.190 1.00 50.00 65 GLU F CA 1
ATOM 6454 C C . GLU F 1 65 ? 149.772 182.378 175.156 1.00 50.00 65 GLU F C 1
ATOM 6455 O O . GLU F 1 65 ? 149.044 181.983 174.240 1.00 50.00 65 GLU F O 1
ATOM 6461 N N . ASN F 1 66 ? 150.202 181.604 176.140 1.00 50.00 66 ASN F N 1
ATOM 6462 C CA . ASN F 1 66 ? 149.872 180.199 176.222 1.00 50.00 66 ASN F CA 1
ATOM 6463 C C . ASN F 1 66 ? 149.868 179.756 177.679 1.00 50.00 66 ASN F C 1
ATOM 6464 O O . ASN F 1 66 ? 150.154 180.549 178.574 1.00 50.00 66 ASN F O 1
ATOM 6469 N N . GLU F 1 67 ? 149.579 178.481 177.905 1.00 50.00 67 GLU F N 1
ATOM 6470 C CA . GLU F 1 67 ? 149.568 177.873 179.230 1.00 50.00 67 GLU F CA 1
ATOM 6471 C C . GLU F 1 67 ? 150.953 177.902 179.853 1.00 50.00 67 GLU F C 1
ATOM 6472 O O . GLU F 1 67 ? 151.106 178.056 181.065 1.00 50.00 67 GLU F O 1
ATOM 6478 N N . ASP F 1 68 ? 151.963 177.738 179.013 1.00 50.00 68 ASP F N 1
ATOM 6479 C CA . ASP F 1 68 ? 153.342 177.721 179.424 1.00 50.00 68 ASP F CA 1
ATOM 6480 C C . ASP F 1 68 ? 154.197 178.786 178.704 1.00 50.00 68 ASP F C 1
ATOM 6481 O O . ASP F 1 68 ? 154.445 179.853 179.283 1.00 50.00 68 ASP F O 1
ATOM 6486 N N . SER F 1 69 ? 154.624 178.532 177.472 1.00 50.00 69 SER F N 1
ATOM 6487 C CA . SER F 1 69 ? 155.515 179.414 176.708 1.00 50.00 69 SER F CA 1
ATOM 6488 C C . SER F 1 69 ? 156.854 179.571 177.394 1.00 50.00 69 SER F C 1
ATOM 6489 O O . SER F 1 69 ? 157.107 179.039 178.479 1.00 50.00 69 SER F O 1
ATOM 6492 N N . ILE F 1 70 ? 157.714 180.316 176.740 1.00 50.00 70 ILE F N 1
ATOM 6493 C CA . ILE F 1 70 ? 159.028 180.676 177.242 1.00 50.00 70 ILE F CA 1
ATOM 6494 C C . ILE F 1 70 ? 159.054 182.127 177.574 1.00 50.00 70 ILE F C 1
ATOM 6495 O O . ILE F 1 70 ? 159.599 182.550 178.593 1.00 50.00 70 ILE F O 1
ATOM 6500 N N . LEU F 1 71 ? 158.549 182.912 176.654 1.00 50.00 71 LEU F N 1
ATOM 6501 C CA . LEU F 1 71 ? 158.583 184.333 176.802 1.00 50.00 71 LEU F CA 1
ATOM 6502 C C . LEU F 1 71 ? 157.164 184.845 177.067 1.00 50.00 71 LEU F C 1
ATOM 6503 O O . LEU F 1 71 ? 156.211 184.309 176.479 1.00 50.00 71 LEU F O 1
ATOM 6508 N N . ILE F 1 72 ? 157.023 185.830 177.977 1.00 50.00 72 ILE F N 1
ATOM 6509 C CA . ILE F 1 72 ? 155.727 186.487 178.257 1.00 50.00 72 ILE F CA 1
ATOM 6510 C C . ILE F 1 72 ? 155.722 187.965 177.839 1.00 50.00 72 ILE F C 1
ATOM 6511 O O . ILE F 1 72 ? 156.630 188.744 178.182 1.00 50.00 72 ILE F O 1
ATOM 6516 N N . TRP F 1 73 ? 154.687 188.352 177.087 1.00 50.00 73 TRP F N 1
ATOM 6517 C CA . TRP F 1 73 ? 154.542 189.711 176.568 1.00 50.00 73 TRP F CA 1
ATOM 6518 C C . TRP F 1 73 ? 153.929 190.707 177.546 1.00 50.00 73 TRP F C 1
ATOM 6519 O O . TRP F 1 73 ? 152.947 190.412 178.228 1.00 50.00 73 TRP F O 1
ATOM 6530 N N . GLU F 1 74 ? 154.520 191.896 177.612 1.00 50.00 74 GLU F N 1
ATOM 6531 C CA . GLU F 1 74 ? 154.037 192.940 178.507 1.00 50.00 74 GLU F CA 1
ATOM 6532 C C . GLU F 1 74 ? 154.283 194.328 177.927 1.00 50.00 74 GLU F C 1
ATOM 6533 O O . GLU F 1 74 ? 155.324 194.582 177.321 1.00 50.00 74 GLU F O 1
ATOM 6539 N N . LYS F 1 75 ? 153.318 195.222 178.117 1.00 50.00 75 LYS F N 1
ATOM 6540 C CA . LYS F 1 75 ? 153.425 196.586 177.616 1.00 50.00 75 LYS F CA 1
ATOM 6541 C C . LYS F 1 75 ? 152.465 197.518 178.347 1.00 50.00 75 LYS F C 1
ATOM 6542 O O . LYS F 1 75 ? 151.369 197.114 178.735 1.00 50.00 75 LYS F O 1
ATOM 6548 N N . TYR F 1 85 ? 158.564 193.308 180.485 1.00 50.00 85 TYR F N 1
ATOM 6549 C CA . TYR F 1 85 ? 158.826 193.338 179.052 1.00 50.00 85 TYR F CA 1
ATOM 6550 C C . TYR F 1 85 ? 159.644 192.114 178.605 1.00 50.00 85 TYR F C 1
ATOM 6551 O O . TYR F 1 85 ? 160.802 191.948 178.945 1.00 50.00 85 TYR F O 1
ATOM 6560 N N . TYR F 1 86 ? 158.999 191.266 177.832 1.00 50.00 86 TYR F N 1
ATOM 6561 C CA . TYR F 1 86 ? 159.552 189.993 177.350 1.00 50.00 86 TYR F CA 1
ATOM 6562 C C . TYR F 1 86 ? 160.269 189.209 178.429 1.00 50.00 86 TYR F C 1
ATOM 6563 O O . TYR F 1 86 ? 161.473 188.998 178.345 1.00 50.00 86 TYR F O 1
ATOM 6572 N N . PHE F 1 87 ? 159.558 188.849 179.470 1.00 50.00 87 PHE F N 1
ATOM 6573 C CA . PHE F 1 87 ? 160.234 188.182 180.565 1.00 50.00 87 PHE F CA 1
ATOM 6574 C C . PHE F 1 87 ? 160.399 186.716 180.244 1.00 50.00 87 PHE F C 1
ATOM 6575 O O . PHE F 1 87 ? 159.507 186.099 179.657 1.00 50.00 87 PHE F O 1
ATOM 6583 N N . ARG F 1 88 ? 161.550 186.152 180.582 1.00 50.00 88 ARG F N 1
ATOM 6584 C CA . ARG F 1 88 ? 161.747 184.722 180.400 1.00 50.00 88 ARG F CA 1
ATOM 6585 C C . ARG F 1 88 ? 161.159 183.945 181.560 1.00 50.00 88 ARG F C 1
ATOM 6586 O O . ARG F 1 88 ? 161.225 184.375 182.721 1.00 50.00 88 ARG F O 1
ATOM 6594 N N . LYS F 1 89 ? 160.678 182.753 181.267 1.00 50.00 89 LYS F N 1
ATOM 6595 C CA . LYS F 1 89 ? 160.196 181.840 182.275 1.00 50.00 89 LYS F CA 1
ATOM 6596 C C . LYS F 1 89 ? 161.162 180.684 182.474 1.00 50.00 89 LYS F C 1
ATOM 6597 O O . LYS F 1 89 ? 161.970 180.352 181.606 1.00 50.00 89 LYS F O 1
ATOM 6603 N N . GLU F 1 90 ? 160.979 179.958 183.562 1.00 50.00 90 GLU F N 1
ATOM 6604 C CA . GLU F 1 90 ? 161.839 178.827 183.863 1.00 50.00 90 GLU F CA 1
ATOM 6605 C C . GLU F 1 90 ? 161.380 177.579 183.137 1.00 50.00 90 GLU F C 1
ATOM 6606 O O . GLU F 1 90 ? 161.982 176.511 183.268 1.00 50.00 90 GLU F O 1
ATOM 6612 N N . ASN F 1 91 ? 160.370 177.758 182.270 1.00 50.00 91 ASN F N 1
ATOM 6613 C CA . ASN F 1 91 ? 159.796 176.731 181.411 1.00 50.00 91 ASN F CA 1
ATOM 6614 C C . ASN F 1 91 ? 160.802 176.336 180.361 1.00 50.00 91 ASN F C 1
ATOM 6615 O O . ASN F 1 91 ? 160.619 175.326 179.688 1.00 50.00 91 ASN F O 1
ATOM 6620 N N . ILE F 1 92 ? 161.917 177.054 180.308 1.00 50.00 92 ILE F N 1
ATOM 6621 C CA . ILE F 1 92 ? 163.015 176.695 179.449 1.00 50.00 92 ILE F CA 1
ATOM 6622 C C . ILE F 1 92 ? 163.431 175.280 179.795 1.00 50.00 92 ILE F C 1
ATOM 6623 O O . ILE F 1 92 ? 163.850 174.553 178.898 1.00 50.00 92 ILE F O 1
ATOM 6628 N N . ARG F 1 93 ? 163.350 174.874 181.070 1.00 50.00 93 ARG F N 1
ATOM 6629 C CA . ARG F 1 93 ? 163.708 173.505 181.396 1.00 50.00 93 ARG F CA 1
ATOM 6630 C C . ARG F 1 93 ? 162.774 172.508 180.713 1.00 50.00 93 ARG F C 1
ATOM 6631 O O . ARG F 1 93 ? 163.207 171.410 180.347 1.00 50.00 93 ARG F O 1
ATOM 6639 N N . LYS F 1 94 ? 161.491 172.850 180.553 1.00 50.00 94 LYS F N 1
ATOM 6640 C CA . LYS F 1 94 ? 160.560 171.937 179.931 1.00 50.00 94 LYS F CA 1
ATOM 6641 C C . LYS F 1 94 ? 160.903 171.844 178.467 1.00 50.00 94 LYS F C 1
ATOM 6642 O O . LYS F 1 94 ? 160.896 170.753 177.906 1.00 50.00 94 LYS F O 1
ATOM 6648 N N . PHE F 1 95 ? 161.260 172.981 177.869 1.00 50.00 95 PHE F N 1
ATOM 6649 C CA . PHE F 1 95 ? 161.633 173.025 176.468 1.00 50.00 95 PHE F CA 1
ATOM 6650 C C . PHE F 1 95 ? 162.805 172.135 176.185 1.00 50.00 95 PHE F C 1
ATOM 6651 O O . PHE F 1 95 ? 162.757 171.346 175.244 1.00 50.00 95 PHE F O 1
ATOM 6659 N N . ILE F 1 96 ? 163.862 172.237 176.985 1.00 50.00 96 ILE F N 1
ATOM 6660 C CA . ILE F 1 96 ? 165.033 171.432 176.719 1.00 50.00 96 ILE F CA 1
ATOM 6661 C C . ILE F 1 96 ? 164.699 169.953 176.833 1.00 50.00 96 ILE F C 1
ATOM 6662 O O . ILE F 1 96 ? 165.154 169.160 176.005 1.00 50.00 96 ILE F O 1
ATOM 6667 N N . LYS F 1 97 ? 163.929 169.554 177.844 1.00 50.00 97 LYS F N 1
ATOM 6668 C CA . LYS F 1 97 ? 163.597 168.144 177.963 1.00 50.00 97 LYS F CA 1
ATOM 6669 C C . LYS F 1 97 ? 162.730 167.650 176.797 1.00 50.00 97 LYS F C 1
ATOM 6670 O O . LYS F 1 97 ? 162.966 166.558 176.259 1.00 50.00 97 LYS F O 1
ATOM 6676 N N . GLU F 1 98 ? 161.761 168.456 176.349 1.00 50.00 98 GLU F N 1
ATOM 6677 C CA . GLU F 1 98 ? 160.910 168.024 175.251 1.00 50.00 98 GLU F CA 1
ATOM 6678 C C . GLU F 1 98 ? 161.732 167.949 173.982 1.00 50.00 98 GLU F C 1
ATOM 6679 O O . GLU F 1 98 ? 161.555 167.031 173.182 1.00 50.00 98 GLU F O 1
ATOM 6685 N N . LEU F 1 99 ? 162.681 168.863 173.825 1.00 50.00 99 LEU F N 1
ATOM 6686 C CA . LEU F 1 99 ? 163.544 168.892 172.671 1.00 50.00 99 LEU F CA 1
ATOM 6687 C C . LEU F 1 99 ? 164.379 167.638 172.566 1.00 50.00 99 LEU F C 1
ATOM 6688 O O . LEU F 1 99 ? 164.469 167.037 171.495 1.00 50.00 99 LEU F O 1
ATOM 6693 N N . SER F 1 100 ? 164.989 167.210 173.661 1.00 50.00 100 SER F N 1
ATOM 6694 C CA . SER F 1 100 ? 165.805 166.006 173.624 1.00 50.00 100 SER F CA 1
ATOM 6695 C C . SER F 1 100 ? 164.985 164.789 173.246 1.00 50.00 100 SER F C 1
ATOM 6696 O O . SER F 1 100 ? 165.398 163.973 172.398 1.00 50.00 100 SER F O 1
ATOM 6699 N N . LYS F 1 101 ? 163.793 164.675 173.833 1.00 50.00 101 LYS F N 1
ATOM 6700 C CA . LYS F 1 101 ? 162.969 163.539 173.506 1.00 50.00 101 LYS F CA 1
ATOM 6701 C C . LYS F 1 101 ? 162.555 163.518 172.047 1.00 50.00 101 LYS F C 1
ATOM 6702 O O . LYS F 1 101 ? 162.655 162.476 171.394 1.00 50.00 101 LYS F O 1
ATOM 6708 N N . GLU F 1 102 ? 162.155 164.656 171.488 1.00 50.00 102 GLU F N 1
ATOM 6709 C CA . GLU F 1 102 ? 161.681 164.584 170.124 1.00 50.00 102 GLU F CA 1
ATOM 6710 C C . GLU F 1 102 ? 162.776 164.409 169.098 1.00 50.00 102 GLU F C 1
ATOM 6711 O O . GLU F 1 102 ? 162.602 163.662 168.131 1.00 50.00 102 GLU F O 1
ATOM 6717 N N . ILE F 1 103 ? 163.923 165.043 169.295 1.00 50.00 103 ILE F N 1
ATOM 6718 C CA . ILE F 1 103 ? 164.945 164.929 168.281 1.00 50.00 103 ILE F CA 1
ATOM 6719 C C . ILE F 1 103 ? 165.621 163.574 168.318 1.00 50.00 103 ILE F C 1
ATOM 6720 O O . ILE F 1 103 ? 165.841 162.976 167.258 1.00 50.00 103 ILE F O 1
ATOM 6725 N N . TYR F 1 104 ? 165.969 163.074 169.504 1.00 50.00 104 TYR F N 1
ATOM 6726 C CA . TYR F 1 104 ? 166.658 161.806 169.544 1.00 50.00 104 TYR F CA 1
ATOM 6727 C C . TYR F 1 104 ? 165.823 160.627 169.973 1.00 50.00 104 TYR F C 1
ATOM 6728 O O . TYR F 1 104 ? 165.692 159.677 169.211 1.00 50.00 104 TYR F O 1
ATOM 6737 N N . ASN F 1 105 ? 165.161 160.679 171.122 1.00 50.00 105 ASN F N 1
ATOM 6738 C CA . ASN F 1 105 ? 164.520 159.433 171.583 1.00 50.00 105 ASN F CA 1
ATOM 6739 C C . ASN F 1 105 ? 163.407 158.931 170.674 1.00 50.00 105 ASN F C 1
ATOM 6740 O O . ASN F 1 105 ? 163.250 157.725 170.481 1.00 50.00 105 ASN F O 1
ATOM 6745 N N . GLU F 1 106 ? 162.678 159.847 170.063 1.00 50.00 106 GLU F N 1
ATOM 6746 C CA . GLU F 1 106 ? 161.584 159.485 169.171 1.00 50.00 106 GLU F CA 1
ATOM 6747 C C . GLU F 1 106 ? 162.036 159.372 167.711 1.00 50.00 106 GLU F C 1
ATOM 6748 O O . GLU F 1 106 ? 161.218 159.152 166.816 1.00 50.00 106 GLU F O 1
ATOM 6754 N N . GLY F 1 107 ? 163.313 159.630 167.452 1.00 50.00 107 GLY F N 1
ATOM 6755 C CA . GLY F 1 107 ? 163.888 159.546 166.120 1.00 50.00 107 GLY F CA 1
ATOM 6756 C C . GLY F 1 107 ? 163.525 160.667 165.148 1.00 50.00 107 GLY F C 1
ATOM 6757 O O . GLY F 1 107 ? 163.744 160.516 163.947 1.00 50.00 107 GLY F O 1
ATOM 6758 N N . CYS F 1 108 ? 163.020 161.819 165.599 1.00 50.00 108 CYS F N 1
ATOM 6759 C CA . CYS F 1 108 ? 162.608 162.827 164.637 1.00 50.00 108 CYS F CA 1
ATOM 6760 C C . CYS F 1 108 ? 163.746 163.335 163.791 1.00 50.00 108 CYS F C 1
ATOM 6761 O O . CYS F 1 108 ? 163.549 163.616 162.608 1.00 50.00 108 CYS F O 1
ATOM 6764 N N . GLY F 1 109 ? 164.944 163.423 164.371 1.00 50.00 109 GLY F N 1
ATOM 6765 C CA . GLY F 1 109 ? 166.118 163.977 163.720 1.00 50.00 109 GLY F CA 1
ATOM 6766 C C . GLY F 1 109 ? 166.426 163.368 162.354 1.00 50.00 109 GLY F C 1
ATOM 6767 O O . GLY F 1 109 ? 167.077 164.020 161.538 1.00 50.00 109 GLY F O 1
ATOM 6768 N N . ILE F 1 110 ? 165.982 162.140 162.099 1.00 50.00 110 ILE F N 1
ATOM 6769 C CA . ILE F 1 110 ? 166.204 161.470 160.826 1.00 50.00 110 ILE F CA 1
ATOM 6770 C C . ILE F 1 110 ? 165.424 162.075 159.672 1.00 50.00 110 ILE F C 1
ATOM 6771 O O . ILE F 1 110 ? 165.902 162.099 158.538 1.00 50.00 110 ILE F O 1
ATOM 6776 N N . PHE F 1 111 ? 164.180 162.452 159.927 1.00 50.00 111 PHE F N 1
ATOM 6777 C CA . PHE F 1 111 ? 163.255 162.843 158.883 1.00 50.00 111 PHE F CA 1
ATOM 6778 C C . PHE F 1 111 ? 163.075 164.329 158.735 1.00 50.00 111 PHE F C 1
ATOM 6779 O O . PHE F 1 111 ? 162.170 164.792 158.035 1.00 50.00 111 PHE F O 1
ATOM 6787 N N . MET F 1 112 ? 163.900 165.081 159.410 1.00 50.00 112 MET F N 1
ATOM 6788 C CA . MET F 1 112 ? 163.816 166.515 159.344 1.00 50.00 112 MET F CA 1
ATOM 6789 C C . MET F 1 112 ? 165.047 167.062 158.673 1.00 50.00 112 MET F C 1
ATOM 6790 O O . MET F 1 112 ? 166.130 166.488 158.775 1.00 50.00 112 MET F O 1
ATOM 6795 N N . SER F 1 113 ? 164.859 168.169 157.983 1.00 49.88 113 SER F N 1
ATOM 6796 C CA . SER F 1 113 ? 165.884 168.842 157.223 1.00 49.88 113 SER F CA 1
ATOM 6797 C C . SER F 1 113 ? 166.930 169.521 158.061 1.00 49.88 113 SER F C 1
ATOM 6798 O O . SER F 1 113 ? 166.730 169.787 159.252 1.00 49.88 113 SER F O 1
ATOM 6801 N N . LYS F 1 114 ? 168.052 169.835 157.413 1.00 49.88 114 LYS F N 1
ATOM 6802 C CA . LYS F 1 114 ? 169.123 170.548 158.070 1.00 49.88 114 LYS F CA 1
ATOM 6803 C C . LYS F 1 114 ? 168.682 171.929 158.488 1.00 49.88 114 LYS F C 1
ATOM 6804 O O . LYS F 1 114 ? 169.150 172.440 159.503 1.00 49.88 114 LYS F O 1
ATOM 6810 N N . GLU F 1 115 ? 167.804 172.551 157.716 1.00 49.88 115 GLU F N 1
ATOM 6811 C CA . GLU F 1 115 ? 167.338 173.870 158.067 1.00 49.88 115 GLU F CA 1
ATOM 6812 C C . GLU F 1 115 ? 166.508 173.807 159.339 1.00 49.88 115 GLU F C 1
ATOM 6813 O O . GLU F 1 115 ? 166.678 174.647 160.226 1.00 49.88 115 GLU F O 1
ATOM 6819 N N . ALA F 1 116 ? 165.637 172.806 159.470 1.00 49.88 116 ALA F N 1
ATOM 6820 C CA . ALA F 1 116 ? 164.849 172.721 160.685 1.00 49.88 116 ALA F CA 1
ATOM 6821 C C . ALA F 1 116 ? 165.745 172.504 161.889 1.00 49.88 116 ALA F C 1
ATOM 6822 O O . ALA F 1 116 ? 165.544 173.127 162.932 1.00 49.88 116 ALA F O 1
ATOM 6824 N N . LEU F 1 117 ? 166.777 171.672 161.740 1.00 50.00 117 LEU F N 1
ATOM 6825 C CA . LEU F 1 117 ? 167.670 171.420 162.856 1.00 50.00 117 LEU F CA 1
ATOM 6826 C C . LEU F 1 117 ? 168.494 172.637 163.204 1.00 50.00 117 LEU F C 1
ATOM 6827 O O . LEU F 1 117 ? 168.708 172.910 164.386 1.00 50.00 117 LEU F O 1
ATOM 6832 N N . SER F 1 118 ? 168.930 173.396 162.204 1.00 50.00 118 SER F N 1
ATOM 6833 C CA . SER F 1 118 ? 169.711 174.589 162.457 1.00 50.00 118 SER F CA 1
ATOM 6834 C C . SER F 1 118 ? 168.890 175.606 163.231 1.00 50.00 118 SER F C 1
ATOM 6835 O O . SER F 1 118 ? 169.382 176.189 164.203 1.00 50.00 118 SER F O 1
ATOM 6838 N N . LEU F 1 119 ? 167.629 175.805 162.833 1.00 50.00 119 LEU F N 1
ATOM 6839 C CA . LEU F 1 119 ? 166.770 176.760 163.511 1.00 50.00 119 LEU F CA 1
ATOM 6840 C C . LEU F 1 119 ? 166.498 176.358 164.945 1.00 50.00 119 LEU F C 1
ATOM 6841 O O . LEU F 1 119 ? 166.554 177.198 165.850 1.00 50.00 119 LEU F O 1
ATOM 6846 N N . ILE F 1 120 ? 166.291 175.070 165.186 1.00 50.00 120 ILE F N 1
ATOM 6847 C CA . ILE F 1 120 ? 166.062 174.620 166.539 1.00 50.00 120 ILE F CA 1
ATOM 6848 C C . ILE F 1 120 ? 167.304 174.808 167.371 1.00 50.00 120 ILE F C 1
ATOM 6849 O O . ILE F 1 120 ? 167.203 175.235 168.522 1.00 50.00 120 ILE F O 1
ATOM 6854 N N . SER F 1 121 ? 168.470 174.465 166.826 1.00 50.00 121 SER F N 1
ATOM 6855 C CA . SER F 1 121 ? 169.713 174.601 167.555 1.00 50.00 121 SER F CA 1
ATOM 6856 C C . SER F 1 121 ? 169.971 176.043 167.947 1.00 50.00 121 SER F C 1
ATOM 6857 O O . SER F 1 121 ? 170.348 176.308 169.095 1.00 50.00 121 SER F O 1
ATOM 6860 N N . GLU F 1 122 ? 169.755 176.994 167.031 1.00 50.00 122 GLU F N 1
ATOM 6861 C CA . GLU F 1 122 ? 169.974 178.379 167.402 1.00 50.00 122 GLU F CA 1
ATOM 6862 C C . GLU F 1 122 ? 169.024 178.795 168.511 1.00 50.00 122 GLU F C 1
ATOM 6863 O O . GLU F 1 122 ? 169.441 179.458 169.467 1.00 50.00 122 GLU F O 1
ATOM 6869 N N . TYR F 1 123 ? 167.750 178.408 168.408 1.00 50.00 123 TYR F N 1
ATOM 6870 C CA . TYR F 1 123 ? 166.797 178.792 169.427 1.00 50.00 123 TYR F CA 1
ATOM 6871 C C . TYR F 1 123 ? 167.261 178.258 170.759 1.00 50.00 123 TYR F C 1
ATOM 6872 O O . TYR F 1 123 ? 167.268 178.984 171.756 1.00 50.00 123 TYR F O 1
ATOM 6881 N N . ARG F 1 124 ? 167.656 176.976 170.783 1.00 50.00 124 ARG F N 1
ATOM 6882 C CA . ARG F 1 124 ? 168.091 176.335 172.005 1.00 50.00 124 ARG F CA 1
ATOM 6883 C C . ARG F 1 124 ? 169.203 177.108 172.644 1.00 50.00 124 ARG F C 1
ATOM 6884 O O . ARG F 1 124 ? 169.159 177.368 173.841 1.00 50.00 124 ARG F O 1
ATOM 6892 N N . ASN F 1 125 ? 170.176 177.538 171.859 1.00 50.00 125 ASN F N 1
ATOM 6893 C CA . ASN F 1 125 ? 171.280 178.265 172.437 1.00 50.00 125 ASN F CA 1
ATOM 6894 C C . ASN F 1 125 ? 170.868 179.629 172.991 1.00 50.00 125 ASN F C 1
ATOM 6895 O O . ASN F 1 125 ? 171.437 180.085 173.986 1.00 50.00 125 ASN F O 1
ATOM 6900 N N . ILE F 1 126 ? 169.851 180.267 172.416 1.00 50.00 126 ILE F N 1
ATOM 6901 C CA . ILE F 1 126 ? 169.432 181.553 172.948 1.00 50.00 126 ILE F CA 1
ATOM 6902 C C . ILE F 1 126 ? 168.805 181.368 174.328 1.00 50.00 126 ILE F C 1
ATOM 6903 O O . ILE F 1 126 ? 169.161 182.075 175.276 1.00 50.00 126 ILE F O 1
ATOM 6908 N N . VAL F 1 127 ? 167.898 180.399 174.457 1.00 50.00 127 VAL F N 1
ATOM 6909 C CA . VAL F 1 127 ? 167.234 180.211 175.744 1.00 50.00 127 VAL F CA 1
ATOM 6910 C C . VAL F 1 127 ? 168.144 179.561 176.775 1.00 50.00 127 VAL F C 1
ATOM 6911 O O . VAL F 1 127 ? 168.057 179.849 177.975 1.00 50.00 127 VAL F O 1
ATOM 6915 N N . TYR F 1 128 ? 169.012 178.676 176.324 1.00 50.00 128 TYR F N 1
ATOM 6916 C CA . TYR F 1 128 ? 169.947 178.022 177.199 1.00 50.00 128 TYR F CA 1
ATOM 6917 C C . TYR F 1 128 ? 170.885 179.077 177.755 1.00 50.00 128 TYR F C 1
ATOM 6918 O O . TYR F 1 128 ? 171.153 179.092 178.959 1.00 50.00 128 TYR F O 1
ATOM 6927 N N . GLY F 1 129 ? 171.384 179.948 176.884 1.00 49.88 129 GLY F N 1
ATOM 6928 C CA . GLY F 1 129 ? 172.287 181.004 177.301 1.00 49.88 129 GLY F CA 1
ATOM 6929 C C . GLY F 1 129 ? 171.654 181.865 178.375 1.00 49.88 129 GLY F C 1
ATOM 6930 O O . GLY F 1 129 ? 172.306 182.246 179.348 1.00 49.88 129 GLY F O 1
ATOM 6931 N N . PHE F 1 130 ? 170.374 182.171 178.196 1.00 49.88 130 PHE F N 1
ATOM 6932 C CA . PHE F 1 130 ? 169.642 182.986 179.154 1.00 49.88 130 PHE F CA 1
ATOM 6933 C C . PHE F 1 130 ? 169.694 182.356 180.539 1.00 49.88 130 PHE F C 1
ATOM 6934 O O . PHE F 1 130 ? 169.964 183.033 181.531 1.00 49.88 130 PHE F O 1
ATOM 6942 N N . MET F 1 131 ? 169.435 181.054 180.600 1.00 50.00 131 MET F N 1
ATOM 6943 C CA . MET F 1 131 ? 169.448 180.341 181.862 1.00 50.00 131 MET F CA 1
ATOM 6944 C C . MET F 1 131 ? 170.839 180.328 182.479 1.00 50.00 131 MET F C 1
ATOM 6945 O O . MET F 1 131 ? 170.978 180.432 183.707 1.00 50.00 131 MET F O 1
ATOM 6950 N N . LEU F 1 132 ? 171.870 180.206 181.636 1.00 50.00 132 LEU F N 1
ATOM 6951 C CA . LEU F 1 132 ? 173.236 180.198 182.135 1.00 50.00 132 LEU F CA 1
ATOM 6952 C C . LEU F 1 132 ? 173.575 181.546 182.740 1.00 50.00 132 LEU F C 1
ATOM 6953 O O . LEU F 1 132 ? 174.284 181.617 183.742 1.00 50.00 132 LEU F O 1
ATOM 6958 N N . SER F 1 133 ? 173.074 182.632 182.156 1.00 50.00 133 SER F N 1
ATOM 6959 C CA . SER F 1 133 ? 173.326 183.937 182.736 1.00 50.00 133 SER F CA 1
ATOM 6960 C C . SER F 1 133 ? 172.588 184.099 184.058 1.00 50.00 133 SER F C 1
ATOM 6961 O O . SER F 1 133 ? 173.120 184.684 185.003 1.00 50.00 133 SER F O 1
ATOM 6964 N N . ALA F 1 134 ? 171.373 183.549 184.154 1.00 50.00 134 ALA F N 1
ATOM 6965 C CA . ALA F 1 134 ? 170.584 183.702 185.369 1.00 50.00 134 ALA F CA 1
ATOM 6966 C C . ALA F 1 134 ? 171.292 183.146 186.601 1.00 50.00 134 ALA F C 1
ATOM 6967 O O . ALA F 1 134 ? 171.266 183.779 187.658 1.00 50.00 134 ALA F O 1
ATOM 6969 N N . GLN F 1 135 ? 171.978 182.003 186.477 1.00 50.00 135 GLN F N 1
ATOM 6970 C CA . GLN F 1 135 ? 172.694 181.454 187.640 1.00 50.00 135 GLN F CA 1
ATOM 6971 C C . GLN F 1 135 ? 171.804 181.418 188.868 1.00 50.00 135 GLN F C 1
ATOM 6972 O O . GLN F 1 135 ? 170.847 180.641 188.944 1.00 50.00 135 GLN F O 1
ATOM 6978 N N . ASN F 1 136 ? 172.112 182.262 189.859 1.00 50.00 136 ASN F N 1
ATOM 6979 C CA . ASN F 1 136 ? 171.373 182.294 191.113 1.00 50.00 136 ASN F CA 1
ATOM 6980 C C . ASN F 1 136 ? 170.160 183.160 190.867 1.00 50.00 136 ASN F C 1
ATOM 6981 O O . ASN F 1 136 ? 170.037 184.284 191.354 1.00 50.00 136 ASN F O 1
ATOM 6986 N N . ASN F 1 137 ? 169.279 182.595 190.078 1.00 50.00 137 ASN F N 1
ATOM 6987 C CA . ASN F 1 137 ? 168.120 183.228 189.534 1.00 50.00 137 ASN F CA 1
ATOM 6988 C C . ASN F 1 137 ? 167.247 183.830 190.624 1.00 50.00 137 ASN F C 1
ATOM 6989 O O . ASN F 1 137 ? 166.724 183.089 191.463 1.00 50.00 137 ASN F O 1
ATOM 6994 N N . PRO F 1 138 ? 167.012 185.154 190.635 1.00 50.00 138 PRO F N 1
ATOM 6995 C CA . PRO F 1 138 ? 166.213 185.850 191.617 1.00 50.00 138 PRO F CA 1
ATOM 6996 C C . PRO F 1 138 ? 164.729 185.674 191.333 1.00 50.00 138 PRO F C 1
ATOM 6997 O O . PRO F 1 138 ? 164.038 186.633 190.997 1.00 50.00 138 PRO F O 1
ATOM 7001 N N . GLN F 1 139 ? 164.270 184.435 191.494 1.00 50.00 139 GLN F N 1
ATOM 7002 C CA . GLN F 1 139 ? 162.904 183.986 191.222 1.00 50.00 139 GLN F CA 1
ATOM 7003 C C . GLN F 1 139 ? 162.658 183.880 189.727 1.00 50.00 139 GLN F C 1
ATOM 7004 O O . GLN F 1 139 ? 163.539 184.129 188.913 1.00 50.00 139 GLN F O 1
ATOM 7010 N N . GLU F 1 140 ? 161.464 183.473 189.347 1.00 50.00 140 GLU F N 1
ATOM 7011 C CA . GLU F 1 140 ? 161.161 183.297 187.936 1.00 50.00 140 GLU F CA 1
ATOM 7012 C C . GLU F 1 140 ? 160.766 184.628 187.325 1.00 50.00 140 GLU F C 1
ATOM 7013 O O . GLU F 1 140 ? 160.688 185.632 188.026 1.00 50.00 140 GLU F O 1
ATOM 7019 N N . THR F 1 141 ? 160.477 184.630 186.030 1.00 50.00 141 THR F N 1
ATOM 7020 C CA . THR F 1 141 ? 160.035 185.830 185.327 1.00 50.00 141 THR F CA 1
ATOM 7021 C C . THR F 1 141 ? 161.103 186.926 185.337 1.00 50.00 141 THR F C 1
ATOM 7022 O O . THR F 1 141 ? 161.019 187.907 186.076 1.00 50.00 141 THR F O 1
ATOM 7026 N N . ILE F 1 142 ? 162.113 186.760 184.482 1.00 50.00 142 ILE F N 1
ATOM 7027 C CA . ILE F 1 142 ? 163.227 187.722 184.402 1.00 50.00 142 ILE F CA 1
ATOM 7028 C C . ILE F 1 142 ? 163.239 188.541 183.104 1.00 50.00 142 ILE F C 1
ATOM 7029 O O . ILE F 1 142 ? 163.225 187.993 182.006 1.00 50.00 142 ILE F O 1
ATOM 7034 N N . ARG F 1 143 ? 163.293 189.862 183.244 1.00 50.00 143 ARG F N 1
ATOM 7035 C CA . ARG F 1 143 ? 163.216 190.785 182.107 1.00 50.00 143 ARG F CA 1
ATOM 7036 C C . ARG F 1 143 ? 164.372 190.658 181.144 1.00 50.00 143 ARG F C 1
ATOM 7037 O O . ARG F 1 143 ? 165.508 190.446 181.560 1.00 50.00 143 ARG F O 1
ATOM 7045 N N . ILE F 1 144 ? 164.086 190.801 179.848 1.00 50.00 144 ILE F N 1
ATOM 7046 C CA . ILE F 1 144 ? 165.159 190.775 178.865 1.00 50.00 144 ILE F CA 1
ATOM 7047 C C . ILE F 1 144 ? 165.398 192.177 178.371 1.00 50.00 144 ILE F C 1
ATOM 7048 O O . ILE F 1 144 ? 164.502 192.822 177.832 1.00 50.00 144 ILE F O 1
ATOM 7053 N N . THR F 1 145 ? 166.619 192.652 178.543 1.00 50.00 145 THR F N 1
ATOM 7054 C CA . THR F 1 145 ? 166.939 194.013 178.169 1.00 50.00 145 THR F CA 1
ATOM 7055 C C . THR F 1 145 ? 167.559 194.150 176.778 1.00 50.00 145 THR F C 1
ATOM 7056 O O . THR F 1 145 ? 167.529 195.235 176.193 1.00 50.00 145 THR F O 1
ATOM 7060 N N . ASN F 1 146 ? 168.095 193.063 176.224 1.00 50.00 146 ASN F N 1
ATOM 7061 C CA . ASN F 1 146 ? 168.668 193.121 174.886 1.00 50.00 146 ASN F CA 1
ATOM 7062 C C . ASN F 1 146 ? 167.658 192.580 173.893 1.00 50.00 146 ASN F C 1
ATOM 7063 O O . ASN F 1 146 ? 167.530 191.359 173.726 1.00 50.00 146 ASN F O 1
ATOM 7068 N N . ARG F 1 147 ? 166.987 193.483 173.191 1.00 50.00 147 ARG F N 1
ATOM 7069 C CA . ARG F 1 147 ? 165.888 193.128 172.308 1.00 50.00 147 ARG F CA 1
ATOM 7070 C C . ARG F 1 147 ? 166.275 192.347 171.082 1.00 50.00 147 ARG F C 1
ATOM 7071 O O . ARG F 1 147 ? 165.392 191.848 170.381 1.00 50.00 147 ARG F O 1
ATOM 7079 N N . GLU F 1 148 ? 167.563 192.236 170.800 1.00 50.00 148 GLU F N 1
ATOM 7080 C CA . GLU F 1 148 ? 167.974 191.459 169.650 1.00 50.00 148 GLU F CA 1
ATOM 7081 C C . GLU F 1 148 ? 167.608 189.999 169.862 1.00 50.00 148 GLU F C 1
ATOM 7082 O O . GLU F 1 148 ? 167.243 189.313 168.904 1.00 50.00 148 GLU F O 1
ATOM 7088 N N . SER F 1 149 ? 167.685 189.510 171.113 1.00 50.00 149 SER F N 1
ATOM 7089 C CA . SER F 1 149 ? 167.389 188.112 171.370 1.00 50.00 149 SER F CA 1
ATOM 7090 C C . SER F 1 149 ? 165.907 187.878 171.212 1.00 50.00 149 SER F C 1
ATOM 7091 O O . SER F 1 149 ? 165.478 186.841 170.719 1.00 50.00 149 SER F O 1
ATOM 7094 N N . VAL F 1 150 ? 165.121 188.863 171.607 1.00 50.00 150 VAL F N 1
ATOM 7095 C CA . VAL F 1 150 ? 163.684 188.754 171.529 1.00 50.00 150 VAL F CA 1
ATOM 7096 C C . VAL F 1 150 ? 163.219 188.705 170.094 1.00 50.00 150 VAL F C 1
ATOM 7097 O O . VAL F 1 150 ? 162.407 187.846 169.725 1.00 50.00 150 VAL F O 1
ATOM 7101 N N . GLU F 1 151 ? 163.750 189.599 169.274 1.00 50.00 151 GLU F N 1
ATOM 7102 C CA . GLU F 1 151 ? 163.355 189.618 167.890 1.00 50.00 151 GLU F CA 1
ATOM 7103 C C . GLU F 1 151 ? 163.866 188.387 167.158 1.00 50.00 151 GLU F C 1
ATOM 7104 O O . GLU F 1 151 ? 163.161 187.844 166.299 1.00 50.00 151 GLU F O 1
ATOM 7110 N N . ARG F 1 152 ? 165.053 187.887 167.517 1.00 50.00 152 ARG F N 1
ATOM 7111 C CA . ARG F 1 152 ? 165.541 186.723 166.822 1.00 50.00 152 ARG F CA 1
ATOM 7112 C C . ARG F 1 152 ? 164.707 185.507 167.175 1.00 50.00 152 ARG F C 1
ATOM 7113 O O . ARG F 1 152 ? 164.438 184.691 166.294 1.00 50.00 152 ARG F O 1
ATOM 7121 N N . MET F 1 153 ? 164.292 185.362 168.437 1.00 50.00 153 MET F N 1
ATOM 7122 C CA . MET F 1 153 ? 163.465 184.223 168.784 1.00 50.00 153 MET F CA 1
ATOM 7123 C C . MET F 1 153 ? 162.159 184.246 168.014 1.00 50.00 153 MET F C 1
ATOM 7124 O O . MET F 1 153 ? 161.709 183.201 167.536 1.00 50.00 153 MET F O 1
ATOM 7129 N N . LYS F 1 154 ? 161.548 185.426 167.857 1.00 50.00 154 LYS F N 1
ATOM 7130 C CA . LYS F 1 154 ? 160.310 185.475 167.096 1.00 50.00 154 LYS F CA 1
ATOM 7131 C C . LYS F 1 154 ? 160.521 185.093 165.643 1.00 50.00 154 LYS F C 1
ATOM 7132 O O . LYS F 1 154 ? 159.695 184.376 165.064 1.00 50.00 154 LYS F O 1
ATOM 7138 N N . LYS F 1 155 ? 161.630 185.535 165.047 1.00 50.00 155 LYS F N 1
ATOM 7139 C CA . LYS F 1 155 ? 161.881 185.198 163.660 1.00 50.00 155 LYS F CA 1
ATOM 7140 C C . LYS F 1 155 ? 162.104 183.707 163.508 1.00 50.00 155 LYS F C 1
ATOM 7141 O O . LYS F 1 155 ? 161.641 183.119 162.525 1.00 50.00 155 LYS F O 1
ATOM 7147 N N . ILE F 1 156 ? 162.786 183.079 164.471 1.00 50.00 156 ILE F N 1
ATOM 7148 C CA . ILE F 1 156 ? 162.983 181.649 164.387 1.00 50.00 156 ILE F CA 1
ATOM 7149 C C . ILE F 1 156 ? 161.641 180.979 164.463 1.00 50.00 156 ILE F C 1
ATOM 7150 O O . ILE F 1 156 ? 161.364 180.084 163.681 1.00 50.00 156 ILE F O 1
ATOM 7155 N N . HIS F 1 157 ? 160.766 181.398 165.367 1.00 50.00 157 HIS F N 1
ATOM 7156 C CA . HIS F 1 157 ? 159.462 180.757 165.416 1.00 50.00 157 HIS F CA 1
ATOM 7157 C C . HIS F 1 157 ? 158.809 180.753 164.049 1.00 50.00 157 HIS F C 1
ATOM 7158 O O . HIS F 1 157 ? 158.297 179.719 163.609 1.00 50.00 157 HIS F O 1
ATOM 7165 N N . GLN F 1 158 ? 158.801 181.893 163.359 1.00 50.00 158 GLN F N 1
ATOM 7166 C CA . GLN F 1 158 ? 158.147 181.907 162.062 1.00 50.00 158 GLN F CA 1
ATOM 7167 C C . GLN F 1 158 ? 158.845 181.016 161.044 1.00 50.00 158 GLN F C 1
ATOM 7168 O O . GLN F 1 158 ? 158.183 180.261 160.325 1.00 50.00 158 GLN F O 1
ATOM 7174 N N . ASN F 1 159 ? 160.178 181.018 161.024 1.00 50.00 159 ASN F N 1
ATOM 7175 C CA . ASN F 1 159 ? 160.869 180.215 160.032 1.00 50.00 159 ASN F CA 1
ATOM 7176 C C . ASN F 1 159 ? 160.739 178.733 160.302 1.00 50.00 159 ASN F C 1
ATOM 7177 O O . ASN F 1 159 ? 160.665 177.934 159.367 1.00 50.00 159 ASN F O 1
ATOM 7182 N N . LEU F 1 160 ? 160.714 178.361 161.573 1.00 50.00 160 LEU F N 1
ATOM 7183 C CA . LEU F 1 160 ? 160.627 176.978 161.962 1.00 50.00 160 LEU F CA 1
ATOM 7184 C C . LEU F 1 160 ? 159.233 176.465 161.736 1.00 50.00 160 LEU F C 1
ATOM 7185 O O . LEU F 1 160 ? 159.063 175.332 161.293 1.00 50.00 160 LEU F O 1
ATOM 7190 N N . SER F 1 161 ? 158.223 177.283 162.021 1.00 50.00 161 SER F N 1
ATOM 7191 C CA . SER F 1 161 ? 156.849 176.880 161.821 1.00 50.00 161 SER F CA 1
ATOM 7192 C C . SER F 1 161 ? 156.624 176.576 160.353 1.00 50.00 161 SER F C 1
ATOM 7193 O O . SER F 1 161 ? 155.989 175.572 160.015 1.00 50.00 161 SER F O 1
ATOM 7196 N N . ILE F 1 162 ? 157.164 177.417 159.467 1.00 50.00 162 ILE F N 1
ATOM 7197 C CA . ILE F 1 162 ? 157.028 177.185 158.043 1.00 50.00 162 ILE F CA 1
ATOM 7198 C C . ILE F 1 162 ? 157.808 175.958 157.604 1.00 50.00 162 ILE F C 1
ATOM 7199 O O . ILE F 1 162 ? 157.293 175.169 156.813 1.00 50.00 162 ILE F O 1
ATOM 7204 N N . GLU F 1 163 ? 159.045 175.790 158.075 1.00 50.00 163 GLU F N 1
ATOM 7205 C CA . GLU F 1 163 ? 159.838 174.654 157.644 1.00 50.00 163 GLU F CA 1
ATOM 7206 C C . GLU F 1 163 ? 159.199 173.337 158.068 1.00 50.00 163 GLU F C 1
ATOM 7207 O O . GLU F 1 163 ? 159.217 172.370 157.306 1.00 50.00 163 GLU F O 1
ATOM 7213 N N . ILE F 1 164 ? 158.604 173.283 159.262 1.00 50.00 164 ILE F N 1
ATOM 7214 C CA . ILE F 1 164 ? 157.926 172.062 159.671 1.00 50.00 164 ILE F CA 1
ATOM 7215 C C . ILE F 1 164 ? 156.670 171.878 158.836 1.00 50.00 164 ILE F C 1
ATOM 7216 O O . ILE F 1 164 ? 156.429 170.806 158.297 1.00 50.00 164 ILE F O 1
ATOM 7221 N N . ARG F 1 165 ? 155.871 172.928 158.673 1.00 50.00 165 ARG F N 1
ATOM 7222 C CA . ARG F 1 165 ? 154.625 172.835 157.928 1.00 50.00 165 ARG F CA 1
ATOM 7223 C C . ARG F 1 165 ? 154.798 172.369 156.492 1.00 50.00 165 ARG F C 1
ATOM 7224 O O . ARG F 1 165 ? 153.950 171.648 155.968 1.00 50.00 165 ARG F O 1
ATOM 7232 N N . GLN F 1 166 ? 155.871 172.779 155.839 1.00 50.00 166 GLN F N 1
ATOM 7233 C CA . GLN F 1 166 ? 156.076 172.396 154.457 1.00 50.00 166 GLN F CA 1
ATOM 7234 C C . GLN F 1 166 ? 156.806 171.073 154.296 1.00 50.00 166 GLN F C 1
ATOM 7235 O O . GLN F 1 166 ? 156.965 170.588 153.180 1.00 50.00 166 GLN F O 1
ATOM 7241 N N . ALA F 1 167 ? 157.220 170.445 155.387 1.00 50.00 167 ALA F N 1
ATOM 7242 C CA . ALA F 1 167 ? 157.999 169.213 155.331 1.00 50.00 167 ALA F CA 1
ATOM 7243 C C . ALA F 1 167 ? 157.245 168.083 154.676 1.00 50.00 167 ALA F C 1
ATOM 7244 O O . ALA F 1 167 ? 157.841 167.170 154.110 1.00 50.00 167 ALA F O 1
ATOM 7246 N N . ILE F 1 168 ? 155.933 168.120 154.798 1.00 50.00 168 ILE F N 1
ATOM 7247 C CA . ILE F 1 168 ? 155.060 167.087 154.304 1.00 50.00 168 ILE F CA 1
ATOM 7248 C C . ILE F 1 168 ? 154.170 167.584 153.178 1.00 50.00 168 ILE F C 1
ATOM 7249 O O . ILE F 1 168 ? 153.169 166.940 152.846 1.00 50.00 168 ILE F O 1
ATOM 7254 N N . ASN F 1 169 ? 154.495 168.747 152.605 1.00 50.00 169 ASN F N 1
ATOM 7255 C CA . ASN F 1 169 ? 153.643 169.378 151.600 1.00 50.00 169 ASN F CA 1
ATOM 7256 C C . ASN F 1 169 ? 154.248 169.460 150.207 1.00 50.00 169 ASN F C 1
ATOM 7257 O O . ASN F 1 169 ? 153.932 170.371 149.447 1.00 50.00 169 ASN F O 1
ATOM 7262 N N . LEU F 1 170 ? 155.109 168.524 149.850 1.00 50.00 170 LEU F N 1
ATOM 7263 C CA . LEU F 1 170 ? 155.776 168.596 148.544 1.00 50.00 170 LEU F CA 1
ATOM 7264 C C . LEU F 1 170 ? 155.159 167.792 147.370 1.00 50.00 170 LEU F C 1
ATOM 7265 O O . LEU F 1 170 ? 155.758 167.759 146.290 1.00 50.00 170 LEU F O 1
ATOM 7270 N N . LYS F 1 171 ? 153.985 167.143 147.581 1.00 50.00 171 LYS F N 1
ATOM 7271 C CA . LYS F 1 171 ? 153.269 166.329 146.587 1.00 50.00 171 LYS F CA 1
ATOM 7272 C C . LYS F 1 171 ? 151.868 166.904 146.402 1.00 50.00 171 LYS F C 1
ATOM 7273 O O . LYS F 1 171 ? 151.370 167.033 145.277 1.00 50.00 171 LYS F O 1
ATOM 7279 N N . ALA G 1 19 ? 152.078 161.439 117.882 1.00 50.00 19 ALA G N 1
ATOM 7280 C CA . ALA G 1 19 ? 151.344 160.523 118.746 1.00 50.00 19 ALA G CA 1
ATOM 7281 C C . ALA G 1 19 ? 152.293 159.732 119.640 1.00 50.00 19 ALA G C 1
ATOM 7282 O O . ALA G 1 19 ? 152.063 159.592 120.843 1.00 50.00 19 ALA G O 1
ATOM 7284 N N . ALA G 1 20 ? 153.374 159.232 119.052 1.00 50.00 20 ALA G N 1
ATOM 7285 C CA . ALA G 1 20 ? 154.347 158.453 119.805 1.00 50.00 20 ALA G CA 1
ATOM 7286 C C . ALA G 1 20 ? 154.978 159.300 120.903 1.00 50.00 20 ALA G C 1
ATOM 7287 O O . ALA G 1 20 ? 155.164 158.832 122.028 1.00 50.00 20 ALA G O 1
ATOM 7289 N N . TYR G 1 21 ? 155.291 160.551 120.582 1.00 50.00 21 TYR G N 1
ATOM 7290 C CA . TYR G 1 21 ? 155.894 161.445 121.559 1.00 50.00 21 TYR G CA 1
ATOM 7291 C C . TYR G 1 21 ? 154.942 161.671 122.727 1.00 50.00 21 TYR G C 1
ATOM 7292 O O . TYR G 1 21 ? 155.357 161.670 123.886 1.00 50.00 21 TYR G O 1
ATOM 7301 N N . VAL G 1 22 ? 153.664 161.864 122.418 1.00 50.00 22 VAL G N 1
ATOM 7302 C CA . VAL G 1 22 ? 152.658 162.074 123.455 1.00 50.00 22 VAL G CA 1
ATOM 7303 C C . VAL G 1 22 ? 152.501 160.827 124.331 1.00 50.00 22 VAL G C 1
ATOM 7304 O O . VAL G 1 22 ? 152.310 160.928 125.542 1.00 50.00 22 VAL G O 1
ATOM 7308 N N . ALA G 1 23 ? 152.583 159.655 123.705 1.00 50.00 23 ALA G N 1
ATOM 7309 C CA . ALA G 1 23 ? 152.437 158.387 124.413 1.00 50.00 23 ALA G CA 1
ATOM 7310 C C . ALA G 1 23 ? 153.421 158.223 125.570 1.00 50.00 23 ALA G C 1
ATOM 7311 O O . ALA G 1 23 ? 153.014 158.047 126.718 1.00 50.00 23 ALA G O 1
ATOM 7313 N N . TYR G 1 24 ? 154.713 158.280 125.264 1.00 50.00 24 TYR G N 1
ATOM 7314 C CA . TYR G 1 24 ? 155.743 158.113 126.281 1.00 50.00 24 TYR G CA 1
ATOM 7315 C C . TYR G 1 24 ? 155.734 159.319 127.230 1.00 50.00 24 TYR G C 1
ATOM 7316 O O . TYR G 1 24 ? 155.933 159.158 128.430 1.00 50.00 24 TYR G O 1
ATOM 7325 N N . TYR G 1 25 ? 155.490 160.520 126.696 1.00 50.00 25 TYR G N 1
ATOM 7326 C CA . TYR G 1 25 ? 155.386 161.736 127.511 1.00 50.00 25 TYR G CA 1
ATOM 7327 C C . TYR G 1 25 ? 154.156 161.603 128.405 1.00 50.00 25 TYR G C 1
ATOM 7328 O O . TYR G 1 25 ? 154.175 161.916 129.606 1.00 50.00 25 TYR G O 1
ATOM 7337 N N . TYR G 1 26 ? 153.084 161.083 127.807 1.00 50.00 26 TYR G N 1
ATOM 7338 C CA . TYR G 1 26 ? 151.846 160.833 128.517 1.00 50.00 26 TYR G CA 1
ATOM 7339 C C . TYR G 1 26 ? 152.116 159.803 129.607 1.00 50.00 26 TYR G C 1
ATOM 7340 O O . TYR G 1 26 ? 151.641 159.955 130.720 1.00 50.00 26 TYR G O 1
ATOM 7349 N N . ALA G 1 27 ? 152.896 158.767 129.296 1.00 50.00 27 ALA G N 1
ATOM 7350 C CA . ALA G 1 27 ? 153.227 157.759 130.287 1.00 50.00 27 ALA G CA 1
ATOM 7351 C C . ALA G 1 27 ? 154.002 158.390 131.445 1.00 50.00 27 ALA G C 1
ATOM 7352 O O . ALA G 1 27 ? 153.691 158.139 132.600 1.00 50.00 27 ALA G O 1
ATOM 7354 N N . ILE G 1 28 ? 154.972 159.257 131.168 1.00 50.00 28 ILE G N 1
ATOM 7355 C CA . ILE G 1 28 ? 155.691 159.860 132.293 1.00 50.00 28 ILE G CA 1
ATOM 7356 C C . ILE G 1 28 ? 154.750 160.717 133.148 1.00 50.00 28 ILE G C 1
ATOM 7357 O O . ILE G 1 28 ? 154.850 160.711 134.375 1.00 50.00 28 ILE G O 1
ATOM 7362 N N . LYS G 1 29 ? 153.838 161.448 132.508 1.00 50.00 29 LYS G N 1
ATOM 7363 C CA . LYS G 1 29 ? 152.884 162.259 133.262 1.00 50.00 29 LYS G CA 1
ATOM 7364 C C . LYS G 1 29 ? 151.949 161.398 134.126 1.00 50.00 29 LYS G C 1
ATOM 7365 O O . LYS G 1 29 ? 151.618 161.754 135.257 1.00 50.00 29 LYS G O 1
ATOM 7371 N N . GLN G 1 30 ? 151.537 160.265 133.567 1.00 50.00 30 GLN G N 1
ATOM 7372 C CA . GLN G 1 30 ? 150.598 159.324 134.181 1.00 50.00 30 GLN G CA 1
ATOM 7373 C C . GLN G 1 30 ? 151.055 158.545 135.416 1.00 50.00 30 GLN G C 1
ATOM 7374 O O . GLN G 1 30 ? 150.490 158.735 136.494 1.00 50.00 30 GLN G O 1
ATOM 7380 N N . LEU G 1 31 ? 152.037 157.654 135.256 1.00 50.00 31 LEU G N 1
ATOM 7381 C CA . LEU G 1 31 ? 152.507 156.853 136.372 1.00 50.00 31 LEU G CA 1
ATOM 7382 C C . LEU G 1 31 ? 152.926 157.735 137.531 1.00 50.00 31 LEU G C 1
ATOM 7383 O O . LEU G 1 31 ? 152.483 157.519 138.671 1.00 50.00 31 LEU G O 1
ATOM 7388 N N . HIS G 1 32 ? 153.678 158.770 137.163 1.00 50.00 32 HIS G N 1
ATOM 7389 C CA . HIS G 1 32 ? 154.260 159.751 138.038 1.00 50.00 32 HIS G CA 1
ATOM 7390 C C . HIS G 1 32 ? 153.163 160.227 138.901 1.00 50.00 32 HIS G C 1
ATOM 7391 O O . HIS G 1 32 ? 153.293 160.232 140.104 1.00 50.00 32 HIS G O 1
ATOM 7398 N N . GLN G 1 33 ? 152.042 160.444 138.240 1.00 50.00 33 GLN G N 1
ATOM 7399 C CA . GLN G 1 33 ? 150.873 160.805 138.954 1.00 50.00 33 GLN G CA 1
ATOM 7400 C C . GLN G 1 33 ? 150.529 159.645 139.875 1.00 50.00 33 GLN G C 1
ATOM 7401 O O . GLN G 1 33 ? 149.699 159.808 140.730 1.00 50.00 33 GLN G O 1
ATOM 7407 N N . LYS G 1 34 ? 151.147 158.476 139.727 1.00 50.00 34 LYS G N 1
ATOM 7408 C CA . LYS G 1 34 ? 150.850 157.405 140.678 1.00 50.00 34 LYS G CA 1
ATOM 7409 C C . LYS G 1 34 ? 151.312 157.794 142.101 1.00 50.00 34 LYS G C 1
ATOM 7410 O O . LYS G 1 34 ? 150.633 157.499 143.105 1.00 50.00 34 LYS G O 1
ATOM 7416 N N . SER G 1 35 ? 152.465 158.463 142.201 1.00 50.00 35 SER G N 1
ATOM 7417 C CA . SER G 1 35 ? 152.935 158.913 143.508 1.00 50.00 35 SER G CA 1
ATOM 7418 C C . SER G 1 35 ? 151.937 159.894 144.036 1.00 50.00 35 SER G C 1
ATOM 7419 O O . SER G 1 35 ? 151.552 159.802 145.175 1.00 50.00 35 SER G O 1
ATOM 7422 N N . VAL G 1 36 ? 151.460 160.818 143.220 1.00 50.00 36 VAL G N 1
ATOM 7423 C CA . VAL G 1 36 ? 150.481 161.736 143.736 1.00 50.00 36 VAL G CA 1
ATOM 7424 C C . VAL G 1 36 ? 149.186 161.040 144.149 1.00 50.00 36 VAL G C 1
ATOM 7425 O O . VAL G 1 36 ? 148.574 161.428 145.116 1.00 50.00 36 VAL G O 1
ATOM 7429 N N . GLU G 1 37 ? 148.767 160.011 143.433 1.00 50.00 37 GLU G N 1
ATOM 7430 C CA . GLU G 1 37 ? 147.580 159.260 143.785 1.00 50.00 37 GLU G CA 1
ATOM 7431 C C . GLU G 1 37 ? 147.744 158.618 145.137 1.00 50.00 37 GLU G C 1
ATOM 7432 O O . GLU G 1 37 ? 146.785 158.540 145.873 1.00 50.00 37 GLU G O 1
ATOM 7438 N N . ASN G 1 38 ? 148.920 158.094 145.459 1.00 50.00 38 ASN G N 1
ATOM 7439 C CA . ASN G 1 38 ? 149.083 157.494 146.786 1.00 50.00 38 ASN G CA 1
ATOM 7440 C C . ASN G 1 38 ? 149.355 158.442 147.977 1.00 50.00 38 ASN G C 1
ATOM 7441 O O . ASN G 1 38 ? 148.648 158.441 148.963 1.00 50.00 38 ASN G O 1
ATOM 7446 N N . ILE G 1 39 ? 150.398 159.233 147.891 1.00 50.00 39 ILE G N 1
ATOM 7447 C CA . ILE G 1 39 ? 150.749 160.176 148.914 1.00 50.00 39 ILE G CA 1
ATOM 7448 C C . ILE G 1 39 ? 149.592 161.108 149.204 1.00 50.00 39 ILE G C 1
ATOM 7449 O O . ILE G 1 39 ? 149.319 161.377 150.372 1.00 50.00 39 ILE G O 1
ATOM 7454 N N . GLU G 1 40 ? 148.896 161.609 148.178 1.00 50.00 40 GLU G N 1
ATOM 7455 C CA . GLU G 1 40 ? 147.759 162.477 148.441 1.00 50.00 40 GLU G CA 1
ATOM 7456 C C . GLU G 1 40 ? 146.771 161.746 149.332 1.00 50.00 40 GLU G C 1
ATOM 7457 O O . GLU G 1 40 ? 146.216 162.346 150.253 1.00 50.00 40 GLU G O 1
ATOM 7463 N N . TYR G 1 41 ? 146.552 160.455 149.080 1.00 50.00 41 TYR G N 1
ATOM 7464 C CA . TYR G 1 41 ? 145.687 159.667 149.932 1.00 50.00 41 TYR G CA 1
ATOM 7465 C C . TYR G 1 41 ? 146.166 159.658 151.377 1.00 50.00 41 TYR G C 1
ATOM 7466 O O . TYR G 1 41 ? 145.368 159.877 152.291 1.00 50.00 41 TYR G O 1
ATOM 7475 N N . ALA G 1 42 ? 147.458 159.371 151.605 1.00 50.00 42 ALA G N 1
ATOM 7476 C CA . ALA G 1 42 ? 147.974 159.317 152.973 1.00 50.00 42 ALA G CA 1
ATOM 7477 C C . ALA G 1 42 ? 147.808 160.633 153.697 1.00 50.00 42 ALA G C 1
ATOM 7478 O O . ALA G 1 42 ? 147.452 160.656 154.883 1.00 50.00 42 ALA G O 1
ATOM 7480 N N . LYS G 1 43 ? 148.020 161.738 152.997 1.00 50.00 43 LYS G N 1
ATOM 7481 C CA . LYS G 1 43 ? 147.847 162.996 153.665 1.00 50.00 43 LYS G CA 1
ATOM 7482 C C . LYS G 1 43 ? 146.386 163.210 153.970 1.00 50.00 43 LYS G C 1
ATOM 7483 O O . LYS G 1 43 ? 146.063 163.648 155.071 1.00 50.00 43 LYS G O 1
ATOM 7489 N N . TYR G 1 44 ? 145.483 162.875 153.043 1.00 50.00 44 TYR G N 1
ATOM 7490 C CA . TYR G 1 44 ? 144.065 163.059 153.302 1.00 50.00 44 TYR G CA 1
ATOM 7491 C C . TYR G 1 44 ? 143.658 162.351 154.556 1.00 50.00 44 TYR G C 1
ATOM 7492 O O . TYR G 1 44 ? 142.924 162.913 155.365 1.00 50.00 44 TYR G O 1
ATOM 7501 N N . GLN G 1 45 ? 144.085 161.109 154.727 1.00 50.00 45 GLN G N 1
ATOM 7502 C CA . GLN G 1 45 ? 143.655 160.398 155.907 1.00 50.00 45 GLN G CA 1
ATOM 7503 C C . GLN G 1 45 ? 144.131 161.108 157.173 1.00 50.00 45 GLN G C 1
ATOM 7504 O O . GLN G 1 45 ? 143.381 161.193 158.151 1.00 50.00 45 GLN G O 1
ATOM 7510 N N . ALA G 1 46 ? 145.347 161.659 157.168 1.00 50.00 46 ALA G N 1
ATOM 7511 C CA . ALA G 1 46 ? 145.813 162.394 158.339 1.00 50.00 46 ALA G CA 1
ATOM 7512 C C . ALA G 1 46 ? 144.980 163.647 158.584 1.00 50.00 46 ALA G C 1
ATOM 7513 O O . ALA G 1 46 ? 144.691 163.978 159.737 1.00 50.00 46 ALA G O 1
ATOM 7515 N N . VAL G 1 47 ? 144.555 164.313 157.508 1.00 50.00 47 VAL G N 1
ATOM 7516 C CA . VAL G 1 47 ? 143.751 165.523 157.617 1.00 50.00 47 VAL G CA 1
ATOM 7517 C C . VAL G 1 47 ? 142.410 165.179 158.204 1.00 50.00 47 VAL G C 1
ATOM 7518 O O . VAL G 1 47 ? 141.890 165.907 159.046 1.00 50.00 47 VAL G O 1
ATOM 7522 N N . LEU G 1 48 ? 141.835 164.085 157.758 1.00 50.00 48 LEU G N 1
ATOM 7523 C CA . LEU G 1 48 ? 140.546 163.677 158.239 1.00 50.00 48 LEU G CA 1
ATOM 7524 C C . LEU G 1 48 ? 140.584 163.448 159.730 1.00 50.00 48 LEU G C 1
ATOM 7525 O O . LEU G 1 48 ? 139.686 163.907 160.438 1.00 50.00 48 LEU G O 1
ATOM 7530 N N . GLN G 1 49 ? 141.623 162.783 160.238 1.00 50.00 49 GLN G N 1
ATOM 7531 C CA . GLN G 1 49 ? 141.700 162.584 161.677 1.00 50.00 49 GLN G CA 1
ATOM 7532 C C . GLN G 1 49 ? 141.957 163.884 162.433 1.00 50.00 49 GLN G C 1
ATOM 7533 O O . GLN G 1 49 ? 141.381 164.097 163.501 1.00 50.00 49 GLN G O 1
ATOM 7539 N N . ALA G 1 50 ? 142.800 164.765 161.886 1.00 50.00 50 ALA G N 1
ATOM 7540 C CA . ALA G 1 50 ? 143.110 166.012 162.561 1.00 50.00 50 ALA G CA 1
ATOM 7541 C C . ALA G 1 50 ? 141.886 166.873 162.741 1.00 50.00 50 ALA G C 1
ATOM 7542 O O . ALA G 1 50 ? 141.706 167.465 163.805 1.00 50.00 50 ALA G O 1
ATOM 7544 N N . HIS G 1 51 ? 141.004 166.904 161.744 1.00 50.00 51 HIS G N 1
ATOM 7545 C CA . HIS G 1 51 ? 139.785 167.680 161.877 1.00 50.00 51 HIS G CA 1
ATOM 7546 C C . HIS G 1 51 ? 138.727 166.945 162.687 1.00 50.00 51 HIS G C 1
ATOM 7547 O O . HIS G 1 51 ? 138.030 167.557 163.500 1.00 50.00 51 HIS G O 1
ATOM 7554 N N . LYS G 1 52 ? 138.670 165.616 162.612 1.00 50.00 52 LYS G N 1
ATOM 7555 C CA . LYS G 1 52 ? 137.685 164.893 163.404 1.00 50.00 52 LYS G CA 1
ATOM 7556 C C . LYS G 1 52 ? 137.865 165.203 164.882 1.00 50.00 52 LYS G C 1
ATOM 7557 O O . LYS G 1 52 ? 136.893 165.373 165.615 1.00 50.00 52 LYS G O 1
ATOM 7563 N N . SER G 1 53 ? 139.115 165.309 165.322 1.00 50.00 53 SER G N 1
ATOM 7564 C CA . SER G 1 53 ? 139.432 165.605 166.711 1.00 50.00 53 SER G CA 1
ATOM 7565 C C . SER G 1 53 ? 139.365 167.082 167.058 1.00 50.00 53 SER G C 1
ATOM 7566 O O . SER G 1 53 ? 139.432 167.431 168.224 1.00 50.00 53 SER G O 1
ATOM 7569 N N . LEU G 1 54 ? 139.231 167.957 166.076 1.00 50.00 54 LEU G N 1
ATOM 7570 C CA . LEU G 1 54 ? 139.209 169.380 166.337 1.00 50.00 54 LEU G CA 1
ATOM 7571 C C . LEU G 1 54 ? 137.794 169.804 166.565 1.00 50.00 54 LEU G C 1
ATOM 7572 O O . LEU G 1 54 ? 137.518 170.635 167.415 1.00 50.00 54 LEU G O 1
ATOM 7577 N N . TYR G 1 55 ? 136.881 169.195 165.830 1.00 50.00 55 TYR G N 1
ATOM 7578 C CA . TYR G 1 55 ? 135.465 169.527 165.852 1.00 50.00 55 TYR G CA 1
ATOM 7579 C C . TYR G 1 55 ? 134.910 169.595 167.255 1.00 50.00 55 TYR G C 1
ATOM 7580 O O . TYR G 1 55 ? 134.150 170.495 167.570 1.00 50.00 55 TYR G O 1
ATOM 7589 N N . LYS G 1 56 ? 135.292 168.692 168.141 1.00 50.00 56 LYS G N 1
ATOM 7590 C CA . LYS G 1 56 ? 134.738 168.691 169.492 1.00 50.00 56 LYS G CA 1
ATOM 7591 C C . LYS G 1 56 ? 134.955 170.004 170.234 1.00 50.00 56 LYS G C 1
ATOM 7592 O O . LYS G 1 56 ? 134.220 170.337 171.165 1.00 50.00 56 LYS G O 1
ATOM 7598 N N . LEU G 1 57 ? 135.953 170.772 169.830 1.00 50.00 57 LEU G N 1
ATOM 7599 C CA . LEU G 1 57 ? 136.302 172.029 170.446 1.00 50.00 57 LEU G CA 1
ATOM 7600 C C . LEU G 1 57 ? 135.185 173.033 170.242 1.00 50.00 57 LEU G C 1
ATOM 7601 O O . LEU G 1 57 ? 135.025 173.958 171.037 1.00 50.00 57 LEU G O 1
ATOM 7606 N N . LEU G 1 58 ? 134.389 172.831 169.196 1.00 50.00 58 LEU G N 1
ATOM 7607 C CA . LEU G 1 58 ? 133.310 173.721 168.832 1.00 50.00 58 LEU G CA 1
ATOM 7608 C C . LEU G 1 58 ? 132.188 173.676 169.812 1.00 50.00 58 LEU G C 1
ATOM 7609 O O . LEU G 1 58 ? 131.377 174.589 169.831 1.00 50.00 58 LEU G O 1
ATOM 7614 N N . ARG G 1 59 ? 132.114 172.681 170.683 1.00 50.00 59 ARG G N 1
ATOM 7615 C CA . ARG G 1 59 ? 130.989 172.717 171.591 1.00 50.00 59 ARG G CA 1
ATOM 7616 C C . ARG G 1 59 ? 131.055 173.980 172.445 1.00 50.00 59 ARG G C 1
ATOM 7617 O O . ARG G 1 59 ? 130.029 174.543 172.798 1.00 50.00 59 ARG G O 1
ATOM 7625 N N . PHE G 1 60 ? 132.251 174.516 172.684 1.00 50.00 60 PHE G N 1
ATOM 7626 C CA . PHE G 1 60 ? 132.409 175.686 173.519 1.00 50.00 60 PHE G CA 1
ATOM 7627 C C . PHE G 1 60 ? 131.920 176.948 172.844 1.00 50.00 60 PHE G C 1
ATOM 7628 O O . PHE G 1 60 ? 131.664 177.951 173.496 1.00 50.00 60 PHE G O 1
ATOM 7636 N N . THR G 1 61 ? 131.823 176.930 171.537 1.00 50.00 61 THR G N 1
ATOM 7637 C CA . THR G 1 61 ? 131.502 178.118 170.790 1.00 50.00 61 THR G CA 1
ATOM 7638 C C . THR G 1 61 ? 130.054 178.099 170.325 1.00 50.00 61 THR G C 1
ATOM 7639 O O . THR G 1 61 ? 129.620 178.999 169.606 1.00 50.00 61 THR G O 1
ATOM 7643 N N . THR G 1 62 ? 129.291 177.091 170.742 1.00 50.00 62 THR G N 1
ATOM 7644 C CA . THR G 1 62 ? 127.923 176.958 170.266 1.00 50.00 62 THR G CA 1
ATOM 7645 C C . THR G 1 62 ? 127.009 178.098 170.657 1.00 50.00 62 THR G C 1
ATOM 7646 O O . THR G 1 62 ? 127.167 178.743 171.695 1.00 50.00 62 THR G O 1
ATOM 7650 N N . ASN G 1 63 ? 126.018 178.338 169.805 1.00 50.00 63 ASN G N 1
ATOM 7651 C CA . ASN G 1 63 ? 124.996 179.343 170.027 1.00 50.00 63 ASN G CA 1
ATOM 7652 C C . ASN G 1 63 ? 123.710 178.734 170.582 1.00 50.00 63 ASN G C 1
ATOM 7653 O O . ASN G 1 63 ? 122.671 179.395 170.642 1.00 50.00 63 ASN G O 1
ATOM 7658 N N . THR G 1 64 ? 123.807 177.485 171.015 1.00 50.00 64 THR G N 1
ATOM 7659 C CA . THR G 1 64 ? 122.714 176.738 171.610 1.00 50.00 64 THR G CA 1
ATOM 7660 C C . THR G 1 64 ? 123.091 176.426 173.038 1.00 50.00 64 THR G C 1
ATOM 7661 O O . THR G 1 64 ? 124.242 176.576 173.434 1.00 50.00 64 THR G O 1
ATOM 7665 N N . GLU G 1 65 ? 122.157 175.954 173.833 1.00 50.00 65 GLU G N 1
ATOM 7666 C CA . GLU G 1 65 ? 122.563 175.607 175.182 1.00 50.00 65 GLU G CA 1
ATOM 7667 C C . GLU G 1 65 ? 123.247 174.260 175.147 1.00 50.00 65 GLU G C 1
ATOM 7668 O O . GLU G 1 65 ? 123.011 173.466 174.232 1.00 50.00 65 GLU G O 1
ATOM 7674 N N . ASN G 1 66 ? 124.098 174.017 176.131 1.00 50.00 66 ASN G N 1
ATOM 7675 C CA . ASN G 1 66 ? 124.858 172.790 176.214 1.00 50.00 66 ASN G CA 1
ATOM 7676 C C . ASN G 1 66 ? 125.168 172.474 177.671 1.00 50.00 66 ASN G C 1
ATOM 7677 O O . ASN G 1 66 ? 124.810 173.236 178.566 1.00 50.00 66 ASN G O 1
ATOM 7682 N N . GLU G 1 67 ? 125.865 171.368 177.896 1.00 50.00 67 GLU G N 1
ATOM 7683 C CA . GLU G 1 67 ? 126.288 170.930 179.221 1.00 50.00 67 GLU G CA 1
ATOM 7684 C C . GLU G 1 67 ? 127.246 171.929 179.845 1.00 50.00 67 GLU G C 1
ATOM 7685 O O . GLU G 1 67 ? 127.246 172.146 181.057 1.00 50.00 67 GLU G O 1
ATOM 7691 N N . ASP G 1 68 ? 128.077 172.528 179.005 1.00 50.00 68 ASP G N 1
ATOM 7692 C CA . ASP G 1 68 ? 129.064 173.490 179.416 1.00 50.00 68 ASP G CA 1
ATOM 7693 C C . ASP G 1 68 ? 128.915 174.848 178.696 1.00 50.00 68 ASP G C 1
ATOM 7694 O O . ASP G 1 68 ? 128.337 175.778 179.275 1.00 50.00 68 ASP G O 1
ATOM 7699 N N . SER G 1 69 ? 129.398 174.971 177.464 1.00 50.00 69 SER G N 1
ATOM 7700 C CA . SER G 1 69 ? 129.404 176.224 176.701 1.00 50.00 69 SER G CA 1
ATOM 7701 C C . SER G 1 69 ? 130.240 177.282 177.387 1.00 50.00 69 SER G C 1
ATOM 7702 O O . SER G 1 69 ? 130.795 177.085 178.472 1.00 50.00 69 SER G O 1
ATOM 7705 N N . ILE G 1 70 ? 130.321 178.417 176.732 1.00 50.00 70 ILE G N 1
ATOM 7706 C CA . ILE G 1 70 ? 130.996 179.601 177.235 1.00 50.00 70 ILE G CA 1
ATOM 7707 C C . ILE G 1 70 ? 129.988 180.645 177.568 1.00 50.00 70 ILE G C 1
ATOM 7708 O O . ILE G 1 70 ? 130.075 181.330 178.587 1.00 50.00 70 ILE G O 1
ATOM 7713 N N . LEU G 1 71 ? 129.076 180.843 176.647 1.00 50.00 71 LEU G N 1
ATOM 7714 C CA . LEU G 1 71 ? 128.095 181.873 176.796 1.00 50.00 71 LEU G CA 1
ATOM 7715 C C . LEU G 1 71 ? 126.729 181.231 177.060 1.00 50.00 71 LEU G C 1
ATOM 7716 O O . LEU G 1 71 ? 126.435 180.178 176.472 1.00 50.00 71 LEU G O 1
ATOM 7721 N N . ILE G 1 72 ? 125.934 181.828 177.971 1.00 50.00 72 ILE G N 1
ATOM 7722 C CA . ILE G 1 72 ? 124.553 181.376 178.250 1.00 50.00 72 ILE G CA 1
ATOM 7723 C C . ILE G 1 72 ? 123.504 182.418 177.832 1.00 50.00 72 ILE G C 1
ATOM 7724 O O . ILE G 1 72 ? 123.595 183.611 178.175 1.00 50.00 72 ILE G O 1
ATOM 7729 N N . TRP G 1 73 ? 122.498 181.960 177.080 1.00 50.00 73 TRP G N 1
ATOM 7730 C CA . TRP G 1 73 ? 121.435 182.819 176.561 1.00 50.00 73 TRP G CA 1
ATOM 7731 C C . TRP G 1 73 ? 120.298 183.089 177.539 1.00 50.00 73 TRP G C 1
ATOM 7732 O O . TRP G 1 73 ? 119.812 182.186 178.221 1.00 50.00 73 TRP G O 1
ATOM 7743 N N . GLU G 1 74 ? 119.877 184.347 177.607 1.00 50.00 74 GLU G N 1
ATOM 7744 C CA . GLU G 1 74 ? 118.798 184.744 178.504 1.00 50.00 74 GLU G CA 1
ATOM 7745 C C . GLU G 1 74 ? 117.989 185.899 177.924 1.00 50.00 74 GLU G C 1
ATOM 7746 O O . GLU G 1 74 ? 118.543 186.811 177.310 1.00 50.00 74 GLU G O 1
ATOM 7752 N N . LYS G 1 75 ? 116.677 185.853 178.125 1.00 50.00 75 LYS G N 1
ATOM 7753 C CA . LYS G 1 75 ? 115.787 186.894 177.624 1.00 50.00 75 LYS G CA 1
ATOM 7754 C C . LYS G 1 75 ? 114.457 186.886 178.368 1.00 50.00 75 LYS G C 1
ATOM 7755 O O . LYS G 1 75 ? 113.973 185.832 178.782 1.00 50.00 75 LYS G O 1
ATOM 7761 N N . TYR G 1 85 ? 121.819 190.097 178.784 1.00 50.00 85 TYR G N 1
ATOM 7762 C CA . TYR G 1 85 ? 121.967 188.659 178.971 1.00 50.00 85 TYR G CA 1
ATOM 7763 C C . TYR G 1 85 ? 123.369 188.196 178.528 1.00 50.00 85 TYR G C 1
ATOM 7764 O O . TYR G 1 85 ? 124.334 188.870 178.863 1.00 50.00 85 TYR G O 1
ATOM 7773 N N . TYR G 1 86 ? 123.487 187.069 177.826 1.00 50.00 86 TYR G N 1
ATOM 7774 C CA . TYR G 1 86 ? 124.778 186.560 177.344 1.00 50.00 86 TYR G CA 1
ATOM 7775 C C . TYR G 1 86 ? 125.840 186.513 178.423 1.00 50.00 86 TYR G C 1
ATOM 7776 O O . TYR G 1 86 ? 126.840 187.214 178.340 1.00 50.00 86 TYR G O 1
ATOM 7785 N N . PHE G 1 87 ? 125.591 185.754 179.464 1.00 50.00 87 PHE G N 1
ATOM 7786 C CA . PHE G 1 87 ? 126.541 185.761 180.559 1.00 50.00 87 PHE G CA 1
ATOM 7787 C C . PHE G 1 87 ? 127.694 184.841 180.238 1.00 50.00 87 PHE G C 1
ATOM 7788 O O . PHE G 1 87 ? 127.500 183.775 179.651 1.00 50.00 87 PHE G O 1
ATOM 7796 N N . ARG G 1 88 ? 128.907 185.256 180.576 1.00 50.00 88 ARG G N 1
ATOM 7797 C CA . ARG G 1 88 ? 130.057 184.384 180.394 1.00 50.00 88 ARG G CA 1
ATOM 7798 C C . ARG G 1 88 ? 130.191 183.418 181.554 1.00 50.00 88 ARG G C 1
ATOM 7799 O O . ARG G 1 88 ? 129.933 183.769 182.715 1.00 50.00 88 ARG G O 1
ATOM 7807 N N . LYS G 1 89 ? 130.693 182.236 181.260 1.00 50.00 89 LYS G N 1
ATOM 7808 C CA . LYS G 1 89 ? 130.998 181.250 182.269 1.00 50.00 89 LYS G CA 1
ATOM 7809 C C . LYS G 1 89 ? 132.499 181.115 182.467 1.00 50.00 89 LYS G C 1
ATOM 7810 O O . LYS G 1 89 ? 133.305 181.451 181.599 1.00 50.00 89 LYS G O 1
ATOM 7816 N N . GLU G 1 90 ? 132.883 180.472 183.556 1.00 50.00 90 GLU G N 1
ATOM 7817 C CA . GLU G 1 90 ? 134.291 180.280 183.856 1.00 50.00 90 GLU G CA 1
ATOM 7818 C C . GLU G 1 90 ? 134.848 179.073 183.130 1.00 50.00 90 GLU G C 1
ATOM 7819 O O . GLU G 1 90 ? 136.029 178.743 183.261 1.00 50.00 90 GLU G O 1
ATOM 7825 N N . ASN G 1 91 ? 134.008 178.485 182.263 1.00 50.00 91 ASN G N 1
ATOM 7826 C CA . ASN G 1 91 ? 134.327 177.354 181.404 1.00 50.00 91 ASN G CA 1
ATOM 7827 C C . ASN G 1 91 ? 135.319 177.785 180.354 1.00 50.00 91 ASN G C 1
ATOM 7828 O O . ASN G 1 91 ? 135.903 176.942 179.681 1.00 50.00 91 ASN G O 1
ATOM 7833 N N . ILE G 1 92 ? 135.599 179.083 180.301 1.00 50.00 92 ILE G N 1
ATOM 7834 C CA . ILE G 1 92 ? 136.630 179.605 179.442 1.00 50.00 92 ILE G CA 1
ATOM 7835 C C . ILE G 1 92 ? 137.925 178.898 179.788 1.00 50.00 92 ILE G C 1
ATOM 7836 O O . ILE G 1 92 ? 138.735 178.680 178.892 1.00 50.00 92 ILE G O 1
ATOM 7841 N N . ARG G 1 93 ? 138.154 178.554 181.063 1.00 50.00 93 ARG G N 1
ATOM 7842 C CA . ARG G 1 93 ? 139.375 177.839 181.390 1.00 50.00 93 ARG G CA 1
ATOM 7843 C C . ARG G 1 93 ? 139.420 176.473 180.706 1.00 50.00 93 ARG G C 1
ATOM 7844 O O . ARG G 1 93 ? 140.502 176.003 180.339 1.00 50.00 93 ARG G O 1
ATOM 7852 N N . LYS G 1 94 ? 138.270 175.808 180.546 1.00 50.00 94 LYS G N 1
ATOM 7853 C CA . LYS G 1 94 ? 138.258 174.504 179.923 1.00 50.00 94 LYS G CA 1
ATOM 7854 C C . LYS G 1 94 ? 138.566 174.681 178.460 1.00 50.00 94 LYS G C 1
ATOM 7855 O O . LYS G 1 94 ? 139.333 173.905 177.899 1.00 50.00 94 LYS G O 1
ATOM 7861 N N . PHE G 1 95 ? 138.015 175.738 177.862 1.00 50.00 95 PHE G N 1
ATOM 7862 C CA . PHE G 1 95 ? 138.248 176.033 176.460 1.00 50.00 95 PHE G CA 1
ATOM 7863 C C . PHE G 1 95 ? 139.706 176.232 176.177 1.00 50.00 95 PHE G C 1
ATOM 7864 O O . PHE G 1 95 ? 140.229 175.640 175.237 1.00 50.00 95 PHE G O 1
ATOM 7872 N N . ILE G 1 96 ? 140.380 177.051 176.978 1.00 50.00 96 ILE G N 1
ATOM 7873 C CA . ILE G 1 96 ? 141.778 177.310 176.712 1.00 50.00 96 ILE G CA 1
ATOM 7874 C C . ILE G 1 96 ? 142.588 176.028 176.826 1.00 50.00 96 ILE G C 1
ATOM 7875 O O . ILE G 1 96 ? 143.470 175.790 175.998 1.00 50.00 96 ILE G O 1
ATOM 7880 N N . LYS G 1 97 ? 142.325 175.202 177.837 1.00 50.00 97 LYS G N 1
ATOM 7881 C CA . LYS G 1 97 ? 143.088 173.970 177.956 1.00 50.00 97 LYS G CA 1
ATOM 7882 C C . LYS G 1 97 ? 142.823 173.007 176.789 1.00 50.00 97 LYS G C 1
ATOM 7883 O O . LYS G 1 97 ? 143.763 172.402 176.252 1.00 50.00 97 LYS G O 1
ATOM 7889 N N . GLU G 1 98 ? 141.569 172.893 176.341 1.00 50.00 98 GLU G N 1
ATOM 7890 C CA . GLU G 1 98 ? 141.272 171.985 175.243 1.00 50.00 98 GLU G CA 1
ATOM 7891 C C . GLU G 1 98 ? 141.907 172.513 173.974 1.00 50.00 98 GLU G C 1
ATOM 7892 O O . GLU G 1 98 ? 142.430 171.739 173.174 1.00 50.00 98 GLU G O 1
ATOM 7898 N N . LEU G 1 99 ? 141.932 173.831 173.818 1.00 50.00 99 LEU G N 1
ATOM 7899 C CA . LEU G 1 99 ? 142.521 174.462 172.664 1.00 50.00 99 LEU G CA 1
ATOM 7900 C C . LEU G 1 99 ? 143.999 174.166 172.558 1.00 50.00 99 LEU G C 1
ATOM 7901 O O . LEU G 1 99 ? 144.488 173.804 171.488 1.00 50.00 99 LEU G O 1
ATOM 7906 N N . SER G 1 100 ? 144.733 174.294 173.654 1.00 50.00 100 SER G N 1
ATOM 7907 C CA . SER G 1 100 ? 146.161 174.020 173.617 1.00 50.00 100 SER G CA 1
ATOM 7908 C C . SER G 1 100 ? 146.441 172.579 173.238 1.00 50.00 100 SER G C 1
ATOM 7909 O O . SER G 1 100 ? 147.311 172.295 172.390 1.00 50.00 100 SER G O 1
ATOM 7912 N N . LYS G 1 101 ? 145.679 171.655 173.825 1.00 50.00 101 LYS G N 1
ATOM 7913 C CA . LYS G 1 101 ? 145.900 170.270 173.498 1.00 50.00 101 LYS G CA 1
ATOM 7914 C C . LYS G 1 101 ? 145.621 169.963 172.039 1.00 50.00 101 LYS G C 1
ATOM 7915 O O . LYS G 1 101 ? 146.430 169.297 171.386 1.00 50.00 101 LYS G O 1
ATOM 7921 N N . GLU G 1 102 ? 144.534 170.484 171.480 1.00 50.00 102 GLU G N 1
ATOM 7922 C CA . GLU G 1 102 ? 144.250 170.098 170.115 1.00 50.00 102 GLU G CA 1
ATOM 7923 C C . GLU G 1 102 ? 145.148 170.750 169.090 1.00 50.00 102 GLU G C 1
ATOM 7924 O O . GLU G 1 102 ? 145.553 170.099 168.123 1.00 50.00 102 GLU G O 1
ATOM 7930 N N . ILE G 1 103 ? 145.511 172.009 169.287 1.00 50.00 103 ILE G N 1
ATOM 7931 C CA . ILE G 1 103 ? 146.314 172.652 168.273 1.00 50.00 103 ILE G CA 1
ATOM 7932 C C . ILE G 1 103 ? 147.750 172.171 168.310 1.00 50.00 103 ILE G C 1
ATOM 7933 O O . ILE G 1 103 ? 148.329 171.903 167.250 1.00 50.00 103 ILE G O 1
ATOM 7938 N N . TYR G 1 104 ? 148.350 172.063 169.496 1.00 50.00 104 TYR G N 1
ATOM 7939 C CA . TYR G 1 104 ? 149.734 171.653 169.536 1.00 50.00 104 TYR G CA 1
ATOM 7940 C C . TYR G 1 104 ? 149.977 170.230 169.965 1.00 50.00 104 TYR G C 1
ATOM 7941 O O . TYR G 1 104 ? 150.557 169.465 169.203 1.00 50.00 104 TYR G O 1
ATOM 7950 N N . ASN G 1 105 ? 149.472 169.798 171.114 1.00 50.00 105 ASN G N 1
ATOM 7951 C CA . ASN G 1 105 ? 149.900 168.464 171.575 1.00 50.00 105 ASN G CA 1
ATOM 7952 C C . ASN G 1 105 ? 149.467 167.322 170.666 1.00 50.00 105 ASN G C 1
ATOM 7953 O O . ASN G 1 105 ? 150.210 166.358 170.473 1.00 50.00 105 ASN G O 1
ATOM 7958 N N . GLU G 1 106 ? 148.305 167.454 170.054 1.00 50.00 106 GLU G N 1
ATOM 7959 C CA . GLU G 1 106 ? 147.787 166.425 169.163 1.00 50.00 106 GLU G CA 1
ATOM 7960 C C . GLU G 1 106 ? 148.187 166.665 167.702 1.00 50.00 106 GLU G C 1
ATOM 7961 O O . GLU G 1 106 ? 147.763 165.931 166.807 1.00 50.00 106 GLU G O 1
ATOM 7967 N N . GLY G 1 107 ? 148.907 167.750 167.444 1.00 50.00 107 GLY G N 1
ATOM 7968 C CA . GLY G 1 107 ? 149.373 168.097 166.112 1.00 50.00 107 GLY G CA 1
ATOM 7969 C C . GLY G 1 107 ? 148.324 168.634 165.140 1.00 50.00 107 GLY G C 1
ATOM 7970 O O . GLY G 1 107 ? 148.585 168.682 163.938 1.00 50.00 107 GLY G O 1
ATOM 7971 N N . CYS G 1 108 ? 147.152 169.092 165.591 1.00 50.00 108 CYS G N 1
ATOM 7972 C CA . CYS G 1 108 ? 146.149 169.513 164.628 1.00 50.00 108 CYS G CA 1
ATOM 7973 C C . CYS G 1 108 ? 146.594 170.677 163.783 1.00 50.00 108 CYS G C 1
ATOM 7974 O O . CYS G 1 108 ? 146.255 170.737 162.600 1.00 50.00 108 CYS G O 1
ATOM 7977 N N . GLY G 1 109 ? 147.378 171.586 164.363 1.00 50.00 109 GLY G N 1
ATOM 7978 C CA . GLY G 1 109 ? 147.817 172.808 163.713 1.00 50.00 109 GLY G CA 1
ATOM 7979 C C . GLY G 1 109 ? 148.466 172.596 162.347 1.00 50.00 109 GLY G C 1
ATOM 7980 O O . GLY G 1 109 ? 148.465 173.517 161.530 1.00 50.00 109 GLY G O 1
ATOM 7981 N N . ILE G 1 110 ? 149.020 171.413 162.091 1.00 50.00 110 ILE G N 1
ATOM 7982 C CA . ILE G 1 110 ? 149.651 171.097 160.818 1.00 50.00 110 ILE G CA 1
ATOM 7983 C C . ILE G 1 110 ? 148.671 170.974 159.665 1.00 50.00 110 ILE G C 1
ATOM 7984 O O . ILE G 1 110 ? 148.993 171.328 158.530 1.00 50.00 110 ILE G O 1
ATOM 7989 N N . PHE G 1 111 ? 147.525 170.360 159.919 1.00 50.00 111 PHE G N 1
ATOM 7990 C CA . PHE G 1 111 ? 146.595 169.983 158.875 1.00 50.00 111 PHE G CA 1
ATOM 7991 C C . PHE G 1 111 ? 145.417 170.906 158.727 1.00 50.00 111 PHE G C 1
ATOM 7992 O O . PHE G 1 111 ? 144.449 170.594 158.027 1.00 50.00 111 PHE G O 1
ATOM 8000 N N . MET G 1 112 ? 145.468 172.021 159.402 1.00 50.00 112 MET G N 1
ATOM 8001 C CA . MET G 1 112 ? 144.395 172.976 159.337 1.00 50.00 112 MET G CA 1
ATOM 8002 C C . MET G 1 112 ? 144.879 174.233 158.666 1.00 50.00 112 MET G C 1
ATOM 8003 O O . MET G 1 112 ? 146.050 174.593 158.768 1.00 50.00 112 MET G O 1
ATOM 8008 N N . SER G 1 113 ? 143.963 174.883 157.975 1.00 49.88 113 SER G N 1
ATOM 8009 C CA . SER G 1 113 ? 144.212 176.084 157.216 1.00 49.88 113 SER G CA 1
ATOM 8010 C C . SER G 1 113 ? 144.472 177.304 158.054 1.00 49.88 113 SER G C 1
ATOM 8011 O O . SER G 1 113 ? 144.142 177.350 159.245 1.00 49.88 113 SER G O 1
ATOM 8014 N N . LYS G 1 114 ? 145.043 178.319 157.407 1.00 49.88 114 LYS G N 1
ATOM 8015 C CA . LYS G 1 114 ? 145.296 179.581 158.064 1.00 49.88 114 LYS G CA 1
ATOM 8016 C C . LYS G 1 114 ? 144.008 180.245 158.482 1.00 49.88 114 LYS G C 1
ATOM 8017 O O . LYS G 1 114 ? 143.977 180.938 159.497 1.00 49.88 114 LYS G O 1
ATOM 8023 N N . GLU G 1 115 ? 142.947 180.064 157.709 1.00 49.88 115 GLU G N 1
ATOM 8024 C CA . GLU G 1 115 ? 141.685 180.667 158.061 1.00 49.88 115 GLU G CA 1
ATOM 8025 C C . GLU G 1 115 ? 141.142 180.036 159.332 1.00 49.88 115 GLU G C 1
ATOM 8026 O O . GLU G 1 115 ? 140.669 180.750 160.219 1.00 49.88 115 GLU G O 1
ATOM 8032 N N . ALA G 1 116 ? 141.235 178.712 159.464 1.00 49.88 116 ALA G N 1
ATOM 8033 C CA . ALA G 1 116 ? 140.737 178.095 160.679 1.00 49.88 116 ALA G CA 1
ATOM 8034 C C . ALA G 1 116 ? 141.524 178.575 161.883 1.00 49.88 116 ALA G C 1
ATOM 8035 O O . ALA G 1 116 ? 140.941 178.873 162.926 1.00 49.88 116 ALA G O 1
ATOM 8037 N N . LEU G 1 117 ? 142.843 178.716 161.733 1.00 50.00 117 LEU G N 1
ATOM 8038 C CA . LEU G 1 117 ? 143.652 179.169 162.849 1.00 50.00 117 LEU G CA 1
ATOM 8039 C C . LEU G 1 117 ? 143.374 180.612 163.197 1.00 50.00 117 LEU G C 1
ATOM 8040 O O . LEU G 1 117 ? 143.332 180.956 164.380 1.00 50.00 117 LEU G O 1
ATOM 8045 N N . SER G 1 118 ? 143.146 181.458 162.197 1.00 50.00 118 SER G N 1
ATOM 8046 C CA . SER G 1 118 ? 142.854 182.853 162.451 1.00 50.00 118 SER G CA 1
ATOM 8047 C C . SER G 1 118 ? 141.555 182.992 163.225 1.00 50.00 118 SER G C 1
ATOM 8048 O O . SER G 1 118 ? 141.490 183.751 164.197 1.00 50.00 118 SER G O 1
ATOM 8051 N N . LEU G 1 119 ? 140.522 182.241 162.827 1.00 50.00 119 LEU G N 1
ATOM 8052 C CA . LEU G 1 119 ? 139.240 182.309 163.505 1.00 50.00 119 LEU G CA 1
ATOM 8053 C C . LEU G 1 119 ? 139.331 181.832 164.939 1.00 50.00 119 LEU G C 1
ATOM 8054 O O . LEU G 1 119 ? 138.777 182.465 165.844 1.00 50.00 119 LEU G O 1
ATOM 8059 N N . ILE G 1 120 ? 140.096 180.775 165.180 1.00 50.00 120 ILE G N 1
ATOM 8060 C CA . ILE G 1 120 ? 140.252 180.295 166.532 1.00 50.00 120 ILE G CA 1
ATOM 8061 C C . ILE G 1 120 ? 140.998 181.306 167.365 1.00 50.00 120 ILE G C 1
ATOM 8062 O O . ILE G 1 120 ? 140.624 181.535 168.515 1.00 50.00 120 ILE G O 1
ATOM 8067 N N . SER G 1 121 ? 142.065 181.888 166.820 1.00 50.00 121 SER G N 1
ATOM 8068 C CA . SER G 1 121 ? 142.847 182.862 167.549 1.00 50.00 121 SER G CA 1
ATOM 8069 C C . SER G 1 121 ? 142.010 184.064 167.942 1.00 50.00 121 SER G C 1
ATOM 8070 O O . SER G 1 121 ? 142.089 184.518 169.089 1.00 50.00 121 SER G O 1
ATOM 8073 N N . GLU G 1 122 ? 141.185 184.584 167.025 1.00 50.00 122 GLU G N 1
ATOM 8074 C CA . GLU G 1 122 ? 140.361 185.718 167.396 1.00 50.00 122 GLU G CA 1
ATOM 8075 C C . GLU G 1 122 ? 139.395 185.341 168.505 1.00 50.00 122 GLU G C 1
ATOM 8076 O O . GLU G 1 122 ? 139.221 186.104 169.461 1.00 50.00 122 GLU G O 1
ATOM 8082 N N . TYR G 1 123 ? 138.767 184.166 168.402 1.00 50.00 123 TYR G N 1
ATOM 8083 C CA . TYR G 1 123 ? 137.822 183.764 169.421 1.00 50.00 123 TYR G CA 1
ATOM 8084 C C . TYR G 1 123 ? 138.528 183.714 170.753 1.00 50.00 123 TYR G C 1
ATOM 8085 O O . TYR G 1 123 ? 138.019 184.232 171.750 1.00 50.00 123 TYR G O 1
ATOM 8094 N N . ARG G 1 124 ? 139.714 183.086 170.777 1.00 50.00 124 ARG G N 1
ATOM 8095 C CA . ARG G 1 124 ? 140.474 182.941 171.999 1.00 50.00 124 ARG G CA 1
ATOM 8096 C C . ARG G 1 124 ? 140.714 184.273 172.638 1.00 50.00 124 ARG G C 1
ATOM 8097 O O . ARG G 1 124 ? 140.499 184.426 173.836 1.00 50.00 124 ARG G O 1
ATOM 8105 N N . ASN G 1 125 ? 141.098 185.265 171.853 1.00 50.00 125 ASN G N 1
ATOM 8106 C CA . ASN G 1 125 ? 141.364 186.560 172.432 1.00 50.00 125 ASN G CA 1
ATOM 8107 C C . ASN G 1 125 ? 140.109 187.233 172.985 1.00 50.00 125 ASN G C 1
ATOM 8108 O O . ASN G 1 125 ? 140.188 187.958 173.981 1.00 50.00 125 ASN G O 1
ATOM 8113 N N . ILE G 1 126 ? 138.938 186.966 172.411 1.00 50.00 126 ILE G N 1
ATOM 8114 C CA . ILE G 1 126 ? 137.733 187.579 172.943 1.00 50.00 126 ILE G CA 1
ATOM 8115 C C . ILE G 1 126 ? 137.420 187.004 174.323 1.00 50.00 126 ILE G C 1
ATOM 8116 O O . ILE G 1 126 ? 137.172 187.755 175.271 1.00 50.00 126 ILE G O 1
ATOM 8121 N N . VAL G 1 127 ? 137.463 185.677 174.451 1.00 50.00 127 VAL G N 1
ATOM 8122 C CA . VAL G 1 127 ? 137.127 185.075 175.738 1.00 50.00 127 VAL G CA 1
ATOM 8123 C C . VAL G 1 127 ? 138.231 185.258 176.770 1.00 50.00 127 VAL G C 1
ATOM 8124 O O . VAL G 1 127 ? 137.965 185.400 177.970 1.00 50.00 127 VAL G O 1
ATOM 8128 N N . TYR G 1 128 ? 139.470 185.246 176.318 1.00 50.00 128 TYR G N 1
ATOM 8129 C CA . TYR G 1 128 ? 140.593 185.445 177.193 1.00 50.00 128 TYR G CA 1
ATOM 8130 C C . TYR G 1 128 ? 140.511 186.854 177.750 1.00 50.00 128 TYR G C 1
ATOM 8131 O O . TYR G 1 128 ? 140.689 187.054 178.953 1.00 50.00 128 TYR G O 1
ATOM 8140 N N . GLY G 1 129 ? 140.246 187.822 176.879 1.00 49.88 129 GLY G N 1
ATOM 8141 C CA . GLY G 1 129 ? 140.137 189.208 177.294 1.00 49.88 129 GLY G CA 1
ATOM 8142 C C . GLY G 1 129 ? 139.079 189.373 178.365 1.00 49.88 129 GLY G C 1
ATOM 8143 O O . GLY G 1 129 ? 139.266 190.112 179.332 1.00 49.88 129 GLY G O 1
ATOM 8144 N N . PHE G 1 130 ? 137.961 188.677 178.191 1.00 49.88 130 PHE G N 1
ATOM 8145 C CA . PHE G 1 130 ? 136.867 188.738 179.148 1.00 49.88 130 PHE G CA 1
ATOM 8146 C C . PHE G 1 130 ? 137.349 188.329 180.533 1.00 49.88 130 PHE G C 1
ATOM 8147 O O . PHE G 1 130 ? 137.061 189.000 181.524 1.00 49.88 130 PHE G O 1
ATOM 8155 N N . MET G 1 131 ? 138.087 187.226 180.595 1.00 50.00 131 MET G N 1
ATOM 8156 C CA . MET G 1 131 ? 138.600 186.731 181.857 1.00 50.00 131 MET G CA 1
ATOM 8157 C C . MET G 1 131 ? 139.593 187.705 182.474 1.00 50.00 131 MET G C 1
ATOM 8158 O O . MET G 1 131 ? 139.618 187.877 183.702 1.00 50.00 131 MET G O 1
ATOM 8163 N N . LEU G 1 132 ? 140.409 188.348 181.631 1.00 50.00 132 LEU G N 1
ATOM 8164 C CA . LEU G 1 132 ? 141.380 189.308 182.130 1.00 50.00 132 LEU G CA 1
ATOM 8165 C C . LEU G 1 132 ? 140.667 190.501 182.735 1.00 50.00 132 LEU G C 1
ATOM 8166 O O . LEU G 1 132 ? 141.118 191.052 183.737 1.00 50.00 132 LEU G O 1
ATOM 8171 N N . SER G 1 133 ? 139.545 190.915 182.152 1.00 50.00 133 SER G N 1
ATOM 8172 C CA . SER G 1 133 ? 138.800 192.016 182.732 1.00 50.00 133 SER G CA 1
ATOM 8173 C C . SER G 1 133 ? 138.164 191.609 184.054 1.00 50.00 133 SER G C 1
ATOM 8174 O O . SER G 1 133 ? 138.126 192.398 184.999 1.00 50.00 133 SER G O 1
ATOM 8177 N N . ALA G 1 134 ? 137.693 190.360 184.149 1.00 50.00 134 ALA G N 1
ATOM 8178 C CA . ALA G 1 134 ? 137.028 189.911 185.364 1.00 50.00 134 ALA G CA 1
ATOM 8179 C C . ALA G 1 134 ? 137.921 190.017 186.597 1.00 50.00 134 ALA G C 1
ATOM 8180 O O . ALA G 1 134 ? 137.456 190.446 187.653 1.00 50.00 134 ALA G O 1
ATOM 8182 N N . GLN G 1 135 ? 139.214 189.694 186.473 1.00 50.00 135 GLN G N 1
ATOM 8183 C CA . GLN G 1 135 ? 140.109 189.812 187.635 1.00 50.00 135 GLN G CA 1
ATOM 8184 C C . GLN G 1 135 ? 139.505 189.157 188.863 1.00 50.00 135 GLN G C 1
ATOM 8185 O O . GLN G 1 135 ? 139.378 187.931 188.939 1.00 50.00 135 GLN G O 1
ATOM 8191 N N . ASN G 1 136 ? 139.126 189.972 189.854 1.00 50.00 136 ASN G N 1
ATOM 8192 C CA . ASN G 1 136 ? 138.580 189.472 191.108 1.00 50.00 136 ASN G CA 1
ATOM 8193 C C . ASN G 1 136 ? 137.110 189.227 190.862 1.00 50.00 136 ASN G C 1
ATOM 8194 O O . ASN G 1 136 ? 136.229 189.934 191.350 1.00 50.00 136 ASN G O 1
ATOM 8199 N N . ASN G 1 137 ? 136.887 188.204 190.073 1.00 50.00 137 ASN G N 1
ATOM 8200 C CA . ASN G 1 137 ? 135.620 187.832 189.528 1.00 50.00 137 ASN G CA 1
ATOM 8201 C C . ASN G 1 137 ? 134.577 187.640 190.619 1.00 50.00 137 ASN G C 1
ATOM 8202 O O . ASN G 1 137 ? 134.731 186.746 191.457 1.00 50.00 137 ASN G O 1
ATOM 8207 N N . PRO G 1 138 ? 133.475 188.410 190.630 1.00 50.00 138 PRO G N 1
ATOM 8208 C CA . PRO G 1 138 ? 132.417 188.337 191.612 1.00 50.00 138 PRO G CA 1
ATOM 8209 C C . PRO G 1 138 ? 131.493 187.164 191.328 1.00 50.00 138 PRO G C 1
ATOM 8210 O O . PRO G 1 138 ? 130.326 187.354 190.991 1.00 50.00 138 PRO G O 1
ATOM 8214 N N . GLN G 1 139 ? 132.044 185.963 191.488 1.00 50.00 139 GLN G N 1
ATOM 8215 C CA . GLN G 1 139 ? 131.395 184.680 191.216 1.00 50.00 139 GLN G CA 1
ATOM 8216 C C . GLN G 1 139 ? 131.296 184.431 189.721 1.00 50.00 139 GLN G C 1
ATOM 8217 O O . GLN G 1 139 ? 131.743 185.230 188.907 1.00 50.00 139 GLN G O 1
ATOM 8223 N N . GLU G 1 140 ? 130.740 183.299 189.341 1.00 50.00 140 GLU G N 1
ATOM 8224 C CA . GLU G 1 140 ? 130.650 182.960 187.930 1.00 50.00 140 GLU G CA 1
ATOM 8225 C C . GLU G 1 140 ? 129.429 183.623 187.319 1.00 50.00 140 GLU G C 1
ATOM 8226 O O . GLU G 1 140 ? 128.665 184.278 188.020 1.00 50.00 140 GLU G O 1
ATOM 8232 N N . THR G 1 141 ? 129.224 183.420 186.023 1.00 50.00 141 THR G N 1
ATOM 8233 C CA . THR G 1 141 ? 128.063 183.956 185.321 1.00 50.00 141 THR G CA 1
ATOM 8234 C C . THR G 1 141 ? 128.043 185.486 185.331 1.00 50.00 141 THR G C 1
ATOM 8235 O O . THR G 1 141 ? 127.290 186.121 186.070 1.00 50.00 141 THR G O 1
ATOM 8239 N N . ILE G 1 142 ? 128.875 186.084 184.476 1.00 50.00 142 ILE G N 1
ATOM 8240 C CA . ILE G 1 142 ? 128.983 187.551 184.396 1.00 50.00 142 ILE G CA 1
ATOM 8241 C C . ILE G 1 142 ? 128.412 188.139 183.099 1.00 50.00 142 ILE G C 1
ATOM 8242 O O . ILE G 1 142 ? 128.790 187.741 182.000 1.00 50.00 142 ILE G O 1
ATOM 8247 N N . ARG G 1 143 ? 127.516 189.111 183.239 1.00 50.00 143 ARG G N 1
ATOM 8248 C CA . ARG G 1 143 ? 126.809 189.710 182.102 1.00 50.00 143 ARG G CA 1
ATOM 8249 C C . ARG G 1 143 ? 127.716 190.437 181.139 1.00 50.00 143 ARG G C 1
ATOM 8250 O O . ARG G 1 143 ? 128.670 191.091 181.555 1.00 50.00 143 ARG G O 1
ATOM 8258 N N . ILE G 1 144 ? 127.413 190.336 179.842 1.00 50.00 144 ILE G N 1
ATOM 8259 C CA . ILE G 1 144 ? 128.190 191.078 178.860 1.00 50.00 144 ILE G CA 1
ATOM 8260 C C . ILE G 1 144 ? 127.368 192.237 178.366 1.00 50.00 144 ILE G C 1
ATOM 8261 O O . ILE G 1 144 ? 126.278 192.060 177.827 1.00 50.00 144 ILE G O 1
ATOM 8266 N N . THR G 1 145 ? 127.896 193.437 178.538 1.00 50.00 145 THR G N 1
ATOM 8267 C CA . THR G 1 145 ? 127.160 194.626 178.165 1.00 50.00 145 THR G CA 1
ATOM 8268 C C . THR G 1 145 ? 127.501 195.162 176.774 1.00 50.00 145 THR G C 1
ATOM 8269 O O . THR G 1 145 ? 126.713 195.907 176.189 1.00 50.00 145 THR G O 1
ATOM 8273 N N . ASN G 1 146 ? 128.649 194.772 176.219 1.00 50.00 146 ASN G N 1
ATOM 8274 C CA . ASN G 1 146 ? 129.013 195.218 174.882 1.00 50.00 146 ASN G CA 1
ATOM 8275 C C . ASN G 1 146 ? 128.682 194.121 173.889 1.00 50.00 146 ASN G C 1
ATOM 8276 O O . ASN G 1 146 ? 129.454 193.168 173.721 1.00 50.00 146 ASN G O 1
ATOM 8281 N N . ARG G 1 147 ? 127.569 194.286 173.186 1.00 50.00 147 ARG G N 1
ATOM 8282 C CA . ARG G 1 147 ? 127.043 193.258 172.304 1.00 50.00 147 ARG G CA 1
ATOM 8283 C C . ARG G 1 147 ? 127.868 192.979 171.078 1.00 50.00 147 ARG G C 1
ATOM 8284 O O . ARG G 1 147 ? 127.597 192.003 170.376 1.00 50.00 147 ARG G O 1
ATOM 8292 N N . GLU G 1 148 ? 128.858 193.812 170.796 1.00 50.00 148 GLU G N 1
ATOM 8293 C CA . GLU G 1 148 ? 129.698 193.554 169.646 1.00 50.00 148 GLU G CA 1
ATOM 8294 C C . GLU G 1 148 ? 130.471 192.261 169.858 1.00 50.00 148 GLU G C 1
ATOM 8295 O O . GLU G 1 148 ? 130.698 191.519 168.900 1.00 50.00 148 GLU G O 1
ATOM 8301 N N . SER G 1 149 ? 130.871 191.971 171.108 1.00 50.00 149 SER G N 1
ATOM 8302 C CA . SER G 1 149 ? 131.651 190.773 171.365 1.00 50.00 149 SER G CA 1
ATOM 8303 C C . SER G 1 149 ? 130.768 189.560 171.207 1.00 50.00 149 SER G C 1
ATOM 8304 O O . SER G 1 149 ? 131.198 188.522 170.713 1.00 50.00 149 SER G O 1
ATOM 8307 N N . VAL G 1 150 ? 129.516 189.700 171.601 1.00 50.00 150 VAL G N 1
ATOM 8308 C CA . VAL G 1 150 ? 128.576 188.607 171.523 1.00 50.00 150 VAL G CA 1
ATOM 8309 C C . VAL G 1 150 ? 128.283 188.244 170.089 1.00 50.00 150 VAL G C 1
ATOM 8310 O O . VAL G 1 150 ? 128.315 187.062 169.719 1.00 50.00 150 VAL G O 1
ATOM 8314 N N . GLU G 1 151 ? 128.026 189.251 169.269 1.00 50.00 151 GLU G N 1
ATOM 8315 C CA . GLU G 1 151 ? 127.733 188.986 167.885 1.00 50.00 151 GLU G CA 1
ATOM 8316 C C . GLU G 1 151 ? 128.965 188.476 167.152 1.00 50.00 151 GLU G C 1
ATOM 8317 O O . GLU G 1 151 ? 128.851 187.594 166.293 1.00 50.00 151 GLU G O 1
ATOM 8323 N N . ARG G 1 152 ? 130.158 188.962 167.512 1.00 50.00 152 ARG G N 1
ATOM 8324 C CA . ARG G 1 152 ? 131.326 188.484 166.816 1.00 50.00 152 ARG G CA 1
ATOM 8325 C C . ARG G 1 152 ? 131.596 187.035 167.170 1.00 50.00 152 ARG G C 1
ATOM 8326 O O . ARG G 1 152 ? 131.983 186.267 166.289 1.00 50.00 152 ARG G O 1
ATOM 8334 N N . MET G 1 153 ? 131.405 186.639 168.432 1.00 50.00 153 MET G N 1
ATOM 8335 C CA . MET G 1 153 ? 131.626 185.248 168.778 1.00 50.00 153 MET G CA 1
ATOM 8336 C C . MET G 1 153 ? 130.686 184.341 168.008 1.00 50.00 153 MET G C 1
ATOM 8337 O O . MET G 1 153 ? 131.106 183.284 167.530 1.00 50.00 153 MET G O 1
ATOM 8342 N N . LYS G 1 154 ? 129.420 184.743 167.851 1.00 50.00 154 LYS G N 1
ATOM 8343 C CA . LYS G 1 154 ? 128.509 183.903 167.090 1.00 50.00 154 LYS G CA 1
ATOM 8344 C C . LYS G 1 154 ? 128.929 183.782 165.637 1.00 50.00 154 LYS G C 1
ATOM 8345 O O . LYS G 1 154 ? 128.851 182.691 165.058 1.00 50.00 154 LYS G O 1
ATOM 8351 N N . LYS G 1 155 ? 129.401 184.879 165.041 1.00 50.00 155 LYS G N 1
ATOM 8352 C CA . LYS G 1 155 ? 129.816 184.818 163.655 1.00 50.00 155 LYS G CA 1
ATOM 8353 C C . LYS G 1 155 ? 131.028 183.922 163.502 1.00 50.00 155 LYS G C 1
ATOM 8354 O O . LYS G 1 155 ? 131.116 183.179 162.519 1.00 50.00 155 LYS G O 1
ATOM 8360 N N . ILE G 1 156 ? 131.954 183.960 164.465 1.00 50.00 156 ILE G N 1
ATOM 8361 C CA . ILE G 1 156 ? 133.104 183.088 164.380 1.00 50.00 156 ILE G CA 1
ATOM 8362 C C . ILE G 1 156 ? 132.630 181.666 164.456 1.00 50.00 156 ILE G C 1
ATOM 8363 O O . ILE G 1 156 ? 133.066 180.837 163.674 1.00 50.00 156 ILE G O 1
ATOM 8368 N N . HIS G 1 157 ? 131.714 181.342 165.360 1.00 50.00 157 HIS G N 1
ATOM 8369 C CA . HIS G 1 157 ? 131.246 179.968 165.409 1.00 50.00 157 HIS G CA 1
ATOM 8370 C C . HIS G 1 157 ? 130.786 179.503 164.042 1.00 50.00 157 HIS G C 1
ATOM 8371 O O . HIS G 1 157 ? 131.156 178.410 163.602 1.00 50.00 157 HIS G O 1
ATOM 8378 N N . GLN G 1 158 ? 129.975 180.304 163.352 1.00 50.00 158 GLN G N 1
ATOM 8379 C CA . GLN G 1 158 ? 129.502 179.852 162.055 1.00 50.00 158 GLN G CA 1
ATOM 8380 C C . GLN G 1 158 ? 130.627 179.715 161.037 1.00 50.00 158 GLN G C 1
ATOM 8381 O O . GLN G 1 158 ? 130.692 178.713 160.318 1.00 50.00 158 GLN G O 1
ATOM 8387 N N . ASN G 1 159 ? 131.567 180.659 161.017 1.00 50.00 159 ASN G N 1
ATOM 8388 C CA . ASN G 1 159 ? 132.624 180.580 160.026 1.00 50.00 159 ASN G CA 1
ATOM 8389 C C . ASN G 1 159 ? 133.580 179.440 160.295 1.00 50.00 159 ASN G C 1
ATOM 8390 O O . ASN G 1 159 ? 134.093 178.823 159.360 1.00 50.00 159 ASN G O 1
ATOM 8395 N N . LEU G 1 160 ? 133.826 179.159 161.566 1.00 50.00 160 LEU G N 1
ATOM 8396 C CA . LEU G 1 160 ? 134.742 178.119 161.955 1.00 50.00 160 LEU G CA 1
ATOM 8397 C C . LEU G 1 160 ? 134.119 176.771 161.729 1.00 50.00 160 LEU G C 1
ATOM 8398 O O . LEU G 1 160 ? 134.800 175.850 161.286 1.00 50.00 160 LEU G O 1
ATOM 8403 N N . SER G 1 161 ? 132.826 176.635 162.014 1.00 50.00 161 SER G N 1
ATOM 8404 C CA . SER G 1 161 ? 132.139 175.378 161.814 1.00 50.00 161 SER G CA 1
ATOM 8405 C C . SER G 1 161 ? 132.195 175.005 160.345 1.00 50.00 161 SER G C 1
ATOM 8406 O O . SER G 1 161 ? 132.457 173.846 160.007 1.00 50.00 161 SER G O 1
ATOM 8409 N N . ILE G 1 162 ? 131.982 175.982 159.460 1.00 50.00 162 ILE G N 1
ATOM 8410 C CA . ILE G 1 162 ? 132.051 175.722 158.035 1.00 50.00 162 ILE G CA 1
ATOM 8411 C C . ILE G 1 162 ? 133.470 175.406 157.596 1.00 50.00 162 ILE G C 1
ATOM 8412 O O . ILE G 1 162 ? 133.664 174.484 156.805 1.00 50.00 162 ILE G O 1
ATOM 8417 N N . GLU G 1 163 ? 134.463 176.161 158.068 1.00 50.00 163 GLU G N 1
ATOM 8418 C CA . GLU G 1 163 ? 135.827 175.918 157.636 1.00 50.00 163 GLU G CA 1
ATOM 8419 C C . GLU G 1 163 ? 136.306 174.536 158.060 1.00 50.00 163 GLU G C 1
ATOM 8420 O O . GLU G 1 163 ? 137.003 173.865 157.299 1.00 50.00 163 GLU G O 1
ATOM 8426 N N . ILE G 1 164 ? 135.924 174.076 159.255 1.00 50.00 164 ILE G N 1
ATOM 8427 C CA . ILE G 1 164 ? 136.308 172.734 159.663 1.00 50.00 164 ILE G CA 1
ATOM 8428 C C . ILE G 1 164 ? 135.550 171.716 158.828 1.00 50.00 164 ILE G C 1
ATOM 8429 O O . ILE G 1 164 ? 136.137 170.788 158.289 1.00 50.00 164 ILE G O 1
ATOM 8434 N N . ARG G 1 165 ? 134.243 171.894 158.665 1.00 50.00 165 ARG G N 1
ATOM 8435 C CA . ARG G 1 165 ? 133.427 170.946 157.920 1.00 50.00 165 ARG G CA 1
ATOM 8436 C C . ARG G 1 165 ? 133.879 170.740 156.484 1.00 50.00 165 ARG G C 1
ATOM 8437 O O . ARG G 1 165 ? 133.789 169.630 155.959 1.00 50.00 165 ARG G O 1
ATOM 8445 N N . GLN G 1 166 ? 134.348 171.789 155.831 1.00 50.00 166 GLN G N 1
ATOM 8446 C CA . GLN G 1 166 ? 134.763 171.663 154.449 1.00 50.00 166 GLN G CA 1
ATOM 8447 C C . GLN G 1 166 ? 136.216 171.243 154.288 1.00 50.00 166 GLN G C 1
ATOM 8448 O O . GLN G 1 166 ? 136.670 171.013 153.171 1.00 50.00 166 GLN G O 1
ATOM 8454 N N . ALA G 1 167 ? 136.952 171.092 155.379 1.00 50.00 167 ALA G N 1
ATOM 8455 C CA . ALA G 1 167 ? 138.374 170.771 155.323 1.00 50.00 167 ALA G CA 1
ATOM 8456 C C . ALA G 1 167 ? 138.640 169.439 154.667 1.00 50.00 167 ALA G C 1
ATOM 8457 O O . ALA G 1 167 ? 139.706 169.215 154.101 1.00 50.00 167 ALA G O 1
ATOM 8459 N N . ILE G 1 168 ? 137.686 168.538 154.789 1.00 50.00 168 ILE G N 1
ATOM 8460 C CA . ILE G 1 168 ? 137.799 167.191 154.295 1.00 50.00 168 ILE G CA 1
ATOM 8461 C C . ILE G 1 168 ? 136.818 166.912 153.169 1.00 50.00 168 ILE G C 1
ATOM 8462 O O . ILE G 1 168 ? 136.566 165.750 152.837 1.00 50.00 168 ILE G O 1
ATOM 8467 N N . ASN G 1 169 ? 136.226 167.965 152.596 1.00 50.00 169 ASN G N 1
ATOM 8468 C CA . ASN G 1 169 ? 135.178 167.809 151.591 1.00 50.00 169 ASN G CA 1
ATOM 8469 C C . ASN G 1 169 ? 135.547 168.295 150.198 1.00 50.00 169 ASN G C 1
ATOM 8470 O O . ASN G 1 169 ? 134.679 168.716 149.438 1.00 50.00 169 ASN G O 1
ATOM 8475 N N . LEU G 1 170 ? 136.818 168.242 149.841 1.00 50.00 170 LEU G N 1
ATOM 8476 C CA . LEU G 1 170 ? 137.239 168.765 148.535 1.00 50.00 170 LEU G CA 1
ATOM 8477 C C . LEU G 1 170 ? 137.370 167.761 147.361 1.00 50.00 170 LEU G C 1
ATOM 8478 O O . LEU G 1 170 ? 137.818 168.160 146.281 1.00 50.00 170 LEU G O 1
ATOM 8483 N N . LYS G 1 171 ? 137.000 166.471 147.572 1.00 50.00 171 LYS G N 1
ATOM 8484 C CA . LYS G 1 171 ? 137.068 165.390 146.577 1.00 50.00 171 LYS G CA 1
ATOM 8485 C C . LYS G 1 171 ? 135.672 164.806 146.392 1.00 50.00 171 LYS G C 1
ATOM 8486 O O . LYS G 1 171 ? 135.228 164.545 145.267 1.00 50.00 171 LYS G O 1
ATOM 8492 N N . ALA H 1 19 ? 143.688 162.170 117.008 1.00 50.00 19 ALA H N 1
ATOM 8493 C CA . ALA H 1 19 ? 142.868 161.865 118.174 1.00 50.00 19 ALA H CA 1
ATOM 8494 C C . ALA H 1 19 ? 143.733 161.534 119.385 1.00 50.00 19 ALA H C 1
ATOM 8495 O O . ALA H 1 19 ? 143.233 161.063 120.408 1.00 50.00 19 ALA H O 1
ATOM 8497 N N . ALA H 1 20 ? 145.032 161.791 119.267 1.00 50.00 20 ALA H N 1
ATOM 8498 C CA . ALA H 1 20 ? 145.960 161.514 120.356 1.00 50.00 20 ALA H CA 1
ATOM 8499 C C . ALA H 1 20 ? 145.610 162.354 121.577 1.00 50.00 20 ALA H C 1
ATOM 8500 O O . ALA H 1 20 ? 145.625 161.861 122.706 1.00 50.00 20 ALA H O 1
ATOM 8502 N N . TYR H 1 21 ? 145.271 163.619 121.345 1.00 50.00 21 TYR H N 1
ATOM 8503 C CA . TYR H 1 21 ? 144.901 164.519 122.431 1.00 50.00 21 TYR H CA 1
ATOM 8504 C C . TYR H 1 21 ? 143.639 164.015 123.123 1.00 50.00 21 TYR H C 1
ATOM 8505 O O . TYR H 1 21 ? 143.539 164.037 124.352 1.00 50.00 21 TYR H O 1
ATOM 8514 N N . VAL H 1 22 ? 142.684 163.541 122.327 1.00 50.00 22 VAL H N 1
ATOM 8515 C CA . VAL H 1 22 ? 141.435 163.015 122.856 1.00 50.00 22 VAL H CA 1
ATOM 8516 C C . VAL H 1 22 ? 141.718 161.790 123.721 1.00 50.00 22 VAL H C 1
ATOM 8517 O O . VAL H 1 22 ? 141.150 161.640 124.803 1.00 50.00 22 VAL H O 1
ATOM 8521 N N . ALA H 1 23 ? 142.626 160.933 123.256 1.00 50.00 23 ALA H N 1
ATOM 8522 C CA . ALA H 1 23 ? 142.994 159.734 124.003 1.00 50.00 23 ALA H CA 1
ATOM 8523 C C . ALA H 1 23 ? 143.636 160.121 125.331 1.00 50.00 23 ALA H C 1
ATOM 8524 O O . ALA H 1 23 ? 143.368 159.512 126.367 1.00 50.00 23 ALA H O 1
ATOM 8526 N N . TYR H 1 24 ? 144.485 161.143 125.287 1.00 50.00 24 TYR H N 1
ATOM 8527 C CA . TYR H 1 24 ? 145.167 161.647 126.471 1.00 50.00 24 TYR H CA 1
ATOM 8528 C C . TYR H 1 24 ? 144.166 162.207 127.485 1.00 50.00 24 TYR H C 1
ATOM 8529 O O . TYR H 1 24 ? 144.338 162.041 128.693 1.00 50.00 24 TYR H O 1
ATOM 8538 N N . TYR H 1 25 ? 143.123 162.869 126.989 1.00 50.00 25 TYR H N 1
ATOM 8539 C CA . TYR H 1 25 ? 142.112 163.466 127.858 1.00 50.00 25 TYR H CA 1
ATOM 8540 C C . TYR H 1 25 ? 141.342 162.449 128.701 1.00 50.00 25 TYR H C 1
ATOM 8541 O O . TYR H 1 25 ? 141.330 162.530 129.929 1.00 50.00 25 TYR H O 1
ATOM 8550 N N . TYR H 1 26 ? 140.702 161.496 128.032 1.00 50.00 26 TYR H N 1
ATOM 8551 C CA . TYR H 1 26 ? 139.904 160.482 128.699 1.00 50.00 26 TYR H CA 1
ATOM 8552 C C . TYR H 1 26 ? 140.760 159.755 129.729 1.00 50.00 26 TYR H C 1
ATOM 8553 O O . TYR H 1 26 ? 140.323 159.531 130.855 1.00 50.00 26 TYR H O 1
ATOM 8562 N N . ALA H 1 27 ? 141.995 159.427 129.359 1.00 50.00 27 ALA H N 1
ATOM 8563 C CA . ALA H 1 27 ? 142.889 158.740 130.275 1.00 50.00 27 ALA H CA 1
ATOM 8564 C C . ALA H 1 27 ? 143.173 159.598 131.504 1.00 50.00 27 ALA H C 1
ATOM 8565 O O . ALA H 1 27 ? 143.130 159.096 132.629 1.00 50.00 27 ALA H O 1
ATOM 8567 N N . ILE H 1 28 ? 143.426 160.893 131.312 1.00 50.00 28 ILE H N 1
ATOM 8568 C CA . ILE H 1 28 ? 143.693 161.747 132.475 1.00 50.00 28 ILE H CA 1
ATOM 8569 C C . ILE H 1 28 ? 142.461 161.846 133.378 1.00 50.00 28 ILE H C 1
ATOM 8570 O O . ILE H 1 28 ? 142.581 161.859 134.603 1.00 50.00 28 ILE H O 1
ATOM 8575 N N . LYS H 1 29 ? 141.279 161.912 132.767 1.00 50.00 29 LYS H N 1
ATOM 8576 C CA . LYS H 1 29 ? 140.035 161.981 133.522 1.00 50.00 29 LYS H CA 1
ATOM 8577 C C . LYS H 1 29 ? 139.839 160.709 134.345 1.00 50.00 29 LYS H C 1
ATOM 8578 O O . LYS H 1 29 ? 139.393 160.759 135.492 1.00 50.00 29 LYS H O 1
ATOM 8584 N N . GLN H 1 30 ? 140.178 159.571 133.746 1.00 50.00 30 GLN H N 1
ATOM 8585 C CA . GLN H 1 30 ? 140.040 158.275 134.394 1.00 50.00 30 GLN H CA 1
ATOM 8586 C C . GLN H 1 30 ? 141.046 158.078 135.521 1.00 50.00 30 GLN H C 1
ATOM 8587 O O . GLN H 1 30 ? 140.668 157.722 136.637 1.00 50.00 30 GLN H O 1
ATOM 8593 N N . LEU H 1 31 ? 142.325 158.309 135.238 1.00 50.00 31 LEU H N 1
ATOM 8594 C CA . LEU H 1 31 ? 143.352 158.118 136.284 1.00 50.00 31 LEU H CA 1
ATOM 8595 C C . LEU H 1 31 ? 143.128 159.053 137.467 1.00 50.00 31 LEU H C 1
ATOM 8596 O O . LEU H 1 31 ? 143.386 158.711 138.643 1.00 50.00 31 LEU H O 1
ATOM 8601 N N . HIS H 1 32 ? 142.670 160.263 137.133 1.00 50.00 32 HIS H N 1
ATOM 8602 C CA . HIS H 1 32 ? 142.323 161.274 138.122 1.00 50.00 32 HIS H CA 1
ATOM 8603 C C . HIS H 1 32 ? 141.126 160.746 138.896 1.00 50.00 32 HIS H C 1
ATOM 8604 O O . HIS H 1 32 ? 141.050 160.877 140.114 1.00 50.00 32 HIS H O 1
ATOM 8611 N N . GLN H 1 33 ? 140.181 160.132 138.192 1.00 50.00 33 GLN H N 1
ATOM 8612 C CA . GLN H 1 33 ? 139.062 159.522 138.866 1.00 50.00 33 GLN H CA 1
ATOM 8613 C C . GLN H 1 33 ? 139.552 158.375 139.747 1.00 50.00 33 GLN H C 1
ATOM 8614 O O . GLN H 1 33 ? 138.964 158.159 140.759 1.00 50.00 33 GLN H O 1
ATOM 8620 N N . LYS H 1 34 ? 140.566 157.600 139.365 1.00 50.00 34 LYS H N 1
ATOM 8621 C CA . LYS H 1 34 ? 141.088 156.563 140.271 1.00 50.00 34 LYS H CA 1
ATOM 8622 C C . LYS H 1 34 ? 141.644 157.188 141.561 1.00 50.00 34 LYS H C 1
ATOM 8623 O O . LYS H 1 34 ? 141.464 156.654 142.693 1.00 50.00 34 LYS H O 1
ATOM 8629 N N . SER H 1 35 ? 142.333 158.320 141.415 1.00 50.00 35 SER H N 1
ATOM 8630 C CA . SER H 1 35 ? 142.814 158.994 142.625 1.00 50.00 35 SER H CA 1
ATOM 8631 C C . SER H 1 35 ? 141.643 159.420 143.483 1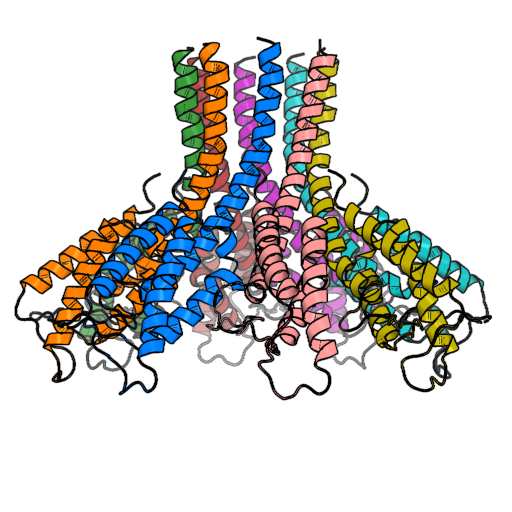.00 50.00 35 SER H C 1
ATOM 8632 O O . SER H 1 35 ? 141.725 159.288 144.685 1.00 50.00 35 SER H O 1
ATOM 8635 N N . VAL H 1 36 ? 140.565 159.941 142.878 1.00 50.00 36 VAL H N 1
ATOM 8636 C CA . VAL H 1 36 ? 139.360 160.317 143.636 1.00 50.00 36 VAL H CA 1
ATOM 8637 C C . VAL H 1 36 ? 138.618 159.110 144.204 1.00 50.00 36 VAL H C 1
ATOM 8638 O O . VAL H 1 36 ? 137.871 159.224 145.143 1.00 50.00 36 VAL H O 1
ATOM 8642 N N . GLU H 1 37 ? 138.758 157.969 143.565 1.00 50.00 37 GLU H N 1
ATOM 8643 C CA . GLU H 1 37 ? 138.218 156.724 144.025 1.00 50.00 37 GLU H CA 1
ATOM 8644 C C . GLU H 1 37 ? 138.901 156.371 145.320 1.00 50.00 37 GLU H C 1
ATOM 8645 O O . GLU H 1 37 ? 138.252 155.834 146.191 1.00 50.00 37 GLU H O 1
ATOM 8651 N N . ASN H 1 38 ? 140.207 156.604 145.471 1.00 50.00 38 ASN H N 1
ATOM 8652 C CA . ASN H 1 38 ? 140.783 156.261 146.792 1.00 50.00 38 ASN H CA 1
ATOM 8653 C C . ASN H 1 38 ? 140.481 157.105 148.078 1.00 50.00 38 ASN H C 1
ATOM 8654 O O . ASN H 1 38 ? 140.680 156.641 149.178 1.00 50.00 38 ASN H O 1
ATOM 8659 N N . ILE H 1 39 ? 140.035 158.337 147.917 1.00 50.00 39 ILE H N 1
ATOM 8660 C CA . ILE H 1 39 ? 139.616 159.251 148.939 1.00 50.00 39 ILE H CA 1
ATOM 8661 C C . ILE H 1 39 ? 138.139 159.093 149.229 1.00 50.00 39 ILE H C 1
ATOM 8662 O O . ILE H 1 39 ? 137.756 159.090 150.398 1.00 50.00 39 ILE H O 1
ATOM 8667 N N . GLU H 1 40 ? 137.292 158.955 148.204 1.00 50.00 40 GLU H N 1
ATOM 8668 C CA . GLU H 1 40 ? 135.875 158.765 148.467 1.00 50.00 40 GLU H CA 1
ATOM 8669 C C . GLU H 1 40 ? 135.693 157.549 149.359 1.00 50.00 40 GLU H C 1
ATOM 8670 O O . GLU H 1 40 ? 134.877 157.581 150.280 1.00 50.00 40 GLU H O 1
ATOM 8676 N N . TYR H 1 41 ? 136.451 156.482 149.107 1.00 50.00 41 TYR H N 1
ATOM 8677 C CA . TYR H 1 41 ? 136.397 155.313 149.959 1.00 50.00 41 TYR H CA 1
ATOM 8678 C C . TYR H 1 41 ? 136.742 155.645 151.404 1.00 50.00 41 TYR H C 1
ATOM 8679 O O . TYR H 1 41 ? 136.023 155.237 152.318 1.00 50.00 41 TYR H O 1
ATOM 8688 N N . ALA H 1 42 ? 137.859 156.356 151.632 1.00 50.00 42 ALA H N 1
ATOM 8689 C CA . ALA H 1 42 ? 138.262 156.683 153.000 1.00 50.00 42 ALA H CA 1
ATOM 8690 C C . ALA H 1 42 ? 137.215 157.497 153.724 1.00 50.00 42 ALA H C 1
ATOM 8691 O O . ALA H 1 42 ? 136.946 157.261 154.910 1.00 50.00 42 ALA H O 1
ATOM 8693 N N . LYS H 1 43 ? 136.583 158.428 153.023 1.00 50.00 43 LYS H N 1
ATOM 8694 C CA . LYS H 1 43 ? 135.571 159.195 153.691 1.00 50.00 43 LYS H CA 1
ATOM 8695 C C . LYS H 1 43 ? 134.386 158.313 153.997 1.00 50.00 43 LYS H C 1
ATOM 8696 O O . LYS H 1 43 ? 133.849 158.395 155.098 1.00 50.00 43 LYS H O 1
ATOM 8702 N N . TYR H 1 44 ? 133.985 157.438 153.071 1.00 50.00 44 TYR H N 1
ATOM 8703 C CA . TYR H 1 44 ? 132.852 156.565 153.330 1.00 50.00 44 TYR H CA 1
ATOM 8704 C C . TYR H 1 44 ? 133.065 155.777 154.584 1.00 50.00 44 TYR H C 1
ATOM 8705 O O . TYR H 1 44 ? 132.149 155.656 155.393 1.00 50.00 44 TYR H O 1
ATOM 8714 N N . GLN H 1 45 ? 134.246 155.200 154.755 1.00 50.00 45 GLN H N 1
ATOM 8715 C CA . GLN H 1 45 ? 134.444 154.394 155.935 1.00 50.00 45 GLN H CA 1
ATOM 8716 C C . GLN H 1 45 ? 134.279 155.233 157.201 1.00 50.00 45 GLN H C 1
ATOM 8717 O O . GLN H 1 45 ? 133.689 154.764 158.179 1.00 50.00 45 GLN H O 1
ATOM 8723 N N . ALA H 1 46 ? 134.749 156.483 157.195 1.00 50.00 46 ALA H N 1
ATOM 8724 C CA . ALA H 1 46 ? 134.560 157.332 158.366 1.00 50.00 46 ALA H CA 1
ATOM 8725 C C . ALA H 1 46 ? 133.084 157.629 158.612 1.00 50.00 46 ALA H C 1
ATOM 8726 O O . ALA H 1 46 ? 132.646 157.660 159.764 1.00 50.00 46 ALA H O 1
ATOM 8728 N N . VAL H 1 47 ? 132.313 157.799 157.536 1.00 50.00 47 VAL H N 1
ATOM 8729 C CA . VAL H 1 47 ? 130.888 158.087 157.644 1.00 50.00 47 VAL H CA 1
ATOM 8730 C C . VAL H 1 47 ? 130.184 156.896 158.233 1.00 50.00 47 VAL H C 1
ATOM 8731 O O . VAL H 1 47 ? 129.302 157.042 159.075 1.00 50.00 47 VAL H O 1
ATOM 8735 N N . LEU H 1 48 ? 130.551 155.715 157.786 1.00 50.00 48 LEU H N 1
ATOM 8736 C CA . LEU H 1 48 ? 129.928 154.515 158.267 1.00 50.00 48 LEU H CA 1
ATOM 8737 C C . LEU H 1 48 ? 130.117 154.380 159.759 1.00 50.00 48 LEU H C 1
ATOM 8738 O O . LEU H 1 48 ? 129.157 154.070 160.467 1.00 50.00 48 LEU H O 1
ATOM 8743 N N . GLN H 1 49 ? 131.322 154.645 160.266 1.00 50.00 49 GLN H N 1
ATOM 8744 C CA . GLN H 1 49 ? 131.518 154.559 161.706 1.00 50.00 49 GLN H CA 1
ATOM 8745 C C . GLN H 1 49 ? 130.780 155.660 162.462 1.00 50.00 49 GLN H C 1
ATOM 8746 O O . GLN H 1 49 ? 130.223 155.404 163.530 1.00 50.00 49 GLN H O 1
ATOM 8752 N N . ALA H 1 50 ? 130.753 156.879 161.914 1.00 50.00 50 ALA H N 1
ATOM 8753 C CA . ALA H 1 50 ? 130.091 157.981 162.589 1.00 50.00 50 ALA H CA 1
ATOM 8754 C C . ALA H 1 50 ? 128.616 157.724 162.769 1.00 50.00 50 ALA H C 1
ATOM 8755 O O . ALA H 1 50 ? 128.071 158.016 163.833 1.00 50.00 50 ALA H O 1
ATOM 8757 N N . HIS H 1 51 ? 127.971 157.122 161.773 1.00 50.00 51 HIS H N 1
ATOM 8758 C CA . HIS H 1 51 ? 126.560 156.809 161.906 1.00 50.00 51 HIS H CA 1
ATOM 8759 C C . HIS H 1 51 ? 126.332 155.541 162.717 1.00 50.00 51 HIS H C 1
ATOM 8760 O O . HIS H 1 51 ? 125.406 155.481 163.529 1.00 50.00 51 HIS H O 1
ATOM 8767 N N . LYS H 1 52 ? 127.232 154.561 162.641 1.00 50.00 52 LYS H N 1
ATOM 8768 C CA . LYS H 1 52 ? 127.047 153.353 163.434 1.00 50.00 52 LYS H CA 1
ATOM 8769 C C . LYS H 1 52 ? 126.955 153.701 164.911 1.00 50.00 52 LYS H C 1
ATOM 8770 O O . LYS H 1 52 ? 126.147 153.133 165.645 1.00 50.00 52 LYS H O 1
ATOM 8776 N N . SER H 1 53 ? 127.764 154.659 165.351 1.00 50.00 53 SER H N 1
ATOM 8777 C CA . SER H 1 53 ? 127.778 155.093 166.740 1.00 50.00 53 SER H CA 1
ATOM 8778 C C . SER H 1 53 ? 126.687 156.090 167.087 1.00 50.00 53 SER H C 1
ATOM 8779 O O . SER H 1 53 ? 126.488 156.385 168.253 1.00 50.00 53 SER H O 1
ATOM 8782 N N . LEU H 1 54 ? 125.974 156.614 166.105 1.00 50.00 54 LEU H N 1
ATOM 8783 C CA . LEU H 1 54 ? 124.952 157.604 166.366 1.00 50.00 54 LEU H CA 1
ATOM 8784 C C . LEU H 1 54 ? 123.651 156.904 166.595 1.00 50.00 54 LEU H C 1
ATOM 8785 O O . LEU H 1 54 ? 122.869 157.296 167.445 1.00 50.00 54 LEU H O 1
ATOM 8790 N N . TYR H 1 55 ? 123.436 155.827 165.860 1.00 50.00 55 TYR H N 1
ATOM 8791 C CA . TYR H 1 55 ? 122.200 155.061 165.882 1.00 50.00 55 TYR H CA 1
ATOM 8792 C C . TYR H 1 55 ? 121.760 154.718 167.285 1.00 50.00 55 TYR H C 1
ATOM 8793 O O . TYR H 1 55 ? 120.587 154.816 167.600 1.00 50.00 55 TYR H O 1
ATOM 8802 N N . LYS H 1 56 ? 122.669 154.349 168.171 1.00 50.00 56 LYS H N 1
ATOM 8803 C CA . LYS H 1 56 ? 122.278 153.956 169.523 1.00 50.00 56 LYS H CA 1
ATOM 8804 C C . LYS H 1 56 ? 121.503 155.039 170.265 1.00 50.00 56 LYS H C 1
ATOM 8805 O O . LYS H 1 56 ? 120.748 154.755 171.196 1.00 50.00 56 LYS H O 1
ATOM 8811 N N . LEU H 1 57 ? 121.666 156.287 169.860 1.00 50.00 57 LEU H N 1
ATOM 8812 C CA . LEU H 1 57 ? 121.024 157.423 170.476 1.00 50.00 57 LEU H CA 1
ATOM 8813 C C . LEU H 1 57 ? 119.524 157.344 170.272 1.00 50.00 57 LEU H C 1
ATOM 8814 O O . LEU H 1 57 ? 118.757 157.884 171.067 1.00 50.00 57 LEU H O 1
ATOM 8819 N N . LEU H 1 58 ? 119.104 156.638 169.227 1.00 50.00 58 LEU H N 1
ATOM 8820 C CA . LEU H 1 58 ? 117.712 156.503 168.863 1.00 50.00 58 LEU H CA 1
ATOM 8821 C C . LEU H 1 58 ? 116.950 155.679 169.844 1.00 50.00 58 LEU H C 1
ATOM 8822 O O . LEU H 1 58 ? 115.731 155.751 169.863 1.00 50.00 58 LEU H O 1
ATOM 8827 N N . ARG H 1 59 ? 117.602 154.923 170.714 1.00 50.00 59 ARG H N 1
ATOM 8828 C CA . ARG H 1 59 ? 116.781 154.153 171.623 1.00 50.00 59 ARG H CA 1
ATOM 8829 C C . ARG H 1 59 ? 115.935 155.093 172.477 1.00 50.00 59 ARG H C 1
ATOM 8830 O O . ARG H 1 59 ? 114.811 154.766 172.830 1.00 50.00 59 ARG H O 1
ATOM 8838 N N . PHE H 1 60 ? 116.401 156.318 172.715 1.00 50.00 60 PHE H N 1
ATOM 8839 C CA . PHE H 1 60 ? 115.686 157.257 173.551 1.00 50.00 60 PHE H CA 1
ATOM 8840 C C . PHE H 1 60 ? 114.448 157.804 172.875 1.00 50.00 60 PHE H C 1
ATOM 8841 O O . PHE H 1 60 ? 113.557 158.332 173.528 1.00 50.00 60 PHE H O 1
ATOM 8849 N N . THR H 1 61 ? 114.391 157.722 171.568 1.00 50.00 61 THR H N 1
ATOM 8850 C CA . THR H 1 61 ? 113.324 158.335 170.821 1.00 50.00 61 THR H CA 1
ATOM 8851 C C . THR H 1 61 ? 112.314 157.298 170.357 1.00 50.00 61 THR H C 1
ATOM 8852 O O . THR H 1 61 ? 111.371 157.627 169.638 1.00 50.00 61 THR H O 1
ATOM 8856 N N . THR H 1 62 ? 112.487 156.046 170.774 1.00 50.00 62 THR H N 1
ATOM 8857 C CA . THR H 1 62 ? 111.614 154.985 170.299 1.00 50.00 62 THR H CA 1
ATOM 8858 C C . THR H 1 62 ? 110.161 155.144 170.689 1.00 50.00 62 THR H C 1
ATOM 8859 O O . THR H 1 62 ? 109.817 155.712 171.727 1.00 50.00 62 THR H O 1
ATOM 8863 N N . ASN H 1 63 ? 109.291 154.613 169.839 1.00 50.00 63 ASN H N 1
ATOM 8864 C CA . ASN H 1 63 ? 107.857 154.601 170.061 1.00 50.00 63 ASN H CA 1
ATOM 8865 C C . ASN H 1 63 ? 107.379 153.261 170.616 1.00 50.00 63 ASN H C 1
ATOM 8866 O O . ASN H 1 63 ? 106.176 152.994 170.676 1.00 50.00 63 ASN H O 1
ATOM 8871 N N . THR H 1 64 ? 108.330 152.447 171.049 1.00 50.00 64 THR H N 1
ATOM 8872 C CA . THR H 1 64 ? 108.086 151.146 171.644 1.00 50.00 64 THR H CA 1
ATOM 8873 C C . THR H 1 64 ? 108.574 151.192 173.073 1.00 50.00 64 THR H C 1
ATOM 8874 O O . THR H 1 64 ? 109.282 152.112 173.468 1.00 50.00 64 THR H O 1
ATOM 8878 N N . GLU H 1 65 ? 108.247 150.198 173.868 1.00 50.00 65 GLU H N 1
ATOM 8879 C CA . GLU H 1 65 ? 108.779 150.240 175.216 1.00 50.00 65 GLU H CA 1
ATOM 8880 C C . GLU H 1 65 ? 110.216 149.771 175.181 1.00 50.00 65 GLU H C 1
ATOM 8881 O O . GLU H 1 65 ? 110.610 149.043 174.266 1.00 50.00 65 GLU H O 1
ATOM 8887 N N . ASN H 1 66 ? 110.990 150.201 176.165 1.00 50.00 66 ASN H N 1
ATOM 8888 C CA . ASN H 1 66 ? 112.395 149.871 176.247 1.00 50.00 66 ASN H CA 1
ATOM 8889 C C . ASN H 1 66 ? 112.838 149.867 177.704 1.00 50.00 66 ASN H C 1
ATOM 8890 O O . ASN H 1 66 ? 112.045 150.153 178.599 1.00 50.00 66 ASN H O 1
ATOM 8895 N N . GLU H 1 67 ? 114.113 149.578 177.930 1.00 50.00 67 GLU H N 1
ATOM 8896 C CA . GLU H 1 67 ? 114.722 149.567 179.254 1.00 50.00 67 GLU H CA 1
ATOM 8897 C C . GLU H 1 67 ? 114.693 150.952 179.878 1.00 50.00 67 GLU H C 1
ATOM 8898 O O . GLU H 1 67 ? 114.539 151.105 181.090 1.00 50.00 67 GLU H O 1
ATOM 8904 N N . ASP H 1 68 ? 114.857 151.962 179.037 1.00 50.00 68 ASP H N 1
ATOM 8905 C CA . ASP H 1 68 ? 114.875 153.341 179.448 1.00 50.00 68 ASP H CA 1
ATOM 8906 C C . ASP H 1 68 ? 113.809 154.196 178.728 1.00 50.00 68 ASP H C 1
ATOM 8907 O O . ASP H 1 68 ? 112.742 154.444 179.307 1.00 50.00 68 ASP H O 1
ATOM 8912 N N . SER H 1 69 ? 114.063 154.623 177.496 1.00 50.00 69 SER H N 1
ATOM 8913 C CA . SER H 1 69 ? 113.181 155.514 176.733 1.00 50.00 69 SER H CA 1
ATOM 8914 C C . SER H 1 69 ? 113.024 156.854 177.419 1.00 50.00 69 SER H C 1
ATOM 8915 O O . SER H 1 69 ? 113.556 157.106 178.503 1.00 50.00 69 SER H O 1
ATOM 8918 N N . ILE H 1 70 ? 112.279 157.713 176.764 1.00 50.00 70 ILE H N 1
ATOM 8919 C CA . ILE H 1 70 ? 111.919 159.027 177.267 1.00 50.00 70 ILE H CA 1
ATOM 8920 C C . ILE H 1 70 ? 110.469 159.053 177.600 1.00 50.00 70 ILE H C 1
ATOM 8921 O O . ILE H 1 70 ? 110.046 159.599 178.619 1.00 50.00 70 ILE H O 1
ATOM 8926 N N . LEU H 1 71 ? 109.683 158.548 176.680 1.00 50.00 71 LEU H N 1
ATOM 8927 C CA . LEU H 1 71 ? 108.262 158.583 176.828 1.00 50.00 71 LEU H CA 1
ATOM 8928 C C . LEU H 1 71 ? 107.750 157.163 177.093 1.00 50.00 71 LEU H C 1
ATOM 8929 O O . LEU H 1 71 ? 108.286 156.210 176.505 1.00 50.00 71 LEU H O 1
ATOM 8934 N N . ILE H 1 72 ? 106.766 157.023 178.004 1.00 50.00 72 ILE H N 1
ATOM 8935 C CA . ILE H 1 72 ? 106.109 155.727 178.284 1.00 50.00 72 ILE H CA 1
ATOM 8936 C C . ILE H 1 72 ? 104.630 155.722 177.866 1.00 50.00 72 ILE H C 1
ATOM 8937 O O . ILE H 1 72 ? 103.851 156.630 178.209 1.00 50.00 72 ILE H O 1
ATOM 8942 N N . TRP H 1 73 ? 104.242 154.687 177.115 1.00 50.00 73 TRP H N 1
ATOM 8943 C CA . TRP H 1 73 ? 102.883 154.543 176.596 1.00 50.00 73 TRP H CA 1
ATOM 8944 C C . TRP H 1 73 ? 101.888 153.930 177.574 1.00 50.00 73 TRP H C 1
ATOM 8945 O O . TRP H 1 73 ? 102.183 152.947 178.257 1.00 50.00 73 TRP H O 1
ATOM 8956 N N . GLU H 1 74 ? 100.699 154.520 177.640 1.00 50.00 74 GLU H N 1
ATOM 8957 C CA . GLU H 1 74 ? 99.654 154.037 178.535 1.00 50.00 74 GLU H CA 1
ATOM 8958 C C . GLU H 1 74 ? 98.265 154.280 177.955 1.00 50.00 74 GLU H C 1
ATOM 8959 O O . GLU H 1 74 ? 98.008 155.321 177.349 1.00 50.00 74 GLU H O 1
ATOM 8965 N N . LYS H 1 75 ? 97.372 153.315 178.146 1.00 50.00 75 LYS H N 1
ATOM 8966 C CA . LYS H 1 75 ? 96.006 153.421 177.646 1.00 50.00 75 LYS H CA 1
ATOM 8967 C C . LYS H 1 75 ? 95.075 152.461 178.379 1.00 50.00 75 LYS H C 1
ATOM 8968 O O . LYS H 1 75 ? 95.467 151.351 178.736 1.00 50.00 75 LYS H O 1
ATOM 8974 N N . TYR H 1 85 ? 99.272 158.596 180.511 1.00 50.00 85 TYR H N 1
ATOM 8975 C CA . TYR H 1 85 ? 99.253 158.837 179.075 1.00 50.00 85 TYR H CA 1
ATOM 8976 C C . TYR H 1 85 ? 100.479 159.650 178.624 1.00 50.00 85 TYR H C 1
ATOM 8977 O O . TYR H 1 85 ? 100.645 160.811 178.955 1.00 50.00 85 TYR H O 1
ATOM 8986 N N . TYR H 1 86 ? 101.329 158.999 177.860 1.00 50.00 86 TYR H N 1
ATOM 8987 C CA . TYR H 1 86 ? 102.602 159.552 177.378 1.00 50.00 86 TYR H CA 1
ATOM 8988 C C . TYR H 1 86 ? 103.386 160.270 178.457 1.00 50.00 86 TYR H C 1
ATOM 8989 O O . TYR H 1 86 ? 103.598 161.473 178.373 1.00 50.00 86 TYR H O 1
ATOM 8998 N N . PHE H 1 87 ? 103.747 159.558 179.497 1.00 50.00 87 PHE H N 1
ATOM 8999 C CA . PHE H 1 87 ? 104.414 160.234 180.593 1.00 50.00 87 PHE H CA 1
ATOM 9000 C C . PHE H 1 87 ? 105.880 160.399 180.270 1.00 50.00 87 PHE H C 1
ATOM 9001 O O . PHE H 1 87 ? 106.497 159.507 179.684 1.00 50.00 87 PHE H O 1
ATOM 9009 N N . ARG H 1 88 ? 106.445 161.550 180.608 1.00 50.00 88 ARG H N 1
ATOM 9010 C CA . ARG H 1 88 ? 107.874 161.747 180.426 1.00 50.00 88 ARG H CA 1
ATOM 9011 C C . ARG H 1 88 ? 108.652 161.159 181.586 1.00 50.00 88 ARG H C 1
ATOM 9012 O O . ARG H 1 88 ? 108.222 161.224 182.747 1.00 50.00 88 ARG H O 1
ATOM 9020 N N . LYS H 1 89 ? 109.843 160.678 181.292 1.00 50.00 89 LYS H N 1
ATOM 9021 C CA . LYS H 1 89 ? 110.756 160.196 182.301 1.00 50.00 89 LYS H CA 1
ATOM 9022 C C . LYS H 1 89 ? 111.913 161.162 182.499 1.00 50.00 89 LYS H C 1
ATOM 9023 O O . LYS H 1 89 ? 112.245 161.970 181.630 1.00 50.00 89 LYS H O 1
ATOM 9029 N N . GLU H 1 90 ? 112.639 160.979 183.587 1.00 50.00 90 GLU H N 1
ATOM 9030 C CA . GLU H 1 90 ? 113.771 161.839 183.887 1.00 50.00 90 GLU H CA 1
ATOM 9031 C C . GLU H 1 90 ? 115.018 161.379 183.161 1.00 50.00 90 GLU H C 1
ATOM 9032 O O . GLU H 1 90 ? 116.087 161.981 183.292 1.00 50.00 90 GLU H O 1
ATOM 9038 N N . ASN H 1 91 ? 114.839 160.369 182.294 1.00 50.00 91 ASN H N 1
ATOM 9039 C CA . ASN H 1 91 ? 115.865 159.795 181.434 1.00 50.00 91 ASN H CA 1
ATOM 9040 C C . ASN H 1 91 ? 116.261 160.801 180.384 1.00 50.00 91 ASN H C 1
ATOM 9041 O O . ASN H 1 91 ? 117.270 160.618 179.711 1.00 50.00 91 ASN H O 1
ATOM 9046 N N . ILE H 1 92 ? 115.542 161.916 180.331 1.00 50.00 92 ILE H N 1
ATOM 9047 C CA . ILE H 1 92 ? 115.901 163.014 179.472 1.00 50.00 92 ILE H CA 1
ATOM 9048 C C . ILE H 1 92 ? 117.317 163.430 179.818 1.00 50.00 92 ILE H C 1
ATOM 9049 O O . ILE H 1 92 ? 118.044 163.849 178.921 1.00 50.00 92 ILE H O 1
ATOM 9054 N N . ARG H 1 93 ? 117.723 163.349 181.092 1.00 50.00 93 ARG H N 1
ATOM 9055 C CA . ARG H 1 93 ? 119.092 163.707 181.419 1.00 50.00 93 ARG H CA 1
ATOM 9056 C C . ARG H 1 93 ? 120.089 162.772 180.735 1.00 50.00 93 ARG H C 1
ATOM 9057 O O . ARG H 1 93 ? 121.187 163.205 180.368 1.00 50.00 93 ARG H O 1
ATOM 9065 N N . LYS H 1 94 ? 119.746 161.489 180.576 1.00 50.00 94 LYS H N 1
ATOM 9066 C CA . LYS H 1 94 ? 120.659 160.558 179.953 1.00 50.00 94 LYS H CA 1
ATOM 9067 C C . LYS H 1 94 ? 120.752 160.901 178.489 1.00 50.00 94 LYS H C 1
ATOM 9068 O O . LYS H 1 94 ? 121.843 160.894 177.928 1.00 50.00 94 LYS H O 1
ATOM 9074 N N . PHE H 1 95 ? 119.615 161.259 177.891 1.00 50.00 95 PHE H N 1
ATOM 9075 C CA . PHE H 1 95 ? 119.570 161.632 176.490 1.00 50.00 95 PHE H CA 1
ATOM 9076 C C . PHE H 1 95 ? 120.460 162.804 176.206 1.00 50.00 95 PHE H C 1
ATOM 9077 O O . PHE H 1 95 ? 121.249 162.755 175.265 1.00 50.00 95 PHE H O 1
ATOM 9085 N N . ILE H 1 96 ? 120.358 163.860 177.007 1.00 50.00 96 ILE H N 1
ATOM 9086 C CA . ILE H 1 96 ? 121.164 165.031 176.740 1.00 50.00 96 ILE H CA 1
ATOM 9087 C C . ILE H 1 96 ? 122.643 164.697 176.854 1.00 50.00 96 ILE H C 1
ATOM 9088 O O . ILE H 1 96 ? 123.435 165.152 176.026 1.00 50.00 96 ILE H O 1
ATOM 9093 N N . LYS H 1 97 ? 123.042 163.927 177.865 1.00 50.00 97 LYS H N 1
ATOM 9094 C CA . LYS H 1 97 ? 124.452 163.595 177.983 1.00 50.00 97 LYS H CA 1
ATOM 9095 C C . LYS H 1 97 ? 124.945 162.727 176.817 1.00 50.00 97 LYS H C 1
ATOM 9096 O O . LYS H 1 97 ? 126.037 162.964 176.279 1.00 50.00 97 LYS H O 1
ATOM 9102 N N . GLU H 1 98 ? 124.139 161.759 176.370 1.00 50.00 98 GLU H N 1
ATOM 9103 C CA . GLU H 1 98 ? 124.571 160.908 175.271 1.00 50.00 98 GLU H CA 1
ATOM 9104 C C . GLU H 1 98 ? 124.646 161.729 174.002 1.00 50.00 98 GLU H C 1
ATOM 9105 O O . GLU H 1 98 ? 125.563 161.552 173.202 1.00 50.00 98 GLU H O 1
ATOM 9111 N N . LEU H 1 99 ? 123.731 162.679 173.846 1.00 50.00 99 LEU H N 1
ATOM 9112 C CA . LEU H 1 99 ? 123.702 163.542 172.692 1.00 50.00 99 LEU H CA 1
ATOM 9113 C C . LEU H 1 99 ? 124.957 164.377 172.586 1.00 50.00 99 LEU H C 1
ATOM 9114 O O . LEU H 1 99 ? 125.557 164.467 171.515 1.00 50.00 99 LEU H O 1
ATOM 9119 N N . SER H 1 100 ? 125.385 164.987 173.681 1.00 50.00 100 SER H N 1
ATOM 9120 C CA . SER H 1 100 ? 126.589 165.802 173.644 1.00 50.00 100 SER H CA 1
ATOM 9121 C C . SER H 1 100 ? 127.805 164.982 173.265 1.00 50.00 100 SER H C 1
ATOM 9122 O O . SER H 1 100 ? 128.621 165.395 172.416 1.00 50.00 100 SER H O 1
ATOM 9125 N N . LYS H 1 101 ? 127.920 163.790 173.852 1.00 50.00 101 LYS H N 1
ATOM 9126 C CA . LYS H 1 101 ? 129.055 162.966 173.525 1.00 50.00 101 LYS H CA 1
ATOM 9127 C C . LYS H 1 101 ? 129.075 162.552 172.066 1.00 50.00 101 LYS H C 1
ATOM 9128 O O . LYS H 1 101 ? 130.118 162.652 171.413 1.00 50.00 101 LYS H O 1
ATOM 9134 N N . GLU H 1 102 ? 127.938 162.152 171.508 1.00 50.00 102 GLU H N 1
ATOM 9135 C CA . GLU H 1 102 ? 128.009 161.678 170.143 1.00 50.00 102 GLU H CA 1
ATOM 9136 C C . GLU H 1 102 ? 128.184 162.773 169.117 1.00 50.00 102 GLU H C 1
ATOM 9137 O O . GLU H 1 102 ? 128.930 162.599 168.150 1.00 50.00 102 GLU H O 1
ATOM 9143 N N . ILE H 1 103 ? 127.550 163.920 169.314 1.00 50.00 103 ILE H N 1
ATOM 9144 C CA . ILE H 1 103 ? 127.664 164.942 168.300 1.00 50.00 103 ILE H CA 1
ATOM 9145 C C . ILE H 1 103 ? 129.019 165.618 168.336 1.00 50.00 103 ILE H C 1
ATOM 9146 O O . ILE H 1 103 ? 129.617 165.838 167.276 1.00 50.00 103 ILE H O 1
ATOM 9151 N N . TYR H 1 104 ? 129.519 165.966 169.522 1.00 50.00 104 TYR H N 1
ATOM 9152 C CA . TYR H 1 104 ? 130.788 166.655 169.562 1.00 50.00 104 TYR H CA 1
ATOM 9153 C C . TYR H 1 104 ? 131.966 165.820 169.991 1.00 50.00 104 TYR H C 1
ATOM 9154 O O . TYR H 1 104 ? 132.917 165.689 169.229 1.00 50.00 104 TYR H O 1
ATOM 9163 N N . ASN H 1 105 ? 131.914 165.158 171.140 1.00 50.00 105 ASN H N 1
ATOM 9164 C CA . ASN H 1 105 ? 133.161 164.517 171.600 1.00 50.00 105 ASN H CA 1
ATOM 9165 C C . ASN H 1 105 ? 133.662 163.403 170.692 1.00 50.00 105 ASN H C 1
ATOM 9166 O O . ASN H 1 105 ? 134.868 163.247 170.498 1.00 50.00 105 ASN H O 1
ATOM 9171 N N . GLU H 1 106 ? 132.746 162.675 170.081 1.00 50.00 106 GLU H N 1
ATOM 9172 C CA . GLU H 1 106 ? 133.108 161.581 169.189 1.00 50.00 106 GLU H CA 1
ATOM 9173 C C . GLU H 1 106 ? 133.221 162.033 167.728 1.00 50.00 106 GLU H C 1
ATOM 9174 O O . GLU H 1 106 ? 133.440 161.214 166.833 1.00 50.00 106 GLU H O 1
ATOM 9180 N N . GLY H 1 107 ? 132.962 163.309 167.470 1.00 50.00 107 GLY H N 1
ATOM 9181 C CA . GLY H 1 107 ? 133.046 163.884 166.138 1.00 50.00 107 GLY H CA 1
ATOM 9182 C C . GLY H 1 107 ? 131.925 163.521 165.166 1.00 50.00 107 GLY H C 1
ATOM 9183 O O . GLY H 1 107 ? 132.075 163.740 163.964 1.00 50.00 107 GLY H O 1
ATOM 9184 N N . CYS H 1 108 ? 130.773 163.017 165.618 1.00 50.00 108 CYS H N 1
ATOM 9185 C CA . CYS H 1 108 ? 129.765 162.605 164.655 1.00 50.00 108 CYS H CA 1
ATOM 9186 C C . CYS H 1 108 ? 129.256 163.743 163.810 1.00 50.00 108 CYS H C 1
ATOM 9187 O O . CYS H 1 108 ? 128.974 163.545 162.627 1.00 50.00 108 CYS H O 1
ATOM 9190 N N . GLY H 1 109 ? 129.168 164.941 164.389 1.00 50.00 109 GLY H N 1
ATOM 9191 C CA . GLY H 1 109 ? 128.614 166.115 163.739 1.00 50.00 109 GLY H CA 1
ATOM 9192 C C . GLY H 1 109 ? 129.223 166.423 162.373 1.00 50.00 109 GLY H C 1
ATOM 9193 O O . GLY H 1 109 ? 128.571 167.073 161.556 1.00 50.00 109 GLY H O 1
ATOM 9194 N N . ILE H 1 110 ? 130.451 165.978 162.117 1.00 50.00 110 ILE H N 1
ATOM 9195 C CA . ILE H 1 110 ? 131.120 166.201 160.844 1.00 50.00 110 ILE H CA 1
ATOM 9196 C C . ILE H 1 110 ? 130.515 165.420 159.691 1.00 50.00 110 ILE H C 1
ATOM 9197 O O . ILE H 1 110 ? 130.491 165.898 158.556 1.00 50.00 110 ILE H O 1
ATOM 9202 N N . PHE H 1 111 ? 130.138 164.176 159.946 1.00 50.00 111 PHE H N 1
ATOM 9203 C CA . PHE H 1 111 ? 129.747 163.252 158.902 1.00 50.00 111 PHE H CA 1
ATOM 9204 C C . PHE H 1 111 ? 128.261 163.071 158.754 1.00 50.00 111 PHE H C 1
ATOM 9205 O O . PHE H 1 111 ? 127.797 162.166 158.055 1.00 50.00 111 PHE H O 1
ATOM 9213 N N . MET H 1 112 ? 127.509 163.896 159.429 1.00 50.00 112 MET H N 1
ATOM 9214 C CA . MET H 1 112 ? 126.075 163.813 159.364 1.00 50.00 112 MET H CA 1
ATOM 9215 C C . MET H 1 112 ? 125.528 165.044 158.693 1.00 50.00 112 MET H C 1
ATOM 9216 O O . MET H 1 112 ? 126.102 166.126 158.795 1.00 50.00 112 MET H O 1
ATOM 9221 N N . SER H 1 113 ? 124.421 164.856 158.003 1.00 49.88 113 SER H N 1
ATOM 9222 C CA . SER H 1 113 ? 123.748 165.881 157.244 1.00 49.88 113 SER H CA 1
ATOM 9223 C C . SER H 1 113 ? 123.069 166.927 158.081 1.00 49.88 113 SER H C 1
ATOM 9224 O O . SER H 1 113 ? 122.803 166.727 159.272 1.00 49.88 113 SER H O 1
ATOM 9227 N N . LYS H 1 114 ? 122.755 168.049 157.434 1.00 49.88 114 LYS H N 1
ATOM 9228 C CA . LYS H 1 114 ? 122.042 169.120 158.091 1.00 49.88 114 LYS H CA 1
ATOM 9229 C C . LYS H 1 114 ? 120.661 168.679 158.510 1.00 49.88 114 LYS H C 1
ATOM 9230 O O . LYS H 1 114 ? 120.150 169.147 159.525 1.00 49.88 114 LYS H O 1
ATOM 9236 N N . GLU H 1 115 ? 120.039 167.801 157.737 1.00 49.88 115 GLU H N 1
ATOM 9237 C CA . GLU H 1 115 ? 118.720 167.335 158.089 1.00 49.88 115 GLU H CA 1
ATOM 9238 C C . GLU H 1 115 ? 118.783 166.506 159.361 1.00 49.88 115 GLU H C 1
ATOM 9239 O O . GLU H 1 115 ? 117.943 166.676 160.248 1.00 49.88 115 GLU H O 1
ATOM 9245 N N . ALA H 1 116 ? 119.784 165.634 159.492 1.00 49.88 116 ALA H N 1
ATOM 9246 C CA . ALA H 1 116 ? 119.869 164.847 160.707 1.00 49.88 116 ALA H CA 1
ATOM 9247 C C . ALA H 1 116 ? 120.086 165.742 161.911 1.00 49.88 116 ALA H C 1
ATOM 9248 O O . ALA H 1 116 ? 119.464 165.541 162.954 1.00 49.88 116 ALA H O 1
ATOM 9250 N N . LEU H 1 117 ? 120.919 166.775 161.761 1.00 50.00 117 LEU H N 1
ATOM 9251 C CA . LEU H 1 117 ? 121.172 167.667 162.877 1.00 50.00 117 LEU H CA 1
ATOM 9252 C C . LEU H 1 117 ? 119.954 168.491 163.225 1.00 50.00 117 LEU H C 1
ATOM 9253 O O . LEU H 1 117 ? 119.682 168.706 164.408 1.00 50.00 117 LEU H O 1
ATOM 9258 N N . SER H 1 118 ? 119.195 168.928 162.225 1.00 50.00 118 SER H N 1
ATOM 9259 C CA . SER H 1 118 ? 118.002 169.709 162.479 1.00 50.00 118 SER H CA 1
ATOM 9260 C C . SER H 1 118 ? 116.986 168.888 163.253 1.00 50.00 118 SER H C 1
ATOM 9261 O O . SER H 1 118 ? 116.403 169.380 164.225 1.00 50.00 118 SER H O 1
ATOM 9264 N N . LEU H 1 119 ? 116.786 167.627 162.856 1.00 50.00 119 LEU H N 1
ATOM 9265 C CA . LEU H 1 119 ? 115.832 166.768 163.534 1.00 50.00 119 LEU H CA 1
ATOM 9266 C C . LEU H 1 119 ? 116.234 166.496 164.968 1.00 50.00 119 LEU H C 1
ATOM 9267 O O . LEU H 1 119 ? 115.394 166.552 165.873 1.00 50.00 119 LEU H O 1
ATOM 9272 N N . ILE H 1 120 ? 117.522 166.289 165.209 1.00 50.00 120 ILE H N 1
ATOM 9273 C CA . ILE H 1 120 ? 117.972 166.060 166.561 1.00 50.00 120 ILE H CA 1
ATOM 9274 C C . ILE H 1 120 ? 117.785 167.303 167.394 1.00 50.00 120 ILE H C 1
ATOM 9275 O O . ILE H 1 120 ? 117.359 167.201 168.544 1.00 50.00 120 ILE H O 1
ATOM 9280 N N . SER H 1 121 ? 118.128 168.469 166.848 1.00 50.00 121 SER H N 1
ATOM 9281 C CA . SER H 1 121 ? 117.992 169.711 167.577 1.00 50.00 121 SER H CA 1
ATOM 9282 C C . SER H 1 121 ? 116.550 169.969 167.970 1.00 50.00 121 SER H C 1
ATOM 9283 O O . SER H 1 121 ? 116.285 170.347 169.118 1.00 50.00 121 SER H O 1
ATOM 9286 N N . GLU H 1 122 ? 115.599 169.753 167.054 1.00 50.00 122 GLU H N 1
ATOM 9287 C CA . GLU H 1 122 ? 114.214 169.973 167.425 1.00 50.00 122 GLU H CA 1
ATOM 9288 C C . GLU H 1 122 ? 113.799 169.023 168.535 1.00 50.00 122 GLU H C 1
ATOM 9289 O O . GLU H 1 122 ? 113.136 169.440 169.491 1.00 50.00 122 GLU H O 1
ATOM 9295 N N . TYR H 1 123 ? 114.186 167.748 168.432 1.00 50.00 123 TYR H N 1
ATOM 9296 C CA . TYR H 1 123 ? 113.801 166.796 169.451 1.00 50.00 123 TYR H CA 1
ATOM 9297 C C . TYR H 1 123 ? 114.336 167.260 170.782 1.00 50.00 123 TYR H C 1
ATOM 9298 O O . TYR H 1 123 ? 113.610 167.267 171.780 1.00 50.00 123 TYR H O 1
ATOM 9307 N N . ARG H 1 124 ? 115.618 167.655 170.806 1.00 50.00 124 ARG H N 1
ATOM 9308 C CA . ARG H 1 124 ? 116.259 168.090 172.028 1.00 50.00 124 ARG H CA 1
ATOM 9309 C C . ARG H 1 124 ? 115.487 169.201 172.667 1.00 50.00 124 ARG H C 1
ATOM 9310 O O . ARG H 1 124 ? 115.227 169.158 173.864 1.00 50.00 124 ARG H O 1
ATOM 9318 N N . ASN H 1 125 ? 115.057 170.174 171.882 1.00 50.00 125 ASN H N 1
ATOM 9319 C CA . ASN H 1 125 ? 114.330 171.279 172.461 1.00 50.00 125 ASN H CA 1
ATOM 9320 C C . ASN H 1 125 ? 112.966 170.867 173.014 1.00 50.00 125 ASN H C 1
ATOM 9321 O O . ASN H 1 125 ? 112.510 171.436 174.009 1.00 50.00 125 ASN H O 1
ATOM 9326 N N . ILE H 1 126 ? 112.327 169.850 172.440 1.00 50.00 126 ILE H N 1
ATOM 9327 C CA . ILE H 1 126 ? 111.042 169.431 172.973 1.00 50.00 126 ILE H CA 1
ATOM 9328 C C . ILE H 1 126 ? 111.228 168.804 174.353 1.00 50.00 126 ILE H C 1
ATOM 9329 O O . ILE H 1 126 ? 110.521 169.160 175.301 1.00 50.00 126 ILE H O 1
ATOM 9334 N N . VAL H 1 127 ? 112.196 167.897 174.481 1.00 50.00 127 VAL H N 1
ATOM 9335 C CA . VAL H 1 127 ? 112.385 167.233 175.768 1.00 50.00 127 VAL H CA 1
ATOM 9336 C C . VAL H 1 127 ? 113.035 168.143 176.799 1.00 50.00 127 VAL H C 1
ATOM 9337 O O . VAL H 1 127 ? 112.747 168.056 177.999 1.00 50.00 127 VAL H O 1
ATOM 9341 N N . TYR H 1 128 ? 113.920 169.011 176.347 1.00 50.00 128 TYR H N 1
ATOM 9342 C CA . TYR H 1 128 ? 114.574 169.946 177.222 1.00 50.00 128 TYR H CA 1
ATOM 9343 C C . TYR H 1 128 ? 113.519 170.884 177.779 1.00 50.00 128 TYR H C 1
ATOM 9344 O O . TYR H 1 128 ? 113.505 171.152 178.982 1.00 50.00 128 TYR H O 1
ATOM 9353 N N . GLY H 1 129 ? 112.648 171.384 176.909 1.00 49.88 129 GLY H N 1
ATOM 9354 C CA . GLY H 1 129 ? 111.592 172.286 177.327 1.00 49.88 129 GLY H CA 1
ATOM 9355 C C . GLY H 1 129 ? 110.733 171.653 178.402 1.00 49.88 129 GLY H C 1
ATOM 9356 O O . GLY H 1 129 ? 110.358 172.303 179.378 1.00 49.88 129 GLY H O 1
ATOM 9357 N N . PHE H 1 130 ? 110.423 170.374 178.221 1.00 49.88 130 PHE H N 1
ATOM 9358 C CA . PHE H 1 130 ? 109.608 169.643 179.180 1.00 49.88 130 PHE H CA 1
ATOM 9359 C C . PHE H 1 130 ? 110.242 169.691 180.565 1.00 49.88 130 PHE H C 1
ATOM 9360 O O . PHE H 1 130 ? 109.566 169.959 181.558 1.00 49.88 130 PHE H O 1
ATOM 9368 N N . MET H 1 131 ? 111.544 169.434 180.624 1.00 50.00 131 MET H N 1
ATOM 9369 C CA . MET H 1 131 ? 112.256 169.447 181.886 1.00 50.00 131 MET H CA 1
ATOM 9370 C C . MET H 1 131 ? 112.270 170.839 182.503 1.00 50.00 131 MET H C 1
ATOM 9371 O O . MET H 1 131 ? 112.167 170.977 183.731 1.00 50.00 131 MET H O 1
ATOM 9376 N N . LEU H 1 132 ? 112.392 171.869 181.660 1.00 50.00 132 LEU H N 1
ATOM 9377 C CA . LEU H 1 132 ? 112.400 173.235 182.159 1.00 50.00 132 LEU H CA 1
ATOM 9378 C C . LEU H 1 132 ? 111.052 173.575 182.764 1.00 50.00 132 LEU H C 1
ATOM 9379 O O . LEU H 1 132 ? 110.982 174.283 183.766 1.00 50.00 132 LEU H O 1
ATOM 9384 N N . SER H 1 133 ? 109.966 173.074 182.181 1.00 50.00 133 SER H N 1
ATOM 9385 C CA . SER H 1 133 ? 108.662 173.326 182.761 1.00 50.00 133 SER H CA 1
ATOM 9386 C C . SER H 1 133 ? 108.500 172.588 184.084 1.00 50.00 133 SER H C 1
ATOM 9387 O O . SER H 1 133 ? 107.915 173.120 185.029 1.00 50.00 133 SER H O 1
ATOM 9390 N N . ALA H 1 134 ? 109.049 171.373 184.179 1.00 50.00 134 ALA H N 1
ATOM 9391 C CA . ALA H 1 134 ? 108.897 170.584 185.394 1.00 50.00 134 ALA H CA 1
ATOM 9392 C C . ALA H 1 134 ? 109.454 171.292 186.626 1.00 50.00 134 ALA H C 1
ATOM 9393 O O . ALA H 1 134 ? 108.821 171.266 187.683 1.00 50.00 134 ALA H O 1
ATOM 9395 N N . GLN H 1 135 ? 110.596 171.978 186.502 1.00 50.00 135 GLN H N 1
ATOM 9396 C CA . GLN H 1 135 ? 111.146 172.694 187.664 1.00 50.00 135 GLN H CA 1
ATOM 9397 C C . GLN H 1 135 ? 111.183 171.804 188.892 1.00 50.00 135 GLN H C 1
ATOM 9398 O O . GLN H 1 135 ? 111.959 170.847 188.968 1.00 50.00 135 GLN H O 1
ATOM 9404 N N . ASN H 1 136 ? 110.339 172.112 189.883 1.00 50.00 136 ASN H N 1
ATOM 9405 C CA . ASN H 1 136 ? 110.307 171.373 191.137 1.00 50.00 136 ASN H CA 1
ATOM 9406 C C . ASN H 1 136 ? 109.440 170.160 190.892 1.00 50.00 136 ASN H C 1
ATOM 9407 O O . ASN H 1 136 ? 108.317 170.037 191.380 1.00 50.00 136 ASN H O 1
ATOM 9412 N N . ASN H 1 137 ? 110.006 169.279 190.102 1.00 50.00 137 ASN H N 1
ATOM 9413 C CA . ASN H 1 137 ? 109.372 168.121 189.559 1.00 50.00 137 ASN H CA 1
ATOM 9414 C C . ASN H 1 137 ? 108.770 167.247 190.649 1.00 50.00 137 ASN H C 1
ATOM 9415 O O . ASN H 1 137 ? 109.512 166.724 191.488 1.00 50.00 137 ASN H O 1
ATOM 9420 N N . PRO H 1 138 ? 107.447 167.012 190.661 1.00 50.00 138 PRO H N 1
ATOM 9421 C CA . PRO H 1 138 ? 106.751 166.214 191.643 1.00 50.00 138 PRO H CA 1
ATOM 9422 C C . PRO H 1 138 ? 106.927 164.730 191.359 1.00 50.00 138 PRO H C 1
ATOM 9423 O O . PRO H 1 138 ? 105.967 164.039 191.023 1.00 50.00 138 PRO H O 1
ATOM 9427 N N . GLN H 1 139 ? 108.165 164.271 191.520 1.00 50.00 139 GLN H N 1
ATOM 9428 C CA . GLN H 1 139 ? 108.614 162.904 191.248 1.00 50.00 139 GLN H CA 1
ATOM 9429 C C . GLN H 1 139 ? 108.720 162.658 189.752 1.00 50.00 139 GLN H C 1
ATOM 9430 O O . GLN H 1 139 ? 108.470 163.539 188.938 1.00 50.00 139 GLN H O 1
ATOM 9436 N N . GLU H 1 140 ? 109.126 161.464 189.372 1.00 50.00 140 GLU H N 1
ATOM 9437 C CA . GLU H 1 140 ? 109.302 161.161 187.962 1.00 50.00 140 GLU H CA 1
ATOM 9438 C C . GLU H 1 140 ? 107.970 160.766 187.351 1.00 50.00 140 GLU H C 1
ATOM 9439 O O . GLU H 1 140 ? 106.967 160.689 188.053 1.00 50.00 140 GLU H O 1
ATOM 9445 N N . THR H 1 141 ? 107.968 160.477 186.055 1.00 50.00 141 THR H N 1
ATOM 9446 C CA . THR H 1 141 ? 106.768 160.035 185.353 1.00 50.00 141 THR H CA 1
ATOM 9447 C C . THR H 1 141 ? 105.672 161.103 185.363 1.00 50.00 141 THR H C 1
ATOM 9448 O O . THR H 1 141 ? 104.691 161.020 186.103 1.00 50.00 141 THR H O 1
ATOM 9452 N N . ILE H 1 142 ? 105.837 162.114 184.508 1.00 50.00 142 ILE H N 1
ATOM 9453 C CA . ILE H 1 142 ? 104.876 163.227 184.428 1.00 50.00 142 ILE H CA 1
ATOM 9454 C C . ILE H 1 142 ? 104.057 163.239 183.131 1.00 50.00 142 ILE H C 1
ATOM 9455 O O . ILE H 1 142 ? 104.605 163.225 182.033 1.00 50.00 142 ILE H O 1
ATOM 9460 N N . ARG H 1 143 ? 102.735 163.293 183.272 1.00 50.00 143 ARG H N 1
ATOM 9461 C CA . ARG H 1 143 ? 101.812 163.217 182.135 1.00 50.00 143 ARG H CA 1
ATOM 9462 C C . ARG H 1 143 ? 101.939 164.372 181.172 1.00 50.00 143 ARG H C 1
ATOM 9463 O O . ARG H 1 143 ? 102.151 165.509 181.588 1.00 50.00 143 ARG H O 1
ATOM 9471 N N . ILE H 1 144 ? 101.796 164.086 179.875 1.00 50.00 144 ILE H N 1
ATOM 9472 C CA . ILE H 1 144 ? 101.821 165.160 178.893 1.00 50.00 144 ILE H CA 1
ATOM 9473 C C . ILE H 1 144 ? 100.420 165.398 178.399 1.00 50.00 144 ILE H C 1
ATOM 9474 O O . ILE H 1 144 ? 99.774 164.502 177.861 1.00 50.00 144 ILE H O 1
ATOM 9479 N N . THR H 1 145 ? 99.944 166.620 178.571 1.00 50.00 145 THR H N 1
ATOM 9480 C CA . THR H 1 145 ? 98.584 166.940 178.198 1.00 50.00 145 THR H CA 1
ATOM 9481 C C . THR H 1 145 ? 98.446 167.560 176.806 1.00 50.00 145 THR H C 1
ATOM 9482 O O . THR H 1 145 ? 97.361 167.530 176.222 1.00 50.00 145 THR H O 1
ATOM 9486 N N . ASN H 1 146 ? 99.533 168.095 176.252 1.00 50.00 146 ASN H N 1
ATOM 9487 C CA . ASN H 1 146 ? 99.475 168.668 174.915 1.00 50.00 146 ASN H CA 1
ATOM 9488 C C . ASN H 1 146 ? 100.015 167.658 173.921 1.00 50.00 146 ASN H C 1
ATOM 9489 O O . ASN H 1 146 ? 101.236 167.530 173.754 1.00 50.00 146 ASN H O 1
ATOM 9494 N N . ARG H 1 147 ? 99.112 166.988 173.219 1.00 50.00 147 ARG H N 1
ATOM 9495 C CA . ARG H 1 147 ? 99.466 165.889 172.337 1.00 50.00 147 ARG H CA 1
ATOM 9496 C C . ARG H 1 147 ? 100.247 166.275 171.110 1.00 50.00 147 ARG H C 1
ATOM 9497 O O . ARG H 1 147 ? 100.745 165.393 170.409 1.00 50.00 147 ARG H O 1
ATOM 9505 N N . GLU H 1 148 ? 100.358 167.564 170.829 1.00 50.00 148 GLU H N 1
ATOM 9506 C CA . GLU H 1 148 ? 101.134 167.974 169.678 1.00 50.00 148 GLU H CA 1
ATOM 9507 C C . GLU H 1 148 ? 102.595 167.607 169.889 1.00 50.00 148 GLU H C 1
ATOM 9508 O O . GLU H 1 148 ? 103.281 167.243 168.931 1.00 50.00 148 GLU H O 1
ATOM 9514 N N . SER H 1 149 ? 103.084 167.685 171.140 1.00 50.00 149 SER H N 1
ATOM 9515 C CA . SER H 1 149 ? 104.482 167.389 171.396 1.00 50.00 149 SER H CA 1
ATOM 9516 C C . SER H 1 149 ? 104.716 165.907 171.239 1.00 50.00 149 SER H C 1
ATOM 9517 O O . SER H 1 149 ? 105.753 165.478 170.745 1.00 50.00 149 SER H O 1
ATOM 9520 N N . VAL H 1 150 ? 103.731 165.121 171.634 1.00 50.00 150 VAL H N 1
ATOM 9521 C CA . VAL H 1 150 ? 103.839 163.683 171.556 1.00 50.00 150 VAL H CA 1
ATOM 9522 C C . VAL H 1 150 ? 103.888 163.219 170.121 1.00 50.00 150 VAL H C 1
ATOM 9523 O O . VAL H 1 150 ? 104.747 162.406 169.752 1.00 50.00 150 VAL H O 1
ATOM 9527 N N . GLU H 1 151 ? 102.994 163.749 169.302 1.00 50.00 151 GLU H N 1
ATOM 9528 C CA . GLU H 1 151 ? 102.974 163.354 167.917 1.00 50.00 151 GLU H CA 1
ATOM 9529 C C . GLU H 1 151 ? 104.206 163.865 167.185 1.00 50.00 151 GLU H C 1
ATOM 9530 O O . GLU H 1 151 ? 104.748 163.161 166.325 1.00 50.00 151 GLU H O 1
ATOM 9536 N N . ARG H 1 152 ? 104.706 165.052 167.544 1.00 50.00 152 ARG H N 1
ATOM 9537 C CA . ARG H 1 152 ? 105.870 165.540 166.848 1.00 50.00 152 ARG H CA 1
ATOM 9538 C C . ARG H 1 152 ? 107.086 164.706 167.201 1.00 50.00 152 ARG H C 1
ATOM 9539 O O . ARG H 1 152 ? 107.902 164.437 166.320 1.00 50.00 152 ARG H O 1
ATOM 9547 N N . MET H 1 153 ? 107.231 164.291 168.463 1.00 50.00 153 MET H N 1
ATOM 9548 C CA . MET H 1 153 ? 108.370 163.465 168.809 1.00 50.00 153 MET H CA 1
ATOM 9549 C C . MET H 1 153 ? 108.346 162.158 168.040 1.00 50.00 153 MET H C 1
ATOM 9550 O O . MET H 1 153 ? 109.391 161.708 167.561 1.00 50.00 153 MET H O 1
ATOM 9555 N N . LYS H 1 154 ? 107.167 161.547 167.883 1.00 50.00 154 LYS H N 1
ATOM 9556 C CA . LYS H 1 154 ? 107.117 160.309 167.122 1.00 50.00 154 LYS H CA 1
ATOM 9557 C C . LYS H 1 154 ? 107.499 160.520 165.669 1.00 50.00 154 LYS H C 1
ATOM 9558 O O . LYS H 1 154 ? 108.215 159.693 165.090 1.00 50.00 154 LYS H O 1
ATOM 9564 N N . LYS H 1 155 ? 107.057 161.629 165.074 1.00 50.00 155 LYS H N 1
ATOM 9565 C CA . LYS H 1 155 ? 107.393 161.880 163.687 1.00 50.00 155 LYS H CA 1
ATOM 9566 C C . LYS H 1 155 ? 108.884 162.102 163.533 1.00 50.00 155 LYS H C 1
ATOM 9567 O O . LYS H 1 155 ? 109.471 161.640 162.550 1.00 50.00 155 LYS H O 1
ATOM 9573 N N . ILE H 1 156 ? 109.512 162.784 164.497 1.00 50.00 156 ILE H N 1
ATOM 9574 C CA . ILE H 1 156 ? 110.942 162.981 164.411 1.00 50.00 156 ILE H CA 1
ATOM 9575 C C . ILE H 1 156 ? 111.612 161.640 164.487 1.00 50.00 156 ILE H C 1
ATOM 9576 O O . ILE H 1 156 ? 112.507 161.362 163.705 1.00 50.00 156 ILE H O 1
ATOM 9581 N N . HIS H 1 157 ? 111.194 160.764 165.392 1.00 50.00 157 HIS H N 1
ATOM 9582 C CA . HIS H 1 157 ? 111.834 159.461 165.441 1.00 50.00 157 HIS H CA 1
ATOM 9583 C C . HIS H 1 157 ? 111.838 158.807 164.074 1.00 50.00 157 HIS H C 1
ATOM 9584 O O . HIS H 1 157 ? 112.872 158.295 163.633 1.00 50.00 157 HIS H O 1
ATOM 9591 N N . GLN H 1 158 ? 110.697 158.799 163.384 1.00 50.00 158 GLN H N 1
ATOM 9592 C CA . GLN H 1 158 ? 110.683 158.145 162.087 1.00 50.00 158 GLN H CA 1
ATOM 9593 C C . GLN H 1 158 ? 111.574 158.844 161.069 1.00 50.00 158 GLN H C 1
ATOM 9594 O O . GLN H 1 158 ? 112.329 158.181 160.350 1.00 50.00 158 GLN H O 1
ATOM 9600 N N . ASN H 1 159 ? 111.572 160.176 161.049 1.00 50.00 159 ASN H N 1
ATOM 9601 C CA . ASN H 1 159 ? 112.374 160.867 160.057 1.00 50.00 159 ASN H CA 1
ATOM 9602 C C . ASN H 1 159 ? 113.857 160.737 160.326 1.00 50.00 159 ASN H C 1
ATOM 9603 O O . ASN H 1 159 ? 114.656 160.663 159.390 1.00 50.00 159 ASN H O 1
ATOM 9608 N N . LEU H 1 160 ? 114.229 160.712 161.597 1.00 50.00 160 LEU H N 1
ATOM 9609 C CA . LEU H 1 160 ? 115.613 160.625 161.985 1.00 50.00 160 LEU H CA 1
ATOM 9610 C C . LEU H 1 160 ? 116.125 159.231 161.759 1.00 50.00 160 LEU H C 1
ATOM 9611 O O . LEU H 1 160 ? 117.258 159.061 161.316 1.00 50.00 160 LEU H O 1
ATOM 9616 N N . SER H 1 161 ? 115.307 158.221 162.045 1.00 50.00 161 SER H N 1
ATOM 9617 C CA . SER H 1 161 ? 115.710 156.847 161.845 1.00 50.00 161 SER H CA 1
ATOM 9618 C C . SER H 1 161 ? 116.014 156.621 160.377 1.00 50.00 161 SER H C 1
ATOM 9619 O O . SER H 1 161 ? 117.017 155.987 160.038 1.00 50.00 161 SER H O 1
ATOM 9622 N N . ILE H 1 162 ? 115.172 157.162 159.491 1.00 50.00 162 ILE H N 1
ATOM 9623 C CA . ILE H 1 162 ? 115.404 157.026 158.067 1.00 50.00 162 ILE H CA 1
ATOM 9624 C C . ILE H 1 162 ? 116.631 157.806 157.627 1.00 50.00 162 ILE H C 1
ATOM 9625 O O . ILE H 1 162 ? 117.419 157.291 156.836 1.00 50.00 162 ILE H O 1
ATOM 9630 N N . GLU H 1 163 ? 116.799 159.042 158.099 1.00 50.00 163 GLU H N 1
ATOM 9631 C CA . GLU H 1 163 ? 117.935 159.835 157.666 1.00 50.00 163 GLU H CA 1
ATOM 9632 C C . GLU H 1 163 ? 119.252 159.196 158.090 1.00 50.00 163 GLU H C 1
ATOM 9633 O O . GLU H 1 163 ? 120.218 159.214 157.328 1.00 50.00 163 GLU H O 1
ATOM 9639 N N . ILE H 1 164 ? 119.307 158.601 159.285 1.00 50.00 164 ILE H N 1
ATOM 9640 C CA . ILE H 1 164 ? 120.528 157.923 159.693 1.00 50.00 164 ILE H CA 1
ATOM 9641 C C . ILE H 1 164 ? 120.711 156.667 158.858 1.00 50.00 164 ILE H C 1
ATOM 9642 O O . ILE H 1 164 ? 121.782 156.426 158.319 1.00 50.00 164 ILE H O 1
ATOM 9647 N N . ARG H 1 165 ? 119.661 155.869 158.695 1.00 50.00 165 ARG H N 1
ATOM 9648 C CA . ARG H 1 165 ? 119.754 154.622 157.951 1.00 50.00 165 ARG H CA 1
ATOM 9649 C C . ARG H 1 165 ? 120.219 154.795 156.515 1.00 50.00 165 ARG H C 1
ATOM 9650 O O . ARG H 1 165 ? 120.940 153.947 155.990 1.00 50.00 165 ARG H O 1
ATOM 9658 N N . GLN H 1 166 ? 119.809 155.868 155.861 1.00 50.00 166 GLN H N 1
ATOM 9659 C CA . GLN H 1 166 ? 120.191 156.073 154.479 1.00 50.00 166 GLN H CA 1
ATOM 9660 C C . GLN H 1 166 ? 121.515 156.803 154.318 1.00 50.00 166 GLN H C 1
ATOM 9661 O O . GLN H 1 166 ? 121.999 156.961 153.201 1.00 50.00 166 GLN H O 1
ATOM 9667 N N . ALA H 1 167 ? 122.143 157.217 155.408 1.00 50.00 167 ALA H N 1
ATOM 9668 C CA . ALA H 1 167 ? 123.375 157.996 155.352 1.00 50.00 167 ALA H CA 1
ATOM 9669 C C . ALA H 1 167 ? 124.505 157.242 154.696 1.00 50.00 167 ALA H C 1
ATOM 9670 O O . ALA H 1 167 ? 125.417 157.837 154.130 1.00 50.00 167 ALA H O 1
ATOM 9672 N N . ILE H 1 168 ? 124.468 155.930 154.819 1.00 50.00 168 ILE H N 1
ATOM 9673 C CA . ILE H 1 168 ? 125.500 155.057 154.325 1.00 50.00 168 ILE H CA 1
ATOM 9674 C C . ILE H 1 168 ? 125.003 154.166 153.198 1.00 50.00 168 ILE H C 1
ATOM 9675 O O . ILE H 1 168 ? 125.646 153.165 152.867 1.00 50.00 168 ILE H O 1
ATOM 9680 N N . ASN H 1 169 ? 123.840 154.492 152.626 1.00 50.00 169 ASN H N 1
ATOM 9681 C CA . ASN H 1 169 ? 123.208 153.640 151.621 1.00 50.00 169 ASN H CA 1
ATOM 9682 C C . ASN H 1 169 ? 123.126 154.245 150.228 1.00 50.00 169 ASN H C 1
ATOM 9683 O O . ASN H 1 169 ? 122.214 153.929 149.469 1.00 50.00 169 ASN H O 1
ATOM 9688 N N . LEU H 1 170 ? 124.062 155.106 149.871 1.00 50.00 170 LEU H N 1
ATOM 9689 C CA . LEU H 1 170 ? 123.989 155.773 148.565 1.00 50.00 170 LEU H CA 1
ATOM 9690 C C . LEU H 1 170 ? 124.792 155.155 147.391 1.00 50.00 170 LEU H C 1
ATOM 9691 O O . LEU H 1 170 ? 124.826 155.754 146.310 1.00 50.00 170 LEU H O 1
ATOM 9696 N N . LYS H 1 171 ? 125.442 153.981 147.602 1.00 50.00 171 LYS H N 1
ATOM 9697 C CA . LYS H 1 171 ? 126.255 153.265 146.607 1.00 50.00 171 LYS H CA 1
ATOM 9698 C C . LYS H 1 171 ? 125.680 151.864 146.422 1.00 50.00 171 LYS H C 1
ATOM 9699 O O . LYS H 1 171 ? 125.551 151.366 145.298 1.00 50.00 171 LYS H O 1
#

Foldseek 3Di:
DVVCVVVVVCVPVVVVVVVVVVVVLLVVLVVLLVLVLVLLVQLDPDDDPQHQFDDDCHGWGFPCLVVSVVSVVCSVPVVVSVVLADPVLVVLVVVLNCLSVVVVVVCVVPPDTGHDDDDCVSVVSSNVSSVVNNVRSVCSNVPD/DVVCVVVVVCVVVVVVCVVVVVVVLLVVLVVLLVLVLVLLVQLDPDDDPQHQFDDDCHGWGFPCLVVSVVSVVCSVPVVVSVVLADPVLVVLVVVLNCLSVVVVVVCVVPPDTGHDDDDCVSVVSSNVSSVVNNVRSVCSSVPD/DVVCVVVVVCVPVVVVVVVVVVVVLLVVLVVLLVLVLVLLVQLDPDDDPQHQFDDDCHGWGFPCLVVSVVSVVCSVPVVVSVVLADPVLVVLVVVLNCLSVVVVVVCVVPPDTGHDDDDCVSVVSSNVSSVVNNVRSVCSNVPD/DVVCVVVVVCVPVVVVVVVPVVVVLLVVLVVLLVLVLVLLVQLDPDDDPQHQFDVDCHGWGFPCLVVSVVSVVCSVPVVVSVVLADPVLVVLVVVLNCLSVVVVVVCVVPPDTGHDDDDCVSVVSSNVSSVVNNVRSVCSNVPD/DVVVVVVCVCVVVVCVVVVVVVVVLLVVLVVLLVLVLVLLVQLDPDDDPQHQFDDDCHGWGFPCLVVSVVSVVCSVPVVVSVVLADPVLVVLVVVLNCLSVVVVVVCVVPPDTGHDDDDCVSVVSSNVSSVVNNVRSVCSNVPD/DVVVVVVVVCVVVVVVVVVVVVVVLLVVLVVLLVLVLVLLVQLDPDDDPQHQFDVDCHGWGFPCLVVSVVSVVCSVPVVVSVVLADPVLVVLVVVLNCLSVVVVVVCVVPPDTGHDDDDCVSVVSSNVSSVVNNVRSVCSSVPD/DVVCVVVVVCVPVVCVVVVPVVVVLLVVLVVLLVLVLVLLVQLDPDDDPQHQFDDDCHGWGFPCLVVSVVSVVCSVPVVVSVVLADPVLVVLVVVLNCLSVVVVVVCVVPPDTGHDDDDCVSVVSSNVSSVVNNVRSVCSNVPD/DVVVVVVVVVVVVVVVVVVVVVVVLLVVLVVLLVLVLVLLVQLDPDDDPQHQFDVDCHGWGFPCLVVSVVSVVCSVPVVVSVVLADPVLVVLVVVLNCLSVVVVVVCVVPPDTGHDDDDCVSVVSSNVSSVVNNVRSVCSSVPD

InterPro domains:
  IPR061041 Csx28 [NF040556] (3-175)

Secondary structure (DSSP, 8-state):
-HHHHHHHHHHHHHHHHHHHHHHHHHHHHHHHHHHHHGGGGGG-SS--SS-SEE-----EE-TTHHHHHHHHHIIIIIT-GGGSS-HHHHHHHHHHHHHHHHHHHHHSS--SS-B----HHHHHHHHHHHHHHHHHHHGGG---/-HHHHHHHHHHHHHHHHHHHHHHHHHHHHHHHHHHHHGGGGGG-SS--SS-SEE-----EE-TTHHHHHHHHHIIIIIT-GGGSS-HHHHHHHHHHHHHHHHHHHHHSS--SS-B----HHHHHHHHHHHHHHHHHHHGGG---/-HHHHHHHHHHHHHHHHHHHHHHHHHHHHHHHHHHHHGGGGGG-SS--SS-SEE-----EE-TTHHHHHHHHHIIIIIT-GGGSS-HHHHHHHHHHHHHHHHHHHHHSS--SS-B----HHHHHHHHHHHHHHHHHHHGGG---/-HHHHHHHHHHHHHHHHHHHHHHHHHHHHHHHHHHHHGGGGGG-SS--SS-SEE-----EE-TTHHHHHHHHHIIIIIT-GGGSS-HHHHHHHHHHHHHHHHHHHHHSS--SS-B----HHHHHHHHHHHHHHHHHHHGGG---/-HHHHHHHHHHHHHHHHHHHHHHHHHHHHHHHHHHHHGGGGGG-SS--SS-SEE-----EE-TTHHHHHHHHHIIIIIT-GGGSS-HHHHHHHHHHHHHHHHHHHHHSS--SS-B----HHHHHHHHHHHHHHHHHHHGGG---/-HHHHHHHHHHHHHHHHHHHHHHHHHHHHHHHHHHHHGGGGGG-SS--SS-SEE-----EE-TTHHHHHHHHHIIIIIT-GGGSS-HHHHHHHHHHHHHHHHHHHHHSS--SS-B----HHHHHHHHHHHHHHHHHHHGGG---/-HHHHHHHHHHHHHHHHHHHHHHHHHHHHHHHHHHHHGGGGGG-SS--SS-SEE-----EE-TTHHHHHHHHHIIIIIT-GGGSS-HHHHHHHHHHHHHHHHHHHHHSS--SS-B----HHHHHHHHHHHHHHHHHHHGGG---/-HHHHHHHHHHHHHHHHHHHHHHHHHHHHHHHHHHHHGGGGGG-SS--SS-SEE-----EE-TTHHHHHHHHHIIIIIT-GGGSS-HHHHHHHHHHHHHHHHHHHHHSS--SS-B----HHHHHHHHHHHHHHHHHHHGGG---